Protein 2P5V (pdb70)

Solvent-accessible surface area: 53731 Å² total

Secondary structure (DSSP, 8-state):
-----HHHHHHHHHHHH-TT--HHHHHHHHTS-HHHHHHHHHHHHHTTSEEEEEEEE-TGGGT--EEEEEEEEEPSSTTHHHHHHHHHTT-TTEEEEEEESSS-SEEEEEEE---HHHHHIIIIITTSTTEEEEEEEEEEEEEEE--PPP-GGG-/-----HHHHHHHHHHHH-TT--HHHHHHHHT--HHHHHHHHHHHHHTTSEEEEEEEE-TGGGT--EEEEEEEEE-SSTTHHHHHHHHHHT-TTEEEEEEESSS-SEEEEEEE---HHHHHIIIIITTSTTEEEEEEEEEEEEEEE--PPP-GGG-/---HHHHHHHHHHHH-TT--HHHHHHHTT--HHHHHHHHHHHHHTTSEEEEEEEE-TGGGT--EEEEEEEEEPSSTTHHHHHHHHHTT-TTEEEEEEESSS-SEEEEEEE---HHHHHIIIIITTSTTEEEEEEEEEEEEEEE--PPP-GGG-/-----HHHHHHHHHHHH-TT--HHHHHHHHT--HHHHHHHHHHHHHTT-EEEEEEEE-TGGGT--EEEEEEEEEPSSTTHHHHHHHHHHT-TTEEEEEEESSS-SEEEEEEE---HHHHHIIIIITTSTTEEEEEEEEEEEEEEE--PPP-GGG-/--PPPHHHHHHHHHHHH-TT--HHHHHHHTT--HHHHHHHHHHHHHTTSEEEEEEEE-TGGGT--EEEEEEEEEPSSTTHHHHHHHHHTT-TTEEEEEEESSS-SEEEEEEE---HHHHHIIIIITTSTTEEEEEEEEEEEEEEE--PPP-GGG-/---HHHHHHHHHHHH-TT--HHHHHHHHT--HHHHHHHHHHHHHTTSEEEEEEEE-TGGGT--EEEEEEEEEPSSTTHHHHHHHHHHT-TTEEEEEEESSS-SEEEEEEE---HHHHHIIIIITTSTTEEEEEEEEEEEEEEE--PPP-GGG-/-TTT--HHHHHHHHHHHH-TT--HHHHHHHTT--HHHHHHHHHHHHHTTSEEEEEEEEPTGGGT--EEEEEEEEEPSSTTHHHHHHHHHHH-TTEEEEEEESSS-SEEEEEEE---HHHHIIIIIITTSTTEEEEEEEEEEEEEEE--PPP-GGG-/---HHHHHHHHHHHH-TT--HHHHHHHTT--HHHHHHHHHHHHHTTSEEEEEEEEPTGGGT--EEEEEEEEEPSSTTHHHHHHHHHTT-TTEEEEEEESSS-SEEEEEEE---HHHHHIIIIITTSTTEEEEEEEEEEEEEEE--PPP-GGG-

Foldseek 3Di:
DDQADPLNLVLLVVCLVPVPQDLCRSCVPRVHDSVVSVVVVVVCCVVCVCVDRDDDDDCVVVLFPWKKKKQFDWDPDPCLVVQLVVLLVVDPQWDDWDQDDDPRRIITIGTDNDVRVCCCVPVPVCPRPGTPDMDMDIDPDDPDDGPRDDDPVSD/DDQDDPLLVQLQQCCQVVVPDDLCRSCVRSVHDSVVSVVSVVVCVVVVVDVDRDDDDDCVVVLQPKKKKKQFDWDPDPCLVVLVVVVLVVDVQWPDWDQDDDPGRIITIGTHNPVRVCCCCPVPNCPRPTTPDMDMDIDPDDPDDGPDDDDPVSD/DQDPLLLQLQQVCQVPVPDDLVVSCVSSVHDSPVSVVSVVVCVVVCVPVDRDDDDDCVVVLQPKKKWKQFDWDPDPCLVVQLVVVLVVDPQWDDWDQDDDPRRIITIGTDNDVRVVCCVPVPVCPRPGTPDMDMDIDPDDPDDGPRDDDVVVD/DAADDPLLVQLLQVCQVPVDDDLCRSCVSSVHDSVVSVVSVVVCVVVCVDPDDDDDDDCVVVLQPKKKKKQFDWDPDPCLVVQVVVVLVVDPQWPDWDQDDDPRRIITIGTDNDVRVVCCCPVPNCPRPTTDDMDMDIDPDDPDDGPRDDDPVND/DDQDDPLLLQLQQVCLVVVPDDLPRSCVRSVHDSPVSVVSVVVCCVVCVCVDDDDDDDCVVVLQPKKKKKQFDWDPDPVLVVQVVVLLVVDVQWPDWDQDDDPRGIITIGTDNDVRVVCCCPVPNCPRPGTPDMDMDIDPDDPDDGPRDDDPVSD/DDDPLLLQLQVVCLVVVPDDLCRSCVRSVHDSVVSVVSVVVCVVVCVCVDDDDDDDCVVVLFPKKKKKQFDWDPDPCLVVQVVVVLVVDPQWPDWDQDDDPRRIITIGTHNDVRVCCCCVPPVVPRPGTPDMDMDIDPDDPDDGPRDDDPVVD/DLVLDDPLLLVLLQVCQVPVPADLCRSCVSSVHDSVVSVVSVVCCVVVCVCVDDDDDDDCVVVLFPWKKKKQFDWDPDPCLVVQLVVVLVVDPQWPDWDQDDDPRRIITIGTDNDVRVVCCVPVPVCPRPGTPDMDMDIDPDDPDDGPRDDDVVSD/DDDPLLLQLQQVCLVPVPDDLVRSCVSSVHDSPVSVVSVVVCVVVCVPVDDDDDDDCVVVLQPKKKKKQFDWAPDPCLVVQVVVLLVVDPQWDDWDQDDDPGRIITIGTDNDVRVVCCCPVPPVPRPTTPDMDMDIDPDDPDDGPDDDDPVVD

Structure (mmCIF, N/CA/C/O backbone):
data_2P5V
#
_entry.id   2P5V
#
_cell.length_a   65.070
_cell.length_b   148.480
_cell.length_c   77.720
_cell.angle_alpha   90.00
_cell.angle_beta   106.41
_cell.angle_gamma   90.00
#
_symmetry.space_group_name_H-M   'P 1 21 1'
#
loop_
_entity.id
_entity.type
_entity.pdbx_description
1 polymer 'Transcriptional regulator, LRP/AsnC family'
2 non-polymer 'CALCIUM ION'
3 non-polymer 'CHLORIDE ION'
4 non-polymer GLYCEROL
5 water water
#
loop_
_atom_site.group_PDB
_atom_site.id
_atom_site.type_symbol
_atom_site.label_atom_id
_atom_site.label_alt_id
_atom_site.label_comp_id
_atom_site.label_asym_id
_atom_site.label_entity_id
_atom_site.label_seq_id
_atom_site.pdbx_PDB_ins_code
_atom_site.Cartn_x
_atom_site.Cartn_y
_atom_site.Cartn_z
_atom_site.occupancy
_atom_site.B_iso_or_equiv
_atom_site.auth_seq_id
_atom_site.auth_comp_id
_atom_site.auth_asym_id
_atom_site.auth_atom_id
_atom_site.pdbx_PDB_model_num
ATOM 1 N N . GLN A 1 5 ? 7.998 34.457 81.037 1.00 79.10 3 GLN A N 1
ATOM 2 C CA . GLN A 1 5 ? 8.892 33.329 81.425 1.00 80.06 3 GLN A CA 1
ATOM 3 C C . GLN A 1 5 ? 8.822 33.099 82.939 1.00 76.51 3 GLN A C 1
ATOM 4 O O . GLN A 1 5 ? 8.850 34.054 83.720 1.00 75.91 3 GLN A O 1
ATOM 10 N N . LEU A 1 6 ? 8.723 31.832 83.344 1.00 68.66 4 LEU A N 1
ATOM 11 C CA . LEU A 1 6 ? 8.659 31.476 84.762 1.00 62.00 4 LEU A CA 1
ATOM 12 C C . LEU A 1 6 ? 10.044 31.531 85.409 1.00 58.02 4 LEU A C 1
ATOM 13 O O . LEU A 1 6 ? 11.061 31.334 84.743 1.00 58.70 4 LEU A O 1
ATOM 18 N N . THR A 1 7 ? 10.068 31.801 86.710 1.00 52.25 5 THR A N 1
ATOM 19 C CA . THR A 1 7 ? 11.275 31.682 87.502 1.00 51.38 5 THR A CA 1
ATOM 20 C C . THR A 1 7 ? 11.180 30.353 88.219 1.00 50.67 5 THR A C 1
ATOM 21 O O . THR A 1 7 ? 10.294 30.152 89.048 1.00 51.75 5 THR A O 1
ATOM 25 N N . LEU A 1 8 ? 12.080 29.439 87.870 1.00 50.77 6 LEU A N 1
ATOM 26 C CA . LEU A 1 8 ? 12.119 28.108 88.464 1.00 53.98 6 LEU A CA 1
ATOM 27 C C . LEU A 1 8 ? 13.022 28.095 89.693 1.00 53.35 6 LEU A C 1
ATOM 28 O O . LEU A 1 8 ? 14.154 28.565 89.617 1.00 48.79 6 LEU A O 1
ATOM 33 N N . ASP A 1 9 ? 12.529 27.554 90.810 1.00 49.41 7 ASP A N 1
ATOM 34 C CA . ASP A 1 9 ? 13.349 27.395 92.019 1.00 49.06 7 ASP A CA 1
ATOM 35 C C . ASP A 1 9 ? 13.670 25.920 92.306 1.00 48.78 7 ASP A C 1
ATOM 36 O O . ASP A 1 9 ? 13.255 25.026 91.570 1.00 43.35 7 ASP A O 1
ATOM 41 N N . LYS A 1 10 ? 14.439 25.695 93.369 1.00 44.97 8 LYS A N 1
ATOM 42 C CA . LYS A 1 10 ? 14.754 24.365 93.888 1.00 48.96 8 LYS A CA 1
ATOM 43 C C . LYS A 1 10 ? 13.569 23.394 93.748 1.00 44.11 8 LYS A C 1
ATOM 44 O O . LYS A 1 10 ? 13.708 22.315 93.170 1.00 44.25 8 LYS A O 1
ATOM 50 N N . THR A 1 11 ? 12.409 23.809 94.249 1.00 48.29 9 THR A N 1
ATOM 51 C CA . THR A 1 11 ? 11.189 22.988 94.263 1.00 47.48 9 THR A CA 1
ATOM 52 C C . THR A 1 11 ? 10.627 22.683 92.865 1.00 50.79 9 THR A C 1
ATOM 53 O O . THR A 1 11 ? 10.148 21.573 92.608 1.00 44.17 9 THR A O 1
ATOM 57 N N . ASP A 1 12 ? 10.685 23.664 91.971 1.00 50.29 10 ASP A N 1
ATOM 58 C CA . ASP A 1 12 ? 10.251 23.462 90.579 1.00 49.26 10 ASP A CA 1
ATOM 59 C C . ASP A 1 12 ? 11.143 22.459 89.860 1.00 45.37 10 ASP A C 1
ATOM 60 O O . ASP A 1 12 ? 10.660 21.609 89.123 1.00 43.82 10 ASP A O 1
ATOM 65 N N . ILE A 1 13 ? 12.446 22.564 90.093 1.00 44.13 11 ILE A N 1
ATOM 66 C CA . ILE A 1 13 ? 13.412 21.622 89.537 1.00 43.94 11 ILE A CA 1
ATOM 67 C C . ILE A 1 13 ? 13.143 20.202 90.044 1.00 46.06 11 ILE A C 1
ATOM 68 O O . ILE A 1 13 ? 13.113 19.251 89.265 1.00 46.47 11 ILE A O 1
ATOM 73 N N . LYS A 1 14 ? 12.910 20.074 91.348 1.00 49.13 12 LYS A N 1
ATOM 74 C CA . LYS A 1 14 ? 12.574 18.791 91.958 1.00 44.90 12 LYS A CA 1
ATOM 75 C C . LYS A 1 14 ? 11.312 18.201 91.323 1.00 44.59 12 LYS A C 1
ATOM 76 O O . LYS A 1 14 ? 11.263 17.013 91.033 1.00 45.51 12 LYS A O 1
ATOM 82 N N . ILE A 1 15 ? 10.304 19.036 91.086 1.00 48.63 13 ILE A N 1
ATOM 83 C CA . ILE A 1 15 ? 9.081 18.582 90.419 1.00 44.56 13 ILE A CA 1
ATOM 84 C C . ILE A 1 15 ? 9.393 17.989 89.049 1.00 46.85 13 ILE A C 1
ATOM 85 O O . ILE A 1 15 ? 8.919 16.914 88.709 1.00 42.63 13 ILE A O 1
ATOM 90 N N . LEU A 1 16 ? 10.197 18.711 88.275 1.00 50.24 14 LEU A N 1
ATOM 91 C CA . LEU A 1 16 ? 10.565 18.298 86.922 1.00 47.76 14 LEU A CA 1
ATOM 92 C C . LEU A 1 16 ? 11.397 17.028 86.942 1.00 45.52 14 LEU A C 1
ATOM 93 O O . LEU A 1 16 ? 11.223 16.167 86.081 1.00 46.58 14 LEU A O 1
ATOM 98 N N . GLN A 1 17 ? 12.311 16.925 87.908 1.00 42.04 15 GLN A N 1
ATOM 99 C CA . GLN A 1 17 ? 13.139 15.722 88.080 1.00 46.66 15 GLN A CA 1
ATOM 100 C C . GLN A 1 17 ? 12.282 14.510 88.414 1.00 47.57 15 GLN A C 1
ATOM 101 O O . GLN A 1 17 ? 12.445 13.434 87.827 1.00 53.07 15 GLN A O 1
ATOM 107 N N . VAL A 1 18 ? 11.359 14.699 89.353 1.00 45.49 16 VAL A N 1
ATOM 108 C CA . VAL A 1 18 ? 10.463 13.628 89.774 1.00 42.67 16 VAL A CA 1
ATOM 109 C C . VAL A 1 18 ? 9.595 13.143 88.599 1.00 42.36 16 VAL A C 1
ATOM 110 O O . VAL A 1 18 ? 9.555 11.946 88.330 1.00 45.55 16 VAL A O 1
ATOM 114 N N . LEU A 1 19 ? 8.983 14.067 87.855 1.00 46.00 17 LEU A N 1
ATOM 115 C CA . LEU A 1 19 ? 8.089 13.698 86.733 1.00 46.56 17 LEU A CA 1
ATOM 116 C C . LEU A 1 19 ? 8.800 13.181 85.482 1.00 44.40 17 LEU A C 1
ATOM 117 O O . LEU A 1 19 ? 8.255 12.348 84.762 1.00 49.91 17 LEU A O 1
ATOM 122 N N . GLN A 1 20 ? 9.986 13.702 85.187 1.00 44.53 18 GLN A N 1
ATOM 123 C CA . GLN A 1 20 ? 10.800 13.132 84.108 1.00 47.10 18 GLN A CA 1
ATOM 124 C C . GLN A 1 20 ? 11.056 11.635 84.305 1.00 50.29 18 GLN A C 1
ATOM 125 O O . GLN A 1 20 ? 11.183 10.892 83.339 1.00 50.53 18 GLN A O 1
ATOM 131 N N . GLU A 1 21 ? 11.161 11.208 85.558 1.00 46.06 19 GLU A N 1
ATOM 132 C CA . GLU A 1 21 ? 11.375 9.801 85.877 1.00 49.80 19 GLU A CA 1
ATOM 133 C C . GLU A 1 21 ? 10.066 9.047 86.070 1.00 50.10 19 GLU A C 1
ATOM 134 O O . GLU A 1 21 ? 9.989 7.866 85.772 1.00 56.85 19 GLU A O 1
ATOM 140 N N . ASN A 1 22 ? 9.053 9.733 86.593 1.00 49.84 20 ASN A N 1
ATOM 141 C CA . ASN A 1 22 ? 7.780 9.127 86.960 1.00 49.51 20 ASN A CA 1
ATOM 142 C C . ASN A 1 22 ? 6.644 10.009 86.456 1.00 42.92 20 ASN A C 1
ATOM 143 O O . ASN A 1 22 ? 6.070 10.792 87.205 1.00 50.48 20 ASN A O 1
ATOM 148 N N . GLY A 1 23 ? 6.335 9.882 85.177 1.00 46.49 21 GLY A N 1
ATOM 149 C CA . GLY A 1 23 ? 5.344 10.736 84.525 1.00 46.01 21 GLY A CA 1
ATOM 150 C C . GLY A 1 23 ? 3.896 10.559 84.928 1.00 41.05 21 GLY A C 1
ATOM 151 O O . GLY A 1 23 ? 3.066 11.412 84.618 1.00 50.81 21 GLY A O 1
ATOM 152 N N . ARG A 1 24 ? 3.578 9.479 85.626 1.00 47.17 22 ARG A N 1
ATOM 153 C CA . ARG A 1 24 ? 2.186 9.130 85.925 1.00 51.54 22 ARG A CA 1
ATOM 154 C C . ARG A 1 24 ? 1.858 9.230 87.427 1.00 52.73 22 ARG A C 1
ATOM 155 O O . ARG A 1 24 ? 0.853 8.691 87.895 1.00 59.69 22 ARG A O 1
ATOM 163 N N . LEU A 1 25 ? 2.689 9.945 88.180 1.00 55.41 23 LEU A N 1
ATOM 164 C CA . LEU A 1 25 ? 2.421 10.169 89.602 1.00 54.28 23 LEU A CA 1
ATOM 165 C C . LEU A 1 25 ? 1.135 10.958 89.741 1.00 49.77 23 LEU A C 1
ATOM 166 O O . LEU A 1 25 ? 0.927 11.894 89.001 1.00 54.94 23 LEU A O 1
ATOM 171 N N . THR A 1 26 ? 0.256 10.579 90.665 1.00 52.21 24 THR A N 1
ATOM 172 C CA . THR A 1 26 ? -0.936 11.401 90.922 1.00 50.47 24 THR A CA 1
ATOM 173 C C . THR A 1 26 ? -0.477 12.701 91.589 1.00 52.00 24 THR A C 1
ATOM 174 O O . THR A 1 26 ? 0.675 12.797 92.026 1.00 49.45 24 THR A O 1
ATOM 178 N N . ASN A 1 27 ? -1.347 13.706 91.648 1.00 52.04 25 ASN A N 1
ATOM 179 C CA . ASN A 1 27 ? -0.964 14.956 92.279 1.00 52.38 25 ASN A CA 1
ATOM 180 C C . ASN A 1 27 ? -0.598 14.712 93.734 1.00 49.65 25 ASN A C 1
ATOM 181 O O . ASN A 1 27 ? 0.362 15.282 94.236 1.00 53.80 25 ASN A O 1
ATOM 186 N N . VAL A 1 28 ? -1.359 13.851 94.398 1.00 53.62 26 VAL A N 1
ATOM 187 C CA . VAL A 1 28 ? -1.112 13.536 95.805 1.00 53.68 26 VAL A CA 1
ATOM 188 C C . VAL A 1 28 ? 0.277 12.925 95.977 1.00 53.29 26 VAL A C 1
ATOM 189 O O . VAL A 1 28 ? 1.037 13.357 96.839 1.00 54.34 26 VAL A O 1
ATOM 193 N N . GLU A 1 29 ? 0.609 11.951 95.132 1.00 53.57 27 GLU A N 1
ATOM 194 C CA . GLU A 1 29 ? 1.929 11.323 95.158 1.00 51.54 27 GLU A CA 1
ATOM 195 C C . GLU A 1 29 ? 3.035 12.325 94.839 1.00 52.31 27 GLU A C 1
ATOM 196 O O . GLU A 1 29 ? 4.106 12.291 95.449 1.00 51.38 27 GLU A O 1
ATOM 202 N N . LEU A 1 30 ? 2.771 13.210 93.880 1.00 45.08 28 LEU A N 1
ATOM 203 C CA . LEU A 1 30 ? 3.746 14.227 93.484 1.00 49.63 28 LEU A CA 1
ATOM 204 C C . LEU A 1 30 ? 3.981 15.203 94.620 1.00 47.82 28 LEU A C 1
ATOM 205 O O . LEU A 1 30 ? 5.122 15.503 94.984 1.00 46.53 28 LEU A O 1
ATOM 210 N N . SER A 1 31 ? 2.876 15.702 95.158 1.00 46.80 29 SER A N 1
ATOM 211 C CA . SER A 1 31 ? 2.889 16.689 96.232 1.00 50.38 29 SER A CA 1
ATOM 212 C C . SER A 1 31 ? 3.591 16.135 97.456 1.00 47.45 29 SER A C 1
ATOM 213 O O . SER A 1 31 ? 4.304 16.850 98.137 1.00 47.80 29 SER A O 1
ATOM 216 N N . GLU A 1 32 ? 3.383 14.850 97.718 1.00 52.35 30 GLU A N 1
ATOM 217 C CA . GLU A 1 32 ? 4.033 14.179 98.833 1.00 59.95 30 GLU A CA 1
ATOM 218 C C . GLU A 1 32 ? 5.564 14.273 98.794 1.00 58.50 30 GLU A C 1
ATOM 219 O O . GLU A 1 32 ? 6.179 14.444 99.845 1.00 58.54 30 GLU A O 1
ATOM 225 N N . ARG A 1 33 ? 6.182 14.210 97.609 1.00 57.87 31 ARG A N 1
ATOM 226 C CA . ARG A 1 33 ? 7.663 14.234 97.548 1.00 58.61 31 ARG A CA 1
ATOM 227 C C . ARG A 1 33 ? 8.349 15.572 97.214 1.00 53.30 31 ARG A C 1
ATOM 228 O O . ARG A 1 33 ? 9.575 15.644 97.273 1.00 47.36 31 ARG A O 1
ATOM 236 N N . VAL A 1 34 ? 7.599 16.638 96.935 1.00 55.33 32 VAL A N 1
ATOM 237 C CA . VAL A 1 34 ? 8.234 17.900 96.477 1.00 56.52 32 VAL A CA 1
ATOM 238 C C . VAL A 1 34 ? 8.231 19.072 97.463 1.00 58.54 32 VAL A C 1
ATOM 239 O O . VAL A 1 34 ? 8.831 20.107 97.180 1.00 65.82 32 VAL A O 1
ATOM 243 N N . ALA A 1 35 ? 7.588 18.924 98.613 1.00 57.07 33 ALA A N 1
ATOM 244 C CA . ALA A 1 35 ? 7.533 20.026 99.588 1.00 64.60 33 ALA A CA 1
ATOM 245 C C . ALA A 1 35 ? 6.608 21.169 99.130 1.00 64.58 33 ALA A C 1
ATOM 246 O O . ALA A 1 35 ? 6.917 22.347 99.308 1.00 60.57 33 ALA A O 1
ATOM 248 N N . LEU A 1 36 ? 5.492 20.795 98.512 1.00 62.35 34 LEU A N 1
ATOM 249 C CA . LEU A 1 36 ? 4.376 21.695 98.270 1.00 54.72 34 LEU A CA 1
ATOM 250 C C . LEU A 1 36 ? 3.122 20.960 98.699 1.00 50.70 34 LEU A C 1
ATOM 251 O O . LEU A 1 36 ? 2.989 19.765 98.434 1.00 52.61 34 LEU A O 1
ATOM 256 N N . SER A 1 37 ? 2.204 21.665 99.351 1.00 49.04 35 SER A N 1
ATOM 257 C CA . SER A 1 37 ? 0.881 21.120 99.618 1.00 50.14 35 SER A CA 1
ATOM 258 C C . SER A 1 37 ? 0.207 20.804 98.289 1.00 46.32 35 SER A C 1
ATOM 259 O O . SER A 1 37 ? 0.635 21.307 97.234 1.00 46.94 35 SER A O 1
ATOM 262 N N . PRO A 1 38 ? -0.828 19.943 98.316 1.00 49.26 36 PRO A N 1
ATOM 263 C CA . PRO A 1 38 ? -1.432 19.494 97.054 1.00 50.48 36 PRO A CA 1
ATOM 264 C C . PRO A 1 38 ? -2.001 20.599 96.150 1.00 43.93 36 PRO A C 1
ATOM 265 O O . PRO A 1 38 ? -1.868 20.514 94.928 1.00 45.88 36 PRO A O 1
ATOM 269 N N . SER A 1 39 ? -2.632 21.612 96.734 1.00 45.90 37 SER A N 1
ATOM 270 C CA . SER A 1 39 ? -3.203 22.712 95.942 1.00 44.77 37 SER A CA 1
ATOM 271 C C . SER A 1 39 ? -2.129 23.521 95.172 1.00 44.16 37 SER A C 1
ATOM 272 O O . SER A 1 39 ? -2.229 23.660 93.943 1.00 47.02 37 SER A O 1
ATOM 275 N N . PRO A 1 40 ? -1.114 24.061 95.882 1.00 42.25 38 PRO A N 1
ATOM 276 C CA . PRO A 1 40 ? -0.021 24.750 95.181 1.00 43.75 38 PRO A CA 1
ATOM 277 C C . PRO A 1 40 ? 0.776 23.874 94.205 1.00 44.75 38 PRO A C 1
ATOM 278 O O . PRO A 1 40 ? 1.320 24.382 93.219 1.00 46.19 38 PRO A O 1
ATOM 282 N N . CYS A 1 41 ? 0.859 22.581 94.491 1.00 45.39 39 CYS A N 1
ATOM 283 C CA . CYS A 1 41 ? 1.517 21.634 93.604 1.00 45.86 39 CYS A CA 1
ATOM 284 C C . CYS A 1 41 ? 0.754 21.503 92.290 1.00 45.34 39 CYS A C 1
ATOM 285 O O . CYS A 1 41 ? 1.336 21.560 91.202 1.00 44.69 39 CYS A O 1
ATOM 288 N N . LEU A 1 42 ? -0.557 21.314 92.399 1.00 41.65 40 LEU A N 1
ATOM 289 C CA . LEU A 1 42 ? -1.417 21.233 91.225 1.00 45.65 40 LEU A CA 1
ATOM 290 C C . LEU A 1 42 ? -1.262 22.485 90.352 1.00 50.77 40 LEU A C 1
ATOM 291 O O . LEU A 1 42 ? -1.098 22.394 89.132 1.00 51.91 40 LEU A O 1
ATOM 296 N N . ARG A 1 43 ? -1.321 23.651 90.992 1.00 51.26 41 ARG A N 1
ATOM 297 C CA . ARG A 1 43 ? -1.249 24.920 90.286 1.00 51.96 41 ARG A CA 1
ATOM 298 C C . ARG A 1 43 ? 0.106 25.074 89.584 1.00 46.55 41 ARG A C 1
ATOM 299 O O . ARG A 1 43 ? 0.170 25.475 88.423 1.00 45.39 41 ARG A O 1
ATOM 307 N N . ARG A 1 44 ? 1.180 24.753 90.295 1.00 43.36 42 ARG A N 1
ATOM 308 C CA . ARG A 1 44 ? 2.524 24.959 89.766 1.00 44.00 42 ARG A CA 1
ATOM 309 C C . ARG A 1 44 ? 2.803 24.060 88.564 1.00 44.87 42 ARG A C 1
ATOM 310 O O . ARG A 1 44 ? 3.441 24.483 87.612 1.00 48.13 42 ARG A O 1
ATOM 318 N N . LEU A 1 45 ? 2.323 22.819 88.617 1.00 48.28 43 LEU A N 1
ATOM 319 C CA . LEU A 1 45 ? 2.502 21.872 87.509 1.00 44.72 43 LEU A CA 1
ATOM 320 C C . LEU A 1 45 ? 1.790 22.369 86.243 1.00 48.14 43 LEU A C 1
ATOM 321 O O . LEU A 1 45 ? 2.307 22.218 85.136 1.00 45.19 43 LEU A O 1
ATOM 326 N N . LYS A 1 46 ? 0.594 22.935 86.401 1.00 44.50 44 LYS A N 1
ATOM 327 C CA . LYS A 1 46 ? -0.119 23.494 85.255 1.00 46.53 44 LYS A CA 1
ATOM 328 C C . LYS A 1 46 ? 0.624 24.714 84.692 1.00 42.82 44 LYS A C 1
ATOM 329 O O . LYS A 1 46 ? 0.674 24.898 83.484 1.00 45.56 44 LYS A O 1
ATOM 335 N N . GLN A 1 47 ? 1.212 25.531 85.560 1.00 44.55 45 GLN A N 1
ATOM 336 C CA . GLN A 1 47 ? 2.071 26.615 85.098 1.00 44.28 45 GLN A CA 1
ATOM 337 C C . GLN A 1 47 ? 3.253 26.079 84.278 1.00 41.50 45 GLN A C 1
ATOM 338 O O . GLN A 1 47 ? 3.596 26.635 83.236 1.00 44.15 45 GLN A O 1
ATOM 344 N N . LEU A 1 48 ? 3.854 24.991 84.745 1.00 48.11 46 LEU A N 1
ATOM 345 C CA . LEU A 1 48 ? 5.016 24.385 84.070 1.00 45.90 46 LEU A CA 1
ATOM 346 C C . LEU A 1 48 ? 4.635 23.836 82.702 1.00 47.35 46 LEU A C 1
ATOM 347 O O . LEU A 1 48 ? 5.393 23.949 81.726 1.00 43.37 46 LEU A O 1
ATOM 352 N N . GLU A 1 49 ? 3.447 23.249 82.637 1.00 43.94 47 GLU A N 1
ATOM 353 C CA . GLU A 1 49 ? 2.879 22.797 81.373 1.00 45.77 47 GLU A CA 1
ATOM 354 C C . GLU A 1 49 ? 2.548 23.971 80.475 1.00 45.70 47 GLU A C 1
ATOM 355 O O . GLU A 1 49 ? 2.966 24.013 79.319 1.00 53.05 47 GLU A O 1
ATOM 361 N N . ASP A 1 50 ? 1.805 24.937 81.012 1.00 46.73 48 ASP A N 1
ATOM 362 C CA . ASP A 1 50 ? 1.335 26.070 80.218 1.00 48.83 48 ASP A CA 1
ATOM 363 C C . ASP A 1 50 ? 2.482 26.923 79.664 1.00 51.90 48 ASP A C 1
ATOM 364 O O . ASP A 1 50 ? 2.337 27.563 78.620 1.00 50.77 48 ASP A O 1
ATOM 369 N N . ALA A 1 51 ? 3.611 26.923 80.369 1.00 48.24 49 ALA A N 1
ATOM 370 C CA . ALA A 1 51 ? 4.816 27.621 79.925 1.00 46.65 49 ALA A CA 1
ATOM 371 C C . ALA A 1 51 ? 5.574 26.858 78.832 1.00 46.62 49 ALA A C 1
ATOM 372 O O . ALA A 1 51 ? 6.564 27.359 78.318 1.00 49.53 49 ALA A O 1
ATOM 374 N N . GLY A 1 52 ? 5.139 25.639 78.516 1.00 45.49 50 GLY A N 1
ATOM 375 C CA . GLY A 1 52 ? 5.842 24.779 77.570 1.00 47.16 50 GLY A CA 1
ATOM 376 C C . GLY A 1 52 ? 7.103 24.109 78.110 1.00 46.89 50 GLY A C 1
ATOM 377 O O . GLY A 1 52 ? 7.896 23.587 77.331 1.00 45.71 50 GLY A O 1
ATOM 378 N N . ILE A 1 53 ? 7.299 24.117 79.429 1.00 41.57 51 ILE A N 1
ATOM 379 C CA . ILE A 1 53 ? 8.467 23.457 80.029 1.00 46.67 51 ILE A CA 1
ATOM 380 C C . ILE A 1 53 ? 8.247 21.949 80.012 1.00 45.61 51 ILE A C 1
ATOM 381 O O . ILE A 1 53 ? 9.103 21.197 79.537 1.00 46.75 51 ILE A O 1
ATOM 386 N N . VAL A 1 54 ? 7.106 21.517 80.549 1.00 46.71 52 VAL A N 1
ATOM 387 C CA . VAL A 1 54 ? 6.579 20.174 80.296 1.00 45.54 52 VAL A CA 1
ATOM 388 C C . VAL A 1 54 ? 5.826 20.215 78.955 1.00 47.59 52 VAL A C 1
ATOM 389 O O . VAL A 1 54 ? 4.780 20.848 78.840 1.00 51.25 52 VAL A O 1
ATOM 393 N N . ARG A 1 55 ? 6.372 19.574 77.935 1.00 43.66 53 ARG A N 1
ATOM 394 C CA . ARG A 1 55 ? 5.741 19.619 76.622 1.00 49.38 53 ARG A CA 1
ATOM 395 C C . ARG A 1 55 ? 4.840 18.411 76.389 1.00 51.62 53 ARG A C 1
ATOM 396 O O . ARG A 1 55 ? 3.975 18.462 75.525 1.00 50.35 53 ARG A O 1
ATOM 404 N N . GLN A 1 56 ? 5.052 17.331 77.150 1.00 50.37 54 GLN A N 1
ATOM 405 C CA . GLN A 1 56 ? 4.306 16.078 76.966 1.00 52.16 54 GLN A CA 1
ATOM 406 C C . GLN A 1 56 ? 4.542 15.063 78.086 1.00 46.71 54 GLN A C 1
ATOM 407 O O . GLN A 1 56 ? 5.607 15.017 78.674 1.00 47.75 54 GLN A O 1
ATOM 413 N N . TYR A 1 57 ? 3.523 14.258 78.373 1.00 46.66 55 TYR A N 1
ATOM 414 C CA . TYR A 1 57 ? 3.685 13.033 79.145 1.00 44.28 55 TYR A CA 1
ATOM 415 C C . TYR A 1 57 ? 3.549 11.852 78.187 1.00 46.20 55 TYR A C 1
ATOM 416 O O . TYR A 1 57 ? 2.623 11.800 77.362 1.00 42.69 55 TYR A O 1
ATOM 425 N N . ALA A 1 58 ? 4.479 10.913 78.298 1.00 44.36 56 ALA A N 1
ATOM 426 C CA . ALA A 1 58 ? 4.527 9.760 77.408 1.00 44.84 56 ALA A CA 1
ATOM 427 C C . ALA A 1 58 ? 4.748 8.456 78.165 1.00 43.32 56 ALA A C 1
ATOM 428 O O . ALA A 1 58 ? 5.640 8.363 79.018 1.00 44.67 56 ALA A O 1
ATOM 430 N N . ALA A 1 59 ? 3.954 7.451 77.814 1.00 44.79 57 ALA A N 1
ATOM 431 C CA . ALA A 1 59 ? 4.345 6.063 77.999 1.00 47.92 57 ALA A CA 1
ATOM 432 C C . ALA A 1 59 ? 5.482 5.749 77.023 1.00 44.54 57 ALA A C 1
ATOM 433 O O . ALA A 1 59 ? 5.391 6.022 75.822 1.00 44.94 57 ALA A O 1
ATOM 435 N N . LEU A 1 60 ? 6.562 5.202 77.559 1.00 41.21 58 LEU A N 1
ATOM 436 C CA . LEU A 1 60 ? 7.693 4.776 76.752 1.00 45.27 58 LEU A CA 1
ATOM 437 C C . LEU A 1 60 ? 7.660 3.261 76.638 1.00 46.40 58 LEU A C 1
ATOM 438 O O . LEU A 1 60 ? 7.505 2.556 77.638 1.00 44.83 58 LEU A O 1
ATOM 443 N N . LEU A 1 61 ? 7.795 2.759 75.415 1.00 44.97 59 LEU A N 1
ATOM 444 C CA . LEU A 1 61 ? 7.665 1.332 75.178 1.00 41.06 59 LEU A CA 1
ATOM 445 C C . LEU A 1 61 ? 8.998 0.684 74.897 1.00 38.58 59 LEU A C 1
ATOM 446 O O . LEU A 1 61 ? 9.952 1.341 74.478 1.00 44.69 59 LEU A O 1
ATOM 451 N N . SER A 1 62 ? 9.053 -0.619 75.138 1.00 37.25 60 SER A N 1
ATOM 452 C CA . SER A 1 62 ? 10.203 -1.429 74.746 1.00 46.53 60 SER A CA 1
ATOM 453 C C . SER A 1 62 ? 10.059 -1.801 73.259 1.00 46.41 60 SER A C 1
ATOM 454 O O . SER A 1 62 ? 9.057 -2.394 72.860 1.00 41.02 60 SER A O 1
ATOM 457 N N . PRO A 1 63 ? 11.046 -1.431 72.431 1.00 43.61 61 PRO A N 1
ATOM 458 C CA . PRO A 1 63 ? 10.953 -1.759 70.996 1.00 47.80 61 PRO A CA 1
ATOM 459 C C . PRO A 1 63 ? 10.868 -3.257 70.713 1.00 50.07 61 PRO A C 1
ATOM 460 O O . PRO A 1 63 ? 10.105 -3.697 69.842 1.00 52.25 61 PRO A O 1
ATOM 464 N N . GLU A 1 64 ? 11.652 -4.026 71.460 1.00 48.88 62 GLU A N 1
ATOM 465 C CA . GLU A 1 64 ? 11.741 -5.464 71.269 1.00 51.60 62 GLU A CA 1
ATOM 466 C C . GLU A 1 64 ? 10.430 -6.108 71.678 1.00 46.83 62 GLU A C 1
ATOM 467 O O . GLU A 1 64 ? 9.989 -7.063 71.045 1.00 50.73 62 GLU A O 1
ATOM 473 N N . SER A 1 65 ? 9.785 -5.568 72.711 1.00 44.60 63 SER A N 1
ATOM 474 C CA . SER A 1 65 ? 8.465 -6.075 73.132 1.00 43.69 63 SER A CA 1
ATOM 475 C C . SER A 1 65 ? 7.388 -5.971 72.033 1.00 41.56 63 SER A C 1
ATOM 476 O O . SER A 1 65 ? 6.401 -6.702 72.068 1.00 44.47 63 SER A O 1
ATOM 479 N N . VAL A 1 66 ? 7.566 -5.058 71.080 1.00 45.35 64 VAL A N 1
ATOM 480 C CA . VAL A 1 66 ? 6.591 -4.855 70.005 1.00 45.99 64 VAL A CA 1
ATOM 481 C C . VAL A 1 66 ? 7.212 -5.154 68.650 1.00 45.31 64 VAL A C 1
ATOM 482 O O . VAL A 1 66 ? 6.826 -4.569 67.640 1.00 47.09 64 VAL A O 1
ATOM 486 N N . ASN A 1 67 ? 8.167 -6.081 68.643 1.00 48.62 65 ASN A N 1
ATOM 487 C CA . ASN A 1 67 ? 8.767 -6.598 67.412 1.00 49.58 65 ASN A CA 1
ATOM 488 C C . ASN A 1 67 ? 9.433 -5.524 66.548 1.00 49.18 65 ASN A C 1
ATOM 489 O O . ASN A 1 67 ? 9.384 -5.587 65.313 1.00 48.44 65 ASN A O 1
ATOM 494 N N . LEU A 1 68 ? 10.052 -4.538 67.199 1.00 50.91 66 LEU A N 1
ATOM 495 C CA . LEU A 1 68 ? 10.887 -3.562 66.502 1.00 48.07 66 LEU A CA 1
ATOM 496 C C . LEU A 1 68 ? 12.329 -3.832 66.890 1.00 50.54 66 LEU A C 1
ATOM 497 O O . LEU A 1 68 ? 12.887 -3.182 67.770 1.00 54.35 66 LEU A O 1
ATOM 502 N N . GLY A 1 69 ? 12.910 -4.832 66.235 1.00 54.34 67 GLY A N 1
ATOM 503 C CA . GLY A 1 69 ? 14.280 -5.261 66.507 1.00 51.75 67 GLY A CA 1
ATOM 504 C C . GLY A 1 69 ? 15.355 -4.489 65.759 1.00 50.13 67 GLY A C 1
ATOM 505 O O . GLY A 1 69 ? 16.541 -4.645 66.035 1.00 55.97 67 GLY A O 1
ATOM 506 N N . LEU A 1 70 ? 14.958 -3.654 64.807 1.00 48.23 68 LEU A N 1
ATOM 507 C CA . LEU A 1 70 ? 15.926 -2.896 64.046 1.00 46.58 68 LEU A CA 1
ATOM 508 C C . LEU A 1 70 ? 15.768 -1.401 64.285 1.00 48.51 68 LEU A C 1
ATOM 509 O O . LEU A 1 70 ? 14.741 -0.809 63.940 1.00 44.76 68 LEU A O 1
ATOM 514 N N . GLN A 1 71 ? 16.812 -0.810 64.867 1.00 47.16 69 GLN A N 1
ATOM 515 C CA . GLN A 1 71 ? 16.906 0.629 65.035 1.00 48.73 69 GLN A CA 1
ATOM 516 C C . GLN A 1 71 ? 18.006 1.197 64.118 1.00 43.92 69 GLN A C 1
ATOM 517 O O . GLN A 1 71 ? 19.155 0.759 64.137 1.00 45.86 69 GLN A O 1
ATOM 523 N N . ALA A 1 72 ? 17.623 2.203 63.342 1.00 50.73 70 ALA A N 1
ATOM 524 C CA . ALA A 1 72 ? 18.453 2.762 62.296 1.00 46.95 70 ALA A CA 1
ATOM 525 C C . ALA A 1 72 ? 18.719 4.246 62.530 1.00 49.48 70 ALA A C 1
ATOM 526 O O . ALA A 1 72 ? 17.830 5.011 62.945 1.00 41.91 70 ALA A O 1
ATOM 528 N N . PHE A 1 73 ? 19.956 4.635 62.240 1.00 45.27 71 PHE A N 1
ATOM 529 C CA . PHE A 1 73 ? 20.326 6.027 62.119 1.00 47.38 71 PHE A CA 1
ATOM 530 C C . PHE A 1 73 ? 20.578 6.260 60.642 1.00 45.34 71 PHE A C 1
ATOM 531 O O . PHE A 1 73 ? 21.441 5.627 60.046 1.00 42.48 71 PHE A O 1
ATOM 539 N N . ILE A 1 74 ? 19.787 7.137 60.044 1.00 48.09 72 ILE A N 1
ATOM 540 C CA . ILE A 1 74 ? 19.826 7.332 58.609 1.00 49.89 72 ILE A CA 1
ATOM 541 C C . ILE A 1 74 ? 20.351 8.715 58.344 1.00 49.84 72 ILE A C 1
ATOM 542 O O . ILE A 1 74 ? 19.740 9.698 58.748 1.00 48.83 72 ILE A O 1
ATOM 547 N N . ARG A 1 75 ? 21.508 8.775 57.687 1.00 52.10 73 ARG A N 1
ATOM 548 C CA . ARG A 1 75 ? 22.111 10.033 57.268 1.00 49.99 73 ARG A CA 1
ATOM 549 C C . ARG A 1 75 ? 21.637 10.366 55.859 1.00 49.49 73 ARG A C 1
ATOM 550 O O . ARG A 1 75 ? 22.017 9.695 54.889 1.00 43.94 73 ARG A O 1
ATOM 558 N N . VAL A 1 76 ? 20.831 11.415 55.748 1.00 42.93 74 VAL A N 1
ATOM 559 C CA . VAL A 1 76 ? 20.221 11.803 54.469 1.00 48.53 74 VAL A CA 1
ATOM 560 C C . VAL A 1 76 ? 20.833 13.057 53.880 1.00 45.41 74 VAL A C 1
ATOM 561 O O . VAL A 1 76 ? 20.972 14.060 54.568 1.00 43.41 74 VAL A O 1
ATOM 565 N N . SER A 1 77 ? 21.164 12.991 52.590 1.00 42.52 75 SER A N 1
ATOM 566 C CA . SER A 1 77 ? 21.570 14.150 51.823 1.00 42.32 75 SER A CA 1
ATOM 567 C C . SER A 1 77 ? 20.391 14.651 50.996 1.00 47.08 75 SER A C 1
ATOM 568 O O . SER A 1 77 ? 19.795 13.912 50.218 1.00 38.65 75 SER A O 1
ATOM 571 N N . ILE A 1 78 ? 20.074 15.923 51.172 1.00 48.23 76 ILE A N 1
ATOM 572 C CA . ILE A 1 78 ? 18.941 16.553 50.510 1.00 43.97 76 ILE A CA 1
ATOM 573 C C . ILE A 1 78 ? 19.388 17.087 49.151 1.00 43.70 76 ILE A C 1
ATOM 574 O O . ILE A 1 78 ? 20.546 17.465 48.983 1.00 46.29 76 ILE A O 1
ATOM 579 N N . ARG A 1 79 ? 18.488 17.091 48.172 1.00 49.68 77 ARG A N 1
ATOM 580 C CA . ARG A 1 79 ? 18.776 17.720 46.884 1.00 48.36 77 ARG A CA 1
ATOM 581 C C . ARG A 1 79 ? 18.752 19.227 47.033 1.00 48.39 77 ARG A C 1
ATOM 582 O O . ARG A 1 79 ? 17.963 19.775 47.805 1.00 45.25 77 ARG A O 1
ATOM 590 N N . LYS A 1 80 ? 19.634 19.883 46.289 1.00 50.58 78 LYS A N 1
ATOM 591 C CA . LYS A 1 80 ? 19.658 21.333 46.196 1.00 57.43 78 LYS A CA 1
ATOM 592 C C . LYS A 1 80 ? 18.668 21.730 45.101 1.00 51.57 78 LYS A C 1
ATOM 593 O O . LYS A 1 80 ? 19.035 21.967 43.952 1.00 57.62 78 LYS A O 1
ATOM 599 N N . ALA A 1 81 ? 17.394 21.736 45.466 1.00 51.47 79 ALA A N 1
ATOM 600 C CA . ALA A 1 81 ? 16.325 22.194 44.590 1.00 51.10 79 ALA A CA 1
ATOM 601 C C . ALA A 1 81 ? 15.361 22.986 45.442 1.00 52.79 79 ALA A C 1
ATOM 602 O O . ALA A 1 81 ? 15.377 22.861 46.665 1.00 56.13 79 ALA A O 1
ATOM 604 N N . LYS A 1 82 ? 14.530 23.813 44.815 1.00 53.13 80 LYS A N 1
ATOM 605 C CA . LYS A 1 82 ? 13.556 24.579 45.580 1.00 58.82 80 LYS A CA 1
ATOM 606 C C . LYS A 1 82 ? 12.551 23.621 46.226 1.00 56.44 80 LYS A C 1
ATOM 607 O O . LYS A 1 82 ? 12.118 22.652 45.595 1.00 59.73 80 LYS A O 1
ATOM 613 N N . ASP A 1 83 ? 12.226 23.880 47.494 1.00 50.03 81 ASP A N 1
ATOM 614 C CA . ASP A 1 83 ? 11.221 23.116 48.253 1.00 52.94 81 ASP A CA 1
ATOM 615 C C . ASP A 1 83 ? 11.686 21.753 48.754 1.00 48.87 81 ASP A C 1
ATOM 616 O O . ASP A 1 83 ? 10.928 21.076 49.443 1.00 48.19 81 ASP A O 1
ATOM 621 N N . ALA A 1 84 ? 12.905 21.337 48.416 1.00 46.31 82 ALA A N 1
ATOM 622 C CA . ALA A 1 84 ? 13.384 20.007 48.780 1.00 44.95 82 ALA A CA 1
ATOM 623 C C . ALA A 1 84 ? 13.320 19.780 50.295 1.00 48.49 82 ALA A C 1
ATOM 624 O O . ALA A 1 84 ? 12.746 18.787 50.748 1.00 51.05 82 ALA A O 1
ATOM 626 N N . ARG A 1 85 ? 13.896 20.704 51.066 1.00 44.88 83 ARG A N 1
ATOM 627 C CA . ARG A 1 85 ? 13.915 20.605 52.534 1.00 39.84 83 ARG A CA 1
ATOM 628 C C . ARG A 1 85 ? 12.524 20.655 53.142 1.00 43.88 83 ARG A C 1
ATOM 629 O O . ARG A 1 85 ? 12.211 19.911 54.063 1.00 48.71 83 ARG A O 1
ATOM 637 N N . GLU A 1 86 ? 11.691 21.533 52.611 1.00 48.75 84 GLU A N 1
ATOM 638 C CA . GLU A 1 86 ? 10.343 21.722 53.140 1.00 56.33 84 GLU A CA 1
ATOM 639 C C . GLU A 1 86 ? 9.478 20.495 52.835 1.00 50.53 84 GLU A C 1
ATOM 640 O O . GLU A 1 86 ? 8.766 19.998 53.707 1.00 48.35 84 GLU A O 1
ATOM 646 N N . ASP A 1 87 ? 9.573 19.993 51.610 1.00 47.09 85 ASP A N 1
ATOM 647 C CA . ASP A 1 87 ? 8.832 18.793 51.213 1.00 49.55 85 ASP A CA 1
ATOM 648 C C . ASP A 1 87 ? 9.327 17.576 51.968 1.00 45.44 85 ASP A C 1
ATOM 649 O O . ASP A 1 87 ? 8.532 16.730 52.379 1.00 45.38 85 ASP A O 1
ATOM 654 N N . PHE A 1 88 ? 10.639 17.500 52.173 1.00 46.74 86 PHE A N 1
ATOM 655 C CA . PHE A 1 88 ? 11.212 16.410 52.951 1.00 44.93 86 PHE A CA 1
ATOM 656 C C . PHE A 1 88 ? 10.714 16.464 54.388 1.00 45.46 86 PHE A C 1
ATOM 657 O O . PHE A 1 88 ? 10.340 15.437 54.944 1.00 44.43 86 PHE A O 1
ATOM 665 N N . ALA A 1 89 ? 10.713 17.659 54.983 1.00 49.84 87 ALA A N 1
ATOM 666 C CA . ALA A 1 89 ? 10.287 17.825 56.381 1.00 48.30 87 ALA A CA 1
ATOM 667 C C . ALA A 1 89 ? 8.854 17.388 56.540 1.00 49.33 87 ALA A C 1
ATOM 668 O O . ALA A 1 89 ? 8.525 16.674 57.481 1.00 48.60 87 ALA A O 1
ATOM 670 N N . ALA A 1 90 ? 8.004 17.816 55.603 1.00 46.49 88 ALA A N 1
ATOM 671 C CA . ALA A 1 90 ? 6.594 17.473 55.625 1.00 42.97 88 ALA A CA 1
ATOM 672 C C . ALA A 1 90 ? 6.380 15.960 55.526 1.00 45.65 88 ALA A C 1
ATOM 673 O O . ALA A 1 90 ? 5.525 15.407 56.218 1.00 37.41 88 ALA A O 1
ATOM 675 N N . SER A 1 91 ? 7.185 15.294 54.697 1.00 46.95 89 SER A N 1
ATOM 676 C CA . SER A 1 91 ? 7.059 13.857 54.496 1.00 44.69 89 SER A CA 1
ATOM 677 C C . SER A 1 91 ? 7.542 13.090 55.723 1.00 39.32 89 SER A C 1
ATOM 678 O O . SER A 1 91 ? 6.821 12.245 56.230 1.00 41.96 89 SER A O 1
ATOM 681 N N . VAL A 1 92 ? 8.739 13.415 56.210 1.00 44.84 90 VAL A N 1
ATOM 682 C CA . VAL A 1 92 ? 9.287 12.817 57.429 1.00 39.12 90 VAL A CA 1
ATOM 683 C C . VAL A 1 92 ? 8.303 12.835 58.603 1.00 40.83 90 VAL A C 1
ATOM 684 O O . VAL A 1 92 ? 8.201 11.863 59.353 1.00 41.71 90 VAL A O 1
ATOM 688 N N . ARG A 1 93 ? 7.566 13.931 58.750 1.00 42.19 91 ARG A N 1
ATOM 689 C CA . ARG A 1 93 ? 6.624 14.077 59.849 1.00 45.51 91 ARG A CA 1
ATOM 690 C C . ARG A 1 93 ? 5.435 13.111 59.740 1.00 49.33 91 ARG A C 1
ATOM 691 O O . ARG A 1 93 ? 4.760 12.839 60.733 1.00 50.55 91 ARG A O 1
ATOM 699 N N . LYS A 1 94 ? 5.185 12.603 58.534 1.00 55.73 92 LYS A N 1
ATOM 700 C CA . LYS A 1 94 ? 4.107 11.642 58.289 1.00 49.70 92 LYS A CA 1
ATOM 701 C C . LYS A 1 94 ? 4.609 10.196 58.134 1.00 48.01 92 LYS A C 1
ATOM 702 O O . LYS A 1 94 ? 3.829 9.315 57.821 1.00 55.73 92 LYS A O 1
ATOM 708 N N . TRP A 1 95 ? 5.905 9.960 58.352 1.00 48.41 93 TRP A N 1
ATOM 709 C CA . TRP A 1 95 ? 6.471 8.608 58.351 1.00 41.59 93 TRP A CA 1
ATOM 710 C C . TRP A 1 95 ? 6.600 8.062 59.786 1.00 42.83 93 TRP A C 1
ATOM 711 O O . TRP A 1 95 ? 7.488 8.485 60.533 1.00 46.07 93 TRP A O 1
ATOM 722 N N . PRO A 1 96 ? 5.697 7.138 60.185 1.00 47.57 94 PRO A N 1
ATOM 723 C CA . PRO A 1 96 ? 5.642 6.650 61.567 1.00 46.77 94 PRO A CA 1
ATOM 724 C C . PRO A 1 96 ? 6.889 5.924 62.061 1.00 49.07 94 PRO A C 1
ATOM 725 O O . PRO A 1 96 ? 7.225 6.011 63.244 1.00 54.61 94 PRO A O 1
ATOM 729 N N . GLU A 1 97 ? 7.579 5.226 61.165 1.00 49.55 95 GLU A N 1
ATOM 730 C CA . GLU A 1 97 ? 8.830 4.552 61.526 1.00 50.26 95 GLU A CA 1
ATOM 731 C C . GLU A 1 97 ? 9.915 5.515 61.964 1.00 47.11 95 GLU A C 1
ATOM 732 O O . GLU A 1 97 ? 10.818 5.124 62.699 1.00 45.94 95 GLU A O 1
ATOM 738 N N . VAL A 1 98 ? 9.817 6.767 61.529 1.00 51.71 96 VAL A N 1
ATOM 739 C CA . VAL A 1 98 ? 10.812 7.780 61.843 1.00 43.88 96 VAL A CA 1
ATOM 740 C C . VAL A 1 98 ? 10.371 8.568 63.069 1.00 45.79 96 VAL A C 1
ATOM 741 O O . VAL A 1 98 ? 9.369 9.280 63.017 1.00 45.28 96 VAL A O 1
ATOM 745 N N . LEU A 1 99 ? 11.136 8.432 64.159 1.00 46.49 97 LEU A N 1
ATOM 746 C CA . LEU A 1 99 ? 10.835 9.074 65.436 1.00 48.00 97 LEU A CA 1
ATOM 747 C C . LEU A 1 99 ? 11.421 10.471 65.528 1.00 48.10 97 LEU A C 1
ATOM 748 O O . LEU A 1 99 ? 10.783 11.380 66.056 1.00 48.87 97 LEU A O 1
ATOM 753 N N . SER A 1 100 ? 12.646 10.628 65.040 1.00 42.65 98 SER A N 1
ATOM 754 C CA . SER A 1 100 ? 13.379 11.889 65.137 1.00 47.13 98 SER A CA 1
ATOM 755 C C . SER A 1 100 ? 13.985 12.238 63.795 1.00 48.09 98 SER A C 1
ATOM 756 O O . SER A 1 100 ? 14.399 11.351 63.042 1.00 47.79 98 SER A O 1
ATOM 759 N N . CYS A 1 101 ? 14.052 13.528 63.507 1.00 47.77 99 CYS A N 1
ATOM 760 C CA . CYS A 1 101 ? 14.773 14.016 62.342 1.00 47.94 99 CYS A CA 1
ATOM 761 C C . CYS A 1 101 ? 15.413 15.347 62.708 1.00 50.22 99 CYS A C 1
ATOM 762 O O . CYS A 1 101 ? 14.732 16.246 63.197 1.00 45.50 99 CYS A O 1
ATOM 765 N N . PHE A 1 102 ? 16.726 15.461 62.503 1.00 43.54 100 PHE A N 1
ATOM 766 C CA . PHE A 1 102 ? 17.431 16.694 62.816 1.00 44.12 100 PHE A CA 1
ATOM 767 C C . PHE A 1 102 ? 18.295 17.130 61.654 1.00 43.70 100 PHE A C 1
ATOM 768 O O . PHE A 1 102 ? 19.075 16.343 61.129 1.00 45.89 100 PHE A O 1
ATOM 776 N N . ALA A 1 103 ? 18.139 18.387 61.246 1.00 45.13 101 ALA A N 1
ATOM 777 C CA . ALA A 1 103 ? 19.112 19.027 60.390 1.00 44.98 101 ALA A CA 1
ATOM 778 C C . ALA A 1 103 ? 20.330 19.257 61.273 1.00 40.74 101 ALA A C 1
ATOM 779 O O . ALA A 1 103 ? 20.184 19.724 62.403 1.00 46.89 101 ALA A O 1
ATOM 781 N N . LEU A 1 104 ? 21.510 18.874 60.781 1.00 45.84 102 LEU A N 1
ATOM 782 C CA . LEU A 1 104 ? 22.763 18.909 61.562 1.00 44.45 102 LEU A CA 1
ATOM 783 C C . LEU A 1 104 ? 23.845 19.747 60.893 1.00 44.74 102 LEU A C 1
ATOM 784 O O . LEU A 1 104 ? 23.745 20.041 59.715 1.00 43.05 102 LEU A O 1
ATOM 789 N N . THR A 1 105 ? 24.891 20.080 61.654 1.00 43.49 103 THR A N 1
ATOM 790 C CA . THR A 1 105 ? 25.964 20.997 61.225 1.00 41.78 103 THR A CA 1
ATOM 791 C C . THR A 1 105 ? 27.117 20.421 60.397 1.00 39.30 103 THR A C 1
ATOM 792 O O . THR A 1 105 ? 27.904 21.181 59.825 1.00 38.49 103 THR A O 1
ATOM 796 N N . GLY A 1 106 ? 27.264 19.105 60.364 1.00 40.59 104 GLY A N 1
ATOM 797 C CA . GLY A 1 106 ? 28.374 18.501 59.643 1.00 41.03 104 GLY A CA 1
ATOM 798 C C . GLY A 1 106 ? 28.014 18.118 58.226 1.00 43.88 104 GLY A C 1
ATOM 799 O O . GLY A 1 106 ? 27.235 18.805 57.557 1.00 43.36 104 GLY A O 1
ATOM 800 N N . GLU A 1 107 ? 28.596 17.019 57.763 1.00 47.30 105 GLU A N 1
ATOM 801 C CA . GLU A 1 107 ? 28.428 16.586 56.373 1.00 48.61 105 GLU A CA 1
ATOM 802 C C . GLU A 1 107 ? 27.068 15.952 56.121 1.00 44.59 105 GLU A C 1
ATOM 803 O O . GLU A 1 107 ? 26.591 15.948 54.995 1.00 47.13 105 GLU A O 1
ATOM 809 N N . THR A 1 108 ? 26.459 15.400 57.162 1.00 47.30 106 THR A N 1
ATOM 810 C CA . THR A 1 108 ? 25.116 14.836 57.048 1.00 51.18 106 THR A CA 1
ATOM 811 C C . THR A 1 108 ? 24.105 15.958 57.192 1.00 47.95 106 THR A C 1
ATOM 812 O O . THR A 1 108 ? 24.085 16.645 58.219 1.00 44.89 106 THR A O 1
ATOM 816 N N . ASP A 1 109 ? 23.269 16.133 56.170 1.00 46.91 107 ASP A N 1
ATOM 817 C CA . ASP A 1 109 ? 22.247 17.177 56.163 1.00 41.13 107 ASP A CA 1
ATOM 818 C C . ASP A 1 109 ? 21.153 16.919 57.194 1.00 43.92 107 ASP A C 1
ATOM 819 O O . ASP A 1 109 ? 20.778 17.819 57.949 1.00 47.22 107 ASP A O 1
ATOM 824 N N . TYR A 1 110 ? 20.617 15.706 57.182 1.00 46.75 108 TYR A N 1
ATOM 825 C CA . TYR A 1 110 ? 19.604 15.289 58.141 1.00 46.45 108 TYR A CA 1
ATOM 826 C C . TYR A 1 110 ? 19.925 13.928 58.700 1.00 51.48 108 TYR A C 1
ATOM 827 O O . TYR A 1 110 ? 20.263 13.013 57.956 1.00 48.69 108 TYR A O 1
ATOM 836 N N . LEU A 1 111 ? 19.782 13.802 60.013 1.00 51.38 109 LEU A N 1
ATOM 837 C CA . LEU A 1 111 ? 19.911 12.539 60.691 1.00 48.74 109 LEU A CA 1
ATOM 838 C C . LEU A 1 111 ? 18.523 12.099 61.140 1.00 49.31 109 LEU A C 1
ATOM 839 O O . LEU A 1 111 ? 17.819 12.849 61.819 1.00 43.19 109 LEU A O 1
ATOM 844 N N . LEU A 1 112 ? 18.151 10.886 60.748 1.00 45.93 110 LEU A N 1
ATOM 845 C CA . LEU A 1 112 ? 16.864 10.282 61.103 1.00 47.40 110 LEU A CA 1
ATOM 846 C C . LEU A 1 112 ? 17.097 9.115 62.041 1.00 44.61 110 LEU A C 1
ATOM 847 O O . LEU A 1 112 ? 18.056 8.363 61.871 1.00 51.22 110 LEU A O 1
ATOM 852 N N . GLN A 1 113 ? 16.224 8.979 63.032 1.00 45.42 111 GLN A N 1
ATOM 853 C CA . GLN A 1 113 ? 16.226 7.840 63.927 1.00 49.17 111 GLN A CA 1
ATOM 854 C C . GLN A 1 113 ? 14.907 7.131 63.702 1.00 44.41 111 GLN A C 1
ATOM 855 O O . GLN A 1 113 ? 13.840 7.733 63.841 1.00 50.67 111 GLN A O 1
ATOM 861 N N . ALA A 1 114 ? 14.993 5.864 63.304 1.00 43.39 112 ALA A N 1
ATOM 862 C CA . ALA A 1 114 ? 13.837 5.099 62.857 1.00 49.03 112 ALA A CA 1
ATOM 863 C C . ALA A 1 114 ? 13.859 3.682 63.423 1.00 44.91 112 ALA A C 1
ATOM 864 O O . ALA A 1 114 ? 14.916 3.153 63.729 1.00 48.42 112 ALA A O 1
ATOM 866 N N . PHE A 1 115 ? 12.674 3.094 63.573 1.00 51.35 113 PHE A N 1
ATOM 867 C CA . PHE A 1 115 ? 12.524 1.713 64.029 1.00 49.12 113 PHE A CA 1
ATOM 868 C C . PHE A 1 115 ? 11.806 0.866 63.001 1.00 49.23 113 PHE A C 1
ATOM 869 O O . PHE A 1 115 ? 10.840 1.308 62.369 1.00 51.76 113 PHE A O 1
ATOM 877 N N . PHE A 1 116 ? 12.289 -0.364 62.856 1.00 47.61 114 PHE A N 1
ATOM 878 C CA . PHE A 1 116 ? 11.724 -1.337 61.938 1.00 40.49 114 PHE A CA 1
ATOM 879 C C . PHE A 1 116 ? 11.749 -2.696 62.614 1.00 45.91 114 PHE A C 1
ATOM 880 O O . PHE A 1 116 ? 12.462 -2.919 63.614 1.00 45.42 114 PHE A O 1
ATOM 888 N N . THR A 1 117 ? 10.969 -3.605 62.060 1.00 44.06 115 THR A N 1
ATOM 889 C CA . THR A 1 117 ? 10.924 -4.979 62.530 1.00 41.63 115 THR A CA 1
ATOM 890 C C . THR A 1 117 ? 12.187 -5.732 62.148 1.00 42.02 115 THR A C 1
ATOM 891 O O . THR A 1 117 ? 12.730 -6.474 62.955 1.00 45.99 115 THR A O 1
ATOM 895 N N . ASP A 1 118 ? 12.651 -5.522 60.919 1.00 40.21 116 ASP A N 1
ATOM 896 C CA . ASP A 1 118 ? 13.790 -6.234 60.372 1.00 39.41 116 ASP A CA 1
ATOM 897 C C . ASP A 1 118 ? 14.345 -5.529 59.131 1.00 44.10 116 ASP A C 1
ATOM 898 O O . ASP A 1 118 ? 13.784 -4.536 58.686 1.00 42.42 116 ASP A O 1
ATOM 911 N N . ASN A 1 120 ? 14.385 -6.391 56.042 1.00 43.22 118 ASN A N 1
ATOM 912 C CA . ASN A 1 120 ? 13.447 -6.418 54.937 1.00 47.96 118 ASN A CA 1
ATOM 913 C C . ASN A 1 120 ? 12.497 -5.221 54.994 1.00 45.68 118 ASN A C 1
ATOM 914 O O . ASN A 1 120 ? 12.247 -4.570 53.977 1.00 44.26 118 ASN A O 1
ATOM 919 N N . ALA A 1 121 ? 11.974 -4.933 56.181 1.00 44.38 119 ALA A N 1
ATOM 920 C CA . ALA A 1 121 ? 11.100 -3.772 56.361 1.00 46.51 119 ALA A CA 1
ATOM 921 C C . ALA A 1 121 ? 11.905 -2.498 56.101 1.00 46.19 119 ALA A C 1
ATOM 922 O O . ALA A 1 121 ? 11.461 -1.613 55.365 1.00 44.28 119 ALA A O 1
ATOM 924 N N . PHE A 1 122 ? 13.109 -2.428 56.671 1.00 48.28 120 PHE A N 1
ATOM 925 C CA . PHE A 1 122 ? 14.009 -1.305 56.413 1.00 39.39 120 PHE A CA 1
ATOM 926 C C . PHE A 1 122 ? 14.221 -1.062 54.932 1.00 42.08 120 PHE A C 1
ATOM 927 O O . PHE A 1 122 ? 14.215 0.087 54.485 1.00 44.21 120 PHE A O 1
ATOM 935 N N . SER A 1 123 ? 14.440 -2.148 54.193 1.00 43.01 121 SER A N 1
ATOM 936 C CA . SER A 1 123 ? 14.701 -2.084 52.769 1.00 45.78 121 SER A CA 1
ATOM 937 C C . SER A 1 123 ? 13.499 -1.548 51.999 1.00 49.48 121 SER A C 1
ATOM 938 O O . SER A 1 123 ? 13.663 -0.674 51.154 1.00 45.74 121 SER A O 1
ATOM 941 N N . HIS A 1 124 ? 12.298 -2.065 52.283 1.00 46.87 122 HIS A N 1
ATOM 942 C CA . HIS A 1 124 ? 11.088 -1.537 51.640 1.00 45.19 122 HIS A CA 1
ATOM 943 C C . HIS A 1 124 ? 10.955 -0.035 51.840 1.00 43.56 122 HIS A C 1
ATOM 944 O O . HIS A 1 124 ? 10.689 0.687 50.896 1.00 40.61 122 HIS A O 1
ATOM 951 N N . PHE A 1 125 ? 11.181 0.429 53.064 1.00 43.16 123 PHE A N 1
ATOM 952 C CA . PHE A 1 125 ? 11.106 1.855 53.371 1.00 47.72 123 PHE A CA 1
ATOM 953 C C . PHE A 1 125 ? 12.171 2.688 52.641 1.00 46.82 123 PHE A C 1
ATOM 954 O O . PHE A 1 125 ? 11.849 3.703 52.032 1.00 52.36 123 PHE A O 1
ATOM 962 N N . VAL A 1 126 ? 13.430 2.271 52.731 1.00 49.83 124 VAL A N 1
ATOM 963 C CA . VAL A 1 126 ? 14.532 2.983 52.079 1.00 45.18 124 VAL A CA 1
ATOM 964 C C . VAL A 1 126 ? 14.315 3.059 50.561 1.00 48.93 124 VAL A C 1
ATOM 965 O O . VAL A 1 126 ? 14.317 4.146 49.988 1.00 46.14 124 VAL A O 1
ATOM 969 N N . LEU A 1 127 ? 14.072 1.914 49.936 1.00 48.49 125 LEU A N 1
ATOM 970 C CA . LEU A 1 127 ? 13.949 1.831 48.488 1.00 47.73 125 LEU A CA 1
ATOM 971 C C . LEU A 1 127 ? 12.655 2.426 47.938 1.00 53.94 125 LEU A C 1
ATOM 972 O O . LEU A 1 127 ? 12.685 3.130 46.938 1.00 57.54 125 LEU A O 1
ATOM 977 N N . ASP A 1 128 ? 11.526 2.135 48.580 1.00 54.13 126 ASP A N 1
ATOM 978 C CA . ASP A 1 128 ? 10.221 2.534 48.050 1.00 51.84 126 ASP A CA 1
ATOM 979 C C . ASP A 1 128 ? 9.778 3.913 48.533 1.00 51.30 126 ASP A C 1
ATOM 980 O O . ASP A 1 128 ? 8.969 4.555 47.867 1.00 51.24 126 ASP A O 1
ATOM 985 N N . THR A 1 129 ? 10.260 4.357 49.695 1.00 45.77 127 THR A N 1
ATOM 986 C CA . THR A 1 129 ? 9.782 5.617 50.275 1.00 45.58 127 THR A CA 1
ATOM 987 C C . THR A 1 129 ? 10.842 6.718 50.406 1.00 44.29 127 THR A C 1
ATOM 988 O O . THR A 1 129 ? 10.633 7.841 49.946 1.00 52.53 127 THR A O 1
ATOM 992 N N . LEU A 1 130 ? 11.976 6.404 51.007 1.00 40.41 128 LEU A N 1
ATOM 993 C CA . LEU A 1 130 ? 12.972 7.433 51.312 1.00 47.29 128 LEU A CA 1
ATOM 994 C C . LEU A 1 130 ? 13.720 7.855 50.045 1.00 44.12 128 LEU A C 1
ATOM 995 O O . LEU A 1 130 ? 13.615 9.002 49.626 1.00 44.77 128 LEU A O 1
ATOM 1000 N N . LEU A 1 131 ? 14.443 6.919 49.431 1.00 41.77 129 LEU A N 1
ATOM 1001 C CA . LEU A 1 131 ? 15.259 7.223 48.254 1.00 44.26 129 LEU A CA 1
ATOM 1002 C C . LEU A 1 131 ? 14.442 7.660 47.033 1.00 45.42 129 LEU A C 1
ATOM 1003 O O . LEU A 1 131 ? 14.979 8.313 46.138 1.00 41.76 129 LEU A O 1
ATOM 1008 N N . SER A 1 132 ? 13.161 7.301 46.997 1.00 41.82 130 SER A N 1
ATOM 1009 C CA . SER A 1 132 ? 12.275 7.737 45.916 1.00 47.83 130 SER A CA 1
ATOM 1010 C C . SER A 1 132 ? 11.598 9.090 46.171 1.00 46.58 130 SER A C 1
ATOM 1011 O O . SER A 1 132 ? 10.903 9.601 45.299 1.00 51.06 130 SER A O 1
ATOM 1014 N N . HIS A 1 133 ? 11.787 9.666 47.356 1.00 46.42 131 HIS A N 1
ATOM 1015 C CA . HIS A 1 133 ? 11.325 11.025 47.626 1.00 44.30 131 HIS A CA 1
ATOM 1016 C C . HIS A 1 133 ? 12.132 12.006 46.757 1.00 47.18 131 HIS A C 1
ATOM 1017 O O . HIS A 1 133 ? 13.367 11.936 46.711 1.00 49.78 131 HIS A O 1
ATOM 1024 N N . HIS A 1 134 ? 11.434 12.915 46.075 1.00 44.37 132 HIS A N 1
ATOM 1025 C CA . HIS A 1 134 ? 12.066 13.831 45.122 1.00 48.72 132 HIS A CA 1
ATOM 1026 C C . HIS A 1 134 ? 13.103 14.768 45.769 1.00 50.22 132 HIS A C 1
ATOM 1027 O O . HIS A 1 134 ? 14.032 15.219 45.111 1.00 46.09 132 HIS A O 1
ATOM 1034 N N . GLY A 1 135 ? 12.943 15.061 47.051 1.00 46.50 133 GLY A N 1
ATOM 1035 C CA . GLY A 1 135 ? 13.893 15.915 47.759 1.00 48.19 133 GLY A CA 1
ATOM 1036 C C . GLY A 1 135 ? 15.165 15.222 48.222 1.00 45.00 133 GLY A C 1
ATOM 1037 O O . GLY A 1 135 ? 16.090 15.885 48.659 1.00 47.23 133 GLY A O 1
ATOM 1038 N N . VAL A 1 136 ? 15.214 13.896 48.119 1.00 49.63 134 VAL A N 1
ATOM 1039 C CA . VAL A 1 136 ? 16.300 13.108 48.695 1.00 49.32 134 VAL A CA 1
ATOM 1040 C C . VAL A 1 136 ? 17.329 12.784 47.620 1.00 50.96 134 VAL A C 1
ATOM 1041 O O . VAL A 1 136 ? 17.008 12.145 46.618 1.00 45.89 134 VAL A O 1
ATOM 1045 N N . GLN A 1 137 ? 18.552 13.268 47.829 1.00 45.76 135 GLN A N 1
ATOM 1046 C CA . GLN A 1 137 ? 19.676 13.009 46.938 1.00 47.99 135 GLN A CA 1
ATOM 1047 C C . GLN A 1 137 ? 20.276 11.642 47.267 1.00 44.52 135 GLN A C 1
ATOM 1048 O O . GLN A 1 137 ? 20.504 10.834 46.390 1.00 45.92 135 GLN A O 1
ATOM 1054 N N . ASP A 1 138 ? 20.538 11.380 48.537 1.00 45.98 136 ASP A N 1
ATOM 1055 C CA . ASP A 1 138 ? 21.039 10.071 48.936 1.00 47.69 136 ASP A CA 1
ATOM 1056 C C . ASP A 1 138 ? 20.822 9.808 50.411 1.00 51.09 136 ASP A C 1
ATOM 1057 O O . ASP A 1 138 ? 20.532 10.719 51.188 1.00 53.47 136 ASP A O 1
ATOM 1062 N N . ALA A 1 139 ? 20.956 8.541 50.783 1.00 51.53 137 ALA A N 1
ATOM 1063 C CA . ALA A 1 139 ? 20.898 8.130 52.168 1.00 46.16 137 ALA A CA 1
ATOM 1064 C C . ALA A 1 139 ? 21.943 7.056 52.429 1.00 47.85 137 ALA A C 1
ATOM 1065 O O . ALA A 1 139 ? 22.241 6.234 51.556 1.00 46.01 137 ALA A O 1
ATOM 1067 N N . GLN A 1 140 ? 22.505 7.077 53.630 1.00 43.93 138 GLN A N 1
ATOM 1068 C CA . GLN A 1 140 ? 23.301 5.967 54.134 1.00 45.00 138 GLN A CA 1
ATOM 1069 C C . GLN A 1 140 ? 22.971 5.759 55.592 1.00 48.90 138 GLN A C 1
ATOM 1070 O O . GLN A 1 140 ? 22.652 6.713 56.295 1.00 43.40 138 GLN A O 1
ATOM 1076 N N . SER A 1 141 ? 23.027 4.508 56.038 1.00 47.49 139 SER A N 1
ATOM 1077 C CA . SER A 1 141 ? 22.455 4.155 57.333 1.00 46.58 139 SER A CA 1
ATOM 1078 C C . SER A 1 141 ? 23.364 3.296 58.165 1.00 36.19 139 SER A C 1
ATOM 1079 O O . SER A 1 141 ? 24.214 2.552 57.664 1.00 44.48 139 SER A O 1
ATOM 1082 N N . SER A 1 142 ? 23.156 3.400 59.465 1.00 42.86 140 SER A N 1
ATOM 1083 C CA . SER A 1 142 ? 23.871 2.610 60.428 1.00 42.32 140 SER A CA 1
ATOM 1084 C C . SER A 1 142 ? 22.824 2.078 61.387 1.00 40.66 140 SER A C 1
ATOM 1085 O O . SER A 1 142 ? 21.706 2.610 61.460 1.00 39.96 140 SER A O 1
ATOM 1088 N N . PHE A 1 143 ? 23.165 1.013 62.103 1.00 45.32 141 PHE A N 1
ATOM 1089 C CA . PHE A 1 143 ? 22.189 0.319 62.935 1.00 45.71 141 PHE A CA 1
ATOM 1090 C C . PHE A 1 143 ? 22.756 0.075 64.321 1.00 36.99 141 PHE A C 1
ATOM 1091 O O . PHE A 1 143 ? 23.963 -0.051 64.497 1.00 43.35 141 PHE A O 1
ATOM 1099 N N . VAL A 1 144 ? 21.858 0.035 65.298 1.00 42.94 142 VAL A N 1
ATOM 1100 C CA . VAL A 1 144 ? 22.212 -0.217 66.690 1.00 47.35 142 VAL A CA 1
ATOM 1101 C C . VAL A 1 144 ? 22.609 -1.685 66.933 1.00 45.18 142 VAL A C 1
ATOM 1102 O O . VAL A 1 144 ? 21.816 -2.607 66.726 1.00 47.19 142 VAL A O 1
ATOM 1106 N N . LEU A 1 145 ? 23.850 -1.867 67.378 1.00 50.18 143 LEU A N 1
ATOM 1107 C CA . LEU A 1 145 ? 24.358 -3.149 67.846 1.00 47.15 143 LEU A CA 1
ATOM 1108 C C . LEU A 1 145 ? 24.062 -3.358 69.322 1.00 46.11 143 LEU A C 1
ATOM 1109 O O . LEU A 1 145 ? 23.853 -4.486 69.762 1.00 47.82 143 LEU A O 1
ATOM 1114 N N . LYS A 1 146 ? 24.074 -2.274 70.089 1.00 47.92 144 LYS A N 1
ATOM 1115 C CA . LYS A 1 146 ? 23.814 -2.338 71.523 1.00 47.19 144 LYS A CA 1
ATOM 1116 C C . LYS A 1 146 ? 23.439 -0.960 72.054 1.00 49.52 144 LYS A C 1
ATOM 1117 O O . LYS A 1 146 ? 24.077 0.030 71.709 1.00 46.73 144 LYS A O 1
ATOM 1123 N N . GLU A 1 147 ? 22.396 -0.910 72.881 1.00 47.59 145 GLU A N 1
ATOM 1124 C CA . GLU A 1 147 ? 21.998 0.311 73.564 1.00 44.46 145 GLU A CA 1
ATOM 1125 C C . GLU A 1 147 ? 22.713 0.360 74.891 1.00 45.22 145 GLU A C 1
ATOM 1126 O O . GLU A 1 147 ? 22.483 -0.479 75.748 1.00 47.08 145 GLU A O 1
ATOM 1132 N N . ILE A 1 148 ? 23.573 1.357 75.053 1.00 43.20 146 ILE A N 1
ATOM 1133 C CA . ILE A 1 148 ? 24.317 1.547 76.289 1.00 44.99 146 ILE A CA 1
ATOM 1134 C C . ILE A 1 148 ? 23.507 2.380 77.292 1.00 47.14 146 ILE A C 1
ATOM 1135 O O . ILE A 1 148 ? 23.482 2.077 78.488 1.00 47.05 146 ILE A O 1
ATOM 1140 N N . LYS A 1 149 ? 22.826 3.404 76.790 1.00 45.66 147 LYS A N 1
ATOM 1141 C CA . LYS A 1 149 ? 22.035 4.313 77.625 1.00 40.87 147 LYS A CA 1
ATOM 1142 C C . LYS A 1 149 ? 20.923 4.876 76.772 1.00 45.32 147 LYS A C 1
ATOM 1143 O O . LYS A 1 149 ? 21.131 5.116 75.599 1.00 44.43 147 LYS A O 1
ATOM 1149 N N . HIS A 1 150 ? 19.732 5.052 77.342 1.00 41.69 148 HIS A N 1
ATOM 1150 C CA . HIS A 1 150 ? 18.653 5.734 76.635 1.00 45.85 148 HIS A CA 1
ATOM 1151 C C . HIS A 1 150 ? 17.663 6.254 77.652 1.00 38.46 148 HIS A C 1
ATOM 1152 O O . HIS A 1 150 ? 16.887 5.491 78.214 1.00 42.21 148 HIS A O 1
ATOM 1159 N N . THR A 1 151 ? 17.727 7.548 77.928 1.00 41.31 149 THR A N 1
ATOM 1160 C CA . THR A 1 151 ? 16.747 8.195 78.812 1.00 45.48 149 THR A CA 1
ATOM 1161 C C . THR A 1 151 ? 16.217 9.425 78.125 1.00 44.47 149 THR A C 1
ATOM 1162 O O . THR A 1 151 ? 16.862 9.947 77.222 1.00 47.10 149 THR A O 1
ATOM 1166 N N . THR A 1 152 ? 15.019 9.852 78.515 1.00 46.95 150 THR A N 1
ATOM 1167 C CA . THR A 1 152 ? 14.410 11.062 77.966 1.00 47.21 150 THR A CA 1
ATOM 1168 C C . THR A 1 152 ? 14.644 12.245 78.916 1.00 49.15 150 THR A C 1
ATOM 1169 O O . THR A 1 152 ? 14.319 13.393 78.601 1.00 49.55 150 THR A O 1
ATOM 1173 N N . SER A 1 153 ? 15.240 11.958 80.068 1.00 46.95 151 SER A N 1
ATOM 1174 C CA . SER A 1 153 ? 15.378 12.939 81.109 1.00 41.10 151 SER A CA 1
ATOM 1175 C C . SER A 1 153 ? 16.513 13.872 80.759 1.00 45.80 151 SER A C 1
ATOM 1176 O O . SER A 1 153 ? 17.632 13.423 80.512 1.00 46.30 151 SER A O 1
ATOM 1179 N N . LEU A 1 154 ? 16.215 15.168 80.721 1.00 46.08 152 LEU A N 1
ATOM 1180 C CA . LEU A 1 154 ? 17.227 16.183 80.500 1.00 41.09 152 LEU A CA 1
ATOM 1181 C C . LEU A 1 154 ? 17.957 16.445 81.814 1.00 46.78 152 LEU A C 1
ATOM 1182 O O . LEU A 1 154 ? 17.382 16.293 82.902 1.00 45.92 152 LEU A O 1
ATOM 1187 N N . PRO A 1 155 ? 19.241 16.813 81.726 1.00 49.60 153 PRO A N 1
ATOM 1188 C CA . PRO A 1 155 ? 19.951 17.243 82.926 1.00 45.55 153 PRO A CA 1
ATOM 1189 C C . PRO A 1 155 ? 19.399 18.599 83.397 1.00 38.70 153 PRO A C 1
ATOM 1190 O O . PRO A 1 155 ? 19.137 19.462 82.574 1.00 50.93 153 PRO A O 1
ATOM 1194 N N . LEU A 1 156 ? 19.188 18.771 84.695 1.00 42.63 154 LEU A N 1
ATOM 1195 C CA . LEU A 1 156 ? 18.645 20.029 85.219 1.00 47.23 154 LEU A CA 1
ATOM 1196 C C . LEU A 1 156 ? 19.528 20.670 86.278 1.00 50.33 154 LEU A C 1
ATOM 1197 O O . LEU A 1 156 ? 19.183 21.711 86.822 1.00 45.56 154 LEU A O 1
ATOM 1202 N N . ASN A 1 157 ? 20.681 20.066 86.551 1.00 54.04 155 ASN A N 1
ATOM 1203 C CA . ASN A 1 157 ? 21.530 20.512 87.662 1.00 58.75 155 ASN A CA 1
ATOM 1204 C C . ASN A 1 157 ? 22.091 21.931 87.477 1.00 54.77 155 ASN A C 1
ATOM 1205 O O . ASN A 1 157 ? 22.295 22.671 88.453 1.00 49.61 155 ASN A O 1
ATOM 1210 N N . HIS A 1 158 ? 22.328 22.296 86.219 1.00 49.69 156 HIS A N 1
ATOM 1211 C CA . HIS A 1 158 ? 22.792 23.626 85.859 1.00 47.40 156 HIS A CA 1
ATOM 1212 C C . HIS A 1 158 ? 21.835 24.729 86.320 1.00 48.37 156 HIS A C 1
ATOM 1213 O O . HIS A 1 158 ? 22.271 25.858 86.535 1.00 49.86 156 HIS A O 1
ATOM 1220 N N . LEU A 1 159 ? 20.547 24.410 86.466 1.00 44.53 157 LEU A N 1
ATOM 1221 C CA . LEU A 1 159 ? 19.556 25.393 86.918 1.00 48.94 157 LEU A CA 1
ATOM 1222 C C . LEU A 1 159 ? 19.578 25.650 88.435 1.00 54.00 157 LEU A C 1
ATOM 1223 O O . LEU A 1 159 ? 18.986 26.624 88.902 1.00 57.15 157 LEU A O 1
ATOM 1228 N N . LEU A 1 160 ? 20.254 24.790 89.195 1.00 59.06 158 LEU A N 1
ATOM 1229 C CA . LEU A 1 160 ? 20.305 24.913 90.662 1.00 65.01 158 LEU A CA 1
ATOM 1230 C C . LEU A 1 160 ? 21.433 25.841 91.137 1.00 67.72 158 LEU A C 1
ATOM 1231 O O . LEU A 1 160 ? 22.352 26.171 90.381 1.00 71.14 158 LEU A O 1
ATOM 1236 N N . GLN B 1 5 ? 3.871 -14.837 75.964 1.00 80.85 3 GLN B N 1
ATOM 1237 C CA . GLN B 1 5 ? 3.639 -13.377 75.754 1.00 82.65 3 GLN B CA 1
ATOM 1238 C C . GLN B 1 5 ? 2.146 -13.052 75.598 1.00 79.77 3 GLN B C 1
ATOM 1239 O O . GLN B 1 5 ? 1.302 -13.958 75.579 1.00 77.69 3 GLN B O 1
ATOM 1245 N N . LEU B 1 6 ? 1.832 -11.756 75.500 1.00 72.33 4 LEU B N 1
ATOM 1246 C CA . LEU B 1 6 ? 0.456 -11.298 75.261 1.00 65.75 4 LEU B CA 1
ATOM 1247 C C . LEU B 1 6 ? 0.106 -11.331 73.777 1.00 62.67 4 LEU B C 1
ATOM 1248 O O . LEU B 1 6 ? 0.991 -11.232 72.914 1.00 59.55 4 LEU B O 1
ATOM 1253 N N . THR B 1 7 ? -1.188 -11.475 73.499 1.00 55.08 5 THR B N 1
ATOM 1254 C CA . THR B 1 7 ? -1.730 -11.320 72.152 1.00 61.14 5 THR B CA 1
ATOM 1255 C C . THR B 1 7 ? -2.430 -9.963 72.073 1.00 60.39 5 THR B C 1
ATOM 1256 O O . THR B 1 7 ? -3.437 -9.743 72.755 1.00 59.04 5 THR B O 1
ATOM 1260 N N . LEU B 1 8 ? -1.899 -9.058 71.251 1.00 55.39 6 LEU B N 1
ATOM 1261 C CA . LEU B 1 8 ? -2.418 -7.685 71.182 1.00 57.86 6 LEU B CA 1
ATOM 1262 C C . LEU B 1 8 ? -3.405 -7.473 70.016 1.00 57.01 6 LEU B C 1
ATOM 1263 O O . LEU B 1 8 ? -3.118 -7.847 68.878 1.00 64.82 6 LEU B O 1
ATOM 1268 N N . ASP B 1 9 ? -4.568 -6.885 70.318 1.00 55.43 7 ASP B N 1
ATOM 1269 C CA . ASP B 1 9 ? -5.580 -6.523 69.302 1.00 49.17 7 ASP B CA 1
ATOM 1270 C C . ASP B 1 9 ? -5.676 -4.997 69.108 1.00 46.61 7 ASP B C 1
ATOM 1271 O O . ASP B 1 9 ? -4.926 -4.244 69.717 1.00 42.79 7 ASP B O 1
ATOM 1276 N N . LYS B 1 10 ? -6.597 -4.554 68.255 1.00 43.54 8 LYS B N 1
ATOM 1277 C CA . LYS B 1 10 ? -6.825 -3.124 68.005 1.00 48.75 8 LYS B CA 1
ATOM 1278 C C . LYS B 1 10 ? -6.870 -2.319 69.292 1.00 44.34 8 LYS B C 1
ATOM 1279 O O . LYS B 1 10 ? -6.234 -1.279 69.398 1.00 44.69 8 LYS B O 1
ATOM 1285 N N . THR B 1 11 ? -7.639 -2.807 70.261 1.00 45.05 9 THR B N 1
ATOM 1286 C CA . THR B 1 11 ? -7.879 -2.078 71.514 1.00 46.93 9 THR B CA 1
ATOM 1287 C C . THR B 1 11 ? -6.602 -1.885 72.332 1.00 44.27 9 THR B C 1
ATOM 1288 O O . THR B 1 11 ? -6.355 -0.794 72.861 1.00 44.68 9 THR B O 1
ATOM 1292 N N . ASP B 1 12 ? -5.799 -2.945 72.423 1.00 47.89 10 ASP B N 1
ATOM 1293 C CA . ASP B 1 12 ? -4.508 -2.905 73.116 1.00 51.38 10 ASP B CA 1
ATOM 1294 C C . ASP B 1 12 ? -3.569 -1.932 72.449 1.00 45.16 10 ASP B C 1
ATOM 1295 O O . ASP B 1 12 ? -2.882 -1.178 73.121 1.00 47.43 10 ASP B O 1
ATOM 1300 N N . ILE B 1 13 ? -3.538 -1.977 71.121 1.00 43.39 11 ILE B N 1
ATOM 1301 C CA . ILE B 1 13 ? -2.715 -1.073 70.340 1.00 42.20 11 ILE B CA 1
ATOM 1302 C C . ILE B 1 13 ? -3.195 0.340 70.607 1.00 45.45 11 ILE B C 1
ATOM 1303 O O . ILE B 1 13 ? -2.391 1.216 70.912 1.00 45.86 11 ILE B O 1
ATOM 1308 N N . LYS B 1 14 ? -4.508 0.553 70.547 1.00 46.47 12 LYS B N 1
ATOM 1309 C CA . LYS B 1 14 ? -5.064 1.879 70.833 1.00 46.60 12 LYS B CA 1
ATOM 1310 C C . LYS B 1 14 ? -4.678 2.376 72.233 1.00 45.53 12 LYS B C 1
ATOM 1311 O O . LYS B 1 14 ? -4.291 3.536 72.385 1.00 48.66 12 LYS B O 1
ATOM 1317 N N . ILE B 1 15 ? -4.776 1.504 73.240 1.00 44.20 13 ILE B N 1
ATOM 1318 C CA . ILE B 1 15 ? -4.302 1.820 74.605 1.00 47.95 13 ILE B CA 1
ATOM 1319 C C . ILE B 1 15 ? -2.854 2.316 74.557 1.00 44.06 13 ILE B C 1
ATOM 1320 O O . ILE B 1 15 ? -2.505 3.327 75.155 1.00 43.04 13 ILE B O 1
ATOM 1325 N N . LEU B 1 16 ? -2.021 1.588 73.829 1.00 47.73 14 LEU B N 1
ATOM 1326 C CA . LEU B 1 16 ? -0.609 1.931 73.691 1.00 47.12 14 LEU B CA 1
ATOM 1327 C C . LEU B 1 16 ? -0.394 3.224 72.873 1.00 45.12 14 LEU B C 1
ATOM 1328 O O . LEU B 1 16 ? 0.408 4.060 73.262 1.00 45.98 14 LEU B O 1
ATOM 1333 N N . GLN B 1 17 ? -1.127 3.394 71.771 1.00 43.01 15 GLN B N 1
ATOM 1334 C CA . GLN B 1 17 ? -1.018 4.601 70.934 1.00 48.91 15 GLN B CA 1
ATOM 1335 C C . GLN B 1 17 ? -1.379 5.846 71.779 1.00 48.79 15 GLN B C 1
ATOM 1336 O O . GLN B 1 17 ? -0.668 6.847 71.785 1.00 43.28 15 GLN B O 1
ATOM 1342 N N . VAL B 1 18 ? -2.469 5.739 72.528 1.00 45.93 16 VAL B N 1
ATOM 1343 C CA . VAL B 1 18 ? -2.980 6.824 73.364 1.00 49.91 16 VAL B CA 1
ATOM 1344 C C . VAL B 1 18 ? -2.033 7.188 74.513 1.00 50.58 16 VAL B C 1
ATOM 1345 O O . VAL B 1 18 ? -1.758 8.361 74.749 1.00 51.14 16 VAL B O 1
ATOM 1349 N N . LEU B 1 19 ? -1.514 6.188 75.208 1.00 46.84 17 LEU B N 1
ATOM 1350 C CA . LEU B 1 19 ? -0.589 6.452 76.317 1.00 49.91 17 LEU B CA 1
ATOM 1351 C C . LEU B 1 19 ? 0.788 6.946 75.863 1.00 49.00 17 LEU B C 1
ATOM 1352 O O . LEU B 1 19 ? 1.443 7.701 76.582 1.00 48.14 17 LEU B O 1
ATOM 1357 N N . GLN B 1 20 ? 1.226 6.542 74.677 1.00 47.53 18 GLN B N 1
ATOM 1358 C CA . GLN B 1 20 ? 2.486 7.064 74.147 1.00 49.66 18 GLN B CA 1
ATOM 1359 C C . GLN B 1 20 ? 2.465 8.578 73.963 1.00 48.66 18 GLN B C 1
ATOM 1360 O O . GLN B 1 20 ? 3.481 9.246 74.176 1.00 49.15 18 GLN B O 1
ATOM 1366 N N . GLU B 1 21 ? 1.306 9.111 73.599 1.00 46.43 19 GLU B N 1
ATOM 1367 C CA . GLU B 1 21 ? 1.125 10.553 73.425 1.00 52.68 19 GLU B CA 1
ATOM 1368 C C . GLU B 1 21 ? 0.523 11.255 74.644 1.00 51.14 19 GLU B C 1
ATOM 1369 O O . GLU B 1 21 ? 0.732 12.450 74.827 1.00 56.52 19 GLU B O 1
ATOM 1375 N N . ASN B 1 22 ? -0.215 10.508 75.464 1.00 49.01 20 ASN B N 1
ATOM 1376 C CA . ASN B 1 22 ? -0.929 11.046 76.612 1.00 47.34 20 ASN B CA 1
ATOM 1377 C C . ASN B 1 22 ? -0.667 10.161 77.814 1.00 48.01 20 ASN B C 1
ATOM 1378 O O . ASN B 1 22 ? -1.541 9.429 78.301 1.00 46.95 20 ASN B O 1
ATOM 1383 N N . GLY B 1 23 ? 0.559 10.255 78.301 1.00 47.86 21 GLY B N 1
ATOM 1384 C CA . GLY B 1 23 ? 1.054 9.354 79.314 1.00 42.95 21 GLY B CA 1
ATOM 1385 C C . GLY B 1 23 ? 0.375 9.484 80.644 1.00 43.69 21 GLY B C 1
ATOM 1386 O O . GLY B 1 23 ? 0.475 8.583 81.474 1.00 48.04 21 GLY B O 1
ATOM 1387 N N . ARG B 1 24 ? -0.357 10.574 80.836 1.00 46.95 22 ARG B N 1
ATOM 1388 C CA . ARG B 1 24 ? -0.869 10.930 82.147 1.00 49.13 22 ARG B CA 1
ATOM 1389 C C . ARG B 1 24 ? -2.393 10.845 82.260 1.00 50.11 22 ARG B C 1
ATOM 1390 O O . ARG B 1 24 ? -2.964 11.250 83.267 1.00 53.09 22 ARG B O 1
ATOM 1398 N N . LEU B 1 25 ? -3.056 10.304 81.243 1.00 52.00 23 LEU B N 1
ATOM 1399 C CA . LEU B 1 25 ? -4.507 10.164 81.286 1.00 47.25 23 LEU B CA 1
ATOM 1400 C C . LEU B 1 25 ? -4.917 9.306 82.466 1.00 49.50 23 LEU B C 1
ATOM 1401 O O . LEU B 1 25 ? -4.290 8.298 82.744 1.00 52.77 23 LEU B O 1
ATOM 1406 N N . THR B 1 26 ? -5.984 9.694 83.151 1.00 53.74 24 THR B N 1
ATOM 1407 C CA . THR B 1 26 ? -6.560 8.829 84.180 1.00 53.08 24 THR B CA 1
ATOM 1408 C C . THR B 1 26 ? -7.126 7.560 83.527 1.00 52.01 24 THR B C 1
ATOM 1409 O O . THR B 1 26 ? -7.338 7.510 82.306 1.00 53.83 24 THR B O 1
ATOM 1413 N N . ASN B 1 27 ? -7.360 6.534 84.334 1.00 50.78 25 ASN B N 1
ATOM 1414 C CA . ASN B 1 27 ? -7.930 5.305 83.816 1.00 52.47 25 ASN B CA 1
ATOM 1415 C C . ASN B 1 27 ? -9.281 5.539 83.157 1.00 51.21 25 ASN B C 1
ATOM 1416 O O . ASN B 1 27 ? -9.574 4.930 82.124 1.00 46.95 25 ASN B O 1
ATOM 1421 N N . VAL B 1 28 ? -10.106 6.392 83.768 1.00 48.76 26 VAL B N 1
ATOM 1422 C CA . VAL B 1 28 ? -11.423 6.703 83.211 1.00 48.69 26 VAL B CA 1
ATOM 1423 C C . VAL B 1 28 ? -11.304 7.369 81.840 1.00 49.82 26 VAL B C 1
ATOM 1424 O O . VAL B 1 28 ? -12.061 7.044 80.919 1.00 46.29 26 VAL B O 1
ATOM 1428 N N . GLU B 1 29 ? -10.349 8.293 81.713 1.00 50.67 27 GLU B N 1
ATOM 1429 C CA . GLU B 1 29 ? -10.093 8.988 80.448 1.00 50.98 27 GLU B CA 1
ATOM 1430 C C . GLU B 1 29 ? -9.634 7.998 79.380 1.00 46.54 27 GLU B C 1
ATOM 1431 O O . GLU B 1 29 ? -10.198 7.928 78.283 1.00 55.68 27 GLU B O 1
ATOM 1437 N N . LEU B 1 30 ? -8.637 7.203 79.729 1.00 50.16 28 LEU B N 1
ATOM 1438 C CA . LEU B 1 30 ? -8.124 6.163 78.844 1.00 48.36 28 LEU B CA 1
ATOM 1439 C C . LEU B 1 30 ? -9.242 5.204 78.410 1.00 49.62 28 LEU B C 1
ATOM 1440 O O . LEU B 1 30 ? -9.317 4.822 77.240 1.00 44.97 28 LEU B O 1
ATOM 1445 N N . SER B 1 31 ? -10.105 4.817 79.347 1.00 43.06 29 SER B N 1
ATOM 1446 C CA . SER B 1 31 ? -11.150 3.843 79.046 1.00 47.06 29 SER B CA 1
ATOM 1447 C C . SER B 1 31 ? -12.150 4.428 78.044 1.00 48.52 29 SER B C 1
ATOM 1448 O O . SER B 1 31 ? -12.626 3.719 77.158 1.00 44.20 29 SER B O 1
ATOM 1451 N N . GLU B 1 32 ? -12.436 5.725 78.182 1.00 46.45 30 GLU B N 1
ATOM 1452 C CA . GLU B 1 32 ? -13.331 6.425 77.268 1.00 54.30 30 GLU B CA 1
ATOM 1453 C C . GLU B 1 32 ? -12.773 6.446 75.846 1.00 52.39 30 GLU B C 1
ATOM 1454 O O . GLU B 1 32 ? -13.515 6.246 74.887 1.00 54.32 30 GLU B O 1
ATOM 1460 N N . ARG B 1 33 ? -11.466 6.655 75.716 1.00 50.76 31 ARG B N 1
ATOM 1461 C CA . ARG B 1 33 ? -10.829 6.730 74.395 1.00 46.35 31 ARG B CA 1
ATOM 1462 C C . ARG B 1 33 ? -10.627 5.400 73.677 1.00 46.97 31 ARG B C 1
ATOM 1463 O O . ARG B 1 33 ? -10.533 5.373 72.451 1.00 49.25 31 ARG B O 1
ATOM 1471 N N . VAL B 1 34 ? -10.529 4.307 74.428 1.00 49.35 32 VAL B N 1
ATOM 1472 C CA . VAL B 1 34 ? -10.233 2.995 73.836 1.00 47.23 32 VAL B CA 1
ATOM 1473 C C . VAL B 1 34 ? -11.478 2.104 73.770 1.00 46.39 32 VAL B C 1
ATOM 1474 O O . VAL B 1 34 ? -11.428 0.993 73.247 1.00 49.35 32 VAL B O 1
ATOM 1478 N N . ALA B 1 35 ? -12.593 2.607 74.288 1.00 44.58 33 ALA B N 1
ATOM 1479 C CA . ALA B 1 35 ? -13.886 1.904 74.247 1.00 53.86 33 ALA B CA 1
ATOM 1480 C C . ALA B 1 35 ? -13.844 0.610 75.071 1.00 53.92 33 ALA B C 1
ATOM 1481 O O . ALA B 1 35 ? -14.312 -0.447 74.637 1.00 52.34 33 ALA B O 1
ATOM 1483 N N . LEU B 1 36 ? -13.255 0.718 76.259 1.00 54.95 34 LEU B N 1
ATOM 1484 C CA . LEU B 1 36 ? -13.273 -0.336 77.260 1.00 52.96 34 LEU B CA 1
ATOM 1485 C C . LEU B 1 36 ? -13.882 0.249 78.527 1.00 58.96 34 LEU B C 1
ATOM 1486 O O . LEU B 1 36 ? -13.718 1.440 78.809 1.00 57.65 34 LEU B O 1
ATOM 1491 N N . SER B 1 37 ? -14.590 -0.586 79.284 1.00 51.96 35 SER B N 1
ATOM 1492 C CA . SER B 1 37 ? -15.053 -0.208 80.616 1.00 50.60 35 SER B CA 1
ATOM 1493 C C . SER B 1 37 ? -13.833 0.003 81.538 1.00 43.71 35 SER B C 1
ATOM 1494 O O . SER B 1 37 ? -12.772 -0.598 81.327 1.00 41.84 35 SER B O 1
ATOM 1497 N N . PRO B 1 38 ? -13.955 0.894 82.533 1.00 43.93 36 PRO B N 1
ATOM 1498 C CA . PRO B 1 38 ? -12.796 1.145 83.398 1.00 51.57 36 PRO B CA 1
ATOM 1499 C C . PRO B 1 38 ? -12.108 -0.099 83.984 1.00 46.68 36 PRO B C 1
ATOM 1500 O O . PRO B 1 38 ? -10.894 -0.180 83.949 1.00 44.05 36 PRO B O 1
ATOM 1504 N N . SER B 1 39 ? -12.873 -1.066 84.487 1.00 50.23 37 SER B N 1
ATOM 1505 C CA . SER B 1 39 ? -12.274 -2.251 85.125 1.00 47.00 37 SER B CA 1
ATOM 1506 C C . SER B 1 39 ? -11.400 -3.081 84.163 1.00 43.72 37 SER B C 1
ATOM 1507 O O . SER B 1 39 ? -10.227 -3.316 84.459 1.00 41.39 37 SER B O 1
ATOM 1510 N N . PRO B 1 40 ? -11.958 -3.534 83.023 1.00 41.10 38 PRO B N 1
ATOM 1511 C CA . PRO B 1 40 ? -11.106 -4.231 82.043 1.00 48.80 38 PRO B CA 1
ATOM 1512 C C . PRO B 1 40 ? -9.914 -3.412 81.544 1.00 49.60 38 PRO B C 1
ATOM 1513 O O . PRO B 1 40 ? -8.835 -3.968 81.317 1.00 50.70 38 PRO B O 1
ATOM 1517 N N . CYS B 1 41 ? -10.128 -2.112 81.358 1.00 49.62 39 CYS B N 1
ATOM 1518 C CA . CYS B 1 41 ? -9.076 -1.206 80.930 1.00 47.93 39 CYS B CA 1
ATOM 1519 C C . CYS B 1 41 ? -7.925 -1.201 81.932 1.00 45.42 39 CYS B C 1
ATOM 1520 O O . CYS B 1 41 ? -6.779 -1.367 81.563 1.00 48.89 39 CYS B O 1
ATOM 1523 N N . LEU B 1 42 ? -8.256 -1.038 83.204 1.00 42.16 40 LEU B N 1
ATOM 1524 C CA . LEU B 1 42 ? -7.270 -1.087 84.272 1.00 45.57 40 LEU B CA 1
ATOM 1525 C C . LEU B 1 42 ? -6.508 -2.411 84.255 1.00 46.66 40 LEU B C 1
ATOM 1526 O O . LEU B 1 42 ? -5.269 -2.433 84.349 1.00 45.30 40 LEU B O 1
ATOM 1531 N N . ARG B 1 43 ? -7.236 -3.518 84.126 1.00 44.07 41 ARG B N 1
ATOM 1532 C CA . ARG B 1 43 ? -6.597 -4.827 84.127 1.00 47.37 41 ARG B CA 1
ATOM 1533 C C . ARG B 1 43 ? -5.613 -4.889 82.956 1.00 48.52 41 ARG B C 1
ATOM 1534 O O . ARG B 1 43 ? -4.440 -5.250 83.135 1.00 45.07 41 ARG B O 1
ATOM 1542 N N . ARG B 1 44 ? -6.079 -4.482 81.777 1.00 44.38 42 ARG B N 1
ATOM 1543 C CA . ARG B 1 44 ? -5.279 -4.611 80.560 1.00 41.34 42 ARG B CA 1
ATOM 1544 C C . ARG B 1 44 ? -3.976 -3.831 80.599 1.00 44.81 42 ARG B C 1
ATOM 1545 O O . ARG B 1 44 ? -2.961 -4.331 80.146 1.00 49.37 42 ARG B O 1
ATOM 1553 N N . LEU B 1 45 ? -4.010 -2.612 81.132 1.00 43.76 43 LEU B N 1
ATOM 1554 C CA . LEU B 1 45 ? -2.822 -1.772 81.201 1.00 45.66 43 LEU B CA 1
ATOM 1555 C C . LEU B 1 45 ? -1.782 -2.376 82.136 1.00 45.40 43 LEU B C 1
ATOM 1556 O O . LEU B 1 45 ? -0.591 -2.366 81.837 1.00 51.59 43 LEU B O 1
ATOM 1561 N N . LYS B 1 46 ? -2.241 -2.915 83.253 1.00 41.55 44 LYS B N 1
ATOM 1562 C CA . LYS B 1 46 ? -1.364 -3.595 84.183 1.00 49.51 44 LYS B CA 1
ATOM 1563 C C . LYS B 1 46 ? -0.641 -4.767 83.503 1.00 47.26 44 LYS B C 1
ATOM 1564 O O . LYS B 1 46 ? 0.562 -4.971 83.698 1.00 46.10 44 LYS B O 1
ATOM 1570 N N . GLN B 1 47 ? -1.379 -5.522 82.703 1.00 42.97 45 GLN B N 1
ATOM 1571 C CA . GLN B 1 47 ? -0.801 -6.617 81.915 1.00 49.14 45 GLN B CA 1
ATOM 1572 C C . GLN B 1 47 ? 0.247 -6.134 80.926 1.00 39.92 45 GLN B C 1
ATOM 1573 O O . GLN B 1 47 ? 1.286 -6.782 80.770 1.00 49.95 45 GLN B O 1
ATOM 1579 N N . LEU B 1 48 ? -0.025 -5.016 80.255 1.00 44.16 46 LEU B N 1
ATOM 1580 C CA . LEU B 1 48 ? 0.924 -4.468 79.273 1.00 48.83 46 LEU B CA 1
ATOM 1581 C C . LEU B 1 48 ? 2.176 -3.930 79.958 1.00 46.84 46 LEU B C 1
ATOM 1582 O O . LEU B 1 48 ? 3.284 -4.045 79.440 1.00 43.80 46 LEU B O 1
ATOM 1587 N N . GLU B 1 49 ? 1.985 -3.322 81.117 1.00 47.40 47 GLU B N 1
ATOM 1588 C CA . GLU B 1 49 ? 3.100 -2.931 81.968 1.00 45.74 47 GLU B CA 1
ATOM 1589 C C . GLU B 1 49 ? 3.868 -4.161 82.459 1.00 50.44 47 GLU B C 1
ATOM 1590 O O . GLU B 1 49 ? 5.096 -4.221 82.346 1.00 52.28 47 GLU B O 1
ATOM 1596 N N . ASP B 1 50 ? 3.138 -5.142 82.988 1.00 50.20 48 ASP B N 1
ATOM 1597 C CA . ASP B 1 50 ? 3.754 -6.357 83.528 1.00 54.25 48 ASP B CA 1
ATOM 1598 C C . ASP B 1 50 ? 4.525 -7.156 82.470 1.00 49.84 48 ASP B C 1
ATOM 1599 O O . ASP B 1 50 ? 5.585 -7.717 82.762 1.00 53.60 48 ASP B O 1
ATOM 1604 N N . ALA B 1 51 ? 3.991 -7.202 81.253 1.00 47.56 49 ALA B N 1
ATOM 1605 C CA . ALA B 1 51 ? 4.664 -7.844 80.116 1.00 41.56 49 ALA B CA 1
ATOM 1606 C C . ALA B 1 51 ? 5.944 -7.108 79.702 1.00 44.49 49 ALA B C 1
ATOM 1607 O O . ALA B 1 51 ? 6.749 -7.631 78.934 1.00 46.36 49 ALA B O 1
ATOM 1609 N N . GLY B 1 52 ? 6.121 -5.888 80.192 1.00 48.73 50 GLY B N 1
ATOM 1610 C CA . GLY B 1 52 ? 7.288 -5.090 79.867 1.00 46.99 50 GLY B CA 1
ATOM 1611 C C . GLY B 1 52 ? 7.137 -4.284 78.595 1.00 45.16 50 GLY B C 1
ATOM 1612 O O . GLY B 1 52 ? 8.107 -3.676 78.133 1.00 44.83 50 GLY B O 1
ATOM 1613 N N . ILE B 1 53 ? 5.924 -4.249 78.037 1.00 44.71 51 ILE B N 1
ATOM 1614 C CA . ILE B 1 53 ? 5.684 -3.475 76.825 1.00 45.45 51 ILE B CA 1
ATOM 1615 C C . ILE B 1 53 ? 5.849 -1.996 77.172 1.00 44.64 51 ILE B C 1
ATOM 1616 O O . ILE B 1 53 ? 6.620 -1.288 76.530 1.00 43.84 51 ILE B O 1
ATOM 1621 N N . VAL B 1 54 ? 5.106 -1.552 78.182 1.00 48.43 52 VAL B N 1
ATOM 1622 C CA . VAL B 1 54 ? 5.302 -0.244 78.798 1.00 48.40 52 VAL B CA 1
ATOM 1623 C C . VAL B 1 54 ? 6.421 -0.361 79.821 1.00 50.52 52 VAL B C 1
ATOM 1624 O O . VAL B 1 54 ? 6.274 -1.068 80.821 1.00 49.38 52 VAL B O 1
ATOM 1628 N N . ARG B 1 55 ? 7.533 0.326 79.574 1.00 48.40 53 ARG B N 1
ATOM 1629 C CA . ARG B 1 55 ? 8.675 0.260 80.499 1.00 49.44 53 ARG B CA 1
ATOM 1630 C C . ARG B 1 55 ? 8.785 1.457 81.435 1.00 42.94 53 ARG B C 1
ATOM 1631 O O . ARG B 1 55 ? 9.374 1.349 82.506 1.00 52.56 53 ARG B O 1
ATOM 1639 N N . GLN B 1 56 ? 8.201 2.585 81.044 1.00 54.54 54 GLN B N 1
ATOM 1640 C CA . GLN B 1 56 ? 8.222 3.780 81.869 1.00 52.87 54 GLN B CA 1
ATOM 1641 C C . GLN B 1 56 ? 7.180 4.800 81.430 1.00 46.85 54 GLN B C 1
ATOM 1642 O O . GLN B 1 56 ? 6.779 4.845 80.273 1.00 53.97 54 GLN B O 1
ATOM 1648 N N . TYR B 1 57 ? 6.759 5.621 82.380 1.00 51.71 55 TYR B N 1
ATOM 1649 C CA . TYR B 1 57 ? 6.064 6.871 82.098 1.00 49.63 55 TYR B CA 1
ATOM 1650 C C . TYR B 1 57 ? 6.999 8.028 82.437 1.00 49.18 55 TYR B C 1
ATOM 1651 O O . TYR B 1 57 ? 7.630 8.021 83.490 1.00 47.87 55 TYR B O 1
ATOM 1660 N N . ALA B 1 58 ? 7.073 9.011 81.540 1.00 52.36 56 ALA B N 1
ATOM 1661 C CA . ALA B 1 58 ? 7.982 10.158 81.680 1.00 47.49 56 ALA B CA 1
ATOM 1662 C C . ALA B 1 58 ? 7.332 11.470 81.216 1.00 47.78 56 ALA B C 1
ATOM 1663 O O . ALA B 1 58 ? 6.673 11.526 80.163 1.00 43.31 56 ALA B O 1
ATOM 1665 N N . ALA B 1 59 ? 7.525 12.515 82.019 1.00 46.07 57 ALA B N 1
ATOM 1666 C CA . ALA B 1 59 ? 7.335 13.892 81.572 1.00 49.55 57 ALA B CA 1
ATOM 1667 C C . ALA B 1 59 ? 8.484 14.244 80.613 1.00 45.88 57 ALA B C 1
ATOM 1668 O O . ALA B 1 59 ? 9.652 13.986 80.912 1.00 48.72 57 ALA B O 1
ATOM 1670 N N . LEU B 1 60 ? 8.148 14.785 79.447 1.00 46.46 58 LEU B N 1
ATOM 1671 C CA . LEU B 1 60 ? 9.156 15.204 78.466 1.00 42.46 58 LEU B CA 1
ATOM 1672 C C . LEU B 1 60 ? 9.233 16.719 78.502 1.00 41.48 58 LEU B C 1
ATOM 1673 O O . LEU B 1 60 ? 8.212 17.405 78.474 1.00 42.52 58 LEU B O 1
ATOM 1678 N N . LEU B 1 61 ? 10.444 17.244 78.611 1.00 41.22 59 LEU B N 1
ATOM 1679 C CA . LEU B 1 61 ? 10.635 18.671 78.726 1.00 35.94 59 LEU B CA 1
ATOM 1680 C C . LEU B 1 61 ? 11.158 19.299 77.457 1.00 37.60 59 LEU B C 1
ATOM 1681 O O . LEU B 1 61 ? 11.810 18.637 76.652 1.00 44.41 59 LEU B O 1
ATOM 1686 N N . SER B 1 62 ? 10.892 20.594 77.296 1.00 43.12 60 SER B N 1
ATOM 1687 C CA . SER B 1 62 ? 11.559 21.390 76.262 1.00 46.12 60 SER B CA 1
ATOM 1688 C C . SER B 1 62 ? 12.998 21.726 76.700 1.00 45.52 60 SER B C 1
ATOM 1689 O O . SER B 1 62 ? 13.205 22.354 77.741 1.00 40.20 60 SER B O 1
ATOM 1692 N N . PRO B 1 63 ? 14.000 21.277 75.922 1.00 47.37 61 PRO B N 1
ATOM 1693 C CA . PRO B 1 63 ? 15.389 21.638 76.197 1.00 50.01 61 PRO B CA 1
ATOM 1694 C C . PRO B 1 63 ? 15.631 23.140 76.244 1.00 47.09 61 PRO B C 1
ATOM 1695 O O . PRO B 1 63 ? 16.290 23.615 77.161 1.00 48.84 61 PRO B O 1
ATOM 1699 N N . GLU B 1 64 ? 15.078 23.882 75.286 1.00 48.26 62 GLU B N 1
ATOM 1700 C CA . GLU B 1 64 ? 15.198 25.337 75.307 1.00 52.46 62 GLU B CA 1
ATOM 1701 C C . GLU B 1 64 ? 14.687 25.933 76.619 1.00 50.12 62 GLU B C 1
ATOM 1702 O O . GLU B 1 64 ? 15.380 26.734 77.250 1.00 47.42 62 GLU B O 1
ATOM 1708 N N . SER B 1 65 ? 13.495 25.510 77.044 1.00 47.23 63 SER B N 1
ATOM 1709 C CA . SER B 1 65 ? 12.866 26.041 78.260 1.00 38.64 63 SER B CA 1
ATOM 1710 C C . SER B 1 65 ? 13.708 25.854 79.539 1.00 43.99 63 SER B C 1
ATOM 1711 O O . SER B 1 65 ? 13.493 26.544 80.532 1.00 47.42 63 SER B O 1
ATOM 1714 N N . VAL B 1 66 ? 14.651 24.921 79.514 1.00 45.20 64 VAL B N 1
ATOM 1715 C CA . VAL B 1 66 ? 15.523 24.672 80.654 1.00 48.76 64 VAL B CA 1
ATOM 1716 C C . VAL B 1 66 ? 16.973 25.032 80.319 1.00 48.76 64 VAL B C 1
ATOM 1717 O O . VAL B 1 66 ? 17.909 24.538 80.945 1.00 47.97 64 VAL B O 1
ATOM 1721 N N . ASN B 1 67 ? 17.135 25.925 79.347 1.00 51.29 65 ASN B N 1
ATOM 1722 C CA . ASN B 1 67 ? 18.438 26.475 78.987 1.00 55.62 65 ASN B CA 1
ATOM 1723 C C . ASN B 1 67 ? 19.418 25.421 78.468 1.00 50.24 65 ASN B C 1
ATOM 1724 O O . ASN B 1 67 ? 20.609 25.479 78.754 1.00 50.79 65 ASN B O 1
ATOM 1729 N N . LEU B 1 68 ? 18.906 24.454 77.712 1.00 45.45 66 LEU B N 1
ATOM 1730 C CA . LEU B 1 68 ? 19.753 23.447 77.086 1.00 46.72 66 LEU B CA 1
ATOM 1731 C C . LEU B 1 68 ? 19.648 23.650 75.588 1.00 47.33 66 LEU B C 1
ATOM 1732 O O . LEU B 1 68 ? 19.080 22.830 74.870 1.00 47.76 66 LEU B O 1
ATOM 1737 N N . GLY B 1 69 ? 20.210 24.766 75.140 1.00 47.06 67 GLY B N 1
ATOM 1738 C CA . GLY B 1 69 ? 20.090 25.208 73.762 1.00 50.88 67 GLY B CA 1
ATOM 1739 C C . GLY B 1 69 ? 21.040 24.552 72.779 1.00 50.63 67 GLY B C 1
ATOM 1740 O O . GLY B 1 69 ? 20.992 24.843 71.598 1.00 57.50 67 GLY B O 1
ATOM 1741 N N . LEU B 1 70 ? 21.924 23.682 73.258 1.00 47.76 68 LEU B N 1
ATOM 1742 C CA . LEU B 1 70 ? 22.831 22.985 72.367 1.00 44.72 68 LEU B CA 1
ATOM 1743 C C . LEU B 1 70 ? 22.588 21.491 72.471 1.00 42.81 68 LEU B C 1
ATOM 1744 O O . LEU B 1 70 ? 22.644 20.929 73.558 1.00 47.35 68 LEU B O 1
ATOM 1749 N N . GLN B 1 71 ? 22.275 20.868 71.333 1.00 46.77 69 GLN B N 1
ATOM 1750 C CA . GLN B 1 71 ? 22.091 19.425 71.245 1.00 47.07 69 GLN B CA 1
ATOM 1751 C C . GLN B 1 71 ? 23.177 18.866 70.338 1.00 44.19 69 GLN B C 1
ATOM 1752 O O . GLN B 1 71 ? 23.251 19.226 69.155 1.00 47.24 69 GLN B O 1
ATOM 1758 N N . ALA B 1 72 ? 24.011 17.997 70.916 1.00 47.21 70 ALA B N 1
ATOM 1759 C CA . ALA B 1 72 ? 25.173 17.416 70.256 1.00 46.12 70 ALA B CA 1
ATOM 1760 C C . ALA B 1 72 ? 24.932 15.944 69.905 1.00 46.06 70 ALA B C 1
ATOM 1761 O O . ALA B 1 72 ? 24.324 15.203 70.679 1.00 43.40 70 ALA B O 1
ATOM 1763 N N . PHE B 1 73 ? 25.402 15.549 68.725 1.00 45.85 71 PHE B N 1
ATOM 1764 C CA . PHE B 1 73 ? 25.563 14.157 68.352 1.00 42.20 71 PHE B CA 1
ATOM 1765 C C . PHE B 1 73 ? 27.061 13.905 68.321 1.00 43.39 71 PHE B C 1
ATOM 1766 O O . PHE B 1 73 ? 27.765 14.478 67.508 1.00 45.66 71 PHE B O 1
ATOM 1774 N N . ILE B 1 74 ? 27.534 13.058 69.222 1.00 42.69 72 ILE B N 1
ATOM 1775 C CA . ILE B 1 74 ? 28.948 12.815 69.391 1.00 48.43 72 ILE B CA 1
ATOM 1776 C C . ILE B 1 74 ? 29.291 11.412 68.924 1.00 45.66 72 ILE B C 1
ATOM 1777 O O . ILE B 1 74 ? 28.797 10.422 69.468 1.00 44.98 72 ILE B O 1
ATOM 1782 N N . ARG B 1 75 ? 30.179 11.359 67.940 1.00 47.26 73 ARG B N 1
ATOM 1783 C CA . ARG B 1 75 ? 30.678 10.116 67.392 1.00 47.26 73 ARG B CA 1
ATOM 1784 C C . ARG B 1 75 ? 31.985 9.785 68.072 1.00 45.80 73 ARG B C 1
ATOM 1785 O O . ARG B 1 75 ? 32.986 10.466 67.876 1.00 41.38 73 ARG B O 1
ATOM 1793 N N . VAL B 1 76 ? 31.964 8.733 68.871 1.00 45.34 74 VAL B N 1
ATOM 1794 C CA . VAL B 1 76 ? 33.097 8.383 69.707 1.00 48.69 74 VAL B CA 1
ATOM 1795 C C . VAL B 1 76 ? 33.798 7.156 69.150 1.00 43.25 74 VAL B C 1
ATOM 1796 O O . VAL B 1 76 ? 33.159 6.161 68.813 1.00 45.35 74 VAL B O 1
ATOM 1800 N N . SER B 1 77 ? 35.122 7.244 69.061 1.00 43.05 75 SER B N 1
ATOM 1801 C CA . SER B 1 77 ? 35.947 6.140 68.628 1.00 42.87 75 SER B CA 1
ATOM 1802 C C . SER B 1 77 ? 36.619 5.566 69.885 1.00 45.02 75 SER B C 1
ATOM 1803 O O . SER B 1 77 ? 37.311 6.284 70.618 1.00 45.08 75 SER B O 1
ATOM 1806 N N . ILE B 1 78 ? 36.387 4.278 70.146 1.00 47.44 76 ILE B N 1
ATOM 1807 C CA . ILE B 1 78 ? 36.858 3.638 71.374 1.00 42.88 76 ILE B CA 1
ATOM 1808 C C . ILE B 1 78 ? 38.272 3.083 71.181 1.00 46.31 76 ILE B C 1
ATOM 1809 O O . ILE B 1 78 ? 38.629 2.654 70.083 1.00 45.34 76 ILE B O 1
ATOM 1814 N N . ARG B 1 79 ? 39.075 3.118 72.248 1.00 42.44 77 ARG B N 1
ATOM 1815 C CA . ARG B 1 79 ? 40.403 2.504 72.233 1.00 52.06 77 ARG B CA 1
ATOM 1816 C C . ARG B 1 79 ? 40.281 0.987 72.175 1.00 49.85 77 ARG B C 1
ATOM 1817 O O . ARG B 1 79 ? 39.448 0.405 72.868 1.00 53.52 77 ARG B O 1
ATOM 1825 N N . LYS B 1 80 ? 41.102 0.359 71.334 1.00 52.93 78 LYS B N 1
ATOM 1826 C CA . LYS B 1 80 ? 41.158 -1.101 71.244 1.00 57.05 78 LYS B CA 1
ATOM 1827 C C . LYS B 1 80 ? 42.026 -1.603 72.387 1.00 57.57 78 LYS B C 1
ATOM 1828 O O . LYS B 1 80 ? 43.223 -1.856 72.225 1.00 61.28 78 LYS B O 1
ATOM 1834 N N . ALA B 1 81 ? 41.410 -1.703 73.557 1.00 55.68 79 ALA B N 1
ATOM 1835 C CA . ALA B 1 81 ? 42.068 -2.215 74.747 1.00 57.12 79 ALA B CA 1
ATOM 1836 C C . ALA B 1 81 ? 41.036 -3.002 75.530 1.00 59.54 79 ALA B C 1
ATOM 1837 O O . ALA B 1 81 ? 39.828 -2.813 75.338 1.00 54.03 79 ALA B O 1
ATOM 1839 N N . LYS B 1 82 ? 41.516 -3.892 76.394 1.00 58.40 80 LYS B N 1
ATOM 1840 C CA . LYS B 1 82 ? 40.653 -4.677 77.271 1.00 63.81 80 LYS B CA 1
ATOM 1841 C C . LYS B 1 82 ? 39.876 -3.751 78.207 1.00 63.16 80 LYS B C 1
ATOM 1842 O O . LYS B 1 82 ? 40.441 -2.812 78.772 1.00 67.77 80 LYS B O 1
ATOM 1848 N N . ASP B 1 83 ? 38.579 -4.019 78.341 1.00 57.59 81 ASP B N 1
ATOM 1849 C CA . ASP B 1 83 ? 37.684 -3.283 79.244 1.00 58.25 81 ASP B CA 1
ATOM 1850 C C . ASP B 1 83 ? 37.392 -1.830 78.855 1.00 54.45 81 ASP B C 1
ATOM 1851 O O . ASP B 1 83 ? 36.657 -1.156 79.571 1.00 53.16 81 ASP B O 1
ATOM 1856 N N . ALA B 1 84 ? 37.930 -1.352 77.730 1.00 51.01 82 ALA B N 1
ATOM 1857 C CA . ALA B 1 84 ? 37.681 0.024 77.291 1.00 52.14 82 ALA B CA 1
ATOM 1858 C C . ALA B 1 84 ? 36.189 0.258 77.038 1.00 47.37 82 ALA B C 1
ATOM 1859 O O . ALA B 1 84 ? 35.637 1.276 77.466 1.00 55.02 82 ALA B O 1
ATOM 1861 N N . ARG B 1 85 ? 35.538 -0.684 76.357 1.00 45.03 83 ARG B N 1
ATOM 1862 C CA . ARG B 1 85 ? 34.121 -0.532 76.016 1.00 45.66 83 ARG B CA 1
ATOM 1863 C C . ARG B 1 85 ? 33.250 -0.514 77.267 1.00 49.51 83 ARG B C 1
ATOM 1864 O O . ARG B 1 85 ? 32.313 0.287 77.374 1.00 49.95 83 ARG B O 1
ATOM 1872 N N . GLU B 1 86 ? 33.560 -1.402 78.208 1.00 46.38 84 GLU B N 1
ATOM 1873 C CA . GLU B 1 86 ? 32.754 -1.538 79.412 1.00 48.35 84 GLU B CA 1
ATOM 1874 C C . GLU B 1 86 ? 32.983 -0.387 80.378 1.00 43.23 84 GLU B C 1
ATOM 1875 O O . GLU B 1 86 ? 32.037 0.102 80.981 1.00 48.59 84 GLU B O 1
ATOM 1881 N N . ASP B 1 87 ? 34.227 0.056 80.494 1.00 40.85 85 ASP B N 1
ATOM 1882 C CA . ASP B 1 87 ? 34.556 1.222 81.293 1.00 41.97 85 ASP B CA 1
ATOM 1883 C C . ASP B 1 87 ? 33.897 2.468 80.733 1.00 40.10 85 ASP B C 1
ATOM 1884 O O . ASP B 1 87 ? 33.430 3.299 81.491 1.00 46.18 85 ASP B O 1
ATOM 1889 N N . PHE B 1 88 ? 33.869 2.590 79.407 1.00 36.39 86 PHE B N 1
ATOM 1890 C CA . PHE B 1 88 ? 33.183 3.708 78.746 1.00 44.99 86 PHE B CA 1
ATOM 1891 C C . PHE B 1 88 ? 31.676 3.683 78.973 1.00 44.69 86 PHE B C 1
ATOM 1892 O O . PHE B 1 88 ? 31.069 4.714 79.279 1.00 50.06 86 PHE B O 1
ATOM 1900 N N . ALA B 1 89 ? 31.078 2.506 78.806 1.00 50.27 87 ALA B N 1
ATOM 1901 C CA . ALA B 1 89 ? 29.650 2.312 79.063 1.00 46.83 87 ALA B CA 1
ATOM 1902 C C . ALA B 1 89 ? 29.285 2.660 80.515 1.00 45.60 87 ALA B C 1
ATOM 1903 O O . ALA B 1 89 ? 28.281 3.324 80.757 1.00 47.71 87 ALA B O 1
ATOM 1905 N N . ALA B 1 90 ? 30.101 2.223 81.472 1.00 45.66 88 ALA B N 1
ATOM 1906 C CA . ALA B 1 90 ? 29.851 2.524 82.893 1.00 48.26 88 ALA B CA 1
ATOM 1907 C C . ALA B 1 90 ? 29.850 4.035 83.160 1.00 48.05 88 ALA B C 1
ATOM 1908 O O . ALA B 1 90 ? 28.961 4.559 83.836 1.00 44.14 88 ALA B O 1
ATOM 1910 N N . SER B 1 91 ? 30.846 4.721 82.608 1.00 47.41 89 SER B N 1
ATOM 1911 C CA . SER B 1 91 ? 30.990 6.164 82.762 1.00 43.84 89 SER B CA 1
ATOM 1912 C C . SER B 1 91 ? 29.861 6.942 82.094 1.00 43.11 89 SER B C 1
ATOM 1913 O O . SER B 1 91 ? 29.314 7.851 82.690 1.00 43.46 89 SER B O 1
ATOM 1916 N N . VAL B 1 92 ? 29.539 6.601 80.849 1.00 44.73 90 VAL B N 1
ATOM 1917 C CA . VAL B 1 92 ? 28.443 7.243 80.104 1.00 43.61 90 VAL B CA 1
ATOM 1918 C C . VAL B 1 92 ? 27.136 7.239 80.879 1.00 46.34 90 VAL B C 1
ATOM 1919 O O . VAL B 1 92 ? 26.396 8.225 80.857 1.00 46.29 90 VAL B O 1
ATOM 1923 N N . ARG B 1 93 ? 26.863 6.128 81.559 1.00 48.96 91 ARG B N 1
ATOM 1924 C CA . ARG B 1 93 ? 25.645 5.968 82.357 1.00 51.95 91 ARG B CA 1
ATOM 1925 C C . ARG B 1 93 ? 25.620 6.902 83.570 1.00 55.14 91 ARG B C 1
ATOM 1926 O O . ARG B 1 93 ? 24.551 7.208 84.091 1.00 49.79 91 ARG B O 1
ATOM 1934 N N . LYS B 1 94 ? 26.798 7.345 84.015 1.00 50.52 92 LYS B N 1
ATOM 1935 C CA . LYS B 1 94 ? 26.911 8.338 85.081 1.00 50.53 92 LYS B CA 1
ATOM 1936 C C . LYS B 1 94 ? 27.020 9.798 84.588 1.00 47.92 92 LYS B C 1
ATOM 1937 O O . LYS B 1 94 ? 27.112 10.687 85.415 1.00 55.68 92 LYS B O 1
ATOM 1943 N N . TRP B 1 95 ? 27.017 10.049 83.270 1.00 49.43 93 TRP B N 1
ATOM 1944 C CA . TRP B 1 95 ? 27.025 11.429 82.738 1.00 44.53 93 TRP B CA 1
ATOM 1945 C C . TRP B 1 95 ? 25.592 11.893 82.374 1.00 48.20 93 TRP B C 1
ATOM 1946 O O . TRP B 1 95 ? 25.060 11.495 81.335 1.00 51.09 93 TRP B O 1
ATOM 1957 N N . PRO B 1 96 ? 24.964 12.742 83.223 1.00 49.09 94 PRO B N 1
ATOM 1958 C CA . PRO B 1 96 ? 23.552 13.143 82.999 1.00 43.91 94 PRO B CA 1
ATOM 1959 C C . PRO B 1 96 ? 23.283 13.952 81.732 1.00 44.01 94 PRO B C 1
ATOM 1960 O O . PRO B 1 96 ? 22.145 13.967 81.259 1.00 48.85 94 PRO B O 1
ATOM 1964 N N . GLU B 1 97 ? 24.303 14.608 81.186 1.00 41.04 95 GLU B N 1
ATOM 1965 C CA . GLU B 1 97 ? 24.130 15.381 79.942 1.00 45.67 95 GLU B CA 1
ATOM 1966 C C . GLU B 1 97 ? 23.997 14.488 78.716 1.00 43.54 95 GLU B C 1
ATOM 1967 O O . GLU B 1 97 ? 23.479 14.920 77.685 1.00 45.45 95 GLU B O 1
ATOM 1973 N N . VAL B 1 98 ? 24.477 13.257 78.828 1.00 47.97 96 VAL B N 1
ATOM 1974 C CA . VAL B 1 98 ? 24.314 12.248 77.786 1.00 44.06 96 VAL B CA 1
ATOM 1975 C C . VAL B 1 98 ? 23.003 11.478 78.050 1.00 43.35 96 VAL B C 1
ATOM 1976 O O . VAL B 1 98 ? 22.874 10.785 79.059 1.00 48.07 96 VAL B O 1
ATOM 1980 N N . LEU B 1 99 ? 22.015 11.662 77.177 1.00 44.20 97 LEU B N 1
ATOM 1981 C CA . LEU B 1 99 ? 20.723 10.976 77.301 1.00 44.99 97 LEU B CA 1
ATOM 1982 C C . LEU B 1 99 ? 20.742 9.606 76.643 1.00 49.19 97 LEU B C 1
ATOM 1983 O O . LEU B 1 99 ? 20.076 8.672 77.112 1.00 43.62 97 LEU B O 1
ATOM 1988 N N . SER B 1 100 ? 21.471 9.470 75.541 1.00 48.69 98 SER B N 1
ATOM 1989 C CA . SER B 1 100 ? 21.578 8.155 74.921 1.00 52.00 98 SER B CA 1
ATOM 1990 C C . SER B 1 100 ? 22.941 7.881 74.310 1.00 48.61 98 SER B C 1
ATOM 1991 O O . SER B 1 100 ? 23.721 8.795 74.035 1.00 46.93 98 SER B O 1
ATOM 1994 N N . CYS B 1 101 ? 23.221 6.593 74.160 1.00 47.50 99 CYS B N 1
ATOM 1995 C CA . CYS B 1 101 ? 24.506 6.100 73.688 1.00 48.01 99 CYS B CA 1
ATOM 1996 C C . CYS B 1 101 ? 24.255 4.747 73.050 1.00 47.47 99 CYS B C 1
ATOM 1997 O O . CYS B 1 101 ? 23.666 3.868 73.684 1.00 51.15 99 CYS B O 1
ATOM 2000 N N . PHE B 1 102 ? 24.667 4.599 71.796 1.00 46.66 100 PHE B N 1
ATOM 2001 C CA . PHE B 1 102 ? 24.464 3.379 71.041 1.00 48.46 100 PHE B CA 1
ATOM 2002 C C . PHE B 1 102 ? 25.754 2.989 70.344 1.00 47.37 100 PHE B C 1
ATOM 2003 O O . PHE B 1 102 ? 26.378 3.810 69.692 1.00 46.57 100 PHE B O 1
ATOM 2011 N N . ALA B 1 103 ? 26.149 1.733 70.510 1.00 46.69 101 ALA B N 1
ATOM 2012 C CA . ALA B 1 103 ? 27.180 1.135 69.691 1.00 43.41 101 ALA B CA 1
ATOM 2013 C C . ALA B 1 103 ? 26.532 0.886 68.342 1.00 44.70 101 ALA B C 1
ATOM 2014 O O . ALA B 1 103 ? 25.426 0.346 68.295 1.00 46.44 101 ALA B O 1
ATOM 2016 N N . LEU B 1 104 ? 27.179 1.349 67.270 1.00 46.12 102 LEU B N 1
ATOM 2017 C CA . LEU B 1 104 ? 26.623 1.283 65.900 1.00 46.06 102 LEU B CA 1
ATOM 2018 C C . LEU B 1 104 ? 27.474 0.416 64.978 1.00 44.91 102 LEU B C 1
ATOM 2019 O O . LEU B 1 104 ? 28.637 0.130 65.278 1.00 43.48 102 LEU B O 1
ATOM 2024 N N . THR B 1 105 ? 26.879 0.047 63.841 1.00 42.37 103 THR B N 1
ATOM 2025 C CA . THR B 1 105 ? 27.457 -0.885 62.874 1.00 41.39 103 THR B CA 1
ATOM 2026 C C . THR B 1 105 ? 28.464 -0.300 61.885 1.00 46.12 103 THR B C 1
ATOM 2027 O O . THR B 1 105 ? 29.174 -1.060 61.226 1.00 50.97 103 THR B O 1
ATOM 2031 N N . GLY B 1 106 ? 28.493 1.025 61.736 1.00 46.00 104 GLY B N 1
ATOM 2032 C CA . GLY B 1 106 ? 29.350 1.674 60.736 1.00 50.06 104 GLY B CA 1
ATOM 2033 C C . GLY B 1 106 ? 30.717 2.072 61.267 1.00 49.78 104 GLY B C 1
ATOM 2034 O O . GLY B 1 106 ? 31.278 1.390 62.127 1.00 49.37 104 GLY B O 1
ATOM 2035 N N . GLU B 1 107 ? 31.250 3.187 60.760 1.00 48.44 105 GLU B N 1
ATOM 2036 C CA . GLU B 1 107 ? 32.578 3.660 61.164 1.00 51.37 105 GLU B CA 1
ATOM 2037 C C . GLU B 1 107 ? 32.590 4.220 62.590 1.00 49.40 105 GLU B C 1
ATOM 2038 O O . GLU B 1 107 ? 33.612 4.178 63.264 1.00 41.28 105 GLU B O 1
ATOM 2044 N N . THR B 1 108 ? 31.458 4.737 63.052 1.00 48.28 106 THR B N 1
ATOM 2045 C CA . THR B 1 108 ? 31.363 5.239 64.415 1.00 50.59 106 THR B CA 1
ATOM 2046 C C . THR B 1 108 ? 31.113 4.098 65.395 1.00 49.21 106 THR B C 1
ATOM 2047 O O . THR B 1 108 ? 30.124 3.384 65.265 1.00 53.40 106 THR B O 1
ATOM 2051 N N . ASP B 1 109 ? 31.991 3.954 66.389 1.00 49.35 107 ASP B N 1
ATOM 2052 C CA . ASP B 1 109 ? 31.825 2.919 67.414 1.00 47.34 107 ASP B CA 1
ATOM 2053 C C . ASP B 1 109 ? 30.631 3.213 68.330 1.00 46.43 107 ASP B C 1
ATOM 2054 O O . ASP B 1 109 ? 29.820 2.329 68.591 1.00 45.44 107 ASP B O 1
ATOM 2059 N N . TYR B 1 110 ? 30.536 4.447 68.819 1.00 45.70 108 TYR B N 1
ATOM 2060 C CA . TYR B 1 110 ? 29.392 4.873 69.633 1.00 41.69 108 TYR B CA 1
ATOM 2061 C C . TYR B 1 110 ? 28.861 6.219 69.216 1.00 45.28 108 TYR B C 1
ATOM 2062 O O . TYR B 1 110 ? 29.632 7.158 69.023 1.00 49.36 108 TYR B O 1
ATOM 2071 N N . LEU B 1 111 ? 27.535 6.314 69.115 1.00 47.94 109 LEU B N 1
ATOM 2072 C CA . LEU B 1 111 ? 26.859 7.583 68.907 1.00 44.76 109 LEU B CA 1
ATOM 2073 C C . LEU B 1 111 ? 26.229 8.040 70.216 1.00 48.20 109 LEU B C 1
ATOM 2074 O O . LEU B 1 111 ? 25.423 7.314 70.817 1.00 46.16 109 LEU B O 1
ATOM 2079 N N . LEU B 1 112 ? 26.620 9.235 70.667 1.00 43.28 110 LEU B N 1
ATOM 2080 C CA . LEU B 1 112 ? 26.043 9.839 71.870 1.00 46.89 110 LEU B CA 1
ATOM 2081 C C . LEU B 1 112 ? 25.159 11.024 71.490 1.00 44.50 110 LEU B C 1
ATOM 2082 O O . LEU B 1 112 ? 25.460 11.784 70.560 1.00 46.84 110 LEU B O 1
ATOM 2087 N N . GLN B 1 113 ? 24.063 11.163 72.220 1.00 43.90 111 GLN B N 1
ATOM 2088 C CA . GLN B 1 113 ? 23.179 12.304 72.099 1.00 50.12 111 GLN B CA 1
ATOM 2089 C C . GLN B 1 113 ? 23.169 12.991 73.439 1.00 48.25 111 GLN B C 1
ATOM 2090 O O . GLN B 1 113 ? 22.803 12.360 74.433 1.00 45.91 111 GLN B O 1
ATOM 2096 N N . ALA B 1 114 ? 23.591 14.264 73.451 1.00 48.05 112 ALA B N 1
ATOM 2097 C CA . ALA B 1 114 ? 23.774 15.037 74.685 1.00 47.34 112 ALA B CA 1
ATOM 2098 C C . ALA B 1 114 ? 23.289 16.491 74.567 1.00 42.97 112 ALA B C 1
ATOM 2099 O O . ALA B 1 114 ? 23.277 17.093 73.479 1.00 46.31 112 ALA B O 1
ATOM 2101 N N . PHE B 1 115 ? 22.897 17.051 75.700 1.00 48.21 113 PHE B N 1
ATOM 2102 C CA . PHE B 1 115 ? 22.394 18.419 75.769 1.00 50.10 113 PHE B CA 1
ATOM 2103 C C . PHE B 1 115 ? 23.266 19.288 76.663 1.00 46.68 113 PHE B C 1
ATOM 2104 O O . PHE B 1 115 ? 23.699 18.827 77.714 1.00 41.49 113 PHE B O 1
ATOM 2112 N N . PHE B 1 116 ? 23.497 20.533 76.224 1.00 46.26 114 PHE B N 1
ATOM 2113 C CA . PHE B 1 116 ? 24.347 21.527 76.915 1.00 44.76 114 PHE B CA 1
ATOM 2114 C C . PHE B 1 116 ? 23.731 22.910 76.825 1.00 38.23 114 PHE B C 1
ATOM 2115 O O . PHE B 1 116 ? 22.908 23.175 75.951 1.00 44.76 114 PHE B O 1
ATOM 2123 N N . THR B 1 117 ? 24.121 23.788 77.735 1.00 43.76 115 THR B N 1
ATOM 2124 C CA . THR B 1 117 ? 23.632 25.170 77.700 1.00 46.91 115 THR B CA 1
ATOM 2125 C C . THR B 1 117 ? 24.189 25.886 76.486 1.00 45.21 115 THR B C 1
ATOM 2126 O O . THR B 1 117 ? 23.475 26.650 75.839 1.00 47.49 115 THR B O 1
ATOM 2130 N N . ASP B 1 118 ? 25.459 25.617 76.180 1.00 44.70 116 ASP B N 1
ATOM 2131 C CA . ASP B 1 118 ? 26.163 26.275 75.084 1.00 41.98 116 ASP B CA 1
ATOM 2132 C C . ASP B 1 118 ? 27.484 25.573 74.728 1.00 44.70 116 ASP B C 1
ATOM 2133 O O . ASP B 1 118 ? 27.828 24.551 75.319 1.00 44.92 116 ASP B O 1
ATOM 2146 N N . ASN B 1 120 ? 30.585 26.471 75.226 1.00 42.36 118 ASN B N 1
ATOM 2147 C CA . ASN B 1 120 ? 31.440 26.521 76.406 1.00 50.16 118 ASN B CA 1
ATOM 2148 C C . ASN B 1 120 ? 31.306 25.301 77.271 1.00 45.18 118 ASN B C 1
ATOM 2149 O O . ASN B 1 120 ? 32.304 24.764 77.742 1.00 42.39 118 ASN B O 1
ATOM 2154 N N . ALA B 1 121 ? 30.056 24.922 77.530 1.00 42.20 119 ALA B N 1
ATOM 2155 C CA . ALA B 1 121 ? 29.744 23.817 78.424 1.00 42.12 119 ALA B CA 1
ATOM 2156 C C . ALA B 1 121 ? 30.098 22.534 77.702 1.00 44.34 119 ALA B C 1
ATOM 2157 O O . ALA B 1 121 ? 30.650 21.603 78.296 1.00 50.00 119 ALA B O 1
ATOM 2159 N N . PHE B 1 122 ? 29.799 22.505 76.405 1.00 43.64 120 PHE B N 1
ATOM 2160 C CA . PHE B 1 122 ? 30.146 21.371 75.568 1.00 43.22 120 PHE B CA 1
ATOM 2161 C C . PHE B 1 122 ? 31.631 21.113 75.609 1.00 40.47 120 PHE B C 1
ATOM 2162 O O . PHE B 1 122 ? 32.069 19.974 75.772 1.00 44.28 120 PHE B O 1
ATOM 2170 N N . SER B 1 123 ? 32.387 22.190 75.433 1.00 40.70 121 SER B N 1
ATOM 2171 C CA . SER B 1 123 ? 33.825 22.132 75.343 1.00 43.82 121 SER B CA 1
ATOM 2172 C C . SER B 1 123 ? 34.442 21.639 76.655 1.00 46.89 121 SER B C 1
ATOM 2173 O O . SER B 1 123 ? 35.432 20.898 76.643 1.00 43.21 121 SER B O 1
ATOM 2176 N N . HIS B 1 124 ? 33.863 22.052 77.781 1.00 44.37 122 HIS B N 1
ATOM 2177 C CA . HIS B 1 124 ? 34.330 21.593 79.079 1.00 49.91 122 HIS B CA 1
ATOM 2178 C C . HIS B 1 124 ? 34.124 20.094 79.188 1.00 47.24 122 HIS B C 1
ATOM 2179 O O . HIS B 1 124 ? 35.025 19.370 79.621 1.00 46.01 122 HIS B O 1
ATOM 2186 N N . PHE B 1 125 ? 32.953 19.634 78.758 1.00 45.31 123 PHE B N 1
ATOM 2187 C CA . PHE B 1 125 ? 32.608 18.223 78.817 1.00 46.99 123 PHE B CA 1
ATOM 2188 C C . PHE B 1 125 ? 33.553 17.397 77.953 1.00 46.86 123 PHE B C 1
ATOM 2189 O O . PHE B 1 125 ? 34.164 16.434 78.428 1.00 43.28 123 PHE B O 1
ATOM 2197 N N . VAL B 1 126 ? 33.678 17.799 76.695 1.00 46.87 124 VAL B N 1
ATOM 2198 C CA . VAL B 1 126 ? 34.533 17.114 75.740 1.00 42.16 124 VAL B CA 1
ATOM 2199 C C . VAL B 1 126 ? 35.993 17.084 76.189 1.00 41.94 124 VAL B C 1
ATOM 2200 O O . VAL B 1 126 ? 36.613 16.029 76.248 1.00 45.00 124 VAL B O 1
ATOM 2204 N N . LEU B 1 127 ? 36.542 18.239 76.519 1.00 42.11 125 LEU B N 1
ATOM 2205 C CA . LEU B 1 127 ? 37.963 18.320 76.818 1.00 47.71 125 LEU B CA 1
ATOM 2206 C C . LEU B 1 127 ? 38.311 17.729 78.184 1.00 48.64 125 LEU B C 1
ATOM 2207 O O . LEU B 1 127 ? 39.311 17.034 78.312 1.00 49.54 125 LEU B O 1
ATOM 2212 N N . ASP B 1 128 ? 37.475 17.972 79.187 1.00 48.57 126 ASP B N 1
ATOM 2213 C CA . ASP B 1 128 ? 37.806 17.586 80.562 1.00 52.47 126 ASP B CA 1
ATOM 2214 C C . ASP B 1 128 ? 37.205 16.250 81.019 1.00 50.91 126 ASP B C 1
ATOM 2215 O O . ASP B 1 128 ? 37.693 15.668 81.993 1.00 47.01 126 ASP B O 1
ATOM 2220 N N . THR B 1 129 ? 36.167 15.757 80.337 1.00 37.49 127 THR B N 1
ATOM 2221 C CA . THR B 1 129 ? 35.531 14.496 80.747 1.00 43.37 127 THR B CA 1
ATOM 2222 C C . THR B 1 129 ? 35.617 13.414 79.667 1.00 48.84 127 THR B C 1
ATOM 2223 O O . THR B 1 129 ? 36.099 12.311 79.934 1.00 53.59 127 THR B O 1
ATOM 2227 N N . LEU B 1 130 ? 35.152 13.733 78.459 1.00 44.20 128 LEU B N 1
ATOM 2228 C CA . LEU B 1 130 ? 35.027 12.748 77.389 1.00 45.16 128 LEU B CA 1
ATOM 2229 C C . LEU B 1 130 ? 36.376 12.304 76.824 1.00 44.29 128 LEU B C 1
ATOM 2230 O O . LEU B 1 130 ? 36.694 11.115 76.830 1.00 43.77 128 LEU B O 1
ATOM 2235 N N . LEU B 1 131 ? 37.148 13.252 76.305 1.00 45.23 129 LEU B N 1
ATOM 2236 C CA . LEU B 1 131 ? 38.401 12.920 75.630 1.00 43.29 129 LEU B CA 1
ATOM 2237 C C . LEU B 1 131 ? 39.467 12.445 76.616 1.00 49.92 129 LEU B C 1
ATOM 2238 O O . LEU B 1 131 ? 40.392 11.724 76.230 1.00 45.44 129 LEU B O 1
ATOM 2243 N N . SER B 1 132 ? 39.336 12.845 77.879 1.00 45.84 130 SER B N 1
ATOM 2244 C CA . SER B 1 132 ? 40.238 12.380 78.935 1.00 47.56 130 SER B CA 1
ATOM 2245 C C . SER B 1 132 ? 39.857 10.996 79.484 1.00 46.27 130 SER B C 1
ATOM 2246 O O . SER B 1 132 ? 40.592 10.435 80.301 1.00 48.80 130 SER B O 1
ATOM 2249 N N . HIS B 1 133 ? 38.735 10.433 79.035 1.00 44.79 131 HIS B N 1
ATOM 2250 C CA . HIS B 1 133 ? 38.379 9.068 79.429 1.00 49.10 131 HIS B CA 1
ATOM 2251 C C . HIS B 1 133 ? 39.420 8.104 78.870 1.00 49.35 131 HIS B C 1
ATOM 2252 O O . HIS B 1 133 ? 39.707 8.133 77.674 1.00 50.70 131 HIS B O 1
ATOM 2259 N N . HIS B 1 134 ? 39.992 7.260 79.728 1.00 46.17 132 HIS B N 1
ATOM 2260 C CA . HIS B 1 134 ? 41.053 6.347 79.291 1.00 48.48 132 HIS B CA 1
ATOM 2261 C C . HIS B 1 134 ? 40.610 5.421 78.148 1.00 49.78 132 HIS B C 1
ATOM 2262 O O . HIS B 1 134 ? 41.442 4.960 77.378 1.00 54.90 132 HIS B O 1
ATOM 2269 N N . GLY B 1 135 ? 39.311 5.146 78.045 1.00 50.08 133 GLY B N 1
ATOM 2270 C CA . GLY B 1 135 ? 38.779 4.265 77.003 1.00 46.75 133 GLY B CA 1
ATOM 2271 C C . GLY B 1 135 ? 38.478 4.924 75.669 1.00 45.95 133 GLY B C 1
ATOM 2272 O O . GLY B 1 135 ? 38.214 4.233 74.681 1.00 51.01 133 GLY B O 1
ATOM 2273 N N . VAL B 1 136 ? 38.511 6.253 75.630 1.00 47.57 134 VAL B N 1
ATOM 2274 C CA . VAL B 1 136 ? 38.120 7.007 74.437 1.00 49.98 134 VAL B CA 1
ATOM 2275 C C . VAL B 1 136 ? 39.355 7.332 73.601 1.00 47.19 134 VAL B C 1
ATOM 2276 O O . VAL B 1 136 ? 40.313 7.927 74.099 1.00 45.26 134 VAL B O 1
ATOM 2280 N N . GLN B 1 137 ? 39.320 6.918 72.335 1.00 45.03 135 GLN B N 1
ATOM 2281 C CA . GLN B 1 137 ? 40.395 7.195 71.380 1.00 46.62 135 GLN B CA 1
ATOM 2282 C C . GLN B 1 137 ? 40.251 8.614 70.804 1.00 47.07 135 GLN B C 1
ATOM 2283 O O . GLN B 1 137 ? 41.192 9.418 70.823 1.00 46.04 135 GLN B O 1
ATOM 2289 N N . ASP B 1 138 ? 39.062 8.910 70.304 1.00 43.07 136 ASP B N 1
ATOM 2290 C CA . ASP B 1 138 ? 38.761 10.208 69.731 1.00 49.20 136 ASP B CA 1
ATOM 2291 C C . ASP B 1 138 ? 37.257 10.430 69.719 1.00 43.06 136 ASP B C 1
ATOM 2292 O O . ASP B 1 138 ? 36.474 9.496 69.898 1.00 47.19 136 ASP B O 1
ATOM 2297 N N . ALA B 1 139 ? 36.865 11.680 69.527 1.00 42.99 137 ALA B N 1
ATOM 2298 C CA . ALA B 1 139 ? 35.468 12.028 69.378 1.00 45.71 137 ALA B CA 1
ATOM 2299 C C . ALA B 1 139 ? 35.368 13.131 68.342 1.00 46.03 137 ALA B C 1
ATOM 2300 O O . ALA B 1 139 ? 36.286 13.928 68.191 1.00 46.80 137 ALA B O 1
ATOM 2302 N N . GLN B 1 140 ? 34.279 13.140 67.588 1.00 44.44 138 GLN B N 1
ATOM 2303 C CA . GLN B 1 140 ? 33.941 14.283 66.749 1.00 45.12 138 GLN B CA 1
ATOM 2304 C C . GLN B 1 140 ? 32.457 14.473 66.839 1.00 46.65 138 GLN B C 1
ATOM 2305 O O . GLN B 1 140 ? 31.712 13.501 66.965 1.00 49.20 138 GLN B O 1
ATOM 2311 N N . SER B 1 141 ? 32.015 15.721 66.761 1.00 48.38 139 SER B N 1
ATOM 2312 C CA . SER B 1 141 ? 30.599 16.008 66.980 1.00 46.49 139 SER B CA 1
ATOM 2313 C C . SER B 1 141 ? 29.942 16.878 65.913 1.00 44.24 139 SER B C 1
ATOM 2314 O O . SER B 1 141 ? 30.596 17.613 65.176 1.00 41.62 139 SER B O 1
ATOM 2317 N N . SER B 1 142 ? 28.624 16.732 65.855 1.00 41.62 140 SER B N 1
ATOM 2318 C CA . SER B 1 142 ? 27.722 17.536 65.057 1.00 45.88 140 SER B CA 1
ATOM 2319 C C . SER B 1 142 ? 26.680 18.093 66.012 1.00 43.32 140 SER B C 1
ATOM 2320 O O . SER B 1 142 ? 26.405 17.502 67.052 1.00 48.00 140 SER B O 1
ATOM 2323 N N . PHE B 1 143 ? 26.075 19.221 65.654 1.00 42.58 141 PHE B N 1
ATOM 2324 C CA . PHE B 1 143 ? 25.097 19.837 66.526 1.00 41.85 141 PHE B CA 1
ATOM 2325 C C . PHE B 1 143 ? 23.816 20.106 65.732 1.00 33.68 141 PHE B C 1
ATOM 2326 O O . PHE B 1 143 ? 23.853 20.196 64.497 1.00 37.51 141 PHE B O 1
ATOM 2334 N N . VAL B 1 144 ? 22.691 20.187 66.441 1.00 43.77 142 VAL B N 1
ATOM 2335 C CA . VAL B 1 144 ? 21.384 20.348 65.812 1.00 40.76 142 VAL B CA 1
ATOM 2336 C C . VAL B 1 144 ? 21.148 21.785 65.345 1.00 46.06 142 VAL B C 1
ATOM 2337 O O . VAL B 1 144 ? 21.148 22.717 66.136 1.00 49.90 142 VAL B O 1
ATOM 2341 N N . LEU B 1 145 ? 20.951 21.945 64.043 1.00 45.34 143 LEU B N 1
ATOM 2342 C CA . LEU B 1 145 ? 20.572 23.229 63.467 1.00 41.04 143 LEU B CA 1
ATOM 2343 C C . LEU B 1 145 ? 19.064 23.440 63.570 1.00 45.01 143 LEU B C 1
ATOM 2344 O O . LEU B 1 145 ? 18.603 24.567 63.767 1.00 49.86 143 LEU B O 1
ATOM 2349 N N . LYS B 1 146 ? 18.307 22.355 63.443 1.00 43.18 144 LYS B N 1
ATOM 2350 C CA . LYS B 1 146 ? 16.853 22.405 63.440 1.00 47.55 144 LYS B CA 1
ATOM 2351 C C . LYS B 1 146 ? 16.293 21.019 63.722 1.00 50.26 144 LYS B C 1
ATOM 2352 O O . LYS B 1 146 ? 16.766 20.017 63.182 1.00 52.84 144 LYS B O 1
ATOM 2358 N N . GLU B 1 147 ? 15.286 20.975 64.585 1.00 51.48 145 GLU B N 1
ATOM 2359 C CA . GLU B 1 147 ? 14.537 19.761 64.857 1.00 50.39 145 GLU B CA 1
ATOM 2360 C C . GLU B 1 147 ? 13.318 19.695 63.923 1.00 42.60 145 GLU B C 1
ATOM 2361 O O . GLU B 1 147 ? 12.439 20.540 63.994 1.00 43.92 145 GLU B O 1
ATOM 2367 N N . ILE B 1 148 ? 13.280 18.694 63.047 1.00 46.70 146 ILE B N 1
ATOM 2368 C CA . ILE B 1 148 ? 12.181 18.522 62.086 1.00 45.93 146 ILE B CA 1
ATOM 2369 C C . ILE B 1 148 ? 11.056 17.711 62.731 1.00 45.71 146 ILE B C 1
ATOM 2370 O O . ILE B 1 148 ? 9.884 17.955 62.494 1.00 50.93 146 ILE B O 1
ATOM 2375 N N . LYS B 1 149 ? 11.457 16.742 63.541 1.00 48.20 147 LYS B N 1
ATOM 2376 C CA . LYS B 1 149 ? 10.560 15.804 64.187 1.00 41.90 147 LYS B CA 1
ATOM 2377 C C . LYS B 1 149 ? 11.299 15.266 65.395 1.00 48.36 147 LYS B C 1
ATOM 2378 O O . LYS B 1 149 ? 12.494 14.972 65.330 1.00 44.18 147 LYS B O 1
ATOM 2384 N N . HIS B 1 150 ? 10.592 15.137 66.500 1.00 46.34 148 HIS B N 1
ATOM 2385 C CA . HIS B 1 150 ? 11.128 14.408 67.617 1.00 48.65 148 HIS B CA 1
ATOM 2386 C C . HIS B 1 150 ? 10.014 13.868 68.478 1.00 47.34 148 HIS B C 1
ATOM 2387 O O . HIS B 1 150 ? 9.375 14.614 69.225 1.00 49.51 148 HIS B O 1
ATOM 2394 N N . THR B 1 151 ? 9.805 12.561 68.377 1.00 47.78 149 THR B N 1
ATOM 2395 C CA . THR B 1 151 ? 8.798 11.878 69.166 1.00 53.38 149 THR B CA 1
ATOM 2396 C C . THR B 1 151 ? 9.427 10.643 69.805 1.00 48.63 149 THR B C 1
ATOM 2397 O O . THR B 1 151 ? 10.483 10.168 69.365 1.00 45.63 149 THR B O 1
ATOM 2401 N N . THR B 1 152 ? 8.788 10.170 70.870 1.00 49.47 150 THR B N 1
ATOM 2402 C CA . THR B 1 152 ? 9.160 8.927 71.540 1.00 47.28 150 THR B CA 1
ATOM 2403 C C . THR B 1 152 ? 8.190 7.773 71.181 1.00 47.83 150 THR B C 1
ATOM 2404 O O . THR B 1 152 ? 8.442 6.618 71.514 1.00 47.41 150 THR B O 1
ATOM 2408 N N . SER B 1 153 ? 7.108 8.092 70.475 1.00 46.71 151 SER B N 1
ATOM 2409 C CA . SER B 1 153 ? 6.127 7.095 70.052 1.00 42.76 151 SER B CA 1
ATOM 2410 C C . SER B 1 153 ? 6.699 6.129 69.034 1.00 45.52 151 SER B C 1
ATOM 2411 O O . SER B 1 153 ? 7.155 6.546 67.970 1.00 45.59 151 SER B O 1
ATOM 2414 N N . LEU B 1 154 ? 6.665 4.841 69.363 1.00 44.66 152 LEU B N 1
ATOM 2415 C CA . LEU B 1 154 ? 7.042 3.797 68.424 1.00 44.65 152 LEU B CA 1
ATOM 2416 C C . LEU B 1 154 ? 5.865 3.512 67.494 1.00 47.22 152 LEU B C 1
ATOM 2417 O O . LEU B 1 154 ? 4.708 3.590 67.921 1.00 43.95 152 LEU B O 1
ATOM 2422 N N . PRO B 1 155 ? 6.144 3.189 66.218 1.00 45.32 153 PRO B N 1
ATOM 2423 C CA . PRO B 1 155 ? 5.057 2.753 65.339 1.00 47.49 153 PRO B CA 1
ATOM 2424 C C . PRO B 1 155 ? 4.531 1.383 65.781 1.00 42.69 153 PRO B C 1
ATOM 2425 O O . PRO B 1 155 ? 5.335 0.519 66.111 1.00 53.29 153 PRO B O 1
ATOM 2429 N N . LEU B 1 156 ? 3.212 1.192 65.806 1.00 42.88 154 LEU B N 1
ATOM 2430 C CA . LEU B 1 156 ? 2.626 -0.048 66.341 1.00 45.10 154 LEU B CA 1
ATOM 2431 C C . LEU B 1 156 ? 1.747 -0.825 65.364 1.00 43.04 154 LEU B C 1
ATOM 2432 O O . LEU B 1 156 ? 1.474 -2.005 65.591 1.00 46.37 154 LEU B O 1
ATOM 2437 N N . ASN B 1 157 ? 1.300 -0.188 64.286 1.00 52.97 155 ASN B N 1
ATOM 2438 C CA . ASN B 1 157 ? 0.276 -0.790 63.410 1.00 47.80 155 ASN B CA 1
ATOM 2439 C C . ASN B 1 157 ? 0.724 -2.040 62.654 1.00 44.05 155 ASN B C 1
ATOM 2440 O O . ASN B 1 157 ? -0.117 -2.790 62.151 1.00 47.30 155 ASN B O 1
ATOM 2445 N N . HIS B 1 158 ? 2.033 -2.264 62.579 1.00 45.90 156 HIS B N 1
ATOM 2446 C CA . HIS B 1 158 ? 2.571 -3.525 62.061 1.00 46.01 156 HIS B CA 1
ATOM 2447 C C . HIS B 1 158 ? 2.049 -4.717 62.876 1.00 44.52 156 HIS B C 1
ATOM 2448 O O . HIS B 1 158 ? 1.956 -5.821 62.372 1.00 44.01 156 HIS B O 1
ATOM 2455 N N . LEU B 1 159 ? 1.669 -4.484 64.131 1.00 46.91 157 LEU B N 1
ATOM 2456 C CA . LEU B 1 159 ? 1.088 -5.543 64.956 1.00 46.58 157 LEU B CA 1
ATOM 2457 C C . LEU B 1 159 ? -0.367 -5.901 64.606 1.00 48.29 157 LEU B C 1
ATOM 2458 O O . LEU B 1 159 ? -0.904 -6.854 65.168 1.00 49.61 157 LEU B O 1
ATOM 2463 N N . LEU B 1 160 ? -0.990 -5.161 63.681 1.00 51.55 158 LEU B N 1
ATOM 2464 C CA . LEU B 1 160 ? -2.407 -5.369 63.306 1.00 53.44 158 LEU B CA 1
ATOM 2465 C C . LEU B 1 160 ? -2.578 -5.998 61.924 1.00 49.12 158 LEU B C 1
ATOM 2466 O O . LEU B 1 160 ? -1.677 -5.938 61.091 1.00 52.46 158 LEU B O 1
ATOM 2471 N N . THR C 1 7 ? 9.064 -26.981 57.817 1.00 73.82 5 THR C N 1
ATOM 2472 C CA . THR C 1 7 ? 9.382 -27.700 59.086 1.00 74.50 5 THR C CA 1
ATOM 2473 C C . THR C 1 7 ? 10.695 -28.471 58.953 1.00 69.60 5 THR C C 1
ATOM 2474 O O . THR C 1 7 ? 10.693 -29.680 58.704 1.00 71.32 5 THR C O 1
ATOM 2478 N N . LEU C 1 8 ? 11.813 -27.764 59.125 1.00 65.60 6 LEU C N 1
ATOM 2479 C CA . LEU C 1 8 ? 13.142 -28.357 58.952 1.00 60.49 6 LEU C CA 1
ATOM 2480 C C . LEU C 1 8 ? 13.690 -28.893 60.273 1.00 57.67 6 LEU C C 1
ATOM 2481 O O . LEU C 1 8 ? 13.973 -28.126 61.203 1.00 55.59 6 LEU C O 1
ATOM 2486 N N . ASP C 1 9 ? 13.838 -30.213 60.342 1.00 52.50 7 ASP C N 1
ATOM 2487 C CA . ASP C 1 9 ? 14.357 -30.875 61.532 1.00 50.45 7 ASP C CA 1
ATOM 2488 C C . ASP C 1 9 ? 15.836 -31.213 61.351 1.00 46.41 7 ASP C C 1
ATOM 2489 O O . ASP C 1 9 ? 16.408 -30.969 60.293 1.00 48.60 7 ASP C O 1
ATOM 2494 N N . LYS C 1 10 ? 16.440 -31.784 62.388 1.00 48.13 8 LYS C N 1
ATOM 2495 C CA . LYS C 1 10 ? 17.858 -32.170 62.383 1.00 53.11 8 LYS C CA 1
ATOM 2496 C C . LYS C 1 10 ? 18.301 -32.868 61.084 1.00 49.30 8 LYS C C 1
ATOM 2497 O O . LYS C 1 10 ? 19.403 -32.631 60.593 1.00 48.82 8 LYS C O 1
ATOM 2503 N N . THR C 1 11 ? 17.438 -33.725 60.545 1.00 48.80 9 THR C N 1
ATOM 2504 C CA . THR C 1 11 ? 17.748 -34.514 59.348 1.00 48.99 9 THR C CA 1
ATOM 2505 C C . THR C 1 11 ? 17.721 -33.662 58.087 1.00 48.07 9 THR C C 1
ATOM 2506 O O . THR C 1 11 ? 18.617 -33.769 57.255 1.00 43.75 9 THR C O 1
ATOM 2510 N N . ASP C 1 12 ? 16.692 -32.825 57.953 1.00 48.48 10 ASP C N 1
ATOM 2511 C CA . ASP C 1 12 ? 16.588 -31.892 56.826 1.00 46.31 10 ASP C CA 1
ATOM 2512 C C . ASP C 1 12 ? 17.806 -30.973 56.772 1.00 41.48 10 ASP C C 1
ATOM 2513 O O . ASP C 1 12 ? 18.326 -30.703 55.692 1.00 43.32 10 ASP C O 1
ATOM 2518 N N . ILE C 1 13 ? 18.256 -30.514 57.943 1.00 40.40 11 ILE C N 1
ATOM 2519 C CA . ILE C 1 13 ? 19.437 -29.646 58.070 1.00 41.07 11 ILE C CA 1
ATOM 2520 C C . ILE C 1 13 ? 20.712 -30.360 57.603 1.00 43.82 11 ILE C C 1
ATOM 2521 O O . ILE C 1 13 ? 21.478 -29.809 56.813 1.00 39.22 11 ILE C O 1
ATOM 2526 N N . LYS C 1 14 ? 20.921 -31.590 58.074 1.00 44.17 12 LYS C N 1
ATOM 2527 C CA . LYS C 1 14 ? 22.057 -32.407 57.640 1.00 42.45 12 LYS C CA 1
ATOM 2528 C C . LYS C 1 14 ? 22.075 -32.609 56.126 1.00 39.25 12 LYS C C 1
ATOM 2529 O O . LYS C 1 14 ? 23.116 -32.451 55.497 1.00 43.40 12 LYS C O 1
ATOM 2535 N N . ILE C 1 15 ? 20.929 -32.962 55.546 1.00 42.56 13 ILE C N 1
ATOM 2536 C CA . ILE C 1 15 ? 20.800 -33.078 54.080 1.00 46.10 13 ILE C CA 1
ATOM 2537 C C . ILE C 1 15 ? 21.313 -31.820 53.378 1.00 46.63 13 ILE C C 1
ATOM 2538 O O . ILE C 1 15 ? 22.131 -31.891 52.451 1.00 44.58 13 ILE C O 1
ATOM 2543 N N . LEU C 1 16 ? 20.819 -30.674 53.833 1.00 44.03 14 LEU C N 1
ATOM 2544 C CA . LEU C 1 16 ? 21.231 -29.382 53.296 1.00 42.12 14 LEU C CA 1
ATOM 2545 C C . LEU C 1 16 ? 22.736 -29.158 53.468 1.00 41.20 14 LEU C C 1
ATOM 2546 O O . LEU C 1 16 ? 23.397 -28.750 52.519 1.00 41.92 14 LEU C O 1
ATOM 2551 N N . GLN C 1 17 ? 23.269 -29.434 54.665 1.00 43.05 15 GLN C N 1
ATOM 2552 C CA . GLN C 1 17 ? 24.708 -29.282 54.938 1.00 44.11 15 GLN C CA 1
ATOM 2553 C C . GLN C 1 17 ? 25.585 -30.164 54.038 1.00 45.91 15 GLN C C 1
ATOM 2554 O O . GLN C 1 17 ? 26.662 -29.743 53.584 1.00 41.79 15 GLN C O 1
ATOM 2560 N N . VAL C 1 18 ? 25.122 -31.385 53.784 1.00 44.34 16 VAL C N 1
ATOM 2561 C CA . VAL C 1 18 ? 25.870 -32.310 52.941 1.00 48.48 16 VAL C CA 1
ATOM 2562 C C . VAL C 1 18 ? 25.851 -31.854 51.485 1.00 48.11 16 VAL C C 1
ATOM 2563 O O . VAL C 1 18 ? 26.900 -31.805 50.832 1.00 47.46 16 VAL C O 1
ATOM 2567 N N . LEU C 1 19 ? 24.668 -31.493 50.994 1.00 44.92 17 LEU C N 1
ATOM 2568 C CA . LEU C 1 19 ? 24.507 -31.090 49.593 1.00 51.32 17 LEU C CA 1
ATOM 2569 C C . LEU C 1 19 ? 25.198 -29.759 49.230 1.00 52.24 17 LEU C C 1
ATOM 2570 O O . LEU C 1 19 ? 25.634 -29.574 48.087 1.00 47.71 17 LEU C O 1
ATOM 2575 N N . GLN C 1 20 ? 25.304 -28.849 50.198 1.00 47.54 18 GLN C N 1
ATOM 2576 C CA . GLN C 1 20 ? 26.048 -27.598 50.002 1.00 47.36 18 GLN C CA 1
ATOM 2577 C C . GLN C 1 20 ? 27.533 -27.849 49.711 1.00 49.75 18 GLN C C 1
ATOM 2578 O O . GLN C 1 20 ? 28.140 -27.143 48.891 1.00 41.88 18 GLN C O 1
ATOM 2584 N N . GLU C 1 21 ? 28.097 -28.861 50.370 1.00 50.70 19 GLU C N 1
ATOM 2585 C CA . GLU C 1 21 ? 29.496 -29.243 50.179 1.00 52.89 19 GLU C CA 1
ATOM 2586 C C . GLU C 1 21 ? 29.721 -30.154 48.976 1.00 55.30 19 GLU C C 1
ATOM 2587 O O . GLU C 1 21 ? 30.783 -30.118 48.353 1.00 63.52 19 GLU C O 1
ATOM 2593 N N . ASN C 1 22 ? 28.734 -30.992 48.683 1.00 57.42 20 ASN C N 1
ATOM 2594 C CA . ASN C 1 22 ? 28.858 -32.046 47.678 1.00 56.42 20 ASN C CA 1
ATOM 2595 C C . ASN C 1 22 ? 27.590 -32.073 46.855 1.00 58.20 20 ASN C C 1
ATOM 2596 O O . ASN C 1 22 ? 26.711 -32.922 47.067 1.00 58.20 20 ASN C O 1
ATOM 2601 N N . GLY C 1 23 ? 27.488 -31.139 45.919 1.00 49.91 21 GLY C N 1
ATOM 2602 C CA . GLY C 1 23 ? 26.276 -30.992 45.126 1.00 56.75 21 GLY C CA 1
ATOM 2603 C C . GLY C 1 23 ? 25.946 -32.178 44.234 1.00 59.53 21 GLY C C 1
ATOM 2604 O O . GLY C 1 23 ? 24.830 -32.278 43.737 1.00 63.08 21 GLY C O 1
ATOM 2605 N N . ARG C 1 24 ? 26.912 -33.074 44.030 1.00 63.57 22 ARG C N 1
ATOM 2606 C CA . ARG C 1 24 ? 26.764 -34.194 43.097 1.00 61.83 22 ARG C CA 1
ATOM 2607 C C . ARG C 1 24 ? 26.748 -35.565 43.800 1.00 57.77 22 ARG C C 1
ATOM 2608 O O . ARG C 1 24 ? 27.162 -36.570 43.223 1.00 61.99 22 ARG C O 1
ATOM 2616 N N . LEU C 1 25 ? 26.256 -35.612 45.037 1.00 55.87 23 LEU C N 1
ATOM 2617 C CA . LEU C 1 25 ? 26.170 -36.877 45.774 1.00 55.86 23 LEU C CA 1
ATOM 2618 C C . LEU C 1 25 ? 25.016 -37.732 45.275 1.00 52.53 23 LEU C C 1
ATOM 2619 O O . LEU C 1 25 ? 23.923 -37.233 45.056 1.00 57.39 23 LEU C O 1
ATOM 2624 N N . THR C 1 26 ? 25.270 -39.024 45.107 1.00 52.39 24 THR C N 1
ATOM 2625 C CA . THR C 1 26 ? 24.205 -39.975 44.849 1.00 52.85 24 THR C CA 1
ATOM 2626 C C . THR C 1 26 ? 23.285 -40.034 46.070 1.00 51.75 24 THR C C 1
ATOM 2627 O O . THR C 1 26 ? 23.717 -39.792 47.204 1.00 49.09 24 THR C O 1
ATOM 2631 N N . ASN C 1 27 ? 22.019 -40.349 45.838 1.00 52.67 25 ASN C N 1
ATOM 2632 C CA . ASN C 1 27 ? 21.079 -40.536 46.938 1.00 52.41 25 ASN C CA 1
ATOM 2633 C C . ASN C 1 27 ? 21.562 -41.635 47.878 1.00 53.70 25 ASN C C 1
ATOM 2634 O O . ASN C 1 27 ? 21.293 -41.587 49.076 1.00 58.03 25 ASN C O 1
ATOM 2639 N N . VAL C 1 28 ? 22.260 -42.625 47.319 1.00 47.17 26 VAL C N 1
ATOM 2640 C CA . VAL C 1 28 ? 22.892 -43.684 48.107 1.00 49.22 26 VAL C CA 1
ATOM 2641 C C . VAL C 1 28 ? 23.836 -43.097 49.168 1.00 47.55 26 VAL C C 1
ATOM 2642 O O . VAL C 1 28 ? 23.702 -43.382 50.364 1.00 42.75 26 VAL C O 1
ATOM 2646 N N . GLU C 1 29 ? 24.776 -42.269 48.720 1.00 47.99 27 GLU C N 1
ATOM 2647 C CA . GLU C 1 29 ? 25.717 -41.601 49.622 1.00 48.83 27 GLU C CA 1
ATOM 2648 C C . GLU C 1 29 ? 25.049 -40.547 50.489 1.00 45.17 27 GLU C C 1
ATOM 2649 O O . GLU C 1 29 ? 25.409 -40.386 51.661 1.00 45.18 27 GLU C O 1
ATOM 2655 N N . LEU C 1 30 ? 24.095 -39.818 49.915 1.00 40.33 28 LEU C N 1
ATOM 2656 C CA . LEU C 1 30 ? 23.359 -38.826 50.678 1.00 41.79 28 LEU C CA 1
ATOM 2657 C C . LEU C 1 30 ? 22.662 -39.487 51.848 1.00 44.58 28 LEU C C 1
ATOM 2658 O O . LEU C 1 30 ? 22.862 -39.098 53.001 1.00 48.56 28 LEU C O 1
ATOM 2663 N N . SER C 1 31 ? 21.850 -40.493 51.542 1.00 41.32 29 SER C N 1
ATOM 2664 C CA . SER C 1 31 ? 21.046 -41.157 52.556 1.00 41.02 29 SER C CA 1
ATOM 2665 C C . SER C 1 31 ? 21.941 -41.771 53.629 1.00 40.78 29 SER C C 1
ATOM 2666 O O . SER C 1 31 ? 21.609 -41.783 54.814 1.00 43.85 29 SER C O 1
ATOM 2669 N N . GLU C 1 32 ? 23.099 -42.257 53.214 1.00 47.38 30 GLU C N 1
ATOM 2670 C CA . GLU C 1 32 ? 24.068 -42.773 54.160 1.00 45.71 30 GLU C CA 1
ATOM 2671 C C . GLU C 1 32 ? 24.578 -41.693 55.096 1.00 41.90 30 GLU C C 1
ATOM 2672 O O . GLU C 1 32 ? 24.637 -41.886 56.308 1.00 43.80 30 GLU C O 1
ATOM 2678 N N . ARG C 1 33 ? 24.962 -40.560 54.534 1.00 44.99 31 ARG C N 1
ATOM 2679 C CA . ARG C 1 33 ? 25.567 -39.490 55.338 1.00 49.40 31 ARG C CA 1
ATOM 2680 C C . ARG C 1 33 ? 24.570 -38.818 56.282 1.00 48.74 31 ARG C C 1
ATOM 2681 O O . ARG C 1 33 ? 24.953 -38.343 57.359 1.00 45.05 31 ARG C O 1
ATOM 2689 N N . VAL C 1 34 ? 23.294 -38.823 55.897 1.00 42.53 32 VAL C N 1
ATOM 2690 C CA . VAL C 1 34 ? 22.232 -38.277 56.746 1.00 43.14 32 VAL C CA 1
ATOM 2691 C C . VAL C 1 34 ? 21.478 -39.362 57.536 1.00 45.13 32 VAL C C 1
ATOM 2692 O O . VAL C 1 34 ? 20.440 -39.083 58.115 1.00 49.98 32 VAL C O 1
ATOM 2696 N N . ALA C 1 35 ? 22.018 -40.584 57.557 1.00 45.43 33 ALA C N 1
ATOM 2697 C CA . ALA C 1 35 ? 21.439 -41.725 58.284 1.00 44.53 33 ALA C CA 1
ATOM 2698 C C . ALA C 1 35 ? 19.947 -41.961 58.016 1.00 43.25 33 ALA C C 1
ATOM 2699 O O . ALA C 1 35 ? 19.160 -42.108 58.948 1.00 44.63 33 ALA C O 1
ATOM 2701 N N . LEU C 1 36 ? 19.573 -42.002 56.738 1.00 45.38 34 LEU C N 1
ATOM 2702 C CA . LEU C 1 36 ? 18.213 -42.349 56.316 1.00 42.92 34 LEU C CA 1
ATOM 2703 C C . LEU C 1 36 ? 18.238 -43.463 55.268 1.00 44.92 34 LEU C C 1
ATOM 2704 O O . LEU C 1 36 ? 19.196 -43.584 54.523 1.00 40.97 34 LEU C O 1
ATOM 2709 N N . SER C 1 37 ? 17.174 -44.261 55.196 1.00 45.44 35 SER C N 1
ATOM 2710 C CA . SER C 1 37 ? 17.005 -45.189 54.075 1.00 43.21 35 SER C CA 1
ATOM 2711 C C . SER C 1 37 ? 16.835 -44.396 52.773 1.00 40.23 35 SER C C 1
ATOM 2712 O O . SER C 1 37 ? 16.419 -43.241 52.797 1.00 39.40 35 SER C O 1
ATOM 2715 N N . PRO C 1 38 ? 17.196 -44.995 51.627 1.00 43.50 36 PRO C N 1
ATOM 2716 C CA . PRO C 1 38 ? 17.195 -44.218 50.389 1.00 40.30 36 PRO C CA 1
ATOM 2717 C C . PRO C 1 38 ? 15.868 -43.527 50.052 1.00 42.17 36 PRO C C 1
ATOM 2718 O O . PRO C 1 38 ? 15.872 -42.352 49.692 1.00 42.77 36 PRO C O 1
ATOM 2722 N N . SER C 1 39 ? 14.749 -44.232 50.192 1.00 41.45 37 SER C N 1
ATOM 2723 C CA . SER C 1 39 ? 13.462 -43.671 49.789 1.00 43.34 37 SER C CA 1
ATOM 2724 C C . SER C 1 39 ? 12.973 -42.504 50.671 1.00 39.91 37 SER C C 1
ATOM 2725 O O . SER C 1 39 ? 12.578 -41.480 50.145 1.00 41.19 37 SER C O 1
ATOM 2728 N N . PRO C 1 40 ? 12.983 -42.653 52.007 1.00 47.54 38 PRO C N 1
ATOM 2729 C CA . PRO C 1 40 ? 12.723 -41.480 52.857 1.00 48.16 38 PRO C CA 1
ATOM 2730 C C . PRO C 1 40 ? 13.628 -40.283 52.546 1.00 47.88 38 PRO C C 1
ATOM 2731 O O . PRO C 1 40 ? 13.167 -39.141 52.547 1.00 40.39 38 PRO C O 1
ATOM 2735 N N . CYS C 1 41 ? 14.907 -40.550 52.294 1.00 47.33 39 CYS C N 1
ATOM 2736 C CA . CYS C 1 41 ? 15.866 -39.491 51.974 1.00 48.54 39 CYS C CA 1
ATOM 2737 C C . CYS C 1 41 ? 15.505 -38.758 50.675 1.00 48.53 39 CYS C C 1
ATOM 2738 O O . CYS C 1 41 ? 15.560 -37.531 50.607 1.00 48.33 39 CYS C O 1
ATOM 2741 N N . LEU C 1 42 ? 15.123 -39.519 49.657 1.00 47.48 40 LEU C N 1
ATOM 2742 C CA . LEU C 1 42 ? 14.768 -38.956 48.353 1.00 49.19 40 LEU C CA 1
ATOM 2743 C C . LEU C 1 42 ? 13.485 -38.134 48.445 1.00 49.88 40 LEU C C 1
ATOM 2744 O O . LEU C 1 42 ? 13.331 -37.132 47.745 1.00 51.85 40 LEU C O 1
ATOM 2749 N N . ARG C 1 43 ? 12.568 -38.565 49.309 1.00 47.74 41 ARG C N 1
ATOM 2750 C CA . ARG C 1 43 ? 11.353 -37.803 49.581 1.00 53.53 41 ARG C CA 1
ATOM 2751 C C . ARG C 1 43 ? 11.702 -36.443 50.182 1.00 49.15 41 ARG C C 1
ATOM 2752 O O . ARG C 1 43 ? 11.264 -35.409 49.683 1.00 47.93 41 ARG C O 1
ATOM 2760 N N . ARG C 1 44 ? 12.492 -36.461 51.253 1.00 50.26 42 ARG C N 1
ATOM 2761 C CA . ARG C 1 44 ? 12.929 -35.229 51.926 1.00 48.18 42 ARG C CA 1
ATOM 2762 C C . ARG C 1 44 ? 13.635 -34.245 50.992 1.00 44.37 42 ARG C C 1
ATOM 2763 O O . ARG C 1 44 ? 13.321 -33.057 50.992 1.00 43.90 42 ARG C O 1
ATOM 2771 N N . LEU C 1 45 ? 14.600 -34.731 50.221 1.00 42.67 43 LEU C N 1
ATOM 2772 C CA . LEU C 1 45 ? 15.345 -33.868 49.301 1.00 45.27 43 LEU C CA 1
ATOM 2773 C C . LEU C 1 45 ? 14.387 -33.239 48.312 1.00 46.03 43 LEU C C 1
ATOM 2774 O O . LEU C 1 45 ? 14.401 -32.030 48.120 1.00 50.13 43 LEU C O 1
ATOM 2779 N N . LYS C 1 46 ? 13.538 -34.060 47.699 1.00 53.58 44 LYS C N 1
ATOM 2780 C CA . LYS C 1 46 ? 12.573 -33.563 46.724 1.00 51.96 44 LYS C CA 1
ATOM 2781 C C . LYS C 1 46 ? 11.698 -32.453 47.310 1.00 50.87 44 LYS C C 1
ATOM 2782 O O . LYS C 1 46 ? 11.462 -31.438 46.650 1.00 48.03 44 LYS C O 1
ATOM 2788 N N . GLN C 1 47 ? 11.216 -32.635 48.539 1.00 44.79 45 GLN C N 1
ATOM 2789 C CA . GLN C 1 47 ? 10.418 -31.591 49.187 1.00 47.00 45 GLN C CA 1
ATOM 2790 C C . GLN C 1 47 ? 11.231 -30.315 49.401 1.00 48.18 45 GLN C C 1
ATOM 2791 O O . GLN C 1 47 ? 10.734 -29.218 49.158 1.00 49.54 45 GLN C O 1
ATOM 2797 N N . LEU C 1 48 ? 12.479 -30.471 49.848 1.00 47.93 46 LEU C N 1
ATOM 2798 C CA . LEU C 1 48 ? 13.395 -29.350 50.024 1.00 45.47 46 LEU C CA 1
ATOM 2799 C C . LEU C 1 48 ? 13.633 -28.611 48.702 1.00 48.23 46 LEU C C 1
ATOM 2800 O O . LEU C 1 48 ? 13.747 -27.382 48.668 1.00 43.70 46 LEU C O 1
ATOM 2805 N N . GLU C 1 49 ? 13.708 -29.368 47.614 1.00 51.39 47 GLU C N 1
ATOM 2806 C CA . GLU C 1 49 ? 13.835 -28.783 46.281 1.00 50.38 47 GLU C CA 1
ATOM 2807 C C . GLU C 1 49 ? 12.544 -28.098 45.844 1.00 51.28 47 GLU C C 1
ATOM 2808 O O . GLU C 1 49 ? 12.574 -26.988 45.323 1.00 52.37 47 GLU C O 1
ATOM 2814 N N . ASP C 1 50 ? 11.413 -28.751 46.070 1.00 45.89 48 ASP C N 1
ATOM 2815 C CA . ASP C 1 50 ? 10.131 -28.189 45.664 1.00 51.24 48 ASP C CA 1
ATOM 2816 C C . ASP C 1 50 ? 9.787 -26.898 46.424 1.00 51.79 48 ASP C C 1
ATOM 2817 O O . ASP C 1 50 ? 9.151 -26.002 45.865 1.00 52.50 48 ASP C O 1
ATOM 2822 N N . ALA C 1 51 ? 10.214 -26.800 47.684 1.00 49.79 49 ALA C N 1
ATOM 2823 C CA . ALA C 1 51 ? 9.952 -25.612 48.502 1.00 42.42 49 ALA C CA 1
ATOM 2824 C C . ALA C 1 51 ? 10.864 -24.447 48.129 1.00 40.52 49 ALA C C 1
ATOM 2825 O O . ALA C 1 51 ? 10.612 -23.311 48.516 1.00 41.41 49 ALA C O 1
ATOM 2827 N N . GLY C 1 52 ? 11.928 -24.730 47.384 1.00 48.37 50 GLY C N 1
ATOM 2828 C CA . GLY C 1 52 ? 12.860 -23.701 46.943 1.00 44.21 50 GLY C CA 1
ATOM 2829 C C . GLY C 1 52 ? 13.999 -23.481 47.921 1.00 45.35 50 GLY C C 1
ATOM 2830 O O . GLY C 1 52 ? 14.748 -22.523 47.786 1.00 45.16 50 GLY C O 1
ATOM 2831 N N . ILE C 1 53 ? 14.137 -24.359 48.910 1.00 45.89 51 ILE C N 1
ATOM 2832 C CA . ILE C 1 53 ? 15.219 -24.221 49.872 1.00 43.23 51 ILE C CA 1
ATOM 2833 C C . ILE C 1 53 ? 16.524 -24.495 49.130 1.00 47.01 51 ILE C C 1
ATOM 2834 O O . ILE C 1 53 ? 17.465 -23.721 49.233 1.00 45.84 51 ILE C O 1
ATOM 2839 N N . VAL C 1 54 ? 16.559 -25.579 48.361 1.00 51.64 52 VAL C N 1
ATOM 2840 C CA . VAL C 1 54 ? 17.624 -25.786 47.377 1.00 53.79 52 VAL C CA 1
ATOM 2841 C C . VAL C 1 54 ? 17.218 -25.064 46.102 1.00 52.89 52 VAL C C 1
ATOM 2842 O O . VAL C 1 54 ? 16.292 -25.507 45.415 1.00 53.34 52 VAL C O 1
ATOM 2846 N N . ARG C 1 55 ? 17.888 -23.949 45.795 1.00 45.19 53 ARG C N 1
ATOM 2847 C CA . ARG C 1 55 ? 17.503 -23.147 44.621 1.00 52.47 53 ARG C CA 1
ATOM 2848 C C . ARG C 1 55 ? 18.218 -23.546 43.317 1.00 48.90 53 ARG C C 1
ATOM 2849 O O . ARG C 1 55 ? 17.685 -23.319 42.220 1.00 48.24 53 ARG C O 1
ATOM 2857 N N . GLN C 1 56 ? 19.396 -24.155 43.435 1.00 43.86 54 GLN C N 1
ATOM 2858 C CA . GLN C 1 56 ? 20.205 -24.508 42.268 1.00 41.68 54 GLN C CA 1
ATOM 2859 C C . GLN C 1 56 ? 21.338 -25.452 42.652 1.00 42.36 54 GLN C C 1
ATOM 2860 O O . GLN C 1 56 ? 21.859 -25.390 43.763 1.00 44.86 54 GLN C O 1
ATOM 2866 N N . TYR C 1 57 ? 21.711 -26.330 41.725 1.00 46.07 55 TYR C N 1
ATOM 2867 C CA . TYR C 1 57 ? 22.980 -27.056 41.801 1.00 43.79 55 TYR C CA 1
ATOM 2868 C C . TYR C 1 57 ? 23.933 -26.456 40.765 1.00 41.46 55 TYR C C 1
ATOM 2869 O O . TYR C 1 57 ? 23.524 -26.091 39.661 1.00 44.55 55 TYR C O 1
ATOM 2878 N N . ALA C 1 58 ? 25.202 -26.344 41.121 1.00 45.01 56 ALA C N 1
ATOM 2879 C CA . ALA C 1 58 ? 26.147 -25.571 40.321 1.00 47.39 56 ALA C CA 1
ATOM 2880 C C . ALA C 1 58 ? 27.529 -26.200 40.319 1.00 45.68 56 ALA C C 1
ATOM 2881 O O . ALA C 1 58 ? 28.013 -26.638 41.362 1.00 43.71 56 ALA C O 1
ATOM 2883 N N . ALA C 1 59 ? 28.152 -26.241 39.144 1.00 42.09 57 ALA C N 1
ATOM 2884 C CA . ALA C 1 59 ? 29.580 -26.501 39.042 1.00 47.10 57 ALA C CA 1
ATOM 2885 C C . ALA C 1 59 ? 30.307 -25.196 39.366 1.00 42.79 57 ALA C C 1
ATOM 2886 O O . ALA C 1 59 ? 30.022 -24.162 38.765 1.00 45.24 57 ALA C O 1
ATOM 2888 N N . LEU C 1 60 ? 31.211 -25.235 40.344 1.00 43.75 58 LEU C N 1
ATOM 2889 C CA . LEU C 1 60 ? 31.998 -24.053 40.728 1.00 41.01 58 LEU C CA 1
ATOM 2890 C C . LEU C 1 60 ? 33.402 -24.175 40.140 1.00 41.36 58 LEU C C 1
ATOM 2891 O O . LEU C 1 60 ? 34.159 -25.069 40.512 1.00 45.75 58 LEU C O 1
ATOM 2896 N N . LEU C 1 61 ? 33.742 -23.275 39.222 1.00 43.84 59 LEU C N 1
ATOM 2897 C CA . LEU C 1 61 ? 35.015 -23.351 38.508 1.00 41.54 59 LEU C CA 1
ATOM 2898 C C . LEU C 1 61 ? 36.114 -22.569 39.204 1.00 41.42 59 LEU C C 1
ATOM 2899 O O . LEU C 1 61 ? 35.836 -21.696 40.022 1.00 42.54 59 LEU C O 1
ATOM 2904 N N . SER C 1 62 ? 37.361 -22.890 38.860 1.00 37.27 60 SER C N 1
ATOM 2905 C CA . SER C 1 62 ? 38.530 -22.163 39.356 1.00 38.52 60 SER C CA 1
ATOM 2906 C C . SER C 1 62 ? 38.865 -20.999 38.411 1.00 38.12 60 SER C C 1
ATOM 2907 O O . SER C 1 62 ? 39.202 -21.230 37.250 1.00 40.43 60 SER C O 1
ATOM 2910 N N . PRO C 1 63 ? 38.757 -19.742 38.895 1.00 47.40 61 PRO C N 1
ATOM 2911 C CA . PRO C 1 63 ? 39.065 -18.571 38.056 1.00 48.08 61 PRO C CA 1
ATOM 2912 C C . PRO C 1 63 ? 40.443 -18.629 37.405 1.00 46.48 61 PRO C C 1
ATOM 2913 O O . PRO C 1 63 ? 40.562 -18.382 36.212 1.00 46.80 61 PRO C O 1
ATOM 2917 N N . GLU C 1 64 ? 41.457 -18.983 38.194 1.00 48.98 62 GLU C N 1
ATOM 2918 C CA . GLU C 1 64 ? 42.832 -19.124 37.714 1.00 53.78 62 GLU C CA 1
ATOM 2919 C C . GLU C 1 64 ? 42.902 -20.088 36.530 1.00 55.00 62 GLU C C 1
ATOM 2920 O O . GLU C 1 64 ? 43.589 -19.826 35.547 1.00 54.76 62 GLU C O 1
ATOM 2926 N N . SER C 1 65 ? 42.182 -21.204 36.634 1.00 54.99 63 SER C N 1
ATOM 2927 C CA . SER C 1 65 ? 42.217 -22.237 35.608 1.00 49.42 63 SER C CA 1
ATOM 2928 C C . SER C 1 65 ? 41.687 -21.718 34.287 1.00 48.31 63 SER C C 1
ATOM 2929 O O . SER C 1 65 ? 42.109 -22.185 33.239 1.00 44.40 63 SER C O 1
ATOM 2932 N N . VAL C 1 66 ? 40.761 -20.757 34.343 1.00 52.36 64 VAL C N 1
ATOM 2933 C CA . VAL C 1 66 ? 40.177 -20.163 33.127 1.00 48.00 64 VAL C CA 1
ATOM 2934 C C . VAL C 1 66 ? 40.724 -18.762 32.815 1.00 49.70 64 VAL C C 1
ATOM 2935 O O . VAL C 1 66 ? 40.088 -17.978 32.111 1.00 55.06 64 VAL C O 1
ATOM 2939 N N . ASN C 1 67 ? 41.913 -18.465 33.337 1.00 49.64 65 ASN C N 1
ATOM 2940 C CA . ASN C 1 67 ? 42.606 -17.195 33.106 1.00 53.48 65 ASN C CA 1
ATOM 2941 C C . ASN C 1 67 ? 41.898 -15.920 33.581 1.00 48.72 65 ASN C C 1
ATOM 2942 O O . ASN C 1 67 ? 42.157 -14.830 33.057 1.00 49.32 65 ASN C O 1
ATOM 2947 N N . LEU C 1 68 ? 41.042 -16.049 34.591 1.00 42.75 66 LEU C N 1
ATOM 2948 C CA . LEU C 1 68 ? 40.429 -14.885 35.213 1.00 41.76 66 LEU C CA 1
ATOM 2949 C C . LEU C 1 68 ? 41.217 -14.533 36.486 1.00 48.51 66 LEU C C 1
ATOM 2950 O O . LEU C 1 68 ? 40.763 -14.776 37.613 1.00 53.06 66 LEU C O 1
ATOM 2955 N N . GLY C 1 69 ? 42.394 -13.944 36.282 1.00 48.16 67 GLY C N 1
ATOM 2956 C CA . GLY C 1 69 ? 43.311 -13.605 37.370 1.00 47.65 67 GLY C CA 1
ATOM 2957 C C . GLY C 1 69 ? 42.997 -12.323 38.129 1.00 46.38 67 GLY C C 1
ATOM 2958 O O . GLY C 1 69 ? 43.574 -12.085 39.177 1.00 50.67 67 GLY C O 1
ATOM 2959 N N . LEU C 1 70 ? 42.076 -11.512 37.608 1.00 44.00 68 LEU C N 1
ATOM 2960 C CA . LEU C 1 70 ? 41.705 -10.243 38.211 1.00 42.59 68 LEU C CA 1
ATOM 2961 C C . LEU C 1 70 ? 40.278 -10.289 38.719 1.00 47.43 68 LEU C C 1
ATOM 2962 O O . LEU C 1 70 ? 39.330 -10.398 37.931 1.00 44.87 68 LEU C O 1
ATOM 2967 N N . GLN C 1 71 ? 40.127 -10.186 40.037 1.00 46.32 69 GLN C N 1
ATOM 2968 C CA . GLN C 1 71 ? 38.806 -10.166 40.660 1.00 51.89 69 GLN C CA 1
ATOM 2969 C C . GLN C 1 71 ? 38.544 -8.783 41.282 1.00 51.98 69 GLN C C 1
ATOM 2970 O O . GLN C 1 71 ? 39.310 -8.329 42.129 1.00 46.92 69 GLN C O 1
ATOM 2976 N N . ALA C 1 72 ? 37.453 -8.141 40.861 1.00 50.08 70 ALA C N 1
ATOM 2977 C CA . ALA C 1 72 ? 37.160 -6.765 41.226 1.00 52.21 70 ALA C CA 1
ATOM 2978 C C . ALA C 1 72 ? 35.921 -6.670 42.109 1.00 48.78 70 ALA C C 1
ATOM 2979 O O . ALA C 1 72 ? 34.953 -7.388 41.911 1.00 49.36 70 ALA C O 1
ATOM 2981 N N . PHE C 1 73 ? 35.997 -5.790 43.102 1.00 51.44 71 PHE C N 1
ATOM 2982 C CA . PHE C 1 73 ? 34.838 -5.302 43.833 1.00 51.82 71 PHE C CA 1
ATOM 2983 C C . PHE C 1 73 ? 34.618 -3.867 43.381 1.00 49.50 71 PHE C C 1
ATOM 2984 O O . PHE C 1 73 ? 35.430 -2.993 43.679 1.00 45.35 71 PHE C O 1
ATOM 2992 N N . ILE C 1 74 ? 33.531 -3.639 42.646 1.00 45.13 72 ILE C N 1
ATOM 2993 C CA . ILE C 1 74 ? 33.236 -2.337 42.091 1.00 41.26 72 ILE C CA 1
ATOM 2994 C C . ILE C 1 74 ? 32.121 -1.676 42.880 1.00 45.66 72 ILE C C 1
ATOM 2995 O O . ILE C 1 74 ? 31.012 -2.214 42.988 1.00 45.82 72 ILE C O 1
ATOM 3000 N N . ARG C 1 75 ? 32.413 -0.497 43.417 1.00 47.20 73 ARG C N 1
ATOM 3001 C CA . ARG C 1 75 ? 31.427 0.267 44.155 1.00 50.92 73 ARG C CA 1
ATOM 3002 C C . ARG C 1 75 ? 30.808 1.297 43.233 1.00 46.75 73 ARG C C 1
ATOM 3003 O O . ARG C 1 75 ? 31.474 2.242 42.828 1.00 46.53 73 ARG C O 1
ATOM 3011 N N . VAL C 1 76 ? 29.532 1.107 42.916 1.00 47.79 74 VAL C N 1
ATOM 3012 C CA . VAL C 1 76 ? 28.846 1.936 41.938 1.00 46.10 74 VAL C CA 1
ATOM 3013 C C . VAL C 1 76 ? 27.920 2.953 42.594 1.00 46.68 74 VAL C C 1
ATOM 3014 O O . VAL C 1 76 ? 27.121 2.622 43.473 1.00 47.82 74 VAL C O 1
ATOM 3018 N N . SER C 1 77 ? 28.077 4.202 42.163 1.00 47.85 75 SER C N 1
ATOM 3019 C CA . SER C 1 77 ? 27.194 5.284 42.522 1.00 48.46 75 SER C CA 1
ATOM 3020 C C . SER C 1 77 ? 26.203 5.432 41.369 1.00 48.85 75 SER C C 1
ATOM 3021 O O . SER C 1 77 ? 26.595 5.548 40.201 1.00 40.19 75 SER C O 1
ATOM 3024 N N . ILE C 1 78 ? 24.920 5.386 41.697 1.00 48.38 76 ILE C N 1
ATOM 3025 C CA . ILE C 1 78 ? 23.884 5.455 40.701 1.00 46.28 76 ILE C CA 1
ATOM 3026 C C . ILE C 1 78 ? 23.477 6.922 40.499 1.00 49.13 76 ILE C C 1
ATOM 3027 O O . ILE C 1 78 ? 23.563 7.736 41.420 1.00 44.05 76 ILE C O 1
ATOM 3032 N N . ARG C 1 79 ? 23.055 7.267 39.284 1.00 51.62 77 ARG C N 1
ATOM 3033 C CA . ARG C 1 79 ? 22.440 8.565 39.059 1.00 50.53 77 ARG C CA 1
ATOM 3034 C C . ARG C 1 79 ? 21.117 8.672 39.812 1.00 52.95 77 ARG C C 1
ATOM 3035 O O . ARG C 1 79 ? 20.362 7.697 39.928 1.00 49.84 77 ARG C O 1
ATOM 3043 N N . LYS C 1 80 ? 20.849 9.874 40.309 1.00 54.11 78 LYS C N 1
ATOM 3044 C CA . LYS C 1 80 ? 19.616 10.180 41.020 1.00 54.42 78 LYS C CA 1
ATOM 3045 C C . LYS C 1 80 ? 18.581 10.665 40.022 1.00 52.66 78 LYS C C 1
ATOM 3046 O O . LYS C 1 80 ? 18.217 11.838 40.000 1.00 54.83 78 LYS C O 1
ATOM 3052 N N . ALA C 1 81 ? 18.131 9.745 39.177 1.00 53.98 79 ALA C N 1
ATOM 3053 C CA . ALA C 1 81 ? 17.134 10.042 38.156 1.00 50.08 79 ALA C CA 1
ATOM 3054 C C . ALA C 1 81 ? 16.198 8.860 38.072 1.00 54.04 79 ALA C C 1
ATOM 3055 O O . ALA C 1 81 ? 16.576 7.739 38.435 1.00 52.15 79 ALA C O 1
ATOM 3057 N N . LYS C 1 82 ? 14.980 9.120 37.603 1.00 56.12 80 LYS C N 1
ATOM 3058 C CA . LYS C 1 82 ? 13.957 8.091 37.472 1.00 61.36 80 LYS C CA 1
ATOM 3059 C C . LYS C 1 82 ? 14.403 7.057 36.445 1.00 60.13 80 LYS C C 1
ATOM 3060 O O . LYS C 1 82 ? 14.925 7.412 35.390 1.00 60.46 80 LYS C O 1
ATOM 3066 N N . ASP C 1 83 ? 14.207 5.785 36.785 1.00 59.12 81 ASP C N 1
ATOM 3067 C CA . ASP C 1 83 ? 14.571 4.632 35.944 1.00 57.98 81 ASP C CA 1
ATOM 3068 C C . ASP C 1 83 ? 16.042 4.215 36.012 1.00 51.27 81 ASP C C 1
ATOM 3069 O O . ASP C 1 83 ? 16.369 3.118 35.581 1.00 51.75 81 ASP C O 1
ATOM 3074 N N . ALA C 1 84 ? 16.923 5.056 36.553 1.00 53.03 82 ALA C N 1
ATOM 3075 C CA . ALA C 1 84 ? 18.359 4.742 36.573 1.00 48.79 82 ALA C CA 1
ATOM 3076 C C . ALA C 1 84 ? 18.643 3.405 37.241 1.00 49.73 82 ALA C C 1
ATOM 3077 O O . ALA C 1 84 ? 19.425 2.605 36.721 1.00 50.33 82 ALA C O 1
ATOM 3079 N N . ARG C 1 85 ? 18.013 3.181 38.396 1.00 48.76 83 ARG C N 1
ATOM 3080 C CA . ARG C 1 85 ? 18.252 1.980 39.210 1.00 52.19 83 ARG C CA 1
ATOM 3081 C C . ARG C 1 85 ? 17.808 0.705 38.514 1.00 50.27 83 ARG C C 1
ATOM 3082 O O . ARG C 1 85 ? 18.490 -0.321 38.581 1.00 47.55 83 ARG C O 1
ATOM 3090 N N . GLU C 1 86 ? 16.647 0.789 37.877 1.00 46.85 84 GLU C N 1
ATOM 3091 C CA . GLU C 1 86 ? 16.076 -0.306 37.110 1.00 52.58 84 GLU C CA 1
ATOM 3092 C C . GLU C 1 86 ? 16.896 -0.572 35.853 1.00 50.59 84 GLU C C 1
ATOM 3093 O O . GLU C 1 86 ? 17.280 -1.710 35.579 1.00 48.74 84 GLU C O 1
ATOM 3099 N N . ASP C 1 87 ? 17.157 0.485 35.087 1.00 54.17 85 ASP C N 1
ATOM 3100 C CA . ASP C 1 87 ? 17.944 0.370 33.853 1.00 47.98 85 ASP C CA 1
ATOM 3101 C C . ASP C 1 87 ? 19.282 -0.260 34.141 1.00 49.08 85 ASP C C 1
ATOM 3102 O O . ASP C 1 87 ? 19.738 -1.132 33.395 1.00 48.14 85 ASP C O 1
ATOM 3107 N N . PHE C 1 88 ? 19.906 0.194 35.228 1.00 44.71 86 PHE C N 1
ATOM 3108 C CA . PHE C 1 88 ? 21.197 -0.320 35.635 1.00 41.12 86 PHE C CA 1
ATOM 3109 C C . PHE C 1 88 ? 21.125 -1.790 36.004 1.00 45.77 86 PHE C C 1
ATOM 3110 O O . PHE C 1 88 ? 21.935 -2.589 35.525 1.00 50.28 86 PHE C O 1
ATOM 3118 N N . ALA C 1 89 ? 20.159 -2.132 36.857 1.00 47.26 87 ALA C N 1
ATOM 3119 C CA . ALA C 1 89 ? 19.919 -3.514 37.271 1.00 42.84 87 ALA C CA 1
ATOM 3120 C C . ALA C 1 89 ? 19.698 -4.414 36.036 1.00 47.63 87 ALA C C 1
ATOM 3121 O O . ALA C 1 89 ? 20.350 -5.450 35.873 1.00 44.60 87 ALA C O 1
ATOM 3123 N N . ALA C 1 90 ? 18.796 -3.986 35.159 1.00 41.95 88 ALA C N 1
ATOM 3124 C CA . ALA C 1 90 ? 18.530 -4.684 33.914 1.00 43.50 88 ALA C CA 1
ATOM 3125 C C . ALA C 1 90 ? 19.782 -4.960 33.081 1.00 41.36 88 ALA C C 1
ATOM 3126 O O . ALA C 1 90 ? 19.933 -6.053 32.555 1.00 50.99 88 ALA C O 1
ATOM 3128 N N . SER C 1 91 ? 20.669 -3.974 32.963 1.00 47.22 89 SER C N 1
ATOM 3129 C CA . SER C 1 91 ? 21.926 -4.128 32.219 1.00 48.62 89 SER C CA 1
ATOM 3130 C C . SER C 1 91 ? 22.948 -5.033 32.930 1.00 48.17 89 SER C C 1
ATOM 3131 O O . SER C 1 91 ? 23.574 -5.883 32.292 1.00 43.03 89 SER C O 1
ATOM 3134 N N . VAL C 1 92 ? 23.112 -4.848 34.242 1.00 43.31 90 VAL C N 1
ATOM 3135 C CA . VAL C 1 92 ? 24.050 -5.652 35.034 1.00 46.48 90 VAL C CA 1
ATOM 3136 C C . VAL C 1 92 ? 23.740 -7.145 34.905 1.00 45.93 90 VAL C C 1
ATOM 3137 O O . VAL C 1 92 ? 24.652 -7.985 34.869 1.00 43.37 90 VAL C O 1
ATOM 3141 N N . ARG C 1 93 ? 22.454 -7.469 34.814 1.00 50.53 91 ARG C N 1
ATOM 3142 C CA . ARG C 1 93 ? 22.032 -8.849 34.642 1.00 50.99 91 ARG C CA 1
ATOM 3143 C C . ARG C 1 93 ? 22.533 -9.443 33.331 1.00 49.00 91 ARG C C 1
ATOM 3144 O O . ARG C 1 93 ? 22.678 -10.662 33.233 1.00 51.37 91 ARG C O 1
ATOM 3152 N N . LYS C 1 94 ? 22.851 -8.585 32.361 1.00 50.48 92 LYS C N 1
ATOM 3153 C CA . LYS C 1 94 ? 23.349 -9.019 31.042 1.00 51.63 92 LYS C CA 1
ATOM 3154 C C . LYS C 1 94 ? 24.868 -8.955 30.889 1.00 51.44 92 LYS C C 1
ATOM 3155 O O . LYS C 1 94 ? 25.383 -9.305 29.831 1.00 56.47 92 LYS C O 1
ATOM 3161 N N . TRP C 1 95 ? 25.580 -8.511 31.926 1.00 47.96 93 TRP C N 1
ATOM 3162 C CA . TRP C 1 95 ? 27.040 -8.482 31.897 1.00 50.15 93 TRP C CA 1
ATOM 3163 C C . TRP C 1 95 ? 27.594 -9.723 32.595 1.00 51.57 93 TRP C C 1
ATOM 3164 O O . TRP C 1 95 ? 27.636 -9.765 33.830 1.00 53.94 93 TRP C O 1
ATOM 3175 N N . PRO C 1 96 ? 28.043 -10.730 31.811 1.00 49.56 94 PRO C N 1
ATOM 3176 C CA . PRO C 1 96 ? 28.484 -12.010 32.389 1.00 48.86 94 PRO C CA 1
ATOM 3177 C C . PRO C 1 96 ? 29.763 -11.932 33.231 1.00 48.51 94 PRO C C 1
ATOM 3178 O O . PRO C 1 96 ? 30.033 -12.839 34.017 1.00 49.45 94 PRO C O 1
ATOM 3182 N N . GLU C 1 97 ? 30.532 -10.858 33.072 1.00 47.41 95 GLU C N 1
ATOM 3183 C CA . GLU C 1 97 ? 31.710 -10.629 33.925 1.00 48.66 95 GLU C CA 1
ATOM 3184 C C . GLU C 1 97 ? 31.326 -10.195 35.324 1.00 44.52 95 GLU C C 1
ATOM 3185 O O . GLU C 1 97 ? 32.140 -10.272 36.238 1.00 47.53 95 GLU C O 1
ATOM 3191 N N . VAL C 1 98 ? 30.080 -9.756 35.493 1.00 47.12 96 VAL C N 1
ATOM 3192 C CA . VAL C 1 98 ? 29.567 -9.371 36.791 1.00 47.17 96 VAL C CA 1
ATOM 3193 C C . VAL C 1 98 ? 28.769 -10.512 37.389 1.00 48.57 96 VAL C C 1
ATOM 3194 O O . VAL C 1 98 ? 27.692 -10.864 36.893 1.00 41.83 96 VAL C O 1
ATOM 3198 N N . LEU C 1 99 ? 29.295 -11.091 38.463 1.00 46.35 97 LEU C N 1
ATOM 3199 C CA . LEU C 1 99 ? 28.656 -12.257 39.069 1.00 46.24 97 LEU C CA 1
ATOM 3200 C C . LEU C 1 99 ? 27.565 -11.849 40.047 1.00 47.31 97 LEU C C 1
ATOM 3201 O O . LEU C 1 99 ? 26.540 -12.513 40.160 1.00 48.74 97 LEU C O 1
ATOM 3206 N N . SER C 1 100 ? 27.793 -10.775 40.785 1.00 51.14 98 SER C N 1
ATOM 3207 C CA . SER C 1 100 ? 26.803 -10.338 41.764 1.00 42.27 98 SER C CA 1
ATOM 3208 C C . SER C 1 100 ? 26.753 -8.842 41.854 1.00 41.34 98 SER C C 1
ATOM 3209 O O . SER C 1 100 ? 27.722 -8.138 41.543 1.00 44.38 98 SER C O 1
ATOM 3212 N N . CYS C 1 101 ? 25.585 -8.362 42.249 1.00 44.05 99 CYS C N 1
ATOM 3213 C CA . CYS C 1 101 ? 25.327 -6.947 42.383 1.00 47.77 99 CYS C CA 1
ATOM 3214 C C . CYS C 1 101 ? 24.308 -6.761 43.492 1.00 46.15 99 CYS C C 1
ATOM 3215 O O . CYS C 1 101 ? 23.224 -7.323 43.435 1.00 44.71 99 CYS C O 1
ATOM 3218 N N . PHE C 1 102 ? 24.682 -6.006 44.515 1.00 47.89 100 PHE C N 1
ATOM 3219 C CA . PHE C 1 102 ? 23.817 -5.792 45.678 1.00 47.08 100 PHE C CA 1
ATOM 3220 C C . PHE C 1 102 ? 23.645 -4.322 45.958 1.00 40.94 100 PHE C C 1
ATOM 3221 O O . PHE C 1 102 ? 24.613 -3.589 46.007 1.00 42.23 100 PHE C O 1
ATOM 3229 N N . ALA C 1 103 ? 22.405 -3.899 46.137 1.00 44.60 101 ALA C N 1
ATOM 3230 C CA . ALA C 1 103 ? 22.131 -2.592 46.682 1.00 45.33 101 ALA C CA 1
ATOM 3231 C C . ALA C 1 103 ? 22.442 -2.676 48.177 1.00 43.08 101 ALA C C 1
ATOM 3232 O O . ALA C 1 103 ? 21.957 -3.582 48.871 1.00 46.87 101 ALA C O 1
ATOM 3234 N N . LEU C 1 104 ? 23.270 -1.765 48.670 1.00 46.32 102 LEU C N 1
ATOM 3235 C CA . LEU C 1 104 ? 23.686 -1.798 50.078 1.00 49.33 102 LEU C CA 1
ATOM 3236 C C . LEU C 1 104 ? 23.150 -0.604 50.862 1.00 49.47 102 LEU C C 1
ATOM 3237 O O . LEU C 1 104 ? 22.608 0.340 50.270 1.00 48.89 102 LEU C O 1
ATOM 3242 N N . THR C 1 105 ? 23.318 -0.666 52.191 1.00 45.50 103 THR C N 1
ATOM 3243 C CA . THR C 1 105 ? 22.782 0.328 53.144 1.00 48.26 103 THR C CA 1
ATOM 3244 C C . THR C 1 105 ? 23.702 1.519 53.421 1.00 43.90 103 THR C C 1
ATOM 3245 O O . THR C 1 105 ? 23.268 2.510 54.012 1.00 45.69 103 THR C O 1
ATOM 3249 N N . GLY C 1 106 ? 24.970 1.419 53.027 1.00 45.86 104 GLY C N 1
ATOM 3250 C CA . GLY C 1 106 ? 25.939 2.478 53.288 1.00 45.67 104 GLY C CA 1
ATOM 3251 C C . GLY C 1 106 ? 26.068 3.494 52.159 1.00 46.55 104 GLY C C 1
ATOM 3252 O O . GLY C 1 106 ? 25.127 3.740 51.383 1.00 44.27 104 GLY C O 1
ATOM 3253 N N . GLU C 1 107 ? 27.249 4.088 52.060 1.00 48.26 105 GLU C N 1
ATOM 3254 C CA . GLU C 1 107 ? 27.493 5.117 51.051 1.00 46.99 105 GLU C CA 1
ATOM 3255 C C . GLU C 1 107 ? 27.598 4.517 49.656 1.00 41.21 105 GLU C C 1
ATOM 3256 O O . GLU C 1 107 ? 27.367 5.204 48.669 1.00 50.34 105 GLU C O 1
ATOM 3262 N N . THR C 1 108 ? 27.966 3.244 49.570 1.00 40.85 106 THR C N 1
ATOM 3263 C CA . THR C 1 108 ? 28.038 2.565 48.290 1.00 44.10 106 THR C CA 1
ATOM 3264 C C . THR C 1 108 ? 26.635 2.073 47.893 1.00 45.29 106 THR C C 1
ATOM 3265 O O . THR C 1 108 ? 26.044 1.242 48.584 1.00 46.23 106 THR C O 1
ATOM 3269 N N . ASP C 1 109 ? 26.123 2.588 46.775 1.00 46.73 107 ASP C N 1
ATOM 3270 C CA . ASP C 1 109 ? 24.775 2.268 46.309 1.00 47.49 107 ASP C CA 1
ATOM 3271 C C . ASP C 1 109 ? 24.671 0.815 45.887 1.00 46.39 107 ASP C C 1
ATOM 3272 O O . ASP C 1 109 ? 23.734 0.123 46.262 1.00 49.27 107 ASP C O 1
ATOM 3277 N N . TYR C 1 110 ? 25.621 0.386 45.065 1.00 43.60 108 TYR C N 1
ATOM 3278 C CA . TYR C 1 110 ? 25.699 -0.987 44.590 1.00 45.90 108 TYR C CA 1
ATOM 3279 C C . TYR C 1 110 ? 27.122 -1.485 44.694 1.00 43.43 108 TYR C C 1
ATOM 3280 O O . TYR C 1 110 ? 28.073 -0.797 44.288 1.00 43.65 108 TYR C O 1
ATOM 3289 N N . LEU C 1 111 ? 27.256 -2.695 45.209 1.00 48.18 109 LEU C N 1
ATOM 3290 C CA . LEU C 1 111 ? 28.513 -3.400 45.169 1.00 47.99 109 LEU C CA 1
ATOM 3291 C C . LEU C 1 111 ? 28.413 -4.495 44.115 1.00 47.96 109 LEU C C 1
ATOM 3292 O O . LEU C 1 111 ? 27.505 -5.342 44.139 1.00 48.18 109 LEU C O 1
ATOM 3297 N N . LEU C 1 112 ? 29.346 -4.440 43.177 1.00 46.42 110 LEU C N 1
ATOM 3298 C CA . LEU C 1 112 ? 29.479 -5.440 42.149 1.00 48.55 110 LEU C CA 1
ATOM 3299 C C . LEU C 1 112 ? 30.721 -6.262 42.404 1.00 47.39 110 LEU C C 1
ATOM 3300 O O . LEU C 1 112 ? 31.754 -5.735 42.826 1.00 50.20 110 LEU C O 1
ATOM 3305 N N . GLN C 1 113 ? 30.602 -7.559 42.160 1.00 47.87 111 GLN C N 1
ATOM 3306 C CA . GLN C 1 113 ? 31.739 -8.440 42.148 1.00 45.45 111 GLN C CA 1
ATOM 3307 C C . GLN C 1 113 ? 31.900 -9.023 40.738 1.00 43.06 111 GLN C C 1
ATOM 3308 O O . GLN C 1 113 ? 30.978 -9.605 40.198 1.00 48.09 111 GLN C O 1
ATOM 3314 N N . ALA C 1 114 ? 33.078 -8.861 40.148 1.00 49.57 112 ALA C N 1
ATOM 3315 C CA . ALA C 1 114 ? 33.278 -9.194 38.736 1.00 48.03 112 ALA C CA 1
ATOM 3316 C C . ALA C 1 114 ? 34.645 -9.823 38.502 1.00 48.14 112 ALA C C 1
ATOM 3317 O O . ALA C 1 114 ? 35.552 -9.659 39.321 1.00 45.12 112 ALA C O 1
ATOM 3319 N N . PHE C 1 115 ? 34.780 -10.555 37.391 1.00 46.38 113 PHE C N 1
ATOM 3320 C CA . PHE C 1 115 ? 36.033 -11.247 37.053 1.00 45.42 113 PHE C CA 1
ATOM 3321 C C . PHE C 1 115 ? 36.520 -10.875 35.657 1.00 42.86 113 PHE C C 1
ATOM 3322 O O . PHE C 1 115 ? 35.720 -10.750 34.725 1.00 45.15 113 PHE C O 1
ATOM 3330 N N . PHE C 1 116 ? 37.841 -10.761 35.525 1.00 39.85 114 PHE C N 1
ATOM 3331 C CA . PHE C 1 116 ? 38.507 -10.338 34.282 1.00 44.64 114 PHE C CA 1
ATOM 3332 C C . PHE C 1 116 ? 39.831 -11.049 34.155 1.00 40.30 114 PHE C C 1
ATOM 3333 O O . PHE C 1 116 ? 40.359 -11.550 35.150 1.00 47.23 114 PHE C O 1
ATOM 3341 N N . THR C 1 117 ? 40.382 -11.070 32.948 1.00 43.93 115 THR C N 1
ATOM 3342 C CA . THR C 1 117 ? 41.697 -11.673 32.719 1.00 46.38 115 THR C CA 1
ATOM 3343 C C . THR C 1 117 ? 42.813 -10.811 33.328 1.00 45.05 115 THR C C 1
ATOM 3344 O O . THR C 1 117 ? 43.699 -11.312 34.017 1.00 45.10 115 THR C O 1
ATOM 3348 N N . ASP C 1 118 ? 42.735 -9.508 33.096 1.00 49.12 116 ASP C N 1
ATOM 3349 C CA . ASP C 1 118 ? 43.749 -8.575 33.565 1.00 43.06 116 ASP C CA 1
ATOM 3350 C C . ASP C 1 118 ? 43.209 -7.135 33.570 1.00 45.76 116 ASP C C 1
ATOM 3351 O O . ASP C 1 118 ? 42.062 -6.881 33.184 1.00 45.68 116 ASP C O 1
ATOM 3364 N N . ASN C 1 120 ? 43.762 -4.645 31.718 1.00 44.22 118 ASN C N 1
ATOM 3365 C CA . ASN C 1 120 ? 43.362 -4.190 30.393 1.00 49.65 118 ASN C CA 1
ATOM 3366 C C . ASN C 1 120 ? 41.894 -4.483 30.099 1.00 46.49 118 ASN C C 1
ATOM 3367 O O . ASN C 1 120 ? 41.169 -3.607 29.632 1.00 52.20 118 ASN C O 1
ATOM 3372 N N . ALA C 1 121 ? 41.475 -5.717 30.378 1.00 44.42 119 ALA C N 1
ATOM 3373 C CA . ALA C 1 121 ? 40.079 -6.158 30.188 1.00 40.82 119 ALA C CA 1
ATOM 3374 C C . ALA C 1 121 ? 39.126 -5.436 31.132 1.00 42.81 119 ALA C C 1
ATOM 3375 O O . ALA C 1 121 ? 38.037 -5.017 30.734 1.00 45.65 119 ALA C O 1
ATOM 3377 N N . PHE C 1 122 ? 39.540 -5.302 32.388 1.00 47.19 120 PHE C N 1
ATOM 3378 C CA . PHE C 1 122 ? 38.783 -4.542 33.369 1.00 45.88 120 PHE C CA 1
ATOM 3379 C C . PHE C 1 122 ? 38.572 -3.109 32.879 1.00 48.02 120 PHE C C 1
ATOM 3380 O O . PHE C 1 122 ? 37.459 -2.589 32.900 1.00 45.46 120 PHE C O 1
ATOM 3388 N N . SER C 1 123 ? 39.657 -2.482 32.437 1.00 42.52 121 SER C N 1
ATOM 3389 C CA . SER C 1 123 ? 39.608 -1.110 31.954 1.00 48.42 121 SER C CA 1
ATOM 3390 C C . SER C 1 123 ? 38.626 -0.944 30.778 1.00 46.94 121 SER C C 1
ATOM 3391 O O . SER C 1 123 ? 37.845 0.003 30.754 1.00 50.67 121 SER C O 1
ATOM 3394 N N . HIS C 1 124 ? 38.652 -1.868 29.827 1.00 41.79 122 HIS C N 1
ATOM 3395 C CA . HIS C 1 124 ? 37.719 -1.823 28.698 1.00 48.20 122 HIS C CA 1
ATOM 3396 C C . HIS C 1 124 ? 36.265 -1.917 29.181 1.00 44.10 122 HIS C C 1
ATOM 3397 O O . HIS C 1 124 ? 35.415 -1.185 28.716 1.00 43.41 122 HIS C O 1
ATOM 3404 N N . PHE C 1 125 ? 36.012 -2.797 30.146 1.00 45.72 123 PHE C N 1
ATOM 3405 C CA . PHE C 1 125 ? 34.699 -2.925 30.773 1.00 45.35 123 PHE C CA 1
ATOM 3406 C C . PHE C 1 125 ? 34.221 -1.644 31.453 1.00 43.33 123 PHE C C 1
ATOM 3407 O O . PHE C 1 125 ? 33.110 -1.172 31.201 1.00 42.77 123 PHE C O 1
ATOM 3415 N N . VAL C 1 126 ? 35.065 -1.099 32.323 1.00 48.61 124 VAL C N 1
ATOM 3416 C CA . VAL C 1 126 ? 34.750 0.104 33.089 1.00 43.32 124 VAL C CA 1
ATOM 3417 C C . VAL C 1 126 ? 34.520 1.342 32.225 1.00 45.34 124 VAL C C 1
ATOM 3418 O O . VAL C 1 126 ? 33.488 2.011 32.332 1.00 45.29 124 VAL C O 1
ATOM 3422 N N . LEU C 1 127 ? 35.488 1.643 31.374 1.00 43.53 125 LEU C N 1
ATOM 3423 C CA . LEU C 1 127 ? 35.424 2.828 30.546 1.00 43.25 125 LEU C CA 1
ATOM 3424 C C . LEU C 1 127 ? 34.333 2.720 29.478 1.00 48.36 125 LEU C C 1
ATOM 3425 O O . LEU C 1 127 ? 33.561 3.657 29.274 1.00 50.77 125 LEU C O 1
ATOM 3430 N N . ASP C 1 128 ? 34.235 1.573 28.820 1.00 47.78 126 ASP C N 1
ATOM 3431 C CA . ASP C 1 128 ? 33.383 1.480 27.637 1.00 46.74 126 ASP C CA 1
ATOM 3432 C C . ASP C 1 128 ? 32.020 0.862 27.870 1.00 47.81 126 ASP C C 1
ATOM 3433 O O . ASP C 1 128 ? 31.186 0.927 26.985 1.00 44.22 126 ASP C O 1
ATOM 3438 N N . THR C 1 129 ? 31.788 0.280 29.046 1.00 49.61 127 THR C N 1
ATOM 3439 C CA . THR C 1 129 ? 30.490 -0.317 29.366 1.00 45.60 127 THR C CA 1
ATOM 3440 C C . THR C 1 129 ? 29.880 0.228 30.664 1.00 44.96 127 THR C C 1
ATOM 3441 O O . THR C 1 129 ? 28.773 0.757 30.640 1.00 46.46 127 THR C O 1
ATOM 3445 N N . LEU C 1 130 ? 30.589 0.105 31.783 1.00 45.52 128 LEU C N 1
ATOM 3446 C CA . LEU C 1 130 ? 30.051 0.535 33.085 1.00 43.52 128 LEU C CA 1
ATOM 3447 C C . LEU C 1 130 ? 29.836 2.053 33.167 1.00 46.70 128 LEU C C 1
ATOM 3448 O O . LEU C 1 130 ? 28.704 2.532 33.277 1.00 46.93 128 LEU C O 1
ATOM 3453 N N . LEU C 1 131 ? 30.929 2.809 33.116 1.00 52.31 129 LEU C N 1
ATOM 3454 C CA . LEU C 1 131 ? 30.852 4.250 33.274 1.00 49.40 129 LEU C CA 1
ATOM 3455 C C . LEU C 1 131 ? 30.045 4.898 32.137 1.00 47.30 129 LEU C C 1
ATOM 3456 O O . LEU C 1 131 ? 29.468 5.968 32.329 1.00 50.53 129 LEU C O 1
ATOM 3461 N N . SER C 1 132 ? 29.983 4.243 30.978 1.00 45.37 130 SER C N 1
ATOM 3462 C CA . SER C 1 132 ? 29.184 4.745 29.854 1.00 53.34 130 SER C CA 1
ATOM 3463 C C . SER C 1 132 ? 27.674 4.460 29.976 1.00 47.79 130 SER C C 1
ATOM 3464 O O . SER C 1 132 ? 26.890 5.012 29.211 1.00 53.80 130 SER C O 1
ATOM 3467 N N . HIS C 1 133 ? 27.270 3.611 30.926 1.00 45.94 131 HIS C N 1
ATOM 3468 C CA . HIS C 1 133 ? 25.849 3.363 31.181 1.00 46.38 131 HIS C CA 1
ATOM 3469 C C . HIS C 1 133 ? 25.186 4.637 31.707 1.00 47.95 131 HIS C C 1
ATOM 3470 O O . HIS C 1 133 ? 25.680 5.261 32.657 1.00 40.63 131 HIS C O 1
ATOM 3477 N N . HIS C 1 134 ? 24.074 5.017 31.078 1.00 41.21 132 HIS C N 1
ATOM 3478 C CA . HIS C 1 134 ? 23.360 6.243 31.428 1.00 45.04 132 HIS C CA 1
ATOM 3479 C C . HIS C 1 134 ? 22.909 6.326 32.902 1.00 45.17 132 HIS C C 1
ATOM 3480 O O . HIS C 1 134 ? 22.634 7.405 33.403 1.00 43.64 132 HIS C O 1
ATOM 3487 N N . GLY C 1 135 ? 22.794 5.189 33.576 1.00 40.54 133 GLY C N 1
ATOM 3488 C CA . GLY C 1 135 ? 22.350 5.161 34.966 1.00 44.94 133 GLY C CA 1
ATOM 3489 C C . GLY C 1 135 ? 23.474 5.302 35.979 1.00 39.30 133 GLY C C 1
ATOM 3490 O O . GLY C 1 135 ? 23.211 5.488 37.162 1.00 45.05 133 GLY C O 1
ATOM 3491 N N . VAL C 1 136 ? 24.724 5.213 35.522 1.00 41.80 134 VAL C N 1
ATOM 3492 C CA . VAL C 1 136 ? 25.884 5.184 36.414 1.00 42.39 134 VAL C CA 1
ATOM 3493 C C . VAL C 1 136 ? 26.481 6.584 36.543 1.00 47.10 134 VAL C C 1
ATOM 3494 O O . VAL C 1 136 ? 26.859 7.201 35.549 1.00 44.18 134 VAL C O 1
ATOM 3498 N N . GLN C 1 137 ? 26.553 7.077 37.780 1.00 44.12 135 GLN C N 1
ATOM 3499 C CA . GLN C 1 137 ? 27.151 8.375 38.060 1.00 45.22 135 GLN C CA 1
ATOM 3500 C C . GLN C 1 137 ? 28.648 8.226 38.205 1.00 44.65 135 GLN C C 1
ATOM 3501 O O . GLN C 1 137 ? 29.417 8.990 37.636 1.00 50.20 135 GLN C O 1
ATOM 3507 N N . ASP C 1 138 ? 29.071 7.257 38.998 1.00 43.28 136 ASP C N 1
ATOM 3508 C CA . ASP C 1 138 ? 30.499 7.045 39.205 1.00 44.42 136 ASP C CA 1
ATOM 3509 C C . ASP C 1 138 ? 30.739 5.643 39.685 1.00 44.08 136 ASP C C 1
ATOM 3510 O O . ASP C 1 138 ? 29.804 4.940 40.089 1.00 42.35 136 ASP C O 1
ATOM 3515 N N . ALA C 1 139 ? 31.996 5.233 39.631 1.00 45.94 137 ALA C N 1
ATOM 3516 C CA . ALA C 1 139 ? 32.400 3.963 40.199 1.00 44.62 137 ALA C CA 1
ATOM 3517 C C . ALA C 1 139 ? 33.852 4.015 40.630 1.00 44.14 137 ALA C C 1
ATOM 3518 O O . ALA C 1 139 ? 34.672 4.721 40.030 1.00 45.06 137 ALA C O 1
ATOM 3520 N N . GLN C 1 140 ? 34.145 3.280 41.697 1.00 48.14 138 GLN C N 1
ATOM 3521 C CA . GLN C 1 140 ? 35.506 3.040 42.148 1.00 49.10 138 GLN C CA 1
ATOM 3522 C C . GLN C 1 140 ? 35.630 1.576 42.545 1.00 48.11 138 GLN C C 1
ATOM 3523 O O . GLN C 1 140 ? 34.656 0.957 43.008 1.00 46.03 138 GLN C O 1
ATOM 3529 N N . SER C 1 141 ? 36.828 1.029 42.360 1.00 46.25 139 SER C N 1
ATOM 3530 C CA . SER C 1 141 ? 37.048 -0.398 42.529 1.00 48.11 139 SER C CA 1
ATOM 3531 C C . SER C 1 141 ? 38.255 -0.751 43.392 1.00 46.84 139 SER C C 1
ATOM 3532 O O . SER C 1 141 ? 39.217 -0.001 43.507 1.00 40.84 139 SER C O 1
ATOM 3535 N N . SER C 1 142 ? 38.162 -1.935 43.982 1.00 45.88 140 SER C N 1
ATOM 3536 C CA . SER C 1 142 ? 39.239 -2.582 44.691 1.00 45.38 140 SER C CA 1
ATOM 3537 C C . SER C 1 142 ? 39.357 -3.955 44.062 1.00 42.36 140 SER C C 1
ATOM 3538 O O . SER C 1 142 ? 38.411 -4.427 43.431 1.00 46.67 140 SER C O 1
ATOM 3541 N N . PHE C 1 143 ? 40.509 -4.588 44.251 1.00 46.89 141 PHE C N 1
ATOM 3542 C CA . PHE C 1 143 ? 40.820 -5.868 43.621 1.00 46.91 141 PHE C CA 1
ATOM 3543 C C . PHE C 1 143 ? 41.411 -6.826 44.661 1.00 47.23 141 PHE C C 1
ATOM 3544 O O . PHE C 1 143 ? 42.014 -6.393 45.664 1.00 44.44 141 PHE C O 1
ATOM 3552 N N . VAL C 1 144 ? 41.253 -8.123 44.405 1.00 50.68 142 VAL C N 1
ATOM 3553 C CA . VAL C 1 144 ? 41.701 -9.160 45.334 1.00 47.24 142 VAL C CA 1
ATOM 3554 C C . VAL C 1 144 ? 43.217 -9.383 45.304 1.00 47.01 142 VAL C C 1
ATOM 3555 O O . VAL C 1 144 ? 43.808 -9.707 44.282 1.00 45.55 142 VAL C O 1
ATOM 3559 N N . LEU C 1 145 ? 43.824 -9.193 46.465 1.00 39.64 143 LEU C N 1
ATOM 3560 C CA . LEU C 1 145 ? 45.211 -9.507 46.690 1.00 42.24 143 LEU C CA 1
ATOM 3561 C C . LEU C 1 145 ? 45.340 -10.957 47.128 1.00 46.69 143 LEU C C 1
ATOM 3562 O O . LEU C 1 145 ? 46.310 -11.633 46.784 1.00 42.03 143 LEU C O 1
ATOM 3567 N N . LYS C 1 146 ? 44.369 -11.433 47.904 1.00 44.90 144 LYS C N 1
ATOM 3568 C CA . LYS C 1 146 ? 44.416 -12.790 48.421 1.00 40.89 144 LYS C CA 1
ATOM 3569 C C . LYS C 1 146 ? 43.040 -13.246 48.867 1.00 42.68 144 LYS C C 1
ATOM 3570 O O . LYS C 1 146 ? 42.326 -12.519 49.560 1.00 42.20 144 LYS C O 1
ATOM 3576 N N . GLU C 1 147 ? 42.649 -14.442 48.436 1.00 47.70 145 GLU C N 1
ATOM 3577 C CA . GLU C 1 147 ? 41.447 -15.068 48.949 1.00 48.45 145 GLU C CA 1
ATOM 3578 C C . GLU C 1 147 ? 41.809 -15.800 50.233 1.00 44.50 145 GLU C C 1
ATOM 3579 O O . GLU C 1 147 ? 42.655 -16.685 50.239 1.00 40.52 145 GLU C O 1
ATOM 3585 N N . ILE C 1 148 ? 41.165 -15.403 51.322 1.00 43.36 146 ILE C N 1
ATOM 3586 C CA . ILE C 1 148 ? 41.337 -16.082 52.604 1.00 48.04 146 ILE C CA 1
ATOM 3587 C C . ILE C 1 148 ? 40.270 -17.165 52.730 1.00 46.66 146 ILE C C 1
ATOM 3588 O O . ILE C 1 148 ? 40.510 -18.223 53.294 1.00 43.59 146 ILE C O 1
ATOM 3593 N N . LYS C 1 149 ? 39.088 -16.887 52.195 1.00 42.11 147 LYS C N 1
ATOM 3594 C CA . LYS C 1 149 ? 37.993 -17.809 52.281 1.00 44.30 147 LYS C CA 1
ATOM 3595 C C . LYS C 1 149 ? 36.960 -17.503 51.193 1.00 46.35 147 LYS C C 1
ATOM 3596 O O . LYS C 1 149 ? 36.682 -16.340 50.845 1.00 41.34 147 LYS C O 1
ATOM 3602 N N . HIS C 1 150 ? 36.410 -18.567 50.641 1.00 44.16 148 HIS C N 1
ATOM 3603 C CA . HIS C 1 150 ? 35.294 -18.437 49.739 1.00 50.78 148 HIS C CA 1
ATOM 3604 C C . HIS C 1 150 ? 34.535 -19.746 49.636 1.00 53.41 148 HIS C C 1
ATOM 3605 O O . HIS C 1 150 ? 35.014 -20.719 49.048 1.00 55.60 148 HIS C O 1
ATOM 3612 N N . THR C 1 151 ? 33.353 -19.772 50.231 1.00 50.96 149 THR C N 1
ATOM 3613 C CA . THR C 1 151 ? 32.440 -20.872 50.024 1.00 47.94 149 THR C CA 1
ATOM 3614 C C . THR C 1 151 ? 31.056 -20.349 49.683 1.00 46.75 149 THR C C 1
ATOM 3615 O O . THR C 1 151 ? 30.722 -19.197 49.972 1.00 45.17 149 THR C O 1
ATOM 3619 N N . THR C 1 152 ? 30.253 -21.213 49.070 1.00 47.73 150 THR C N 1
ATOM 3620 C CA . THR C 1 152 ? 28.862 -20.883 48.782 1.00 47.22 150 THR C CA 1
ATOM 3621 C C . THR C 1 152 ? 27.930 -21.375 49.890 1.00 45.72 150 THR C C 1
ATOM 3622 O O . THR C 1 152 ? 26.724 -21.171 49.813 1.00 44.36 150 THR C O 1
ATOM 3626 N N . SER C 1 153 ? 28.499 -21.993 50.925 1.00 48.96 151 SER C N 1
ATOM 3627 C CA . SER C 1 153 ? 27.715 -22.684 51.948 1.00 51.46 151 SER C CA 1
ATOM 3628 C C . SER C 1 153 ? 27.241 -21.736 53.028 1.00 46.93 151 SER C C 1
ATOM 3629 O O . SER C 1 153 ? 28.050 -21.136 53.724 1.00 43.99 151 SER C O 1
ATOM 3632 N N . LEU C 1 154 ? 25.922 -21.652 53.178 1.00 46.27 152 LEU C N 1
ATOM 3633 C CA . LEU C 1 154 ? 25.284 -20.848 54.206 1.00 42.42 152 LEU C CA 1
ATOM 3634 C C . LEU C 1 154 ? 25.420 -21.517 55.559 1.00 39.54 152 LEU C C 1
ATOM 3635 O O . LEU C 1 154 ? 25.432 -22.748 55.642 1.00 49.12 152 LEU C O 1
ATOM 3640 N N . PRO C 1 155 ? 25.504 -20.719 56.632 1.00 41.40 153 PRO C N 1
ATOM 3641 C CA . PRO C 1 155 ? 25.463 -21.338 57.959 1.00 45.67 153 PRO C CA 1
ATOM 3642 C C . PRO C 1 155 ? 24.051 -21.859 58.240 1.00 47.72 153 PRO C C 1
ATOM 3643 O O . PRO C 1 155 ? 23.065 -21.232 57.822 1.00 52.73 153 PRO C O 1
ATOM 3647 N N . LEU C 1 156 ? 23.944 -23.005 58.901 1.00 44.31 154 LEU C N 1
ATOM 3648 C CA . LEU C 1 156 ? 22.631 -23.565 59.218 1.00 45.54 154 LEU C CA 1
ATOM 3649 C C . LEU C 1 156 ? 22.378 -23.858 60.702 1.00 40.71 154 LEU C C 1
ATOM 3650 O O . LEU C 1 156 ? 21.255 -24.179 61.074 1.00 44.33 154 LEU C O 1
ATOM 3655 N N . ASN C 1 157 ? 23.400 -23.710 61.541 1.00 50.31 155 ASN C N 1
ATOM 3656 C CA . ASN C 1 157 ? 23.313 -24.086 62.956 1.00 51.34 155 ASN C CA 1
ATOM 3657 C C . ASN C 1 157 ? 22.192 -23.414 63.745 1.00 49.02 155 ASN C C 1
ATOM 3658 O O . ASN C 1 157 ? 21.634 -24.013 64.656 1.00 55.52 155 ASN C O 1
ATOM 3663 N N . HIS C 1 158 ? 21.884 -22.167 63.411 1.00 50.19 156 HIS C N 1
ATOM 3664 C CA . HIS C 1 158 ? 20.779 -21.428 64.042 1.00 50.78 156 HIS C CA 1
ATOM 3665 C C . HIS C 1 158 ? 19.413 -22.138 63.956 1.00 51.58 156 HIS C C 1
ATOM 3666 O O . HIS C 1 158 ? 18.538 -21.904 64.785 1.00 53.28 156 HIS C O 1
ATOM 3673 N N . LEU C 1 159 ? 19.229 -22.981 62.942 1.00 53.66 157 LEU C N 1
ATOM 3674 C CA . LEU C 1 159 ? 17.991 -23.746 62.785 1.00 54.56 157 LEU C CA 1
ATOM 3675 C C . LEU C 1 159 ? 17.884 -24.893 63.793 1.00 55.36 157 LEU C C 1
ATOM 3676 O O . LEU C 1 159 ? 16.786 -25.385 64.053 1.00 61.38 157 LEU C O 1
ATOM 3681 N N . LEU C 1 160 ? 19.018 -25.303 64.361 1.00 57.87 158 LEU C N 1
ATOM 3682 C CA . LEU C 1 160 ? 19.085 -26.477 65.236 1.00 64.10 158 LEU C CA 1
ATOM 3683 C C . LEU C 1 160 ? 18.818 -26.141 66.708 1.00 65.68 158 LEU C C 1
ATOM 3684 O O . LEU C 1 160 ? 18.389 -25.038 67.045 1.00 67.57 158 LEU C O 1
ATOM 3689 N N . GLN D 1 5 ? 48.514 -19.847 28.864 1.00 62.27 3 GLN D N 1
ATOM 3690 C CA . GLN D 1 5 ? 47.159 -19.288 29.131 1.00 64.87 3 GLN D CA 1
ATOM 3691 C C . GLN D 1 5 ? 46.084 -20.109 28.417 1.00 62.06 3 GLN D C 1
ATOM 3692 O O . GLN D 1 5 ? 46.107 -20.256 27.194 1.00 58.02 3 GLN D O 1
ATOM 3698 N N . LEU D 1 6 ? 45.141 -20.632 29.202 1.00 63.13 4 LEU D N 1
ATOM 3699 C CA . LEU D 1 6 ? 44.166 -21.618 28.725 1.00 60.43 4 LEU D CA 1
ATOM 3700 C C . LEU D 1 6 ? 43.388 -21.170 27.492 1.00 60.72 4 LEU D C 1
ATOM 3701 O O . LEU D 1 6 ? 43.034 -19.995 27.345 1.00 62.16 4 LEU D O 1
ATOM 3706 N N . THR D 1 7 ? 43.137 -22.129 26.608 1.00 58.21 5 THR D N 1
ATOM 3707 C CA . THR D 1 7 ? 42.293 -21.904 25.453 1.00 55.46 5 THR D CA 1
ATOM 3708 C C . THR D 1 7 ? 41.420 -23.143 25.227 1.00 56.83 5 THR D C 1
ATOM 3709 O O . THR D 1 7 ? 41.893 -24.283 25.246 1.00 60.61 5 THR D O 1
ATOM 3713 N N . LEU D 1 8 ? 40.129 -22.893 25.058 1.00 56.56 6 LEU D N 1
ATOM 3714 C CA . LEU D 1 8 ? 39.125 -23.937 24.891 1.00 54.81 6 LEU D CA 1
ATOM 3715 C C . LEU D 1 8 ? 38.418 -23.714 23.572 1.00 53.60 6 LEU D C 1
ATOM 3716 O O . LEU D 1 8 ? 38.437 -22.602 23.035 1.00 55.42 6 LEU D O 1
ATOM 3721 N N . ASP D 1 9 ? 37.793 -24.766 23.050 1.00 50.93 7 ASP D N 1
ATOM 3722 C CA . ASP D 1 9 ? 36.972 -24.624 21.851 1.00 48.34 7 ASP D CA 1
ATOM 3723 C C . ASP D 1 9 ? 35.518 -24.271 22.200 1.00 46.74 7 ASP D C 1
ATOM 3724 O O . ASP D 1 9 ? 35.078 -24.399 23.351 1.00 34.64 7 ASP D O 1
ATOM 3729 N N . LYS D 1 10 ? 34.807 -23.818 21.172 1.00 46.45 8 LYS D N 1
ATOM 3730 C CA . LYS D 1 10 ? 33.396 -23.436 21.222 1.00 49.37 8 LYS D CA 1
ATOM 3731 C C . LYS D 1 10 ? 32.511 -24.376 22.058 1.00 46.90 8 LYS D C 1
ATOM 3732 O O . LYS D 1 10 ? 31.696 -23.907 22.856 1.00 43.99 8 LYS D O 1
ATOM 3738 N N . THR D 1 11 ? 32.670 -25.689 21.888 1.00 44.54 9 THR D N 1
ATOM 3739 C CA . THR D 1 11 ? 31.818 -26.648 22.612 1.00 45.91 9 THR D CA 1
ATOM 3740 C C . THR D 1 11 ? 32.255 -26.933 24.057 1.00 38.84 9 THR D C 1
ATOM 3741 O O . THR D 1 11 ? 31.399 -27.207 24.893 1.00 32.22 9 THR D O 1
ATOM 3745 N N . ASP D 1 12 ? 33.558 -26.866 24.349 1.00 39.31 10 ASP D N 1
ATOM 3746 C CA . ASP D 1 12 ? 34.065 -27.037 25.730 1.00 41.56 10 ASP D CA 1
ATOM 3747 C C . ASP D 1 12 ? 33.622 -25.894 26.641 1.00 39.55 10 ASP D C 1
ATOM 3748 O O . ASP D 1 12 ? 33.324 -26.094 27.821 1.00 36.50 10 ASP D O 1
ATOM 3753 N N . ILE D 1 13 ? 33.605 -24.688 26.091 1.00 42.04 11 ILE D N 1
ATOM 3754 C CA . ILE D 1 13 ? 33.028 -23.543 26.781 1.00 42.97 11 ILE D CA 1
ATOM 3755 C C . ILE D 1 13 ? 31.531 -23.783 27.023 1.00 44.27 11 ILE D C 1
ATOM 3756 O O . ILE D 1 13 ? 31.031 -23.538 28.117 1.00 36.41 11 ILE D O 1
ATOM 3761 N N . LYS D 1 14 ? 30.835 -24.280 26.001 1.00 45.21 12 LYS D N 1
ATOM 3762 C CA . LYS D 1 14 ? 29.414 -24.620 26.114 1.00 46.44 12 LYS D CA 1
ATOM 3763 C C . LYS D 1 14 ? 29.182 -25.587 27.280 1.00 41.37 12 LYS D C 1
ATOM 3764 O O . LYS D 1 14 ? 28.292 -25.369 28.100 1.00 35.96 12 LYS D O 1
ATOM 3770 N N . ILE D 1 15 ? 29.996 -26.641 27.347 1.00 41.57 13 ILE D N 1
ATOM 3771 C CA . ILE D 1 15 ? 29.924 -27.621 28.435 1.00 42.02 13 ILE D CA 1
ATOM 3772 C C . ILE D 1 15 ? 30.058 -26.934 29.786 1.00 41.75 13 ILE D C 1
ATOM 3773 O O . ILE D 1 15 ? 29.250 -27.147 30.687 1.00 41.43 13 ILE D O 1
ATOM 3778 N N . LEU D 1 16 ? 31.095 -26.120 29.921 1.00 43.04 14 LEU D N 1
ATOM 3779 C CA . LEU D 1 16 ? 31.332 -25.405 31.159 1.00 41.93 14 LEU D CA 1
ATOM 3780 C C . LEU D 1 16 ? 30.182 -24.448 31.480 1.00 42.15 14 LEU D C 1
ATOM 3781 O O . LEU D 1 16 ? 29.824 -24.297 32.636 1.00 40.95 14 LEU D O 1
ATOM 3786 N N . GLN D 1 17 ? 29.589 -23.841 30.454 1.00 37.66 15 GLN D N 1
ATOM 3787 C CA . GLN D 1 17 ? 28.455 -22.920 30.636 1.00 44.87 15 GLN D CA 1
ATOM 3788 C C . GLN D 1 17 ? 27.192 -23.638 31.113 1.00 44.62 15 GLN D C 1
ATOM 3789 O O . GLN D 1 17 ? 26.420 -23.084 31.900 1.00 45.08 15 GLN D O 1
ATOM 3795 N N . VAL D 1 18 ? 26.989 -24.868 30.649 1.00 45.82 16 VAL D N 1
ATOM 3796 C CA . VAL D 1 18 ? 25.852 -25.681 31.089 1.00 43.85 16 VAL D CA 1
ATOM 3797 C C . VAL D 1 18 ? 26.061 -26.164 32.534 1.00 46.06 16 VAL D C 1
ATOM 3798 O O . VAL D 1 18 ? 25.158 -26.065 33.366 1.00 43.30 16 VAL D O 1
ATOM 3802 N N . LEU D 1 19 ? 27.257 -26.676 32.821 1.00 42.16 17 LEU D N 1
ATOM 3803 C CA . LEU D 1 19 ? 27.603 -27.201 34.155 1.00 45.22 17 LEU D CA 1
ATOM 3804 C C . LEU D 1 19 ? 27.482 -26.139 35.260 1.00 42.49 17 LEU D C 1
ATOM 3805 O O . LEU D 1 19 ? 27.035 -26.429 36.368 1.00 42.23 17 LEU D O 1
ATOM 3810 N N . GLN D 1 20 ? 27.897 -24.917 34.957 1.00 46.78 18 GLN D N 1
ATOM 3811 C CA . GLN D 1 20 ? 27.801 -23.827 35.924 1.00 46.81 18 GLN D CA 1
ATOM 3812 C C . GLN D 1 20 ? 26.362 -23.520 36.304 1.00 47.98 18 GLN D C 1
ATOM 3813 O O . GLN D 1 20 ? 26.080 -23.220 37.458 1.00 52.79 18 GLN D O 1
ATOM 3819 N N . GLU D 1 21 ? 25.468 -23.616 35.322 1.00 45.27 19 GLU D N 1
ATOM 3820 C CA . GLU D 1 21 ? 24.049 -23.330 35.498 1.00 48.26 19 GLU D CA 1
ATOM 3821 C C . GLU D 1 21 ? 23.286 -24.504 36.099 1.00 45.46 19 GLU D C 1
ATOM 3822 O O . GLU D 1 21 ? 22.356 -24.292 36.882 1.00 42.75 19 GLU D O 1
ATOM 3828 N N . ASN D 1 22 ? 23.689 -25.723 35.714 1.00 42.32 20 ASN D N 1
ATOM 3829 C CA . ASN D 1 22 ? 23.060 -26.970 36.137 1.00 44.90 20 ASN D CA 1
ATOM 3830 C C . ASN D 1 22 ? 24.107 -28.011 36.549 1.00 48.66 20 ASN D C 1
ATOM 3831 O O . ASN D 1 22 ? 24.446 -28.917 35.774 1.00 55.11 20 ASN D O 1
ATOM 3836 N N . GLY D 1 23 ? 24.599 -27.906 37.774 1.00 42.80 21 GLY D N 1
ATOM 3837 C CA . GLY D 1 23 ? 25.645 -28.810 38.268 1.00 42.38 21 GLY D CA 1
ATOM 3838 C C . GLY D 1 23 ? 25.255 -30.272 38.450 1.00 48.67 21 GLY D C 1
ATOM 3839 O O . GLY D 1 23 ? 26.119 -31.116 38.655 1.00 43.32 21 GLY D O 1
ATOM 3840 N N . ARG D 1 24 ? 23.961 -30.587 38.375 1.00 57.03 22 ARG D N 1
ATOM 3841 C CA . ARG D 1 24 ? 23.478 -31.948 38.645 1.00 56.66 22 ARG D CA 1
ATOM 3842 C C . ARG D 1 24 ? 22.861 -32.631 37.407 1.00 56.42 22 ARG D C 1
ATOM 3843 O O . ARG D 1 24 ? 21.816 -33.278 37.503 1.00 61.52 22 ARG D O 1
ATOM 3851 N N . LEU D 1 25 ? 23.516 -32.502 36.253 1.00 54.25 23 LEU D N 1
ATOM 3852 C CA . LEU D 1 25 ? 23.004 -33.073 34.995 1.00 54.24 23 LEU D CA 1
ATOM 3853 C C . LEU D 1 25 ? 23.596 -34.445 34.688 1.00 51.52 23 LEU D C 1
ATOM 3854 O O . LEU D 1 25 ? 24.795 -34.650 34.837 1.00 51.87 23 LEU D O 1
ATOM 3859 N N . THR D 1 26 ? 22.762 -35.371 34.220 1.00 47.72 24 TH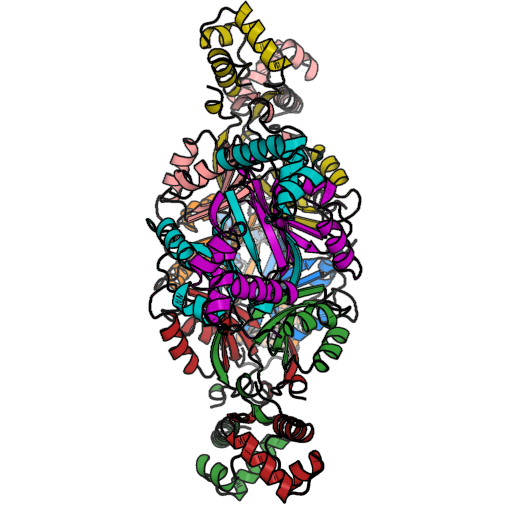R D N 1
ATOM 3860 C CA . THR D 1 26 ? 23.264 -36.652 33.714 1.00 47.06 24 THR D CA 1
ATOM 3861 C C . THR D 1 26 ? 24.042 -36.392 32.423 1.00 47.60 24 THR D C 1
ATOM 3862 O O . THR D 1 26 ? 23.952 -35.304 31.837 1.00 45.34 24 THR D O 1
ATOM 3866 N N . ASN D 1 27 ? 24.805 -37.377 31.969 1.00 43.58 25 ASN D N 1
ATOM 3867 C CA . ASN D 1 27 ? 25.608 -37.156 30.780 1.00 47.59 25 ASN D CA 1
ATOM 3868 C C . ASN D 1 27 ? 24.738 -36.956 29.549 1.00 45.46 25 ASN D C 1
ATOM 3869 O O . ASN D 1 27 ? 25.061 -36.136 28.696 1.00 43.32 25 ASN D O 1
ATOM 3874 N N . VAL D 1 28 ? 23.636 -37.700 29.463 1.00 46.43 26 VAL D N 1
ATOM 3875 C CA . VAL D 1 28 ? 22.689 -37.527 28.362 1.00 44.44 26 VAL D CA 1
ATOM 3876 C C . VAL D 1 28 ? 22.121 -36.108 28.357 1.00 40.47 26 VAL D C 1
ATOM 3877 O O . VAL D 1 28 ? 21.993 -35.504 27.300 1.00 37.34 26 VAL D O 1
ATOM 3881 N N . GLU D 1 29 ? 21.806 -35.577 29.538 1.00 41.11 27 GLU D N 1
ATOM 3882 C CA . GLU D 1 29 ? 21.259 -34.226 29.663 1.00 43.65 27 GLU D CA 1
ATOM 3883 C C . GLU D 1 29 ? 22.263 -33.167 29.206 1.00 43.46 27 GLU D C 1
ATOM 3884 O O . GLU D 1 29 ? 21.896 -32.199 28.549 1.00 42.42 27 GLU D O 1
ATOM 3890 N N . LEU D 1 30 ? 23.529 -33.362 29.552 1.00 43.28 28 LEU D N 1
ATOM 3891 C CA . LEU D 1 30 ? 24.592 -32.452 29.136 1.00 44.61 28 LEU D CA 1
ATOM 3892 C C . LEU D 1 30 ? 24.798 -32.559 27.624 1.00 43.33 28 LEU D C 1
ATOM 3893 O O . LEU D 1 30 ? 24.830 -31.550 26.916 1.00 40.21 28 LEU D O 1
ATOM 3898 N N . SER D 1 31 ? 24.918 -33.795 27.149 1.00 41.39 29 SER D N 1
ATOM 3899 C CA . SER D 1 31 ? 25.049 -34.108 25.724 1.00 46.13 29 SER D CA 1
ATOM 3900 C C . SER D 1 31 ? 24.024 -33.366 24.867 1.00 48.25 29 SER D C 1
ATOM 3901 O O . SER D 1 31 ? 24.362 -32.809 23.817 1.00 45.56 29 SER D O 1
ATOM 3904 N N . GLU D 1 32 ? 22.777 -33.372 25.331 1.00 50.15 30 GLU D N 1
ATOM 3905 C CA . GLU D 1 32 ? 21.677 -32.675 24.663 1.00 52.87 30 GLU D CA 1
ATOM 3906 C C . GLU D 1 32 ? 21.884 -31.162 24.663 1.00 50.82 30 GLU D C 1
ATOM 3907 O O . GLU D 1 32 ? 21.752 -30.501 23.632 1.00 48.71 30 GLU D O 1
ATOM 3913 N N . ARG D 1 33 ? 22.223 -30.626 25.827 1.00 53.11 31 ARG D N 1
ATOM 3914 C CA . ARG D 1 33 ? 22.473 -29.192 25.978 1.00 55.31 31 ARG D CA 1
ATOM 3915 C C . ARG D 1 33 ? 23.585 -28.648 25.066 1.00 53.25 31 ARG D C 1
ATOM 3916 O O . ARG D 1 33 ? 23.463 -27.533 24.560 1.00 55.03 31 ARG D O 1
ATOM 3924 N N . VAL D 1 34 ? 24.656 -29.420 24.867 1.00 52.59 32 VAL D N 1
ATOM 3925 C CA . VAL D 1 34 ? 25.837 -28.934 24.133 1.00 52.64 32 VAL D CA 1
ATOM 3926 C C . VAL D 1 34 ? 25.868 -29.357 22.666 1.00 53.91 32 VAL D C 1
ATOM 3927 O O . VAL D 1 34 ? 26.739 -28.914 21.920 1.00 54.72 32 VAL D O 1
ATOM 3931 N N . ALA D 1 35 ? 24.927 -30.213 22.267 1.00 55.14 33 ALA D N 1
ATOM 3932 C CA . ALA D 1 35 ? 24.831 -30.709 20.893 1.00 53.98 33 ALA D CA 1
ATOM 3933 C C . ALA D 1 35 ? 25.962 -31.683 20.552 1.00 52.41 33 ALA D C 1
ATOM 3934 O O . ALA D 1 35 ? 26.606 -31.563 19.511 1.00 52.20 33 ALA D O 1
ATOM 3936 N N . LEU D 1 36 ? 26.194 -32.640 21.447 1.00 51.68 34 LEU D N 1
ATOM 3937 C CA . LEU D 1 36 ? 27.144 -33.725 21.218 1.00 52.30 34 LEU D CA 1
ATOM 3938 C C . LEU D 1 36 ? 26.463 -35.054 21.507 1.00 54.11 34 LEU D C 1
ATOM 3939 O O . LEU D 1 36 ? 25.372 -35.083 22.084 1.00 54.78 34 LEU D O 1
ATOM 3944 N N . SER D 1 37 ? 27.101 -36.148 21.094 1.00 52.87 35 SER D N 1
ATOM 3945 C CA . SER D 1 37 ? 26.660 -37.483 21.486 1.00 52.46 35 SER D CA 1
ATOM 3946 C C . SER D 1 37 ? 27.238 -37.754 22.873 1.00 53.14 35 SER D C 1
ATOM 3947 O O . SER D 1 37 ? 28.236 -37.135 23.252 1.00 51.93 35 SER D O 1
ATOM 3950 N N . PRO D 1 38 ? 26.604 -38.652 23.649 1.00 55.44 36 PRO D N 1
ATOM 3951 C CA . PRO D 1 38 ? 27.053 -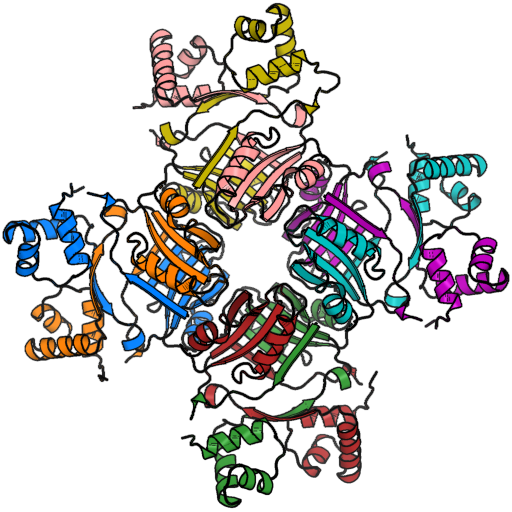38.896 25.029 1.00 56.61 36 PRO D CA 1
ATOM 3952 C C . PRO D 1 38 ? 28.524 -39.314 25.172 1.00 55.70 36 PRO D C 1
ATOM 3953 O O . PRO D 1 38 ? 29.183 -38.900 26.125 1.00 54.67 36 PRO D O 1
ATOM 3957 N N . SER D 1 39 ? 29.027 -40.114 24.235 1.00 53.71 37 SER D N 1
ATOM 3958 C CA . SER D 1 39 ? 30.407 -40.608 24.295 1.00 55.36 37 SER D CA 1
ATOM 3959 C C . SER D 1 39 ? 31.451 -39.487 24.127 1.00 54.24 37 SER D C 1
ATOM 3960 O O . SER D 1 39 ? 32.301 -39.309 25.008 1.00 57.47 37 SER D O 1
ATOM 3963 N N . PRO D 1 40 ? 31.399 -38.732 23.006 1.00 52.23 38 PRO D N 1
ATOM 3964 C CA . PRO D 1 40 ? 32.293 -37.573 22.868 1.00 52.43 38 PRO D CA 1
ATOM 3965 C C . PRO D 1 40 ? 32.109 -36.536 23.975 1.00 49.67 38 PRO D C 1
ATOM 3966 O O . PRO D 1 40 ? 33.078 -35.919 24.409 1.00 49.66 38 PRO D O 1
ATOM 3970 N N . CYS D 1 41 ? 30.867 -36.360 24.417 1.00 48.71 39 CYS D N 1
ATOM 3971 C CA . CYS D 1 41 ? 30.523 -35.397 25.457 1.00 44.91 39 CYS D CA 1
ATOM 3972 C C . CYS D 1 41 ? 31.155 -35.772 26.801 1.00 46.57 39 CYS D C 1
ATOM 3973 O O . CYS D 1 41 ? 31.699 -34.915 27.501 1.00 48.67 39 CYS D O 1
ATOM 3976 N N . LEU D 1 42 ? 31.081 -37.053 27.149 1.00 48.24 40 LEU D N 1
ATOM 3977 C CA . LEU D 1 42 ? 31.673 -37.578 28.384 1.00 51.89 40 LEU D CA 1
ATOM 3978 C C . LEU D 1 42 ? 33.199 -37.435 28.368 1.00 52.97 40 LEU D C 1
ATOM 3979 O O . LEU D 1 42 ? 33.817 -37.050 29.368 1.00 54.06 40 LEU D O 1
ATOM 3984 N N . ARG D 1 43 ? 33.788 -37.759 27.219 1.00 51.08 41 ARG D N 1
ATOM 3985 C CA . ARG D 1 43 ? 35.224 -37.624 26.990 1.00 51.12 41 ARG D CA 1
ATOM 3986 C C . ARG D 1 43 ? 35.707 -36.181 27.195 1.00 48.89 41 ARG D C 1
ATOM 3987 O O . ARG D 1 43 ? 36.740 -35.949 27.824 1.00 49.84 41 ARG D O 1
ATOM 3995 N N . ARG D 1 44 ? 34.951 -35.222 26.666 1.00 47.69 42 ARG D N 1
ATOM 3996 C CA . ARG D 1 44 ? 35.235 -33.799 26.859 1.00 45.13 42 ARG D CA 1
ATOM 3997 C C . ARG D 1 44 ? 35.167 -33.422 28.344 1.00 44.74 42 ARG D C 1
ATOM 3998 O O . ARG D 1 44 ? 36.043 -32.733 28.862 1.00 40.37 42 ARG D O 1
ATOM 4006 N N . LEU D 1 45 ? 34.121 -33.884 29.023 1.00 46.05 43 LEU D N 1
ATOM 4007 C CA . LEU D 1 45 ? 33.919 -33.575 30.438 1.00 50.02 43 LEU D CA 1
ATOM 4008 C C . LEU D 1 45 ? 35.078 -34.068 31.314 1.00 52.66 43 LEU D C 1
ATOM 4009 O O . LEU D 1 45 ? 35.507 -33.369 32.230 1.00 58.61 43 LEU D O 1
ATOM 4014 N N . LYS D 1 46 ? 35.572 -35.269 31.029 1.00 57.37 44 LYS D N 1
ATOM 4015 C CA . LYS D 1 46 ? 36.706 -35.837 31.752 1.00 60.56 44 LYS D CA 1
ATOM 4016 C C . LYS D 1 46 ? 37.848 -34.829 31.800 1.00 59.49 44 LYS D C 1
ATOM 4017 O O . LYS D 1 46 ? 38.194 -34.330 32.871 1.00 59.84 44 LYS D O 1
ATOM 4023 N N . GLN D 1 47 ? 38.394 -34.517 30.625 1.00 59.63 45 GLN D N 1
ATOM 4024 C CA . GLN D 1 47 ? 39.569 -33.637 30.486 1.00 60.41 45 GLN D CA 1
ATOM 4025 C C . GLN D 1 47 ? 39.419 -32.264 31.157 1.00 57.34 45 GLN D C 1
ATOM 4026 O O . GLN D 1 47 ? 40.387 -31.738 31.713 1.00 56.21 45 GLN D O 1
ATOM 4032 N N . LEU D 1 48 ? 38.213 -31.699 31.114 1.00 55.24 46 LEU D N 1
ATOM 4033 C CA . LEU D 1 48 ? 37.930 -30.434 31.791 1.00 53.34 46 LEU D CA 1
ATOM 4034 C C . LEU D 1 48 ? 38.014 -30.625 33.300 1.00 56.58 46 LEU D C 1
ATOM 4035 O O . LEU D 1 48 ? 38.585 -29.799 34.014 1.00 57.40 46 LEU D O 1
ATOM 4040 N N . GLU D 1 49 ? 37.438 -31.727 33.771 1.00 59.86 47 GLU D N 1
ATOM 4041 C CA . GLU D 1 49 ? 37.413 -32.058 35.195 1.00 59.73 47 GLU D CA 1
ATOM 4042 C C . GLU D 1 49 ? 38.824 -32.411 35.664 1.00 60.41 47 GLU D C 1
ATOM 4043 O O . GLU D 1 49 ? 39.224 -32.077 36.783 1.00 61.37 47 GLU D O 1
ATOM 4049 N N . ASP D 1 50 ? 39.577 -33.060 34.778 1.00 59.07 48 ASP D N 1
ATOM 4050 C CA . ASP D 1 50 ? 40.949 -33.470 35.054 1.00 60.18 48 ASP D CA 1
ATOM 4051 C C . ASP D 1 50 ? 41.964 -32.330 34.915 1.00 58.13 48 ASP D C 1
ATOM 4052 O O . ASP D 1 50 ? 43.124 -32.482 35.302 1.00 60.88 48 ASP D O 1
ATOM 4057 N N . ALA D 1 51 ? 41.532 -31.196 34.366 1.00 55.74 49 ALA D N 1
ATOM 4058 C CA . ALA D 1 51 ? 42.386 -30.017 34.241 1.00 52.77 49 ALA D CA 1
ATOM 4059 C C . ALA D 1 51 ? 42.306 -29.097 35.469 1.00 51.07 49 ALA D C 1
ATOM 4060 O O . ALA D 1 51 ? 43.065 -28.138 35.571 1.00 48.79 49 ALA D O 1
ATOM 4062 N N . GLY D 1 52 ? 41.394 -29.388 36.394 1.00 49.91 50 GLY D N 1
ATOM 4063 C CA . GLY D 1 52 ? 41.218 -28.569 37.595 1.00 50.24 50 GLY D CA 1
ATOM 4064 C C . GLY D 1 52 ? 40.292 -27.386 37.380 1.00 48.18 50 GLY D C 1
ATOM 4065 O O . GLY D 1 52 ? 40.152 -26.535 38.261 1.00 48.30 50 GLY D O 1
ATOM 4066 N N . ILE D 1 53 ? 39.648 -27.354 36.213 1.00 44.52 51 ILE D N 1
ATOM 4067 C CA . ILE D 1 53 ? 38.763 -26.265 35.826 1.00 43.44 51 ILE D CA 1
ATOM 4068 C C . ILE D 1 53 ? 37.563 -26.244 36.762 1.00 44.69 51 ILE D C 1
ATOM 4069 O O . ILE D 1 53 ? 37.236 -25.198 37.320 1.00 50.96 51 ILE D O 1
ATOM 4074 N N . VAL D 1 54 ? 36.944 -27.409 36.956 1.00 43.26 52 VAL D N 1
ATOM 4075 C CA . VAL D 1 54 ? 35.884 -27.585 37.953 1.00 42.81 52 VAL D CA 1
ATOM 4076 C C . VAL D 1 54 ? 36.489 -27.918 39.316 1.00 44.18 52 VAL D C 1
ATOM 4077 O O . VAL D 1 54 ? 37.150 -28.943 39.471 1.00 45.90 52 VAL D O 1
ATOM 4081 N N . ARG D 1 55 ? 36.264 -27.060 40.308 1.00 44.58 53 ARG D N 1
ATOM 4082 C CA . ARG D 1 55 ? 36.830 -27.299 41.639 1.00 48.87 53 ARG D CA 1
ATOM 4083 C C . ARG D 1 55 ? 35.835 -27.929 42.622 1.00 46.72 53 ARG D C 1
ATOM 4084 O O . ARG D 1 55 ? 36.246 -28.588 43.574 1.00 51.31 53 ARG D O 1
ATOM 4092 N N . GLN D 1 56 ? 34.539 -27.738 42.397 1.00 49.65 54 GLN D N 1
ATOM 4093 C CA . GLN D 1 56 ? 33.523 -28.278 43.301 1.00 48.34 54 GLN D CA 1
ATOM 4094 C C . GLN D 1 56 ? 32.144 -28.177 42.668 1.00 44.91 54 GLN D C 1
ATOM 4095 O O . GLN D 1 56 ? 31.891 -27.286 41.873 1.00 47.58 54 GLN D O 1
ATOM 4101 N N . TYR D 1 57 ? 31.273 -29.116 43.030 1.00 43.13 55 TYR D N 1
ATOM 4102 C CA . TYR D 1 57 ? 29.846 -29.025 42.766 1.00 46.04 55 TYR D CA 1
ATOM 4103 C C . TYR D 1 57 ? 29.171 -28.662 44.086 1.00 48.19 55 TYR D C 1
ATOM 4104 O O . TYR D 1 57 ? 29.575 -29.143 45.145 1.00 50.79 55 TYR D O 1
ATOM 4113 N N . ALA D 1 58 ? 28.167 -27.796 44.028 1.00 51.13 56 ALA D N 1
ATOM 4114 C CA . ALA D 1 58 ? 27.498 -27.334 45.238 1.00 45.46 56 ALA D CA 1
ATOM 4115 C C . ALA D 1 58 ? 26.025 -27.156 44.985 1.00 47.25 56 ALA D C 1
ATOM 4116 O O . ALA D 1 58 ? 25.627 -26.771 43.891 1.00 46.30 56 ALA D O 1
ATOM 4118 N N . ALA D 1 59 ? 25.224 -27.491 45.997 1.00 48.63 57 ALA D N 1
ATOM 4119 C CA . ALA D 1 59 ? 23.833 -27.067 46.084 1.00 46.36 57 ALA D CA 1
ATOM 4120 C C . ALA D 1 59 ? 23.852 -25.637 46.625 1.00 46.08 57 ALA D C 1
ATOM 4121 O O . ALA D 1 59 ? 24.540 -25.339 47.607 1.00 40.31 57 ALA D O 1
ATOM 4123 N N . LEU D 1 60 ? 23.128 -24.748 45.967 1.00 47.75 58 LEU D N 1
ATOM 4124 C CA . LEU D 1 60 ? 23.029 -23.371 46.428 1.00 46.66 58 LEU D CA 1
ATOM 4125 C C . LEU D 1 60 ? 21.639 -23.216 46.997 1.00 48.58 58 LEU D C 1
ATOM 4126 O O . LEU D 1 60 ? 20.656 -23.694 46.411 1.00 45.42 58 LEU D O 1
ATOM 4131 N N . LEU D 1 61 ? 21.567 -22.573 48.151 1.00 44.32 59 LEU D N 1
ATOM 4132 C CA . LEU D 1 61 ? 20.317 -22.441 48.873 1.00 48.58 59 LEU D CA 1
ATOM 4133 C C . LEU D 1 61 ? 19.801 -21.014 48.825 1.00 45.05 59 LEU D C 1
ATOM 4134 O O . LEU D 1 61 ? 20.548 -20.065 48.582 1.00 42.62 59 LEU D O 1
ATOM 4139 N N . SER D 1 62 ? 18.510 -20.880 49.076 1.00 43.56 60 SER D N 1
ATOM 4140 C CA . SER D 1 62 ? 17.882 -19.583 49.293 1.00 45.58 60 SER D CA 1
ATOM 4141 C C . SER D 1 62 ? 18.114 -19.135 50.737 1.00 37.44 60 SER D C 1
ATOM 4142 O O . SER D 1 62 ? 17.672 -19.812 51.669 1.00 44.22 60 SER D O 1
ATOM 4145 N N . PRO D 1 63 ? 18.819 -18.015 50.942 1.00 45.26 61 PRO D N 1
ATOM 4146 C CA . PRO D 1 63 ? 19.006 -17.542 52.317 1.00 48.82 61 PRO D CA 1
ATOM 4147 C C . PRO D 1 63 ? 17.711 -17.267 53.102 1.00 50.63 61 PRO D C 1
ATOM 4148 O O . PRO D 1 63 ? 17.641 -17.583 54.297 1.00 44.49 61 PRO D O 1
ATOM 4152 N N . GLU D 1 64 ? 16.698 -16.714 52.436 1.00 48.71 62 GLU D N 1
ATOM 4153 C CA . GLU D 1 64 ? 15.418 -16.418 53.095 1.00 48.76 62 GLU D CA 1
ATOM 4154 C C . GLU D 1 64 ? 14.728 -17.695 53.572 1.00 47.41 62 GLU D C 1
ATOM 4155 O O . GLU D 1 64 ? 14.123 -17.708 54.640 1.00 44.55 62 GLU D O 1
ATOM 4161 N N . SER D 1 65 ? 14.838 -18.769 52.783 1.00 42.46 63 SER D N 1
ATOM 4162 C CA . SER D 1 65 ? 14.220 -20.057 53.118 1.00 45.42 63 SER D CA 1
ATOM 4163 C C . SER D 1 65 ? 14.766 -20.664 54.409 1.00 44.95 63 SER D C 1
ATOM 4164 O O . SER D 1 65 ? 14.078 -21.444 55.061 1.00 44.03 63 SER D O 1
ATOM 4167 N N . VAL D 1 66 ? 15.997 -20.315 54.777 1.00 47.04 64 VAL D N 1
ATOM 4168 C CA . VAL D 1 66 ? 16.594 -20.830 56.018 1.00 46.19 64 VAL D CA 1
ATOM 4169 C C . VAL D 1 66 ? 16.744 -19.736 57.080 1.00 46.95 64 VAL D C 1
ATOM 4170 O O . VAL D 1 66 ? 17.633 -19.794 57.933 1.00 49.11 64 VAL D O 1
ATOM 4174 N N . ASN D 1 67 ? 15.854 -18.747 57.009 1.00 47.11 65 ASN D N 1
ATOM 4175 C CA . ASN D 1 67 ? 15.762 -17.651 57.978 1.00 56.13 65 ASN D CA 1
ATOM 4176 C C . ASN D 1 67 ? 16.995 -16.740 58.094 1.00 55.08 65 ASN D C 1
ATOM 4177 O O . ASN D 1 67 ? 17.169 -16.074 59.110 1.00 58.00 65 ASN D O 1
ATOM 4182 N N . LEU D 1 68 ? 17.835 -16.706 57.063 1.00 52.87 66 LEU D N 1
ATOM 4183 C CA . LEU D 1 68 ? 19.003 -15.831 57.053 1.00 49.29 66 LEU D CA 1
ATOM 4184 C C . LEU D 1 68 ? 18.649 -14.537 56.329 1.00 51.72 66 LEU D C 1
ATOM 4185 O O . LEU D 1 68 ? 19.035 -14.320 55.184 1.00 53.61 66 LEU D O 1
ATOM 4190 N N . GLY D 1 69 ? 17.902 -13.681 57.021 1.00 53.02 67 GLY D N 1
ATOM 4191 C CA . GLY D 1 69 ? 17.375 -12.452 56.433 1.00 49.06 67 GLY D CA 1
ATOM 4192 C C . GLY D 1 69 ? 18.425 -11.381 56.202 1.00 54.09 67 GLY D C 1
ATOM 4193 O O . GLY D 1 69 ? 18.231 -10.488 55.372 1.00 58.01 67 GLY D O 1
ATOM 4194 N N . LEU D 1 70 ? 19.542 -11.485 56.922 1.00 49.71 68 LEU D N 1
ATOM 4195 C CA . LEU D 1 70 ? 20.528 -10.413 56.999 1.00 46.69 68 LEU D CA 1
ATOM 4196 C C . LEU D 1 70 ? 21.837 -10.839 56.351 1.00 47.48 68 LEU D C 1
ATOM 4197 O O . LEU D 1 70 ? 22.487 -11.781 56.799 1.00 49.55 68 LEU D O 1
ATOM 4202 N N . GLN D 1 71 ? 22.208 -10.118 55.298 1.00 48.52 69 GLN D N 1
ATOM 4203 C CA . GLN D 1 71 ? 23.446 -10.331 54.576 1.00 48.75 69 GLN D CA 1
ATOM 4204 C C . GLN D 1 71 ? 24.364 -9.118 54.759 1.00 45.53 69 GLN D C 1
ATOM 4205 O O . GLN D 1 71 ? 24.034 -8.002 54.355 1.00 47.98 69 GLN D O 1
ATOM 4211 N N . ALA D 1 72 ? 25.514 -9.353 55.373 1.00 46.25 70 ALA D N 1
ATOM 4212 C CA . ALA D 1 72 ? 26.449 -8.292 55.720 1.00 44.06 70 ALA D CA 1
ATOM 4213 C C . ALA D 1 72 ? 27.716 -8.338 54.875 1.00 43.86 70 ALA D C 1
ATOM 4214 O O . ALA D 1 72 ? 28.227 -9.403 54.568 1.00 47.87 70 ALA D O 1
ATOM 4216 N N . PHE D 1 73 ? 28.197 -7.165 54.488 1.00 45.09 71 PHE D N 1
ATOM 4217 C CA . PHE D 1 73 ? 29.540 -7.000 53.958 1.00 46.47 71 PHE D CA 1
ATOM 4218 C C . PHE D 1 73 ? 30.335 -6.243 55.006 1.00 42.09 71 PHE D C 1
ATOM 4219 O O . PHE D 1 73 ? 30.017 -5.104 55.317 1.00 44.57 71 PHE D O 1
ATOM 4227 N N . ILE D 1 74 ? 31.336 -6.895 55.576 1.00 44.95 72 ILE D N 1
ATOM 4228 C CA . ILE D 1 74 ? 32.079 -6.326 56.695 1.00 43.01 72 ILE D CA 1
ATOM 4229 C C . ILE D 1 74 ? 33.474 -5.939 56.246 1.00 42.48 72 ILE D C 1
ATOM 4230 O O . ILE D 1 74 ? 34.243 -6.784 55.781 1.00 42.45 72 ILE D O 1
ATOM 4235 N N . ARG D 1 75 ? 33.805 -4.662 56.420 1.00 48.30 73 ARG D N 1
ATOM 4236 C CA . ARG D 1 75 ? 35.137 -4.144 56.139 1.00 48.65 73 ARG D CA 1
ATOM 4237 C C . ARG D 1 75 ? 35.982 -4.164 57.416 1.00 46.42 73 ARG D C 1
ATOM 4238 O O . ARG D 1 75 ? 35.759 -3.386 58.346 1.00 43.13 73 ARG D O 1
ATOM 4246 N N . VAL D 1 76 ? 36.983 -5.034 57.420 1.00 48.22 74 VAL D N 1
ATOM 4247 C CA . VAL D 1 76 ? 37.825 -5.272 58.584 1.00 48.24 74 VAL D CA 1
ATOM 4248 C C . VAL D 1 76 ? 39.201 -4.646 58.399 1.00 49.32 74 VAL D C 1
ATOM 4249 O O . VAL D 1 76 ? 39.868 -4.872 57.384 1.00 44.86 74 VAL D O 1
ATOM 4253 N N . SER D 1 77 ? 39.604 -3.848 59.385 1.00 42.24 75 SER D N 1
ATOM 4254 C CA . SER D 1 77 ? 40.953 -3.305 59.450 1.00 49.47 75 SER D CA 1
ATOM 4255 C C . SER D 1 77 ? 41.747 -4.159 60.403 1.00 46.89 75 SER D C 1
ATOM 4256 O O . SER D 1 77 ? 41.363 -4.338 61.562 1.00 41.30 75 SER D O 1
ATOM 4259 N N . ILE D 1 78 ? 42.854 -4.684 59.897 1.00 50.84 76 ILE D N 1
ATOM 4260 C CA . ILE D 1 78 ? 43.683 -5.611 60.640 1.00 50.21 76 ILE D CA 1
ATOM 4261 C C . ILE D 1 78 ? 44.660 -4.844 61.510 1.00 45.03 76 ILE D C 1
ATOM 4262 O O . ILE D 1 78 ? 45.159 -3.792 61.110 1.00 49.39 76 ILE D O 1
ATOM 4267 N N . ARG D 1 79 ? 44.914 -5.362 62.711 1.00 43.97 77 ARG D N 1
ATOM 4268 C CA . ARG D 1 79 ? 45.994 -4.850 63.561 1.00 44.69 77 ARG D CA 1
ATOM 4269 C C . ARG D 1 79 ? 47.361 -4.939 62.884 1.00 45.64 77 ARG D C 1
ATOM 4270 O O . ARG D 1 79 ? 47.690 -5.944 62.256 1.00 45.15 77 ARG D O 1
ATOM 4278 N N . LYS D 1 80 ? 48.152 -3.880 63.032 1.00 50.92 78 LYS D N 1
ATOM 4279 C CA . LYS D 1 80 ? 49.500 -3.824 62.478 1.00 53.83 78 LYS D CA 1
ATOM 4280 C C . LYS D 1 80 ? 50.485 -4.428 63.492 1.00 56.50 78 LYS D C 1
ATOM 4281 O O . LYS D 1 80 ? 51.339 -3.730 64.044 1.00 55.00 78 LYS D O 1
ATOM 4287 N N . ALA D 1 81 ? 50.344 -5.731 63.737 1.00 56.21 79 ALA D N 1
ATOM 4288 C CA . ALA D 1 81 ? 51.309 -6.503 64.528 1.00 58.99 79 ALA D CA 1
ATOM 4289 C C . ALA D 1 81 ? 51.612 -7.817 63.811 1.00 59.59 79 ALA D C 1
ATOM 4290 O O . ALA D 1 81 ? 50.938 -8.171 62.843 1.00 49.93 79 ALA D O 1
ATOM 4292 N N . LYS D 1 82 ? 52.622 -8.538 64.292 1.00 62.17 80 LYS D N 1
ATOM 4293 C CA . LYS D 1 82 ? 53.057 -9.773 63.633 1.00 65.74 80 LYS D CA 1
ATOM 4294 C C . LYS D 1 82 ? 52.069 -10.915 63.848 1.00 61.62 80 LYS D C 1
ATOM 4295 O O . LYS D 1 82 ? 51.516 -11.080 64.938 1.00 58.39 80 LYS D O 1
ATOM 4301 N N . ASP D 1 83 ? 51.848 -11.678 62.778 1.00 60.68 81 ASP D N 1
ATOM 4302 C CA . ASP D 1 83 ? 50.938 -12.822 62.761 1.00 58.46 81 ASP D CA 1
ATOM 4303 C C . ASP D 1 83 ? 49.452 -12.439 62.824 1.00 51.31 81 ASP D C 1
ATOM 4304 O O . ASP D 1 83 ? 48.593 -13.317 62.864 1.00 53.29 81 ASP D O 1
ATOM 4309 N N . ALA D 1 84 ? 49.142 -11.144 62.809 1.00 43.64 82 ALA D N 1
ATOM 4310 C CA . ALA D 1 84 ? 47.752 -10.704 62.942 1.00 44.87 82 ALA D CA 1
ATOM 4311 C C . ALA D 1 84 ? 46.942 -11.110 61.717 1.00 44.52 82 ALA D C 1
ATOM 4312 O O . ALA D 1 84 ? 45.822 -11.601 61.847 1.00 42.28 82 ALA D O 1
ATOM 4314 N N . ARG D 1 85 ? 47.521 -10.926 60.530 1.00 45.84 83 ARG D N 1
ATOM 4315 C CA . ARG D 1 85 ? 46.878 -11.339 59.278 1.00 48.74 83 ARG D CA 1
ATOM 4316 C C . ARG D 1 85 ? 46.661 -12.848 59.231 1.00 44.39 83 ARG D C 1
ATOM 4317 O O . ARG D 1 85 ? 45.569 -13.301 58.915 1.00 47.57 83 ARG D O 1
ATOM 4325 N N . GLU D 1 86 ? 47.710 -13.606 59.548 1.00 44.36 84 GLU D N 1
ATOM 4326 C CA . GLU D 1 86 ? 47.643 -15.077 59.628 1.00 50.27 84 GLU D CA 1
ATOM 4327 C C . GLU D 1 86 ? 46.628 -15.566 60.652 1.00 48.83 84 GLU D C 1
ATOM 4328 O O . GLU D 1 86 ? 45.754 -16.371 60.326 1.00 45.79 84 GLU D O 1
ATOM 4334 N N . ASP D 1 87 ? 46.754 -15.084 61.886 1.00 40.85 85 ASP D N 1
ATOM 4335 C CA . ASP D 1 87 ? 45.817 -15.445 62.957 1.00 45.78 85 ASP D CA 1
ATOM 4336 C C . ASP D 1 87 ? 44.373 -15.165 62.593 1.00 41.19 85 ASP D C 1
ATOM 4337 O O . ASP D 1 87 ? 43.479 -15.940 62.915 1.00 50.30 85 ASP D O 1
ATOM 4342 N N . PHE D 1 88 ? 44.150 -14.027 61.960 1.00 45.60 86 PHE D N 1
ATOM 4343 C CA . PHE D 1 88 ? 42.815 -13.628 61.570 1.00 45.86 86 PHE D CA 1
ATOM 4344 C C . PHE D 1 88 ? 42.294 -14.509 60.424 1.00 43.11 86 PHE D C 1
ATOM 4345 O O . PHE D 1 88 ? 41.137 -14.936 60.430 1.00 42.88 86 PHE D O 1
ATOM 4353 N N . ALA D 1 89 ? 43.158 -14.772 59.451 1.00 47.98 87 ALA D N 1
ATOM 4354 C CA . ALA D 1 89 ? 42.863 -15.705 58.365 1.00 49.15 87 ALA D CA 1
ATOM 4355 C C . ALA D 1 89 ? 42.371 -17.036 58.927 1.00 51.73 87 ALA D C 1
ATOM 4356 O O . ALA D 1 89 ? 41.317 -17.535 58.519 1.00 49.26 87 ALA D O 1
ATOM 4358 N N . ALA D 1 90 ? 43.135 -17.585 59.875 1.00 48.76 88 ALA D N 1
ATOM 4359 C CA . ALA D 1 90 ? 42.818 -18.867 60.506 1.00 50.69 88 ALA D CA 1
ATOM 4360 C C . ALA D 1 90 ? 41.461 -18.863 61.204 1.00 49.93 88 ALA D C 1
ATOM 4361 O O . ALA D 1 90 ? 40.703 -19.820 61.068 1.00 53.50 88 ALA D O 1
ATOM 4363 N N . SER D 1 91 ? 41.141 -17.783 61.913 1.00 49.41 89 SER D N 1
ATOM 4364 C CA . SER D 1 91 ? 39.854 -17.692 62.622 1.00 47.20 89 SER D CA 1
ATOM 4365 C C . SER D 1 91 ? 38.672 -17.587 61.664 1.00 47.61 89 SER D C 1
ATOM 4366 O O . SER D 1 91 ? 37.668 -18.276 61.830 1.00 49.30 89 SER D O 1
ATOM 4369 N N . VAL D 1 92 ? 38.794 -16.722 60.667 1.00 47.10 90 VAL D N 1
ATOM 4370 C CA . VAL D 1 92 ? 37.736 -16.526 59.676 1.00 53.89 90 VAL D CA 1
ATOM 4371 C C . VAL D 1 92 ? 37.332 -17.817 58.961 1.00 50.46 90 VAL D C 1
ATOM 4372 O O . VAL D 1 92 ? 36.152 -18.027 58.647 1.00 51.79 90 VAL D O 1
ATOM 4376 N N . ARG D 1 93 ? 38.312 -18.671 58.696 1.00 49.07 91 ARG D N 1
ATOM 4377 C CA . ARG D 1 93 ? 38.047 -19.963 58.076 1.00 49.16 91 ARG D CA 1
ATOM 4378 C C . ARG D 1 93 ? 37.161 -20.860 58.957 1.00 51.64 91 ARG D C 1
ATOM 4379 O O . ARG D 1 93 ? 36.438 -21.710 58.440 1.00 52.00 91 ARG D O 1
ATOM 4387 N N . LYS D 1 94 ? 37.198 -20.635 60.271 1.00 51.34 92 LYS D N 1
ATOM 4388 C CA . LYS D 1 94 ? 36.375 -21.372 61.244 1.00 53.08 92 LYS D CA 1
ATOM 4389 C C . LYS D 1 94 ? 35.056 -20.699 61.662 1.00 48.27 92 LYS D C 1
ATOM 4390 O O . LYS D 1 94 ? 34.404 -21.170 62.598 1.00 58.08 92 LYS D O 1
ATOM 4396 N N . TRP D 1 95 ? 34.677 -19.599 61.020 1.00 47.79 93 TRP D N 1
ATOM 4397 C CA . TRP D 1 95 ? 33.390 -18.943 61.301 1.00 47.35 93 TRP D CA 1
ATOM 4398 C C . TRP D 1 95 ? 32.413 -19.217 60.175 1.00 46.38 93 TRP D C 1
ATOM 4399 O O . TRP D 1 95 ? 32.528 -18.611 59.118 1.00 42.47 93 TRP D O 1
ATOM 4410 N N . PRO D 1 96 ? 31.434 -20.112 60.405 1.00 49.51 94 PRO D N 1
ATOM 4411 C CA . PRO D 1 96 ? 30.527 -20.538 59.335 1.00 48.28 94 PRO D CA 1
ATOM 4412 C C . PRO D 1 96 ? 29.655 -19.427 58.755 1.00 47.47 94 PRO D C 1
ATOM 4413 O O . PRO D 1 96 ? 29.219 -19.530 57.614 1.00 49.08 94 PRO D O 1
ATOM 4417 N N . GLU D 1 97 ? 29.367 -18.408 59.557 1.00 47.66 95 GLU D N 1
ATOM 4418 C CA . GLU D 1 97 ? 28.549 -17.275 59.112 1.00 48.73 95 GLU D CA 1
ATOM 4419 C C . GLU D 1 97 ? 29.286 -16.426 58.072 1.00 48.44 95 GLU D C 1
ATOM 4420 O O . GLU D 1 97 ? 28.646 -15.732 57.279 1.00 46.27 95 GLU D O 1
ATOM 4426 N N . VAL D 1 98 ? 30.616 -16.500 58.052 1.00 49.61 96 VAL D N 1
ATOM 4427 C CA . VAL D 1 98 ? 31.411 -15.792 57.027 1.00 51.49 96 VAL D CA 1
ATOM 4428 C C . VAL D 1 98 ? 31.639 -16.716 55.827 1.00 49.13 96 VAL D C 1
ATOM 4429 O O . VAL D 1 98 ? 32.331 -17.722 55.938 1.00 50.18 96 VAL D O 1
ATOM 4433 N N . LEU D 1 99 ? 31.047 -16.369 54.688 1.00 49.79 97 LEU D N 1
ATOM 4434 C CA . LEU D 1 99 ? 31.112 -17.222 53.490 1.00 48.39 97 LEU D CA 1
ATOM 4435 C C . LEU D 1 99 ? 32.370 -16.932 52.679 1.00 49.37 97 LEU D C 1
ATOM 4436 O O . LEU D 1 99 ? 32.957 -17.842 52.085 1.00 47.75 97 LEU D O 1
ATOM 4441 N N . SER D 1 100 ? 32.764 -15.665 52.651 1.00 49.11 98 SER D N 1
ATOM 4442 C CA . SER D 1 100 ? 33.940 -15.257 51.901 1.00 51.47 98 SER D CA 1
ATOM 4443 C C . SER D 1 100 ? 34.722 -14.168 52.613 1.00 45.06 98 SER D C 1
ATOM 4444 O O . SER D 1 100 ? 34.172 -13.395 53.388 1.00 45.89 98 SER D O 1
ATOM 4447 N N . CYS D 1 101 ? 36.022 -14.131 52.349 1.00 47.37 99 CYS D N 1
ATOM 4448 C CA . CYS D 1 101 ? 36.935 -13.158 52.967 1.00 47.35 99 CYS D CA 1
ATOM 4449 C C . CYS D 1 101 ? 38.068 -12.909 52.005 1.00 47.35 99 CYS D C 1
ATOM 4450 O O . CYS D 1 101 ? 38.780 -13.842 51.640 1.00 50.81 99 CYS D O 1
ATOM 4453 N N . PHE D 1 102 ? 38.234 -11.657 51.602 1.00 48.15 100 PHE D N 1
ATOM 4454 C CA . PHE D 1 102 ? 39.307 -11.287 50.695 1.00 47.39 100 PHE D CA 1
ATOM 4455 C C . PHE D 1 102 ? 40.153 -10.163 51.263 1.00 49.95 100 PHE D C 1
ATOM 4456 O O . PHE D 1 102 ? 39.621 -9.177 51.754 1.00 46.01 100 PHE D O 1
ATOM 4464 N N . ALA D 1 103 ? 41.471 -10.322 51.188 1.00 47.11 101 ALA D N 1
ATOM 4465 C CA . ALA D 1 103 ? 42.388 -9.188 51.275 1.00 46.37 101 ALA D CA 1
ATOM 4466 C C . ALA D 1 103 ? 42.295 -8.364 49.984 1.00 44.98 101 ALA D C 1
ATOM 4467 O O . ALA D 1 103 ? 42.463 -8.900 48.888 1.00 41.49 101 ALA D O 1
ATOM 4469 N N . LEU D 1 104 ? 42.050 -7.063 50.129 1.00 48.26 102 LEU D N 1
ATOM 4470 C CA . LEU D 1 104 ? 41.814 -6.173 49.002 1.00 52.54 102 LEU D CA 1
ATOM 4471 C C . LEU D 1 104 ? 42.901 -5.112 48.865 1.00 42.92 102 LEU D C 1
ATOM 4472 O O . LEU D 1 104 ? 43.695 -4.898 49.775 1.00 47.31 102 LEU D O 1
ATOM 4477 N N . THR D 1 105 ? 42.891 -4.426 47.720 1.00 42.35 103 THR D N 1
ATOM 4478 C CA . THR D 1 105 ? 43.921 -3.453 47.370 1.00 41.94 103 THR D CA 1
ATOM 4479 C C . THR D 1 105 ? 43.678 -2.035 47.894 1.00 43.92 103 THR D C 1
ATOM 4480 O O . THR D 1 105 ? 44.597 -1.216 47.894 1.00 43.46 103 THR D O 1
ATOM 4484 N N . GLY D 1 106 ? 42.454 -1.736 48.321 1.00 44.39 104 GLY D N 1
ATOM 4485 C CA . GLY D 1 106 ? 42.110 -0.381 48.726 1.00 43.09 104 GLY D CA 1
ATOM 4486 C C . GLY D 1 106 ? 42.307 -0.126 50.217 1.00 47.07 104 GLY D C 1
ATOM 4487 O O . GLY D 1 106 ? 43.163 -0.728 50.851 1.00 42.85 104 GLY D O 1
ATOM 4488 N N . GLU D 1 107 ? 41.481 0.773 50.754 1.00 49.00 105 GLU D N 1
ATOM 4489 C CA . GLU D 1 107 ? 41.489 1.157 52.158 1.00 48.81 105 GLU D CA 1
ATOM 4490 C C . GLU D 1 107 ? 41.062 0.028 53.096 1.00 44.19 105 GLU D C 1
ATOM 4491 O O . GLU D 1 107 ? 41.532 -0.065 54.223 1.00 44.63 105 GLU D O 1
ATOM 4497 N N . THR D 1 108 ? 40.149 -0.814 52.636 1.00 48.09 106 THR D N 1
ATOM 4498 C CA . THR D 1 108 ? 39.683 -1.952 53.429 1.00 53.06 106 THR D CA 1
ATOM 4499 C C . THR D 1 108 ? 40.696 -3.089 53.320 1.00 54.01 106 THR D C 1
ATOM 4500 O O . THR D 1 108 ? 40.963 -3.588 52.219 1.00 47.33 106 THR D O 1
ATOM 4504 N N . ASP D 1 109 ? 41.254 -3.488 54.458 1.00 43.95 107 ASP D N 1
ATOM 4505 C CA . ASP D 1 109 ? 42.212 -4.581 54.502 1.00 48.70 107 ASP D CA 1
ATOM 4506 C C . ASP D 1 109 ? 41.555 -5.901 54.102 1.00 47.79 107 ASP D C 1
ATOM 4507 O O . ASP D 1 109 ? 42.092 -6.646 53.289 1.00 42.06 107 ASP D O 1
ATOM 4512 N N . TYR D 1 110 ? 40.403 -6.192 54.703 1.00 48.24 108 TYR D N 1
ATOM 4513 C CA . TYR D 1 110 ? 39.645 -7.398 54.401 1.00 43.52 108 TYR D CA 1
ATOM 4514 C C . TYR D 1 110 ? 38.159 -7.109 54.253 1.00 45.79 108 TYR D C 1
ATOM 4515 O O . TYR D 1 110 ? 37.554 -6.445 55.110 1.00 44.16 108 TYR D O 1
ATOM 4524 N N . LEU D 1 111 ? 37.576 -7.619 53.174 1.00 45.95 109 LEU D N 1
ATOM 4525 C CA . LEU D 1 111 ? 36.123 -7.617 52.986 1.00 48.61 109 LEU D CA 1
ATOM 4526 C C . LEU D 1 111 ? 35.601 -9.030 53.258 1.00 53.66 109 LEU D C 1
ATOM 4527 O O . LEU D 1 111 ? 36.082 -10.003 52.673 1.00 49.20 109 LEU D O 1
ATOM 4532 N N . LEU D 1 112 ? 34.640 -9.130 54.175 1.00 49.35 110 LEU D N 1
ATOM 4533 C CA . LEU D 1 112 ? 33.980 -10.379 54.507 1.00 47.59 110 LEU D CA 1
ATOM 4534 C C . LEU D 1 112 ? 32.523 -10.314 54.050 1.00 42.24 110 LEU D C 1
ATOM 4535 O O . LEU D 1 112 ? 31.889 -9.274 54.096 1.00 46.76 110 LEU D O 1
ATOM 4540 N N . GLN D 1 113 ? 32.005 -11.438 53.606 1.00 47.64 111 GLN D N 1
ATOM 4541 C CA . GLN D 1 113 ? 30.590 -11.547 53.291 1.00 51.70 111 GLN D CA 1
ATOM 4542 C C . GLN D 1 113 ? 30.036 -12.604 54.239 1.00 50.89 111 GLN D C 1
ATOM 4543 O O . GLN D 1 113 ? 30.617 -13.684 54.369 1.00 49.44 111 GLN D O 1
ATOM 4549 N N . ALA D 1 114 ? 28.935 -12.267 54.919 1.00 48.28 112 ALA D N 1
ATOM 4550 C CA . ALA D 1 114 ? 28.406 -13.069 56.025 1.00 44.77 112 ALA D CA 1
ATOM 4551 C C . ALA D 1 114 ? 26.886 -13.039 56.071 1.00 47.07 112 ALA D C 1
ATOM 4552 O O . ALA D 1 114 ? 26.270 -12.090 55.596 1.00 46.24 112 ALA D O 1
ATOM 4554 N N . PHE D 1 115 ? 26.288 -14.102 56.609 1.00 46.65 113 PHE D N 1
ATOM 4555 C CA . PHE D 1 115 ? 24.841 -14.204 56.728 1.00 43.02 113 PHE D CA 1
ATOM 4556 C C . PHE D 1 115 ? 24.419 -14.423 58.170 1.00 46.85 113 PHE D C 1
ATOM 4557 O O . PHE D 1 115 ? 25.103 -15.106 58.939 1.00 43.05 113 PHE D O 1
ATOM 4565 N N . PHE D 1 116 ? 23.272 -13.846 58.508 1.00 41.70 114 PHE D N 1
ATOM 4566 C CA . PHE D 1 116 ? 22.733 -13.848 59.865 1.00 44.21 114 PHE D CA 1
ATOM 4567 C C . PHE D 1 116 ? 21.219 -13.832 59.776 1.00 41.99 114 PHE D C 1
ATOM 4568 O O . PHE D 1 116 ? 20.663 -13.403 58.759 1.00 49.53 114 PHE D O 1
ATOM 4576 N N . THR D 1 117 ? 20.552 -14.320 60.817 1.00 45.94 115 THR D N 1
ATOM 4577 C CA . THR D 1 117 ? 19.093 -14.284 60.875 1.00 46.77 115 THR D CA 1
ATOM 4578 C C . THR D 1 117 ? 18.602 -12.836 60.946 1.00 42.90 115 THR D C 1
ATOM 4579 O O . THR D 1 117 ? 17.702 -12.436 60.211 1.00 46.58 115 THR D O 1
ATOM 4583 N N . ASP D 1 118 ? 19.220 -12.062 61.833 1.00 43.83 116 ASP D N 1
ATOM 4584 C CA . ASP D 1 118 ? 18.812 -10.685 62.103 1.00 43.93 116 ASP D CA 1
ATOM 4585 C C . ASP D 1 118 ? 19.946 -9.895 62.751 1.00 48.87 116 ASP D C 1
ATOM 4586 O O . ASP D 1 118 ? 21.026 -10.434 62.971 1.00 44.30 116 ASP D O 1
ATOM 4599 N N . ASN D 1 120 ? 20.315 -8.737 65.800 1.00 43.48 118 ASN D N 1
ATOM 4600 C CA . ASN D 1 120 ? 20.728 -9.254 67.116 1.00 42.26 118 ASN D CA 1
ATOM 4601 C C . ASN D 1 120 ? 21.792 -10.325 67.012 1.00 43.99 118 ASN D C 1
ATOM 4602 O O . ASN D 1 120 ? 22.726 -10.355 67.808 1.00 44.02 118 ASN D O 1
ATOM 4607 N N . ALA D 1 121 ? 21.617 -11.219 66.045 1.00 41.32 119 ALA D N 1
ATOM 4608 C CA . ALA D 1 121 ? 22.600 -12.246 65.722 1.00 42.28 119 ALA D CA 1
ATOM 4609 C C . ALA D 1 121 ? 23.874 -11.606 65.170 1.00 46.65 119 ALA D C 1
ATOM 4610 O O . ALA D 1 121 ? 24.994 -11.982 65.552 1.00 47.64 119 ALA D O 1
ATOM 4612 N N . PHE D 1 122 ? 23.708 -10.632 64.279 1.00 46.40 120 PHE D N 1
ATOM 4613 C CA . PHE D 1 122 ? 24.855 -9.919 63.747 1.00 45.73 120 PHE D CA 1
ATOM 4614 C C . PHE D 1 122 ? 25.645 -9.215 64.852 1.00 39.65 120 PHE D C 1
ATOM 4615 O O . PHE D 1 122 ? 26.870 -9.213 64.844 1.00 45.39 120 PHE D O 1
ATOM 4623 N N . SER D 1 123 ? 24.923 -8.607 65.782 1.00 41.79 121 SER D N 1
ATOM 4624 C CA . SER D 1 123 ? 25.516 -7.900 66.912 1.00 44.26 121 SER D CA 1
ATOM 4625 C C . SER D 1 123 ? 26.344 -8.795 67.824 1.00 42.92 121 SER D C 1
ATOM 4626 O O . SER D 1 123 ? 27.425 -8.403 68.261 1.00 43.01 121 SER D O 1
ATOM 4629 N N . HIS D 1 124 ? 25.822 -9.979 68.133 1.00 45.58 122 HIS D N 1
ATOM 4630 C CA . HIS D 1 124 ? 26.558 -10.933 68.946 1.00 45.76 122 HIS D CA 1
ATOM 4631 C C . HIS D 1 124 ? 27.861 -11.341 68.271 1.00 43.73 122 HIS D C 1
ATOM 4632 O O . HIS D 1 124 ? 28.881 -11.449 68.937 1.00 42.78 122 HIS D O 1
ATOM 4639 N N . PHE D 1 125 ? 27.827 -11.548 66.956 1.00 45.26 123 PHE D N 1
ATOM 4640 C CA . PHE D 1 125 ? 29.015 -11.958 66.208 1.00 45.69 123 PHE D CA 1
ATOM 4641 C C . PHE D 1 125 ? 30.095 -10.878 66.222 1.00 47.37 123 PHE D C 1
ATOM 4642 O O . PHE D 1 125 ? 31.252 -11.141 66.540 1.00 47.83 123 PHE D O 1
ATOM 4650 N N . VAL D 1 126 ? 29.693 -9.662 65.879 1.00 53.09 124 VAL D N 1
ATOM 4651 C CA . VAL D 1 126 ? 30.598 -8.521 65.807 1.00 45.85 124 VAL D CA 1
ATOM 4652 C C . VAL D 1 126 ? 31.237 -8.212 67.148 1.00 50.12 124 VAL D C 1
ATOM 4653 O O . VAL D 1 126 ? 32.467 -8.102 67.250 1.00 50.43 124 VAL D O 1
ATOM 4657 N N . LEU D 1 127 ? 30.397 -8.081 68.171 1.00 43.80 125 LEU D N 1
ATOM 4658 C CA . LEU D 1 127 ? 30.852 -7.650 69.482 1.00 48.43 125 LEU D CA 1
ATOM 4659 C C . LEU D 1 127 ? 31.627 -8.735 70.206 1.00 50.41 125 LEU D C 1
ATOM 4660 O O . LEU D 1 127 ? 32.684 -8.462 70.761 1.00 54.00 125 LEU D O 1
ATOM 4665 N N . ASP D 1 128 ? 31.116 -9.964 70.164 1.00 53.63 126 ASP D N 1
ATOM 4666 C CA . ASP D 1 128 ? 31.667 -11.077 70.941 1.00 54.31 126 ASP D CA 1
ATOM 4667 C C . ASP D 1 128 ? 32.721 -11.913 70.194 1.00 52.54 126 ASP D C 1
ATOM 4668 O O . ASP D 1 128 ? 33.507 -12.608 70.832 1.00 49.62 126 ASP D O 1
ATOM 4673 N N . THR D 1 129 ? 32.753 -11.858 68.864 1.00 48.20 127 THR D N 1
ATOM 4674 C CA . THR D 1 129 ? 33.727 -12.652 68.102 1.00 48.42 127 THR D CA 1
ATOM 4675 C C . THR D 1 129 ? 34.684 -11.760 67.306 1.00 50.30 127 THR D C 1
ATOM 4676 O O . THR D 1 129 ? 35.900 -11.802 67.523 1.00 48.07 127 THR D O 1
ATOM 4680 N N . LEU D 1 130 ? 34.134 -10.937 66.412 1.00 50.11 128 LEU D N 1
ATOM 4681 C CA . LEU D 1 130 ? 34.953 -10.192 65.444 1.00 47.27 128 LEU D CA 1
ATOM 4682 C C . LEU D 1 130 ? 35.889 -9.170 66.096 1.00 48.63 128 LEU D C 1
ATOM 4683 O O . LEU D 1 130 ? 37.115 -9.274 65.975 1.00 42.45 128 LEU D O 1
ATOM 4688 N N . LEU D 1 131 ? 35.302 -8.198 66.795 1.00 47.31 129 LEU D N 1
ATOM 4689 C CA . LEU D 1 131 ? 36.051 -7.094 67.382 1.00 47.02 129 LEU D CA 1
ATOM 4690 C C . LEU D 1 131 ? 36.929 -7.536 68.546 1.00 49.85 129 LEU D C 1
ATOM 4691 O O . LEU D 1 131 ? 37.911 -6.876 68.874 1.00 51.73 129 LEU D O 1
ATOM 4696 N N . SER D 1 132 ? 36.562 -8.649 69.168 1.00 47.19 130 SER D N 1
ATOM 4697 C CA . SER D 1 132 ? 37.314 -9.195 70.292 1.00 47.32 130 SER D CA 1
ATOM 4698 C C . SER D 1 132 ? 38.553 -9.989 69.844 1.00 41.81 130 SER D C 1
ATOM 4699 O O . SER D 1 132 ? 39.411 -10.315 70.661 1.00 51.64 130 SER D O 1
ATOM 4702 N N . HIS D 1 133 ? 38.644 -10.286 68.553 1.00 43.53 131 HIS D N 1
ATOM 4703 C CA . HIS D 1 133 ? 39.781 -11.013 67.997 1.00 43.85 131 HIS D CA 1
ATOM 4704 C C . HIS D 1 133 ? 41.025 -10.142 68.063 1.00 44.09 131 HIS D C 1
ATOM 4705 O O . HIS D 1 133 ? 41.020 -8.994 67.603 1.00 49.19 131 HIS D O 1
ATOM 4712 N N . HIS D 1 134 ? 42.091 -10.700 68.622 1.00 43.17 132 HIS D N 1
ATOM 4713 C CA . HIS D 1 134 ? 43.304 -9.938 68.917 1.00 50.03 132 HIS D CA 1
ATOM 4714 C C . HIS D 1 134 ? 43.933 -9.301 67.679 1.00 47.08 132 HIS D C 1
ATOM 4715 O O . HIS D 1 134 ? 44.638 -8.312 67.797 1.00 45.08 132 HIS D O 1
ATOM 4722 N N . GLY D 1 135 ? 43.676 -9.866 66.502 1.00 49.37 133 GLY D N 1
ATOM 4723 C CA . GLY D 1 135 ? 44.216 -9.336 65.254 1.00 47.84 133 GLY D CA 1
ATOM 4724 C C . GLY D 1 135 ? 43.367 -8.284 64.564 1.00 49.49 133 GLY D C 1
ATOM 4725 O O . GLY D 1 135 ? 43.758 -7.762 63.522 1.00 48.57 133 GLY D O 1
ATOM 4726 N N . VAL D 1 136 ? 42.207 -7.970 65.131 1.00 45.14 134 VAL D N 1
ATOM 4727 C CA . VAL D 1 136 ? 41.253 -7.069 64.474 1.00 43.51 134 VAL D CA 1
ATOM 4728 C C . VAL D 1 136 ? 41.318 -5.702 65.099 1.00 45.78 134 VAL D C 1
ATOM 4729 O O . VAL D 1 136 ? 41.085 -5.566 66.295 1.00 35.63 134 VAL D O 1
ATOM 4733 N N . GLN D 1 137 ? 41.649 -4.693 64.294 1.00 46.18 135 GLN D N 1
ATOM 4734 C CA . GLN D 1 137 ? 41.716 -3.325 64.793 1.00 47.46 135 GLN D CA 1
ATOM 4735 C C . GLN D 1 137 ? 40.335 -2.680 64.754 1.00 46.26 135 GLN D C 1
ATOM 4736 O O . GLN D 1 137 ? 39.960 -1.963 65.672 1.00 45.47 135 GLN D O 1
ATOM 4742 N N . ASP D 1 138 ? 39.585 -2.911 63.681 1.00 44.16 136 ASP D N 1
ATOM 4743 C CA . ASP D 1 138 ? 38.278 -2.280 63.557 1.00 45.20 136 ASP D CA 1
ATOM 4744 C C . ASP D 1 138 ? 37.463 -2.932 62.477 1.00 44.89 136 ASP D C 1
ATOM 4745 O O . ASP D 1 138 ? 38.015 -3.557 61.577 1.00 44.36 136 ASP D O 1
ATOM 4750 N N . ALA D 1 139 ? 36.146 -2.778 62.559 1.00 39.49 137 ALA D N 1
ATOM 4751 C CA . ALA D 1 139 ? 35.266 -3.279 61.508 1.00 44.16 137 ALA D CA 1
ATOM 4752 C C . ALA D 1 139 ? 34.112 -2.324 61.288 1.00 41.78 137 ALA D C 1
ATOM 4753 O O . ALA D 1 139 ? 33.684 -1.639 62.199 1.00 45.35 137 ALA D O 1
ATOM 4755 N N . GLN D 1 140 ? 33.642 -2.252 60.052 1.00 45.08 138 GLN D N 1
ATOM 4756 C CA . GLN D 1 140 ? 32.462 -1.472 59.743 1.00 42.63 138 GLN D CA 1
ATOM 4757 C C . GLN D 1 140 ? 31.681 -2.203 58.670 1.00 42.38 138 GLN D C 1
ATOM 4758 O O . GLN D 1 140 ? 32.268 -2.837 57.796 1.00 45.36 138 GLN D O 1
ATOM 4764 N N . SER D 1 141 ? 30.357 -2.144 58.760 1.00 49.64 139 SER D N 1
ATOM 4765 C CA . SER D 1 141 ? 29.510 -3.029 57.975 1.00 50.65 139 SER D CA 1
ATOM 4766 C C . SER D 1 141 ? 28.386 -2.315 57.242 1.00 48.84 139 SER D C 1
ATOM 4767 O O . SER D 1 141 ? 27.866 -1.288 57.686 1.00 45.71 139 SER D O 1
ATOM 4770 N N . SER D 1 142 ? 28.045 -2.868 56.082 1.00 45.53 140 SER D N 1
ATOM 4771 C CA . SER D 1 142 ? 26.854 -2.474 55.356 1.00 48.09 140 SER D CA 1
ATOM 4772 C C . SER D 1 142 ? 26.080 -3.760 55.071 1.00 47.52 140 SER D C 1
ATOM 4773 O O . SER D 1 142 ? 26.616 -4.860 55.221 1.00 40.92 140 SER D O 1
ATOM 4776 N N . PHE D 1 143 ? 24.810 -3.621 54.704 1.00 40.80 141 PHE D N 1
ATOM 4777 C CA . PHE D 1 143 ? 23.923 -4.763 54.581 1.00 41.54 141 PHE D CA 1
ATOM 4778 C C . PHE D 1 143 ? 23.156 -4.697 53.265 1.00 42.73 141 PHE D C 1
ATOM 4779 O O . PHE D 1 143 ? 23.041 -3.637 52.653 1.00 39.01 141 PHE D O 1
ATOM 4787 N N . VAL D 1 144 ? 22.662 -5.849 52.825 1.00 45.45 142 VAL D N 1
ATOM 4788 C CA . VAL D 1 144 ? 21.985 -5.948 51.543 1.00 43.88 142 VAL D CA 1
ATOM 4789 C C . VAL D 1 144 ? 20.542 -5.447 51.646 1.00 45.06 142 VAL D C 1
ATOM 4790 O O . VAL D 1 144 ? 19.762 -5.899 52.474 1.00 48.55 142 VAL D O 1
ATOM 4794 N N . LEU D 1 145 ? 20.233 -4.473 50.804 1.00 43.47 143 LEU D N 1
ATOM 4795 C CA . LEU D 1 145 ? 18.904 -3.935 50.664 1.00 46.16 143 LEU D CA 1
ATOM 4796 C C . LEU D 1 145 ? 18.171 -4.716 49.594 1.00 47.20 143 LEU D C 1
ATOM 4797 O O . LEU D 1 145 ? 16.968 -4.957 49.692 1.00 45.97 143 LEU D O 1
ATOM 4802 N N . LYS D 1 146 ? 18.905 -5.104 48.560 1.00 46.26 144 LYS D N 1
ATOM 4803 C CA . LYS D 1 146 ? 18.318 -5.839 47.462 1.00 42.95 144 LYS D CA 1
ATOM 4804 C C . LYS D 1 146 ? 19.406 -6.582 46.716 1.00 42.03 144 LYS D C 1
ATOM 4805 O O . LYS D 1 146 ? 20.421 -6.003 46.391 1.00 44.25 144 LYS D O 1
ATOM 4811 N N . GLU D 1 147 ? 19.184 -7.867 46.463 1.00 47.20 145 GLU D N 1
ATOM 4812 C CA . GLU D 1 147 ? 19.999 -8.631 45.533 1.00 49.99 145 GLU D CA 1
ATOM 4813 C C . GLU D 1 147 ? 19.562 -8.303 44.106 1.00 45.41 145 GLU D C 1
ATOM 4814 O O . GLU D 1 147 ? 18.443 -8.568 43.725 1.00 48.41 145 GLU D O 1
ATOM 4820 N N . ILE D 1 148 ? 20.454 -7.710 43.324 1.00 46.94 146 ILE D N 1
ATOM 4821 C CA . ILE D 1 148 ? 20.163 -7.401 41.922 1.00 48.05 146 ILE D CA 1
ATOM 4822 C C . ILE D 1 148 ? 20.527 -8.585 41.032 1.00 43.92 146 ILE D C 1
ATOM 4823 O O . ILE D 1 148 ? 19.795 -8.960 40.129 1.00 46.76 146 ILE D O 1
ATOM 4828 N N . LYS D 1 149 ? 21.691 -9.152 41.294 1.00 47.58 147 LYS D N 1
ATOM 4829 C CA . LYS D 1 149 ? 22.185 -10.283 40.554 1.00 40.07 147 LYS D CA 1
ATOM 4830 C C . LYS D 1 149 ? 23.057 -11.057 41.507 1.00 45.20 147 LYS D C 1
ATOM 4831 O O . LYS D 1 149 ? 23.763 -10.478 42.362 1.00 42.01 147 LYS D O 1
ATOM 4837 N N . HIS D 1 150 ? 22.991 -12.368 41.385 1.00 43.12 148 HIS D N 1
ATOM 4838 C CA . HIS D 1 150 ? 23.891 -13.225 42.121 1.00 48.54 148 HIS D CA 1
ATOM 4839 C C . HIS D 1 150 ? 23.968 -14.572 41.448 1.00 42.84 148 HIS D C 1
ATOM 4840 O O . HIS D 1 150 ? 23.098 -15.404 41.632 1.00 43.79 148 HIS D O 1
ATOM 4847 N N . THR D 1 151 ? 25.016 -14.768 40.663 1.00 45.82 149 THR D N 1
ATOM 4848 C CA . THR D 1 151 ? 25.323 -16.066 40.085 1.00 45.98 149 THR D CA 1
ATOM 4849 C C . THR D 1 151 ? 26.746 -16.454 40.458 1.00 45.17 149 THR D C 1
ATOM 4850 O O . THR D 1 151 ? 27.570 -15.613 40.787 1.00 46.98 149 THR D O 1
ATOM 4854 N N . THR D 1 152 ? 27.020 -17.746 40.394 1.00 48.62 150 THR D N 1
ATOM 4855 C CA . THR D 1 152 ? 28.352 -18.270 40.653 1.00 48.15 150 THR D CA 1
ATOM 4856 C C . THR D 1 152 ? 29.079 -18.571 39.336 1.00 49.16 150 THR D C 1
ATOM 4857 O O . THR D 1 152 ? 30.247 -18.959 39.342 1.00 45.84 150 THR D O 1
ATOM 4861 N N . SER D 1 153 ? 28.377 -18.378 38.216 1.00 44.08 151 SER D N 1
ATOM 4862 C CA . SER D 1 153 ? 28.921 -18.627 36.888 1.00 47.72 151 SER D CA 1
ATOM 4863 C C . SER D 1 153 ? 29.965 -17.578 36.507 1.00 43.45 151 SER D C 1
ATOM 4864 O O . SER D 1 153 ? 29.671 -16.390 36.486 1.00 44.64 151 SER D O 1
ATOM 4867 N N . LEU D 1 154 ? 31.176 -18.038 36.191 1.00 43.86 152 LEU D N 1
ATOM 4868 C CA . LEU D 1 154 ? 32.243 -17.185 35.710 1.00 40.41 152 LEU D CA 1
ATOM 4869 C C . LEU D 1 154 ? 32.015 -16.886 34.237 1.00 41.11 152 LEU D C 1
ATOM 4870 O O . LEU D 1 154 ? 31.384 -17.685 33.535 1.00 45.21 152 LEU D O 1
ATOM 4875 N N . PRO D 1 155 ? 32.532 -15.733 33.757 1.00 40.48 153 PRO D N 1
ATOM 4876 C CA . PRO D 1 155 ? 32.503 -15.438 32.316 1.00 45.39 153 PRO D CA 1
ATOM 4877 C C . PRO D 1 155 ? 33.529 -16.316 31.594 1.00 47.94 153 PRO D C 1
ATOM 4878 O O . PRO D 1 155 ? 34.599 -16.556 32.144 1.00 51.73 153 PRO D O 1
ATOM 4882 N N . LEU D 1 156 ? 33.198 -16.816 30.404 1.00 49.13 154 LEU D N 1
ATOM 4883 C CA . LEU D 1 156 ? 34.098 -17.725 29.680 1.00 53.08 154 LEU D CA 1
ATOM 4884 C C . LEU D 1 156 ? 34.342 -17.345 28.220 1.00 51.21 154 LEU D C 1
ATOM 4885 O O . LEU D 1 156 ? 35.122 -18.007 27.530 1.00 47.97 154 LEU D O 1
ATOM 4890 N N . ASN D 1 157 ? 33.685 -16.291 27.745 1.00 54.12 155 ASN D N 1
ATOM 4891 C CA . ASN D 1 157 ? 33.750 -15.938 26.332 1.00 58.71 155 ASN D CA 1
ATOM 4892 C C . ASN D 1 157 ? 35.125 -15.436 25.902 1.00 56.28 155 ASN D C 1
ATOM 4893 O O . ASN D 1 157 ? 35.442 -15.431 24.715 1.00 59.31 155 ASN D O 1
ATOM 4898 N N . HIS D 1 158 ? 35.944 -15.029 26.864 1.00 48.83 156 HIS D N 1
ATOM 4899 C CA . HIS D 1 158 ? 37.344 -14.702 26.588 1.00 50.66 156 HIS D CA 1
ATOM 4900 C C . HIS D 1 158 ? 38.178 -15.921 26.143 1.00 50.87 156 HIS D C 1
ATOM 4901 O O . HIS D 1 158 ? 39.218 -15.761 25.485 1.00 50.26 156 HIS D O 1
ATOM 4908 N N . LEU D 1 159 ? 37.738 -17.128 26.498 1.00 49.97 157 LEU D N 1
ATOM 4909 C CA . LEU D 1 159 ? 38.458 -18.347 26.105 1.00 49.69 157 LEU D CA 1
ATOM 4910 C C . LEU D 1 159 ? 38.297 -18.732 24.624 1.00 53.77 157 LEU D C 1
ATOM 4911 O O . LEU D 1 159 ? 39.094 -19.530 24.113 1.00 50.42 157 LEU D O 1
ATOM 4916 N N . LEU D 1 160 ? 37.285 -18.188 23.940 1.00 56.81 158 LEU D N 1
ATOM 4917 C CA . LEU D 1 160 ? 37.054 -18.518 22.515 1.00 61.37 158 LEU D CA 1
ATOM 4918 C C . LEU D 1 160 ? 37.749 -17.545 21.568 1.00 56.26 158 LEU D C 1
ATOM 4919 O O . LEU D 1 160 ? 38.862 -17.093 21.840 1.00 56.68 158 LEU D O 1
ATOM 4924 N N . GLN E 1 5 ? 55.631 -9.793 17.529 1.00 99.06 3 GLN E N 1
ATOM 4925 C CA . GLN E 1 5 ? 56.368 -9.355 18.749 1.00 98.11 3 GLN E CA 1
ATOM 4926 C C . GLN E 1 5 ? 57.849 -9.716 18.639 1.00 98.21 3 GLN E C 1
ATOM 4927 O O . GLN E 1 5 ? 58.223 -10.615 17.881 1.00 97.50 3 GLN E O 1
ATOM 4933 N N . LEU E 1 6 ? 58.682 -9.000 19.392 1.00 96.84 4 LEU E N 1
ATOM 4934 C CA . LEU E 1 6 ? 60.119 -9.266 19.450 1.00 94.74 4 LEU E CA 1
ATOM 4935 C C . LEU E 1 6 ? 60.443 -9.959 20.778 1.00 92.91 4 LEU E C 1
ATOM 4936 O O . LEU E 1 6 ? 60.190 -9.398 21.850 1.00 95.04 4 LEU E O 1
ATOM 4941 N N . THR E 1 7 ? 60.984 -11.178 20.705 1.00 85.54 5 THR E N 1
ATOM 4942 C CA . THR E 1 7 ? 61.323 -11.952 21.903 1.00 78.85 5 THR E CA 1
ATOM 4943 C C . THR E 1 7 ? 62.746 -11.600 22.367 1.00 74.14 5 THR E C 1
ATOM 4944 O O . THR E 1 7 ? 63.709 -11.730 21.608 1.00 73.15 5 THR E O 1
ATOM 4948 N N . LEU E 1 8 ? 62.863 -11.137 23.611 1.00 68.78 6 LEU E N 1
ATOM 4949 C CA . LEU E 1 8 ? 64.122 -10.589 24.123 1.00 63.47 6 LEU E CA 1
ATOM 4950 C C . LEU E 1 8 ? 64.979 -11.647 24.813 1.00 59.00 6 LEU E C 1
ATOM 4951 O O . LEU E 1 8 ? 64.523 -12.321 25.737 1.00 61.44 6 LEU E O 1
ATOM 4956 N N . ASP E 1 9 ? 66.219 -11.782 24.353 1.00 50.38 7 ASP E N 1
ATOM 4957 C CA . ASP E 1 9 ? 67.229 -12.555 25.064 1.00 46.90 7 ASP E CA 1
ATOM 4958 C C . ASP E 1 9 ? 67.954 -11.653 26.051 1.00 48.35 7 ASP E C 1
ATOM 4959 O O . ASP E 1 9 ? 67.763 -10.431 26.039 1.00 44.77 7 ASP E O 1
ATOM 4964 N N . LYS E 1 10 ? 68.801 -12.266 26.877 1.00 48.65 8 LYS E N 1
ATOM 4965 C CA . LYS E 1 10 ? 69.557 -11.570 27.924 1.00 52.96 8 LYS E CA 1
ATOM 4966 C C . LYS E 1 10 ? 70.321 -10.341 27.420 1.00 51.55 8 LYS E C 1
ATOM 4967 O O . LYS E 1 10 ? 70.432 -9.346 28.133 1.00 52.00 8 LYS E O 1
ATOM 4973 N N . THR E 1 11 ? 70.853 -10.415 26.202 1.00 51.46 9 THR E N 1
ATOM 4974 C CA . THR E 1 11 ? 71.631 -9.307 25.644 1.00 52.06 9 THR E CA 1
ATOM 4975 C C . THR E 1 11 ? 70.740 -8.126 25.230 1.00 48.71 9 THR E C 1
ATOM 4976 O O . THR E 1 11 ? 71.157 -6.987 25.344 1.00 48.76 9 THR E O 1
ATOM 4980 N N . ASP E 1 12 ? 69.522 -8.392 24.766 1.00 48.81 10 ASP E N 1
ATOM 4981 C CA . ASP E 1 12 ? 68.541 -7.322 24.542 1.00 45.40 10 ASP E CA 1
ATOM 4982 C C . ASP E 1 12 ? 68.182 -6.643 25.863 1.00 44.59 10 ASP E C 1
ATOM 4983 O O . ASP E 1 12 ? 68.093 -5.427 25.932 1.00 40.00 10 ASP E O 1
ATOM 4988 N N . ILE E 1 13 ? 67.968 -7.438 26.904 1.00 43.80 11 ILE E N 1
ATOM 4989 C CA . ILE E 1 13 ? 67.674 -6.905 28.235 1.00 48.98 11 ILE E CA 1
ATOM 4990 C C . ILE E 1 13 ? 68.805 -5.997 28.726 1.00 48.98 11 ILE E C 1
ATOM 4991 O O . ILE E 1 13 ? 68.557 -4.934 29.303 1.00 47.26 11 ILE E O 1
ATOM 4996 N N . LYS E 1 14 ? 70.044 -6.430 28.516 1.00 47.69 12 LYS E N 1
ATOM 4997 C CA . LYS E 1 14 ? 71.208 -5.677 28.983 1.00 46.77 12 LYS E CA 1
ATOM 4998 C C . LYS E 1 14 ? 71.301 -4.335 28.250 1.00 46.10 12 LYS E C 1
ATOM 4999 O O . LYS E 1 14 ? 71.626 -3.318 28.854 1.00 49.25 12 LYS E O 1
ATOM 5005 N N . ILE E 1 15 ? 70.997 -4.342 26.953 1.00 39.30 13 ILE E N 1
ATOM 5006 C CA . ILE E 1 15 ? 70.961 -3.115 26.147 1.00 47.23 13 ILE E CA 1
ATOM 5007 C C . ILE E 1 15 ? 69.948 -2.126 26.715 1.00 41.90 13 ILE E C 1
ATOM 5008 O O . ILE E 1 15 ? 70.229 -0.934 26.819 1.00 44.12 13 ILE E O 1
ATOM 5013 N N . LEU E 1 16 ? 68.770 -2.634 27.076 1.00 46.09 14 LEU E N 1
ATOM 5014 C CA . LEU E 1 16 ? 67.691 -1.794 27.596 1.00 41.39 14 LEU E CA 1
ATOM 5015 C C . LEU E 1 16 ? 68.037 -1.260 28.972 1.00 43.25 14 LEU E C 1
ATOM 5016 O O . LEU E 1 16 ? 67.797 -0.092 29.265 1.00 50.59 14 LEU E O 1
ATOM 5021 N N . GLN E 1 17 ? 68.618 -2.109 29.809 1.00 44.34 15 GLN E N 1
ATOM 5022 C CA . GLN E 1 17 ? 69.032 -1.692 31.145 1.00 42.91 15 GLN E CA 1
ATOM 5023 C C . GLN E 1 17 ? 70.079 -0.573 31.061 1.00 45.74 15 GLN E C 1
ATOM 5024 O O . GLN E 1 17 ? 70.020 0.397 31.806 1.00 40.74 15 GLN E O 1
ATOM 5030 N N . VAL E 1 18 ? 71.005 -0.689 30.115 1.00 45.59 16 VAL E N 1
ATOM 5031 C CA . VAL E 1 18 ? 72.096 0.267 29.990 1.00 46.03 16 VAL E CA 1
ATOM 5032 C C . VAL E 1 18 ? 71.593 1.601 29.435 1.00 42.57 16 VAL E C 1
ATOM 5033 O O . VAL E 1 18 ? 71.864 2.655 30.005 1.00 47.67 16 VAL E O 1
ATOM 5037 N N . LEU E 1 19 ? 70.847 1.541 28.338 1.00 42.86 17 LEU E N 1
ATOM 5038 C CA . LEU E 1 19 ? 70.284 2.733 27.716 1.00 43.44 17 LEU E CA 1
ATOM 5039 C C . LEU E 1 19 ? 69.213 3.448 28.560 1.00 39.23 17 LEU E C 1
ATOM 5040 O O . LEU E 1 19 ? 69.045 4.655 28.444 1.00 43.73 17 LEU E O 1
ATOM 5045 N N . GLN E 1 20 ? 68.471 2.710 29.377 1.00 43.31 18 GLN E N 1
ATOM 5046 C CA . GLN E 1 20 ? 67.545 3.351 30.312 1.00 48.89 18 GLN E CA 1
ATOM 5047 C C . GLN E 1 20 ? 68.249 4.301 31.279 1.00 45.76 18 GLN E C 1
ATOM 5048 O O . GLN E 1 20 ? 67.657 5.299 31.720 1.00 44.92 18 GLN E O 1
ATOM 5054 N N . GLU E 1 21 ? 69.497 3.984 31.610 1.00 47.29 19 GLU E N 1
ATOM 5055 C CA . GLU E 1 21 ? 70.284 4.788 32.545 1.00 48.36 19 GLU E CA 1
ATOM 5056 C C . GLU E 1 21 ? 71.181 5.805 31.841 1.00 49.46 19 GLU E C 1
ATOM 5057 O O . GLU E 1 21 ? 71.447 6.874 32.394 1.00 48.42 19 GLU E O 1
ATOM 5063 N N . ASN E 1 22 ? 71.646 5.462 30.636 1.00 44.57 20 ASN E N 1
ATOM 5064 C CA . ASN E 1 22 ? 72.548 6.310 29.850 1.00 47.66 20 ASN E CA 1
ATOM 5065 C C . ASN E 1 22 ? 72.100 6.286 28.393 1.00 45.46 20 ASN E C 1
ATOM 5066 O O . ASN E 1 22 ? 72.697 5.594 27.565 1.00 46.30 20 ASN E O 1
ATOM 5071 N N . GLY E 1 23 ? 71.054 7.044 28.083 1.00 45.13 21 GLY E N 1
ATOM 5072 C CA . GLY E 1 23 ? 70.450 7.036 26.750 1.00 47.08 21 GLY E CA 1
ATOM 5073 C C . GLY E 1 23 ? 71.277 7.671 25.652 1.00 44.14 21 GLY E C 1
ATOM 5074 O O . GLY E 1 23 ? 70.862 7.689 24.496 1.00 47.61 21 GLY E O 1
ATOM 5075 N N . ARG E 1 24 ? 72.452 8.197 26.001 1.00 50.62 22 ARG E N 1
ATOM 5076 C CA . ARG E 1 24 ? 73.292 8.915 25.055 1.00 51.69 22 ARG E CA 1
ATOM 5077 C C . ARG E 1 24 ? 74.635 8.216 24.797 1.00 55.35 22 ARG E C 1
ATOM 5078 O O . ARG E 1 24 ? 75.491 8.768 24.112 1.00 54.75 22 ARG E O 1
ATOM 5086 N N . LEU E 1 25 ? 74.818 7.007 25.333 1.00 55.60 23 LEU E N 1
ATOM 5087 C CA . LEU E 1 25 ? 76.014 6.214 25.047 1.00 54.34 23 LEU E CA 1
ATOM 5088 C C . LEU E 1 25 ? 76.134 5.959 23.544 1.00 54.94 23 LEU E C 1
ATOM 5089 O O . LEU E 1 25 ? 75.149 5.643 22.883 1.00 50.00 23 LEU E O 1
ATOM 5094 N N . THR E 1 26 ? 77.349 6.087 23.018 1.00 50.70 24 THR E N 1
ATOM 5095 C CA . THR E 1 26 ? 77.615 5.756 21.629 1.00 52.45 24 THR E CA 1
ATOM 5096 C C . THR E 1 26 ? 77.496 4.247 21.425 1.00 55.14 24 THR E C 1
ATOM 5097 O O . THR E 1 26 ? 77.458 3.474 22.388 1.00 51.93 24 THR E O 1
ATOM 5101 N N . ASN E 1 27 ? 77.428 3.840 20.163 1.00 54.61 25 ASN E N 1
ATOM 5102 C CA . ASN E 1 27 ? 77.325 2.433 19.820 1.00 52.56 25 ASN E CA 1
ATOM 5103 C C . ASN E 1 27 ? 78.577 1.663 20.226 1.00 49.26 25 ASN E C 1
ATOM 5104 O O . ASN E 1 27 ? 78.495 0.504 20.621 1.00 44.56 25 ASN E O 1
ATOM 5109 N N . VAL E 1 28 ? 79.735 2.311 20.117 1.00 46.78 26 VAL E N 1
ATOM 5110 C CA . VAL E 1 28 ? 80.989 1.734 20.589 1.00 42.70 26 VAL E CA 1
ATOM 5111 C C . VAL E 1 28 ? 80.871 1.462 22.086 1.00 41.62 26 VAL E C 1
ATOM 5112 O O . VAL E 1 28 ? 81.015 0.324 22.517 1.00 40.13 26 VAL E O 1
ATOM 5116 N N . GLU E 1 29 ? 80.555 2.499 22.859 1.00 46.06 27 GLU E N 1
ATOM 5117 C CA . GLU E 1 29 ? 80.374 2.380 24.311 1.00 51.04 27 GLU E CA 1
ATOM 5118 C C . GLU E 1 29 ? 79.281 1.380 24.704 1.00 48.21 27 GLU E C 1
ATOM 5119 O O . GLU E 1 29 ? 79.469 0.596 25.625 1.00 54.00 27 GLU E O 1
ATOM 5125 N N . LEU E 1 30 ? 78.143 1.416 24.014 1.00 48.78 28 LEU E N 1
ATOM 5126 C CA . LEU E 1 30 ? 77.044 0.485 24.287 1.00 46.10 28 LEU E CA 1
ATOM 5127 C C . LEU E 1 30 ? 77.453 -0.967 24.031 1.00 49.25 28 LEU E C 1
ATOM 5128 O O . LEU E 1 30 ? 77.172 -1.858 24.846 1.00 46.29 28 LEU E O 1
ATOM 5133 N N . SER E 1 31 ? 78.121 -1.200 22.901 1.00 47.50 29 SER E N 1
ATOM 5134 C CA . SER E 1 31 ? 78.508 -2.550 22.503 1.00 45.24 29 SER E CA 1
ATOM 5135 C C . SER E 1 31 ? 79.574 -3.112 23.443 1.00 49.76 29 SER E C 1
ATOM 5136 O O . SER E 1 31 ? 79.594 -4.309 23.733 1.00 46.70 29 SER E O 1
ATOM 5139 N N . GLU E 1 32 ? 80.447 -2.230 23.920 1.00 52.91 30 GLU E N 1
ATOM 5140 C CA . GLU E 1 32 ? 81.445 -2.577 24.920 1.00 58.97 30 GLU E CA 1
ATOM 5141 C C . GLU E 1 32 ? 80.764 -3.024 26.220 1.00 58.44 30 GLU E C 1
ATOM 5142 O O . GLU E 1 32 ? 81.104 -4.067 26.780 1.00 57.93 30 GLU E O 1
ATOM 5148 N N . ARG E 1 33 ? 79.797 -2.229 26.676 1.00 59.62 31 ARG E N 1
ATOM 5149 C CA . ARG E 1 33 ? 79.021 -2.534 27.882 1.00 62.10 31 ARG E CA 1
ATOM 5150 C C . ARG E 1 33 ? 78.359 -3.917 27.825 1.00 61.80 31 ARG E C 1
ATOM 5151 O O . ARG E 1 33 ? 78.471 -4.706 28.766 1.00 66.44 31 ARG E O 1
ATOM 5159 N N . VAL E 1 34 ? 77.685 -4.198 26.710 1.00 59.34 32 VAL E N 1
ATOM 5160 C CA . VAL E 1 34 ? 76.827 -5.380 26.577 1.00 54.41 32 VAL E CA 1
ATOM 5161 C C . VAL E 1 34 ? 77.533 -6.598 25.946 1.00 55.98 32 VAL E C 1
ATOM 5162 O O . VAL E 1 34 ? 76.893 -7.619 25.665 1.00 54.45 32 VAL E O 1
ATOM 5166 N N . ALA E 1 35 ? 78.846 -6.486 25.735 1.00 56.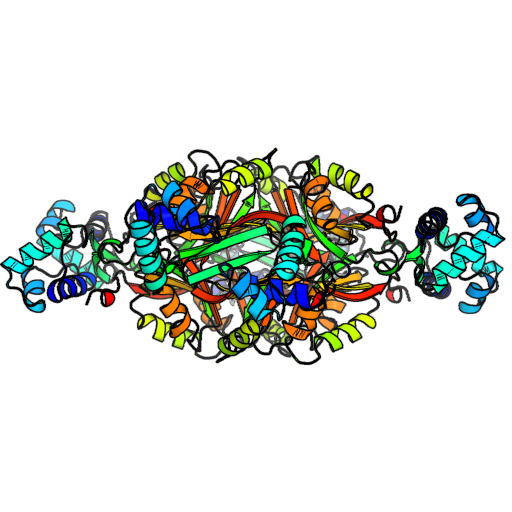93 33 ALA E N 1
ATOM 5167 C CA . ALA E 1 35 ? 79.671 -7.570 25.183 1.00 55.42 33 ALA E CA 1
ATOM 5168 C C . ALA E 1 35 ? 79.288 -7.959 23.745 1.00 56.14 33 ALA E C 1
ATOM 5169 O O . ALA E 1 35 ? 79.211 -9.146 23.402 1.00 56.43 33 ALA E O 1
ATOM 5171 N N . LEU E 1 36 ? 79.068 -6.952 22.908 1.00 46.55 34 LEU E N 1
ATOM 5172 C CA . LEU E 1 36 ? 78.812 -7.169 21.492 1.00 47.84 34 LEU E CA 1
ATOM 5173 C C . LEU E 1 36 ? 79.847 -6.429 20.647 1.00 48.65 34 LEU E C 1
ATOM 5174 O O . LEU E 1 36 ? 80.490 -5.481 21.111 1.00 52.44 34 LEU E O 1
ATOM 5179 N N . SER E 1 37 ? 80.026 -6.876 19.410 1.00 48.24 35 SER E N 1
ATOM 5180 C CA . SER E 1 37 ? 80.720 -6.057 18.425 1.00 47.29 35 SER E CA 1
ATOM 5181 C C . SER E 1 37 ? 79.778 -4.919 18.016 1.00 48.45 35 SER E C 1
ATOM 5182 O O . SER E 1 37 ? 78.557 -5.034 18.176 1.00 48.26 35 SER E O 1
ATOM 5185 N N . PRO E 1 38 ? 80.335 -3.799 17.524 1.00 49.75 36 PRO E N 1
ATOM 5186 C CA . PRO E 1 38 ? 79.510 -2.648 17.135 1.00 46.65 36 PRO E CA 1
ATOM 5187 C C . PRO E 1 38 ? 78.351 -2.951 16.170 1.00 44.39 36 PRO E C 1
ATOM 5188 O O . PRO E 1 38 ? 77.240 -2.460 16.375 1.00 42.39 36 PRO E O 1
ATOM 5192 N N . SER E 1 39 ? 78.599 -3.751 15.141 1.00 42.82 37 SER E N 1
ATOM 5193 C CA . SER E 1 39 ? 77.585 -3.979 14.113 1.00 43.32 37 SER E CA 1
ATOM 5194 C C . SER E 1 39 ? 76.323 -4.716 14.620 1.00 44.89 37 SER E C 1
ATOM 5195 O O . SER E 1 39 ? 75.208 -4.258 14.363 1.00 42.52 37 SER E O 1
ATOM 5198 N N . PRO E 1 40 ? 76.488 -5.854 15.327 1.00 46.12 38 PRO E N 1
ATOM 5199 C CA . PRO E 1 40 ? 75.332 -6.550 15.927 1.00 46.97 38 PRO E CA 1
ATOM 5200 C C . PRO E 1 40 ? 74.553 -5.689 16.915 1.00 44.89 38 PRO E C 1
ATOM 5201 O O . PRO E 1 40 ? 73.312 -5.710 16.952 1.00 45.27 38 PRO E O 1
ATOM 5205 N N . CYS E 1 41 ? 75.290 -4.944 17.721 1.00 45.49 39 CYS E N 1
ATOM 5206 C CA . CYS E 1 41 ? 74.685 -4.020 18.657 1.00 45.26 39 CYS E CA 1
ATOM 5207 C C . CYS E 1 41 ? 73.826 -2.974 17.944 1.00 41.27 39 CYS E C 1
ATOM 5208 O O . CYS E 1 41 ? 72.707 -2.679 18.368 1.00 43.81 39 CYS E O 1
ATOM 5211 N N . LEU E 1 42 ? 74.349 -2.418 16.862 1.00 42.65 40 LEU E N 1
ATOM 5212 C CA . LEU E 1 42 ? 73.595 -1.465 16.051 1.00 45.57 40 LEU E CA 1
ATOM 5213 C C . LEU E 1 42 ? 72.279 -2.074 15.531 1.00 44.05 40 LEU E C 1
ATOM 5214 O O . LEU E 1 42 ? 71.224 -1.451 15.602 1.00 41.80 40 LEU E O 1
ATOM 5219 N N . ARG E 1 43 ? 72.351 -3.292 15.012 1.00 42.72 41 ARG E N 1
ATOM 5220 C CA . ARG E 1 43 ? 71.170 -3.955 14.493 1.00 47.94 41 ARG E CA 1
ATOM 5221 C C . ARG E 1 43 ? 70.167 -4.227 15.623 1.00 46.04 41 ARG E C 1
ATOM 5222 O O . ARG E 1 43 ? 68.974 -3.988 15.453 1.00 47.68 41 ARG E O 1
ATOM 5230 N N . ARG E 1 44 ? 70.645 -4.733 16.758 1.00 41.06 42 ARG E N 1
ATOM 5231 C CA . ARG E 1 44 ? 69.744 -5.055 17.876 1.00 44.88 42 ARG E CA 1
ATOM 5232 C C . ARG E 1 44 ? 68.981 -3.835 18.349 1.00 46.04 42 ARG E C 1
ATOM 5233 O O . ARG E 1 44 ? 67.770 -3.901 18.560 1.00 48.46 42 ARG E O 1
ATOM 5241 N N . LEU E 1 45 ? 69.697 -2.723 18.517 1.00 45.26 43 LEU E N 1
ATOM 5242 C CA . LEU E 1 45 ? 69.083 -1.488 18.991 1.00 46.67 43 LEU E CA 1
ATOM 5243 C C . LEU E 1 45 ? 68.018 -0.989 18.019 1.00 40.48 43 LEU E C 1
ATOM 5244 O O . LEU E 1 45 ? 66.937 -0.585 18.446 1.00 41.17 43 LEU E O 1
ATOM 5249 N N . LYS E 1 46 ? 68.322 -1.049 16.726 1.00 40.23 44 LYS E N 1
ATOM 5250 C CA . LYS E 1 46 ? 67.377 -0.652 15.687 1.00 47.49 44 LYS E CA 1
ATOM 5251 C C . LYS E 1 46 ? 66.079 -1.449 15.787 1.00 42.56 44 LYS E C 1
ATOM 5252 O O . LYS E 1 46 ? 64.992 -0.881 15.764 1.00 43.25 44 LYS E O 1
ATOM 5258 N N . GLN E 1 47 ? 66.207 -2.763 15.924 1.00 41.87 45 GLN E N 1
ATOM 5259 C CA . GLN E 1 47 ? 65.051 -3.642 16.091 1.00 41.55 45 GLN E CA 1
ATOM 5260 C C . GLN E 1 47 ? 64.226 -3.344 17.345 1.00 39.51 45 GLN E C 1
ATOM 5261 O O . GLN E 1 47 ? 63.002 -3.421 17.305 1.00 42.74 45 GLN E O 1
ATOM 5267 N N . LEU E 1 48 ? 64.894 -3.032 18.453 1.00 44.80 46 LEU E N 1
ATOM 5268 C CA . LEU E 1 48 ? 64.206 -2.651 19.691 1.00 45.49 46 LEU E CA 1
ATOM 5269 C C . LEU E 1 48 ? 63.473 -1.328 19.525 1.00 46.28 46 LEU E C 1
ATOM 5270 O O . LEU E 1 48 ? 62.380 -1.137 20.062 1.00 44.22 46 LEU E O 1
ATOM 5275 N N . GLU E 1 49 ? 64.098 -0.400 18.808 1.00 47.19 47 GLU E N 1
ATOM 5276 C CA . GLU E 1 49 ? 63.440 0.847 18.451 1.00 46.99 47 GLU E CA 1
ATOM 5277 C C . GLU E 1 49 ? 62.249 0.593 17.528 1.00 48.77 47 GLU E C 1
ATOM 5278 O O . GLU E 1 49 ? 61.148 1.042 17.811 1.00 51.40 47 GLU E O 1
ATOM 5284 N N . ASP E 1 50 ? 62.468 -0.147 16.446 1.00 46.51 48 ASP E N 1
ATOM 5285 C CA . ASP E 1 50 ? 61.402 -0.413 15.467 1.00 50.28 48 ASP E CA 1
ATOM 5286 C C . ASP E 1 50 ? 60.203 -1.154 16.060 1.00 51.03 48 ASP E C 1
ATOM 5287 O O . ASP E 1 50 ? 59.086 -1.026 15.552 1.00 52.41 48 ASP E O 1
ATOM 5292 N N . ALA E 1 51 ? 60.438 -1.949 17.102 1.00 48.77 49 ALA E N 1
ATOM 5293 C CA . ALA E 1 51 ? 59.371 -2.732 17.727 1.00 46.51 49 ALA E CA 1
ATOM 5294 C C . ALA E 1 51 ? 58.561 -1.881 18.693 1.00 47.85 49 ALA E C 1
ATOM 5295 O O . ALA E 1 51 ? 57.542 -2.328 19.205 1.00 52.23 49 ALA E O 1
ATOM 5297 N N . GLY E 1 52 ? 59.016 -0.659 18.945 1.00 39.97 50 GLY E N 1
ATOM 5298 C CA . GLY E 1 52 ? 58.346 0.230 19.878 1.00 46.16 50 GLY E CA 1
ATOM 5299 C C . GLY E 1 52 ? 58.722 -0.017 21.330 1.00 46.97 50 GLY E C 1
ATOM 5300 O O . GLY E 1 52 ? 58.103 0.545 22.228 1.00 42.47 50 GLY E O 1
ATOM 5301 N N . ILE E 1 53 ? 59.741 -0.846 21.563 1.00 45.95 51 ILE E N 1
ATOM 5302 C CA . ILE E 1 53 ? 60.187 -1.136 22.924 1.00 48.96 51 ILE E CA 1
ATOM 5303 C C . ILE E 1 53 ? 60.838 0.114 23.486 1.00 46.07 51 ILE E C 1
ATOM 5304 O O . ILE E 1 53 ? 60.410 0.612 24.521 1.00 43.97 51 ILE E O 1
ATOM 5309 N N . VAL E 1 54 ? 61.831 0.646 22.772 1.00 39.69 52 VAL E N 1
ATOM 5310 C CA . VAL E 1 54 ? 62.318 1.985 23.045 1.00 45.17 52 VAL E CA 1
ATOM 5311 C C . VAL E 1 54 ? 61.386 2.925 22.315 1.00 46.68 52 VAL E C 1
ATOM 5312 O O . VAL E 1 54 ? 61.339 2.920 21.082 1.00 47.97 52 VAL E O 1
ATOM 5316 N N . ARG E 1 55 ? 60.626 3.715 23.065 1.00 46.23 53 ARG E N 1
ATOM 5317 C CA . ARG E 1 55 ? 59.675 4.645 22.448 1.00 50.05 53 ARG E CA 1
ATOM 5318 C C . ARG E 1 55 ? 60.237 6.042 22.248 1.00 48.26 53 ARG E C 1
ATOM 5319 O O . ARG E 1 55 ? 59.761 6.788 21.393 1.00 50.89 53 ARG E O 1
ATOM 5327 N N . GLN E 1 56 ? 61.238 6.395 23.044 1.00 49.49 54 GLN E N 1
ATOM 5328 C CA . GLN E 1 56 ? 61.793 7.732 23.033 1.00 51.85 54 GLN E CA 1
ATOM 5329 C C . GLN E 1 56 ? 63.130 7.750 23.756 1.00 43.63 54 GLN E C 1
ATOM 5330 O O . GLN E 1 56 ? 63.357 6.946 24.649 1.00 52.71 54 GLN E O 1
ATOM 5336 N N . TYR E 1 57 ? 64.011 8.655 23.330 1.00 48.44 55 TYR E N 1
ATOM 5337 C CA . TYR E 1 57 ? 65.175 9.071 24.113 1.00 48.60 55 TYR E CA 1
ATOM 5338 C C . TYR E 1 57 ? 64.927 10.488 24.617 1.00 50.36 55 TYR E C 1
ATOM 5339 O O . TYR E 1 57 ? 64.394 11.333 23.886 1.00 53.51 55 TYR E O 1
ATOM 5348 N N . ALA E 1 58 ? 65.325 10.752 25.855 1.00 48.24 56 ALA E N 1
ATOM 5349 C CA . ALA E 1 58 ? 65.010 12.017 26.492 1.00 46.08 56 ALA E CA 1
ATOM 5350 C C . ALA E 1 58 ? 66.146 12.521 27.359 1.00 46.92 56 ALA E C 1
ATOM 5351 O O . ALA E 1 58 ? 66.755 11.761 28.111 1.00 40.86 56 ALA E O 1
ATOM 5353 N N . ALA E 1 59 ? 66.413 13.816 27.231 1.00 47.92 57 ALA E N 1
ATOM 5354 C CA . ALA E 1 59 ? 67.151 14.572 28.215 1.00 48.04 57 ALA E CA 1
ATOM 5355 C C . ALA E 1 59 ? 66.215 14.831 29.407 1.00 47.68 57 ALA E C 1
ATOM 5356 O O . ALA E 1 59 ? 65.155 15.430 29.244 1.00 45.36 57 ALA E O 1
ATOM 5358 N N . LEU E 1 60 ? 66.596 14.368 30.593 1.00 53.61 58 LEU E N 1
ATOM 5359 C CA . LEU E 1 60 ? 65.821 14.629 31.814 1.00 50.30 58 LEU E CA 1
ATOM 5360 C C . LEU E 1 60 ? 66.425 15.826 32.541 1.00 45.85 58 LEU E C 1
ATOM 5361 O O . LEU E 1 60 ? 67.634 15.886 32.725 1.00 44.24 58 LEU E O 1
ATOM 5366 N N . LEU E 1 61 ? 65.589 16.779 32.949 1.00 45.59 59 LEU E N 1
ATOM 5367 C CA . LEU E 1 61 ? 66.088 18.001 33.592 1.00 42.17 59 LEU E CA 1
ATOM 5368 C C . LEU E 1 61 ? 65.804 18.041 35.083 1.00 40.49 59 LEU E C 1
ATOM 5369 O O . LEU E 1 61 ? 64.872 17.395 35.566 1.00 42.29 59 LEU E O 1
ATOM 5374 N N . SER E 1 62 ? 66.608 18.815 35.806 1.00 36.72 60 SER E N 1
ATOM 5375 C CA . SER E 1 62 ? 66.325 19.110 37.200 1.00 42.29 60 SER E CA 1
ATOM 5376 C C . SER E 1 62 ? 65.246 20.201 37.266 1.00 41.39 60 SER E C 1
ATOM 5377 O O . SER E 1 62 ? 65.449 21.291 36.736 1.00 36.78 60 SER E O 1
ATOM 5380 N N . PRO E 1 63 ? 64.088 19.904 37.881 1.00 45.23 61 PRO E N 1
ATOM 5381 C CA . PRO E 1 63 ? 63.057 20.941 38.004 1.00 49.60 61 PRO E CA 1
ATOM 5382 C C . PRO E 1 63 ? 63.515 22.218 38.720 1.00 50.64 61 PRO E C 1
ATOM 5383 O O . PRO E 1 63 ? 63.179 23.316 38.280 1.00 49.21 61 PRO E O 1
ATOM 5387 N N . GLU E 1 64 ? 64.263 22.069 39.812 1.00 50.17 62 GLU E N 1
ATOM 5388 C CA . GLU E 1 64 ? 64.771 23.226 40.555 1.00 57.15 62 GLU E CA 1
ATOM 5389 C C . GLU E 1 64 ? 65.735 24.072 39.722 1.00 50.57 62 GLU E C 1
ATOM 5390 O O . GLU E 1 64 ? 65.712 25.302 39.813 1.00 51.23 62 GLU E O 1
ATOM 5396 N N . SER E 1 65 ? 66.551 23.430 38.882 1.00 45.58 63 SER E N 1
ATOM 5397 C CA . SER E 1 65 ? 67.505 24.174 38.038 1.00 44.55 63 SER E CA 1
ATOM 5398 C C . SER E 1 65 ? 66.813 25.131 37.074 1.00 37.35 63 SER E C 1
ATOM 5399 O O . SER E 1 65 ? 67.429 26.084 36.603 1.00 41.81 63 SER E O 1
ATOM 5402 N N . VAL E 1 66 ? 65.545 24.866 36.762 1.00 46.15 64 VAL E N 1
ATOM 5403 C CA . VAL E 1 66 ? 64.787 25.689 35.818 1.00 42.42 64 VAL E CA 1
ATOM 5404 C C . VAL E 1 66 ? 63.626 26.416 36.529 1.00 48.15 64 VAL E C 1
ATOM 5405 O O . VAL E 1 66 ? 62.648 26.840 35.902 1.00 44.77 64 VAL E O 1
ATOM 5409 N N . ASN E 1 67 ? 63.765 26.561 37.846 1.00 46.49 65 ASN E N 1
ATOM 5410 C CA . ASN E 1 67 ? 62.844 27.330 38.670 1.00 50.01 65 ASN E CA 1
ATOM 5411 C C . ASN E 1 67 ? 61.452 26.719 38.830 1.00 51.00 65 ASN E C 1
ATOM 5412 O O . ASN E 1 67 ? 60.490 27.432 39.109 1.00 54.24 65 ASN E O 1
ATOM 5417 N N . LEU E 1 68 ? 61.353 25.403 38.686 1.00 52.05 66 LEU E N 1
ATOM 5418 C CA . LEU E 1 68 ? 60.084 24.714 38.854 1.00 53.00 66 LEU E CA 1
ATOM 5419 C C . LEU E 1 68 ? 60.062 24.055 40.216 1.00 50.36 66 LEU E C 1
ATOM 5420 O O . LEU E 1 68 ? 60.100 22.830 40.334 1.00 61.88 66 LEU E O 1
ATOM 5425 N N . GLY E 1 69 ? 59.978 24.893 41.241 1.00 51.31 67 GLY E N 1
ATOM 5426 C CA . GLY E 1 69 ? 60.134 24.453 42.615 1.00 49.03 67 GLY E CA 1
ATOM 5427 C C . GLY E 1 69 ? 58.905 23.845 43.254 1.00 51.15 67 GLY E C 1
ATOM 5428 O O . GLY E 1 69 ? 58.977 23.419 44.410 1.00 50.50 67 GLY E O 1
ATOM 5429 N N . LEU E 1 70 ? 57.789 23.800 42.521 1.00 47.76 68 LEU E N 1
ATOM 5430 C CA . LEU E 1 70 ? 56.544 23.246 43.041 1.00 45.61 68 LEU E CA 1
ATOM 5431 C C . LEU E 1 70 ? 56.049 22.116 42.152 1.00 47.26 68 LEU E C 1
ATOM 5432 O O . LEU E 1 70 ? 55.746 22.319 40.965 1.00 42.94 68 LEU E O 1
ATOM 5437 N N . GLN E 1 71 ? 55.971 20.922 42.733 1.00 42.97 69 GLN E N 1
ATOM 5438 C CA . GLN E 1 71 ? 55.450 19.754 42.031 1.00 48.54 69 GLN E CA 1
ATOM 5439 C C . GLN E 1 71 ? 54.122 19.366 42.668 1.00 45.51 69 GLN E C 1
ATOM 5440 O O . GLN E 1 71 ? 54.033 19.183 43.889 1.00 41.16 69 GLN E O 1
ATOM 5446 N N . ALA E 1 72 ? 53.085 19.262 41.841 1.00 49.13 70 ALA E N 1
ATOM 5447 C CA . ALA E 1 72 ? 51.740 18.990 42.338 1.00 45.45 70 ALA E CA 1
ATOM 5448 C C . ALA E 1 72 ? 51.202 17.668 41.813 1.00 45.98 70 ALA E C 1
ATOM 5449 O O . ALA E 1 72 ? 51.542 17.231 40.714 1.00 52.16 70 ALA E O 1
ATOM 5451 N N . PHE E 1 73 ? 50.382 17.028 42.637 1.00 44.38 71 PHE E N 1
ATOM 5452 C CA . PHE E 1 73 ? 49.607 15.869 42.245 1.00 46.06 71 PHE E CA 1
ATOM 5453 C C . PHE E 1 73 ? 48.159 16.281 42.356 1.00 43.59 71 PHE E C 1
ATOM 5454 O O . PHE E 1 73 ? 47.687 16.598 43.442 1.00 41.95 71 PHE E O 1
ATOM 5462 N N . ILE E 1 74 ? 47.463 16.307 41.226 1.00 51.11 72 ILE E N 1
ATOM 5463 C CA . ILE E 1 74 ? 46.124 16.886 41.168 1.00 48.83 72 ILE E CA 1
ATOM 5464 C C . ILE E 1 74 ? 45.079 15.807 40.897 1.00 46.54 72 ILE E C 1
ATOM 5465 O O . ILE E 1 74 ? 45.089 15.146 39.857 1.00 46.84 72 ILE E O 1
ATOM 5470 N N . ARG E 1 75 ? 44.187 15.633 41.860 1.00 43.49 73 ARG E N 1
ATOM 5471 C CA . ARG E 1 75 ? 43.117 14.664 41.763 1.00 46.87 73 ARG E CA 1
ATOM 5472 C C . ARG E 1 75 ? 41.901 15.390 41.206 1.00 43.49 73 ARG E C 1
ATOM 5473 O O . ARG E 1 75 ? 41.316 16.252 41.872 1.00 46.19 73 ARG E O 1
ATOM 5481 N N . VAL E 1 76 ? 41.562 15.070 39.964 1.00 44.91 74 VAL E N 1
ATOM 5482 C CA . VAL E 1 76 ? 40.520 15.776 39.218 1.00 46.31 74 VAL E CA 1
ATOM 5483 C C . VAL E 1 76 ? 39.268 14.919 39.135 1.00 48.04 74 VAL E C 1
ATOM 5484 O O . VAL E 1 76 ? 39.334 13.731 38.803 1.00 40.36 74 VAL E O 1
ATOM 5488 N N . SER E 1 77 ? 38.130 15.539 39.437 1.00 49.43 75 SER E N 1
ATOM 5489 C CA . SER E 1 77 ? 36.832 14.913 39.267 1.00 47.31 75 SER E CA 1
ATOM 5490 C C . SER E 1 77 ? 36.199 15.386 37.963 1.00 52.57 75 SER E C 1
ATOM 5491 O O . SER E 1 77 ? 35.937 16.579 37.782 1.00 51.97 75 SER E O 1
ATOM 5494 N N . ILE E 1 78 ? 35.942 14.441 37.066 1.00 50.23 76 ILE E N 1
ATOM 5495 C CA . ILE E 1 78 ? 35.401 14.755 35.759 1.00 47.39 76 ILE E CA 1
ATOM 5496 C C . ILE E 1 78 ? 33.891 14.867 35.843 1.00 47.53 76 ILE E C 1
ATOM 5497 O O . ILE E 1 78 ? 33.237 14.113 36.562 1.00 41.20 76 ILE E O 1
ATOM 5502 N N . ARG E 1 79 ? 33.350 15.834 35.113 1.00 43.16 77 ARG E N 1
ATOM 5503 C CA . ARG E 1 79 ? 31.916 16.001 34.991 1.00 51.23 77 ARG E CA 1
ATOM 5504 C C . ARG E 1 79 ? 31.344 14.764 34.305 1.00 46.57 77 ARG E C 1
ATOM 5505 O O . ARG E 1 79 ? 31.894 14.274 33.324 1.00 45.90 77 ARG E O 1
ATOM 5513 N N . LYS E 1 80 ? 30.237 14.264 34.834 1.00 46.76 78 LYS E N 1
ATOM 5514 C CA . LYS E 1 80 ? 29.669 12.999 34.387 1.00 49.27 78 LYS E CA 1
ATOM 5515 C C . LYS E 1 80 ? 28.752 13.177 33.178 1.00 42.55 78 LYS E C 1
ATOM 5516 O O . LYS E 1 80 ? 27.566 12.928 33.256 1.00 44.41 78 LYS E O 1
ATOM 5522 N N . ALA E 1 81 ? 29.334 13.631 32.071 1.00 44.90 79 ALA E N 1
ATOM 5523 C CA . ALA E 1 81 ? 28.647 13.751 30.789 1.00 49.02 79 ALA E CA 1
ATOM 5524 C C . ALA E 1 81 ? 29.556 13.159 29.728 1.00 51.67 79 ALA E C 1
ATOM 5525 O O . ALA E 1 81 ? 30.773 13.066 29.925 1.00 49.63 79 ALA E O 1
ATOM 5527 N N . LYS E 1 82 ? 28.970 12.778 28.597 1.00 53.49 80 LYS E N 1
ATOM 5528 C CA . LYS E 1 82 ? 29.684 11.959 27.614 1.00 57.87 80 LYS E CA 1
ATOM 5529 C C . LYS E 1 82 ? 30.871 12.710 26.999 1.00 52.68 80 LYS E C 1
ATOM 5530 O O . LYS E 1 82 ? 31.860 12.105 26.605 1.00 49.45 80 LYS E O 1
ATOM 5536 N N . ASP E 1 83 ? 30.762 14.031 26.932 1.00 53.82 81 ASP E N 1
ATOM 5537 C CA . ASP E 1 83 ? 31.768 14.877 26.290 1.00 57.08 81 ASP E CA 1
ATOM 5538 C C . ASP E 1 83 ? 32.941 15.234 27.187 1.00 51.95 81 ASP E C 1
ATOM 5539 O O . ASP E 1 83 ? 34.022 15.546 26.693 1.00 55.61 81 ASP E O 1
ATOM 5544 N N . ALA E 1 84 ? 32.730 15.207 28.498 1.00 53.95 82 ALA E N 1
ATOM 5545 C CA . ALA E 1 84 ? 33.718 15.737 29.449 1.00 47.41 82 ALA E CA 1
ATOM 5546 C C . ALA E 1 84 ? 35.066 15.029 29.380 1.00 47.11 82 ALA E C 1
ATOM 5547 O O . ALA E 1 84 ? 36.108 15.690 29.339 1.00 52.30 82 ALA E O 1
ATOM 5549 N N . ARG E 1 85 ? 35.047 13.698 29.350 1.00 45.04 83 ARG E N 1
ATOM 5550 C CA . ARG E 1 85 ? 36.280 12.895 29.365 1.00 45.39 83 ARG E CA 1
ATOM 5551 C C . ARG E 1 85 ? 37.200 13.162 28.175 1.00 46.41 83 ARG E C 1
ATOM 5552 O O . ARG E 1 85 ? 38.400 13.339 28.350 1.00 45.13 83 ARG E O 1
ATOM 5560 N N . GLU E 1 86 ? 36.633 13.189 26.970 1.00 49.66 84 GLU E N 1
ATOM 5561 C CA . GLU E 1 86 ? 37.432 13.392 25.753 1.00 52.46 84 GLU E CA 1
ATOM 5562 C C . GLU E 1 86 ? 37.924 14.832 25.610 1.00 46.12 84 GLU E C 1
ATOM 5563 O O . GLU E 1 86 ? 39.046 15.063 25.170 1.00 56.24 84 GLU E O 1
ATOM 5569 N N . ASP E 1 87 ? 37.084 15.793 25.982 1.00 48.36 85 ASP E N 1
ATOM 5570 C CA . ASP E 1 87 ? 37.467 17.200 25.962 1.00 48.93 85 ASP E CA 1
ATOM 5571 C C . ASP E 1 87 ? 38.566 17.532 26.975 1.00 43.51 85 ASP E C 1
ATOM 5572 O O . ASP E 1 87 ? 39.472 18.304 26.684 1.00 46.97 85 ASP E O 1
ATOM 5577 N N . PHE E 1 88 ? 38.478 16.951 28.162 1.00 44.52 86 PHE E N 1
ATOM 5578 C CA . PHE E 1 88 ? 39.498 17.142 29.173 1.00 46.31 86 PHE E CA 1
ATOM 5579 C C . PHE E 1 88 ? 40.824 16.518 28.736 1.00 45.58 86 PHE E C 1
ATOM 5580 O O . PHE E 1 88 ? 41.874 17.144 28.846 1.00 44.82 86 PHE E O 1
ATOM 5588 N N . ALA E 1 89 ? 40.772 15.286 28.239 1.00 48.45 87 ALA E N 1
ATOM 5589 C CA . ALA E 1 89 ? 41.973 14.615 27.732 1.00 49.07 87 ALA E CA 1
ATOM 5590 C C . ALA E 1 89 ? 42.651 15.453 26.648 1.00 52.66 87 ALA E C 1
ATOM 5591 O O . ALA E 1 89 ? 43.875 15.635 26.675 1.00 50.52 87 ALA E O 1
ATOM 5593 N N . ALA E 1 90 ? 41.849 15.971 25.712 1.00 47.07 88 ALA E N 1
ATOM 5594 C CA . ALA E 1 90 ? 42.356 16.831 24.645 1.00 49.97 88 ALA E CA 1
ATOM 5595 C C . ALA E 1 90 ? 43.008 18.118 25.176 1.00 50.43 88 ALA E C 1
ATOM 5596 O O . ALA E 1 90 ? 44.058 18.534 24.675 1.00 49.67 88 ALA E O 1
ATOM 5598 N N . SER E 1 91 ? 42.385 18.749 26.174 1.00 45.03 89 SER E N 1
ATOM 5599 C CA . SER E 1 91 ? 42.937 19.973 26.766 1.00 45.97 89 SER E CA 1
ATOM 5600 C C . SER E 1 91 ? 44.218 19.690 27.571 1.00 44.62 89 SER E C 1
ATOM 5601 O O . SER E 1 91 ? 45.205 20.409 27.442 1.00 44.11 89 SER E O 1
ATOM 5604 N N . VAL E 1 92 ? 44.196 18.641 28.383 1.00 44.00 90 VAL E N 1
ATOM 5605 C CA . VAL E 1 92 ? 45.370 18.245 29.192 1.00 56.49 90 VAL E CA 1
ATOM 5606 C C . VAL E 1 92 ? 46.613 17.986 28.344 1.00 49.91 90 VAL E C 1
ATOM 5607 O O . VAL E 1 92 ? 47.724 18.359 28.728 1.00 45.05 90 VAL E O 1
ATOM 5611 N N . ARG E 1 93 ? 46.414 17.348 27.193 1.00 54.73 91 ARG E N 1
ATOM 5612 C CA . ARG E 1 93 ? 47.511 17.070 26.266 1.00 55.77 91 ARG E CA 1
ATOM 5613 C C . ARG E 1 93 ? 48.188 18.335 25.748 1.00 49.83 91 ARG E C 1
ATOM 5614 O O . ARG E 1 93 ? 49.335 18.279 25.322 1.00 44.78 91 ARG E O 1
ATOM 5622 N N . LYS E 1 94 ? 47.485 19.464 25.815 1.00 49.85 92 LYS E N 1
ATOM 5623 C CA . LYS E 1 94 ? 48.005 20.749 25.357 1.00 53.17 92 LYS E CA 1
ATOM 5624 C C . LYS E 1 94 ? 48.498 21.664 26.479 1.00 48.04 92 LYS E C 1
ATOM 5625 O O . LYS E 1 94 ? 48.920 22.778 26.211 1.00 54.63 92 LYS E O 1
ATOM 5631 N N . TRP E 1 95 ? 48.433 21.209 27.723 1.00 47.61 93 TRP E N 1
ATOM 5632 C CA . TRP E 1 95 ? 48.919 21.992 28.865 1.00 43.96 93 TRP E CA 1
ATOM 5633 C C . TRP E 1 95 ? 50.326 21.512 29.231 1.00 42.17 93 TRP E C 1
ATOM 5634 O O . TRP E 1 95 ? 50.476 20.430 29.771 1.00 44.43 93 TRP E O 1
ATOM 5645 N N . PRO E 1 96 ? 51.367 22.291 28.883 1.00 44.32 94 PRO E N 1
ATOM 5646 C CA . PRO E 1 96 ? 52.740 21.832 29.116 1.00 43.03 94 PRO E CA 1
ATOM 5647 C C . PRO E 1 96 ? 53.147 21.647 30.577 1.00 45.29 94 PRO E C 1
ATOM 5648 O O . PRO E 1 96 ? 54.117 20.943 30.843 1.00 43.52 94 PRO E O 1
ATOM 5652 N N . GLU E 1 97 ? 52.449 22.303 31.499 1.00 46.28 95 GLU E N 1
ATOM 5653 C CA . GLU E 1 97 ? 52.756 22.175 32.923 1.00 51.14 95 GLU E CA 1
ATOM 5654 C C . GLU E 1 97 ? 52.300 20.835 33.473 1.00 46.82 95 GLU E C 1
ATOM 5655 O O . GLU E 1 97 ? 52.820 20.388 34.484 1.00 49.00 95 GLU E O 1
ATOM 5661 N N . VAL E 1 98 ? 51.358 20.184 32.795 1.00 49.68 96 VAL E N 1
ATOM 5662 C CA . VAL E 1 98 ? 50.962 18.818 33.143 1.00 46.80 96 VAL E CA 1
ATOM 5663 C C . VAL E 1 98 ? 51.810 17.795 32.379 1.00 45.06 96 VAL E C 1
ATOM 5664 O O . VAL E 1 98 ? 51.739 17.693 31.149 1.00 47.93 96 VAL E O 1
ATOM 5668 N N . LEU E 1 99 ? 52.625 17.045 33.114 1.00 46.67 97 LEU E N 1
ATOM 5669 C CA . LEU E 1 99 ? 53.495 16.041 32.499 1.00 47.05 97 LEU E CA 1
ATOM 5670 C C . LEU E 1 99 ? 52.763 14.746 32.277 1.00 47.84 97 LEU E C 1
ATOM 5671 O O . LEU E 1 99 ? 52.964 14.089 31.258 1.00 44.20 97 LEU E O 1
ATOM 5676 N N . SER E 1 100 ? 51.906 14.372 33.221 1.00 49.06 98 SER E N 1
ATOM 5677 C CA . SER E 1 100 ? 51.179 13.121 33.083 1.00 52.68 98 SER E CA 1
ATOM 5678 C C . SER E 1 100 ? 49.768 13.204 33.625 1.00 46.91 98 SER E C 1
ATOM 5679 O O . SER E 1 100 ? 49.479 13.954 34.557 1.00 46.11 98 SER E O 1
ATOM 5682 N N . CYS E 1 101 ? 48.897 12.432 32.997 1.00 46.49 99 CYS E N 1
ATOM 5683 C CA . CYS E 1 101 ? 47.502 12.344 33.374 1.00 46.83 99 CYS E CA 1
ATOM 5684 C C . CYS E 1 101 ? 47.048 10.901 33.186 1.00 42.68 99 CYS E C 1
ATOM 5685 O O . CYS E 1 101 ? 47.174 10.345 32.092 1.00 44.52 99 CYS E O 1
ATOM 5688 N N . PHE E 1 102 ? 46.548 10.301 34.267 1.00 46.94 1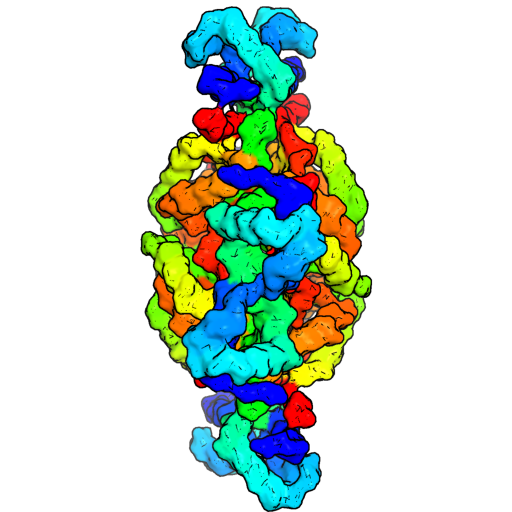00 PHE E N 1
ATOM 5689 C CA . PHE E 1 102 ? 46.049 8.931 34.252 1.00 49.21 100 PHE E CA 1
ATOM 5690 C C . PHE E 1 102 ? 44.640 8.863 34.795 1.00 44.70 100 PHE E C 1
ATOM 5691 O O . PHE E 1 102 ? 44.369 9.417 35.852 1.00 40.59 100 PHE E O 1
ATOM 5699 N N . ALA E 1 103 ? 43.750 8.185 34.067 1.00 44.96 101 ALA E N 1
ATOM 5700 C CA . ALA E 1 103 ? 42.478 7.741 34.625 1.00 45.13 101 ALA E CA 1
ATOM 5701 C C . ALA E 1 103 ? 42.790 6.572 35.562 1.00 46.15 101 ALA E C 1
ATOM 5702 O O . ALA E 1 103 ? 43.472 5.634 35.168 1.00 50.00 101 ALA E O 1
ATOM 5704 N N . LEU E 1 104 ? 42.321 6.645 36.802 1.00 44.26 102 LEU E N 1
ATOM 5705 C CA . LEU E 1 104 ? 42.601 5.603 37.789 1.00 43.46 102 LEU E CA 1
ATOM 5706 C C . LEU E 1 104 ? 41.350 4.816 38.176 1.00 40.70 102 LEU E C 1
ATOM 5707 O O . LEU E 1 104 ? 40.234 5.210 37.865 1.00 47.17 102 LEU E O 1
ATOM 5712 N N . THR E 1 105 ? 41.563 3.696 38.858 1.00 47.00 103 THR E N 1
ATOM 5713 C CA . THR E 1 105 ? 40.490 2.762 39.221 1.00 42.80 103 THR E CA 1
ATOM 5714 C C . THR E 1 105 ? 39.751 3.131 40.498 1.00 37.66 103 THR E C 1
ATOM 5715 O O . THR E 1 105 ? 38.734 2.513 40.834 1.00 37.05 103 THR E O 1
ATOM 5719 N N . GLY E 1 106 ? 40.271 4.103 41.232 1.00 33.12 104 GLY E N 1
ATOM 5720 C CA . GLY E 1 106 ? 39.771 4.415 42.556 1.00 38.28 104 GLY E CA 1
ATOM 5721 C C . GLY E 1 106 ? 38.791 5.561 42.528 1.00 41.51 104 GLY E C 1
ATOM 5722 O O . GLY E 1 106 ? 38.085 5.757 41.536 1.00 47.21 104 GLY E O 1
ATOM 5723 N N . GLU E 1 107 ? 38.709 6.290 43.640 1.00 36.07 105 GLU E N 1
ATOM 5724 C CA . GLU E 1 107 ? 37.786 7.426 43.741 1.00 51.10 105 GLU E CA 1
ATOM 5725 C C . GLU E 1 107 ? 38.245 8.603 42.889 1.00 42.06 105 GLU E C 1
ATOM 5726 O O . GLU E 1 107 ? 37.422 9.352 42.378 1.00 41.38 105 GLU E O 1
ATOM 5732 N N . THR E 1 108 ? 39.552 8.775 42.737 1.00 46.46 106 THR E N 1
ATOM 5733 C CA . THR E 1 108 ? 40.071 9.854 41.898 1.00 46.13 106 THR E CA 1
ATOM 5734 C C . THR E 1 108 ? 39.907 9.477 40.421 1.00 48.37 106 THR E C 1
ATOM 5735 O O . THR E 1 108 ? 40.396 8.429 39.977 1.00 45.15 106 THR E O 1
ATOM 5739 N N . ASP E 1 109 ? 39.208 10.315 39.659 1.00 40.89 107 ASP E N 1
ATOM 5740 C CA . ASP E 1 109 ? 38.958 9.969 38.247 1.00 46.89 107 ASP E CA 1
ATOM 5741 C C . ASP E 1 109 ? 40.256 10.086 37.449 1.00 48.66 107 ASP E C 1
ATOM 5742 O O . ASP E 1 109 ? 40.668 9.143 36.794 1.00 45.37 107 ASP E O 1
ATOM 5747 N N . TYR E 1 110 ? 40.901 11.243 37.525 1.00 49.07 108 TYR E N 1
ATOM 5748 C CA . TYR E 1 110 ? 42.161 11.449 36.841 1.00 47.51 108 TYR E CA 1
ATOM 5749 C C . TYR E 1 110 ? 43.187 11.997 37.824 1.00 52.18 108 TYR E C 1
ATOM 5750 O O . TYR E 1 110 ? 42.883 12.879 38.633 1.00 50.94 108 TYR E O 1
ATOM 5759 N N . LEU E 1 111 ? 44.404 11.483 37.744 1.00 48.59 109 LEU E N 1
ATOM 5760 C CA . LEU E 1 111 ? 45.497 12.005 38.535 1.00 47.17 109 LEU E CA 1
ATOM 5761 C C . LEU E 1 111 ? 46.492 12.709 37.606 1.00 46.64 109 LEU E C 1
ATOM 5762 O O . LEU E 1 111 ? 47.023 12.107 36.673 1.00 45.27 109 LEU E O 1
ATOM 5767 N N . LEU E 1 112 ? 46.731 13.988 37.878 1.00 47.54 110 LEU E N 1
ATOM 5768 C CA . LEU E 1 112 ? 47.649 14.798 37.096 1.00 41.79 110 LEU E CA 1
ATOM 5769 C C . LEU E 1 112 ? 48.919 15.045 37.886 1.00 44.03 110 LEU E C 1
ATOM 5770 O O . LEU E 1 112 ? 48.897 15.222 39.104 1.00 44.77 110 LEU E O 1
ATOM 5775 N N . GLN E 1 113 ? 50.030 15.042 37.169 1.00 47.36 111 GLN E N 1
ATOM 5776 C CA . GLN E 1 113 ? 51.318 15.371 37.732 1.00 52.35 111 GLN E CA 1
ATOM 5777 C C . GLN E 1 113 ? 51.765 16.623 36.996 1.00 44.08 111 GLN E C 1
ATOM 5778 O O . GLN E 1 113 ? 51.771 16.663 35.764 1.00 47.72 111 GLN E O 1
ATOM 5784 N N . ALA E 1 114 ? 52.111 17.660 37.743 1.00 50.69 112 ALA E N 1
ATOM 5785 C CA . ALA E 1 114 ? 52.300 18.979 37.142 1.00 52.12 112 ALA E CA 1
ATOM 5786 C C . ALA E 1 114 ? 53.328 19.799 37.901 1.00 45.42 112 ALA E C 1
ATOM 5787 O O . ALA E 1 114 ? 53.470 19.647 39.113 1.00 49.04 112 ALA E O 1
ATOM 5789 N N . PHE E 1 115 ? 54.040 20.660 37.168 1.00 47.13 113 PHE E N 1
ATOM 5790 C CA . PHE E 1 115 ? 55.118 21.483 37.722 1.00 45.75 113 PHE E CA 1
ATOM 5791 C C . PHE E 1 115 ? 54.856 22.964 37.519 1.00 47.17 113 PHE E C 1
ATOM 5792 O O . PHE E 1 115 ? 54.353 23.377 36.472 1.00 43.59 113 PHE E O 1
ATOM 5800 N N . PHE E 1 116 ? 55.242 23.744 38.529 1.00 41.09 114 PHE E N 1
ATOM 5801 C CA . PHE E 1 116 ? 55.031 25.180 38.585 1.00 41.91 114 PHE E CA 1
ATOM 5802 C C . PHE E 1 116 ? 56.200 25.811 39.311 1.00 43.53 114 PHE E C 1
ATOM 5803 O O . PHE E 1 116 ? 56.888 25.143 40.092 1.00 46.41 114 PHE E O 1
ATOM 5811 N N . THR E 1 117 ? 56.403 27.103 39.082 1.00 47.41 115 THR E N 1
ATOM 5812 C CA . THR E 1 117 ? 57.451 27.841 39.774 1.00 47.72 115 THR E CA 1
ATOM 5813 C C . THR E 1 117 ? 57.108 28.001 41.258 1.00 50.62 115 THR E C 1
ATOM 5814 O O . THR E 1 117 ? 57.993 27.897 42.107 1.00 50.71 115 THR E O 1
ATOM 5818 N N . ASP E 1 118 ? 55.828 28.244 41.556 1.00 46.12 116 ASP E N 1
ATOM 5819 C CA . ASP E 1 118 ? 55.381 28.518 42.929 1.00 46.44 116 ASP E CA 1
ATOM 5820 C C . ASP E 1 118 ? 53.865 28.464 43.052 1.00 39.66 116 ASP E C 1
ATOM 5821 O O . ASP E 1 118 ? 53.170 28.177 42.081 1.00 43.39 116 ASP E O 1
ATOM 5834 N N . ASN E 1 120 ? 51.638 30.803 43.476 1.00 45.11 118 ASN E N 1
ATOM 5835 C CA . ASN E 1 120 ? 51.026 31.771 42.552 1.00 47.25 118 ASN E CA 1
ATOM 5836 C C . ASN E 1 120 ? 50.706 31.190 41.188 1.00 44.60 118 ASN E C 1
ATOM 5837 O O . ASN E 1 120 ? 49.583 31.315 40.695 1.00 42.08 118 ASN E O 1
ATOM 5842 N N . ALA E 1 121 ? 51.709 30.571 40.574 1.00 46.22 119 ALA E N 1
ATOM 5843 C CA . ALA E 1 1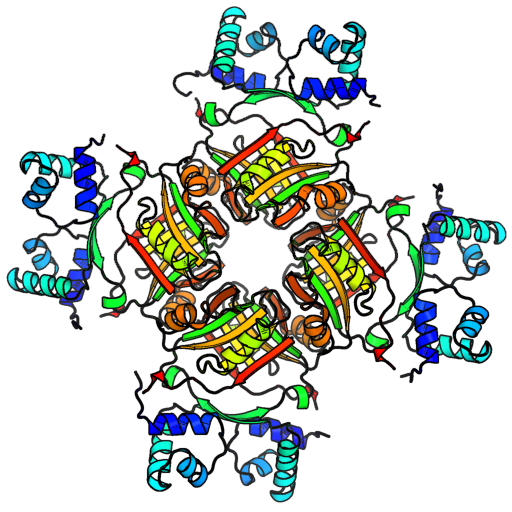21 ? 51.543 29.965 39.258 1.00 46.12 119 ALA E CA 1
ATOM 5844 C C . ALA E 1 121 ? 50.525 28.835 39.318 1.00 41.58 119 ALA E C 1
ATOM 5845 O O . ALA E 1 121 ? 49.665 28.736 38.450 1.00 49.25 119 ALA E O 1
ATOM 5847 N N . PHE E 1 122 ? 50.623 27.992 40.345 1.00 39.70 120 PHE E N 1
ATOM 5848 C CA . PHE E 1 122 ? 49.702 26.874 40.515 1.00 39.45 120 PHE E CA 1
ATOM 5849 C C . PHE E 1 122 ? 48.271 27.383 40.611 1.00 39.34 120 PHE E C 1
ATOM 5850 O O . PHE E 1 122 ? 47.358 26.860 39.959 1.00 42.05 120 PHE E O 1
ATOM 5858 N N . SER E 1 123 ? 48.084 28.412 41.434 1.00 43.99 121 SER E N 1
ATOM 5859 C CA . SER E 1 123 ? 46.761 28.972 41.683 1.00 42.85 121 SER E CA 1
ATOM 5860 C C . SER E 1 123 ? 46.133 29.513 40.392 1.00 43.19 121 SER E C 1
ATOM 5861 O O . SER E 1 123 ? 44.965 29.249 40.088 1.00 44.20 121 SER E O 1
ATOM 5864 N N . HIS E 1 124 ? 46.926 30.253 39.631 1.00 45.43 122 HIS E N 1
ATOM 5865 C CA . HIS E 1 124 ? 46.499 30.755 38.338 1.00 50.89 122 HIS E CA 1
ATOM 5866 C C . HIS E 1 124 ? 46.058 29.622 37.404 1.00 46.43 122 HIS E C 1
ATOM 5867 O O . HIS E 1 124 ? 45.043 29.727 36.728 1.00 45.52 122 HIS E O 1
ATOM 5874 N N . PHE E 1 125 ? 46.828 28.542 37.380 1.00 46.80 123 PHE E N 1
ATOM 5875 C CA . PHE E 1 125 ? 46.496 27.382 36.567 1.00 47.06 123 PHE E CA 1
ATOM 5876 C C . PHE E 1 125 ? 45.185 26.721 37.008 1.00 44.24 123 PHE E C 1
ATOM 5877 O O . PHE E 1 125 ? 44.306 26.429 36.199 1.00 46.00 123 PHE E O 1
ATOM 5885 N N . VAL E 1 126 ? 45.067 26.487 38.302 1.00 45.14 124 VAL E N 1
ATOM 5886 C CA . VAL E 1 126 ? 43.893 25.821 38.850 1.00 47.87 124 VAL E CA 1
ATOM 5887 C C . VAL E 1 126 ? 42.586 26.606 38.643 1.00 43.67 124 VAL E C 1
ATOM 5888 O O . VAL E 1 126 ? 41.598 26.053 38.148 1.00 45.94 124 VAL E O 1
ATOM 5892 N N . LEU E 1 127 ? 42.595 27.883 39.020 1.00 43.46 125 LEU E N 1
ATOM 5893 C CA . LEU E 1 127 ? 41.397 28.721 38.995 1.00 45.23 125 LEU E CA 1
ATOM 5894 C C . LEU E 1 127 ? 41.008 29.130 37.578 1.00 46.75 125 LEU E C 1
ATOM 5895 O O . LEU E 1 127 ? 39.829 29.095 37.209 1.00 52.61 125 LEU E O 1
ATOM 5900 N N . ASP E 1 128 ? 42.000 29.492 36.777 1.00 51.32 126 ASP E N 1
ATOM 5901 C CA . ASP E 1 128 ? 41.736 30.082 35.466 1.00 52.92 126 ASP E CA 1
ATOM 5902 C C . ASP E 1 128 ? 41.786 29.094 34.302 1.00 51.53 126 ASP E C 1
ATOM 5903 O O . ASP E 1 128 ? 41.258 29.397 33.236 1.00 54.26 126 ASP E O 1
ATOM 5908 N N . THR E 1 129 ? 42.399 27.924 34.491 1.00 47.61 127 THR E N 1
ATOM 5909 C CA . THR E 1 129 ? 42.472 26.928 33.415 1.00 49.86 127 THR E CA 1
ATOM 5910 C C . THR E 1 129 ? 41.760 25.631 33.796 1.00 46.80 127 THR E C 1
ATOM 5911 O O . THR E 1 129 ? 40.859 25.176 33.085 1.00 51.50 127 THR E O 1
ATOM 5915 N N . LEU E 1 130 ? 42.151 25.052 34.925 1.00 49.09 128 LEU E N 1
ATOM 5916 C CA . LEU E 1 130 ? 41.644 23.747 35.342 1.00 47.05 128 LEU E CA 1
ATOM 5917 C C . LEU E 1 130 ? 40.190 23.782 35.802 1.00 48.57 128 LEU E C 1
ATOM 5918 O O . LEU E 1 130 ? 39.331 23.161 35.176 1.00 44.51 128 LEU E O 1
ATOM 5923 N N . LEU E 1 131 ? 39.917 24.499 36.892 1.00 49.82 129 LEU E N 1
ATOM 5924 C CA . LEU E 1 131 ? 38.573 24.499 37.474 1.00 50.72 129 LEU E CA 1
ATOM 5925 C C . LEU E 1 131 ? 37.540 25.066 36.508 1.00 51.19 129 LEU E C 1
ATOM 5926 O O . LEU E 1 131 ? 36.373 24.661 36.534 1.00 53.22 129 LEU E O 1
ATOM 5931 N N . SER E 1 132 ? 37.978 25.979 35.645 1.00 47.84 130 SER E N 1
ATOM 5932 C CA . SER E 1 132 ? 37.099 26.593 34.652 1.00 49.99 130 SER E CA 1
ATOM 5933 C C . SER E 1 132 ? 36.866 25.731 33.397 1.00 48.72 130 SER E C 1
ATOM 5934 O O . SER E 1 132 ? 36.038 26.082 32.571 1.00 47.38 130 SER E O 1
ATOM 5937 N N . HIS E 1 133 ? 37.580 24.613 33.257 1.00 53.01 131 HIS E N 1
ATOM 5938 C CA . HIS E 1 133 ? 37.324 23.668 32.155 1.00 53.10 131 HIS E CA 1
ATOM 5939 C C . HIS E 1 133 ? 35.920 23.073 32.292 1.00 52.37 131 HIS E C 1
ATOM 5940 O O . HIS E 1 133 ? 35.571 22.536 33.344 1.00 52.62 131 HIS E O 1
ATOM 5947 N N . HIS E 1 134 ? 35.132 23.160 31.222 1.00 49.67 132 HIS E N 1
ATOM 5948 C CA . HIS E 1 134 ? 33.730 22.726 31.238 1.00 52.68 132 HIS E CA 1
ATOM 5949 C C . HIS E 1 134 ? 33.558 21.274 31.695 1.00 53.28 132 HIS E C 1
ATOM 5950 O O . HIS E 1 134 ? 32.537 20.928 32.281 1.00 53.79 132 HIS E O 1
ATOM 5957 N N . GLY E 1 135 ? 34.557 20.441 31.420 1.00 50.85 133 GLY E N 1
ATOM 5958 C CA . GLY E 1 135 ? 34.558 19.035 31.820 1.00 48.27 133 GLY E CA 1
ATOM 5959 C C . GLY E 1 135 ? 35.030 18.706 33.228 1.00 45.40 133 GLY E C 1
ATOM 5960 O O . GLY E 1 135 ? 34.979 17.539 33.622 1.00 47.46 133 GLY E O 1
ATOM 5961 N N . VAL E 1 136 ? 35.499 19.704 33.984 1.00 44.67 134 VAL E N 1
ATOM 5962 C CA . VAL E 1 136 ? 36.015 19.471 35.333 1.00 43.74 134 VAL E CA 1
ATOM 5963 C C . VAL E 1 136 ? 34.957 19.817 36.375 1.00 43.52 134 VAL E C 1
ATOM 5964 O O . VAL E 1 136 ? 34.522 20.960 36.473 1.00 46.62 134 VAL E O 1
ATOM 5968 N N . GLN E 1 137 ? 34.556 18.816 37.153 1.00 40.76 135 GLN E N 1
ATOM 5969 C CA . GLN E 1 137 ? 33.634 18.999 38.257 1.00 43.92 135 GLN E CA 1
ATOM 5970 C C . GLN E 1 137 ? 34.341 19.567 39.480 1.00 48.47 135 GLN E C 1
ATOM 5971 O O . GLN E 1 137 ? 33.819 20.447 40.165 1.00 56.59 135 GLN E O 1
ATOM 5977 N N . ASP E 1 138 ? 35.522 19.040 39.768 1.00 46.29 136 ASP E N 1
ATOM 5978 C CA . ASP E 1 138 ? 36.278 19.469 40.933 1.00 47.24 136 ASP E CA 1
ATOM 5979 C C . ASP E 1 138 ? 37.713 18.999 40.837 1.00 45.08 136 ASP E C 1
ATOM 5980 O O . ASP E 1 138 ? 38.051 18.176 40.000 1.00 45.87 136 ASP E O 1
ATOM 5985 N N . ALA E 1 139 ? 38.554 19.537 41.704 1.00 40.75 137 ALA E N 1
ATOM 5986 C CA . ALA E 1 139 ? 39.930 19.126 41.761 1.00 39.63 137 ALA E CA 1
ATOM 5987 C C . ALA E 1 139 ? 40.484 19.385 43.159 1.00 43.97 137 ALA E C 1
ATOM 5988 O O . ALA E 1 139 ? 40.092 20.340 43.847 1.00 46.18 137 ALA E O 1
ATOM 5990 N N . GLN E 1 140 ? 41.383 18.518 43.586 1.00 43.25 138 GLN E N 1
ATOM 5991 C CA . GLN E 1 140 ? 42.073 18.710 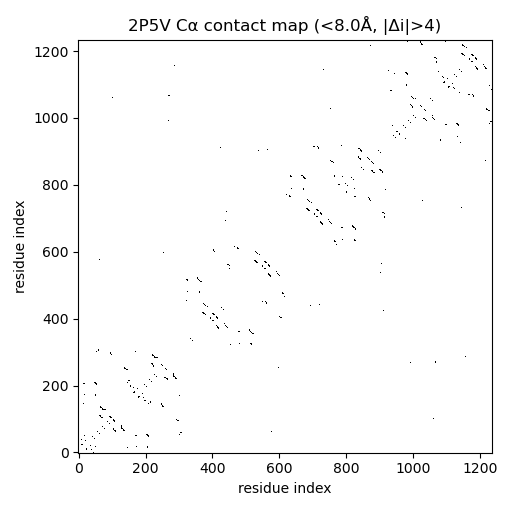44.846 1.00 46.18 138 GLN E CA 1
ATOM 5992 C C . GLN E 1 140 ? 43.497 18.238 44.689 1.00 43.53 138 GLN E C 1
ATOM 5993 O O . GLN E 1 140 ? 43.773 17.329 43.903 1.00 45.92 138 GLN E O 1
ATOM 5999 N N . SER E 1 141 ? 44.401 18.869 45.433 1.00 50.13 139 SER E N 1
ATOM 6000 C CA . SER E 1 141 ? 45.820 18.736 45.175 1.00 48.48 139 SER E CA 1
ATOM 6001 C C . SER E 1 141 ? 46.696 18.525 46.406 1.00 44.97 139 SER E C 1
ATOM 6002 O O . SER E 1 141 ? 46.364 18.911 47.528 1.00 44.10 139 SER E O 1
ATOM 6005 N N . SER E 1 142 ? 47.829 17.894 46.137 1.00 49.77 140 SER E N 1
ATOM 6006 C CA . SER E 1 142 ? 48.897 17.670 47.096 1.00 46.05 140 SER E CA 1
ATOM 6007 C C . SER E 1 142 ? 50.176 18.060 46.411 1.00 45.89 140 SER E C 1
ATOM 6008 O O . SER E 1 142 ? 50.249 18.111 45.173 1.00 44.91 140 SER E O 1
ATOM 6011 N N . PHE E 1 143 ? 51.189 18.308 47.223 1.00 42.74 141 PHE E N 1
ATOM 6012 C CA . PHE E 1 143 ? 52.443 18.857 46.749 1.00 39.72 141 PHE E CA 1
ATOM 6013 C C . PHE E 1 143 ? 53.571 18.065 47.358 1.00 43.34 141 PHE E C 1
ATOM 6014 O O . PHE E 1 143 ? 53.460 17.562 48.483 1.00 45.62 141 PHE E O 1
ATOM 6022 N N . VAL E 1 144 ? 54.668 17.991 46.620 1.00 45.36 142 VAL E N 1
ATOM 6023 C CA . VAL E 1 144 ? 55.821 17.235 47.035 1.00 44.85 142 VAL E CA 1
ATOM 6024 C C . VAL E 1 144 ? 56.540 17.986 48.137 1.00 47.70 142 VAL E C 1
ATOM 6025 O O . VAL E 1 144 ? 56.925 19.137 47.944 1.00 52.14 142 VAL E O 1
ATOM 6029 N N . LEU E 1 145 ? 56.683 17.341 49.295 1.00 46.44 143 LEU E N 1
ATOM 6030 C CA . LEU E 1 145 ? 57.526 17.853 50.384 1.00 44.62 143 LEU E CA 1
ATOM 6031 C C . LEU E 1 145 ? 58.976 17.433 50.157 1.00 47.77 143 LEU E C 1
ATOM 6032 O O . LEU E 1 145 ? 59.894 18.191 50.438 1.00 48.35 143 LEU E O 1
ATOM 6037 N N . LYS E 1 146 ? 59.168 16.216 49.652 1.00 44.62 144 LYS E N 1
ATOM 6038 C CA . LYS E 1 146 ? 60.497 15.660 49.434 1.00 47.78 144 LYS E CA 1
ATOM 6039 C C . LYS E 1 146 ? 60.410 14.535 48.416 1.00 45.06 144 LYS E C 1
ATOM 6040 O O . LYS E 1 146 ? 59.553 13.675 48.516 1.00 47.46 144 LYS E O 1
ATOM 6046 N N . GLU E 1 147 ? 61.309 14.549 47.437 1.00 44.95 145 GLU E N 1
ATOM 6047 C CA . GLU E 1 147 ? 61.440 13.450 46.498 1.00 47.27 145 GLU E CA 1
ATOM 6048 C C . GLU E 1 147 ? 62.378 12.409 47.103 1.00 48.99 145 GLU E C 1
ATOM 6049 O O . GLU E 1 147 ? 63.550 12.682 47.360 1.00 44.46 145 GLU E O 1
ATOM 6055 N N . ILE E 1 148 ? 61.840 11.217 47.326 1.00 47.10 146 ILE E N 1
ATOM 6056 C CA . ILE E 1 148 ? 62.605 10.089 47.839 1.00 44.51 146 ILE E CA 1
ATOM 6057 C C . ILE E 1 148 ? 63.272 9.376 46.667 1.00 46.14 146 ILE E C 1
ATOM 6058 O O . ILE E 1 148 ? 64.431 8.979 46.740 1.00 41.15 146 ILE E O 1
ATOM 6063 N N . LYS E 1 149 ? 62.517 9.206 45.589 1.00 40.12 147 LYS E N 1
ATOM 6064 C CA . LYS E 1 149 ? 63.002 8.470 44.437 1.00 42.11 147 LYS E CA 1
ATOM 6065 C C . LYS E 1 149 ? 62.304 8.985 43.201 1.00 42.58 147 LYS E C 1
ATOM 6066 O O . LYS E 1 149 ? 61.128 9.323 43.239 1.00 44.79 147 LYS E O 1
ATOM 6072 N N . HIS E 1 150 ? 63.041 9.073 42.105 1.00 44.62 148 HIS E N 1
ATOM 6073 C CA . HIS E 1 150 ? 62.419 9.373 40.834 1.00 40.83 148 HIS E CA 1
ATOM 6074 C C . HIS E 1 150 ? 63.295 8.926 39.668 1.00 47.43 148 HIS E C 1
ATOM 6075 O O . HIS E 1 150 ? 64.246 9.606 39.299 1.00 43.64 148 HIS E O 1
ATOM 6082 N N . THR E 1 151 ? 62.948 7.785 39.089 1.00 47.01 149 THR E N 1
ATOM 6083 C CA . THR E 1 151 ? 63.606 7.300 37.881 1.00 49.35 149 THR E CA 1
ATOM 6084 C C . THR E 1 151 ? 62.557 6.959 36.825 1.00 50.86 149 THR E C 1
ATOM 6085 O O . THR E 1 151 ? 61.355 6.801 37.138 1.00 48.38 149 THR E O 1
ATOM 6089 N N . THR E 1 152 ? 63.030 6.891 35.583 1.00 44.09 150 THR E N 1
ATOM 6090 C CA . THR E 1 152 ? 62.221 6.515 34.437 1.00 48.09 150 THR E CA 1
ATOM 6091 C C . THR E 1 152 ? 62.492 5.067 34.012 1.00 46.89 150 THR E C 1
ATOM 6092 O O . THR E 1 152 ? 61.787 4.526 33.166 1.00 47.64 150 THR E O 1
ATOM 6096 N N . SER E 1 153 ? 63.510 4.444 34.602 1.00 46.81 151 SER E N 1
ATOM 6097 C CA . SER E 1 153 ? 63.864 3.077 34.272 1.00 44.78 151 SER E CA 1
ATOM 6098 C C . SER E 1 153 ? 62.815 2.106 34.780 1.00 48.56 151 SER E C 1
ATOM 6099 O O . SER E 1 153 ? 62.516 2.089 35.975 1.00 50.60 151 SER E O 1
ATOM 6102 N N . LEU E 1 154 ? 62.268 1.296 33.876 1.00 46.76 152 LEU E N 1
ATOM 6103 C CA . LEU E 1 154 ? 61.341 0.247 34.260 1.00 45.74 152 LEU E CA 1
ATOM 6104 C C . LEU E 1 154 ? 62.126 -0.952 34.767 1.00 46.08 152 LEU E C 1
ATOM 6105 O O . LEU E 1 154 ? 63.254 -1.200 34.327 1.00 43.44 152 LEU E O 1
ATOM 6110 N N . PRO E 1 155 ? 61.528 -1.725 35.682 1.00 45.28 153 PRO E N 1
ATOM 6111 C CA . PRO E 1 155 ? 62.189 -2.959 36.061 1.00 48.84 153 PRO E CA 1
ATOM 6112 C C . PRO E 1 155 ? 62.065 -3.958 34.907 1.00 49.11 153 PRO E C 1
ATOM 6113 O O . PRO E 1 155 ? 61.022 -3.982 34.235 1.00 46.30 153 PRO E O 1
ATOM 6117 N N . LEU E 1 156 ? 63.123 -4.738 34.667 1.00 47.16 154 LEU E N 1
ATOM 6118 C CA . LEU E 1 156 ? 63.171 -5.684 33.545 1.00 50.34 154 LEU E CA 1
ATOM 6119 C C . LEU E 1 156 ? 63.584 -7.107 33.940 1.00 50.27 154 LEU E C 1
ATOM 6120 O O . LEU E 1 156 ? 63.740 -7.965 33.068 1.00 49.81 154 LEU E O 1
ATOM 6125 N N . ASN E 1 157 ? 63.769 -7.362 35.235 1.00 53.62 155 ASN E N 1
ATOM 6126 C CA . ASN E 1 157 ? 64.224 -8.681 35.708 1.00 57.66 155 ASN E CA 1
ATOM 6127 C C . ASN E 1 157 ? 63.183 -9.782 35.553 1.00 56.12 155 ASN E C 1
ATOM 6128 O O . ASN E 1 157 ? 63.534 -10.955 35.464 1.00 54.87 155 ASN E O 1
ATOM 6133 N N . HIS E 1 158 ? 61.909 -9.407 35.537 1.00 52.48 156 HIS E N 1
ATOM 6134 C CA . HIS E 1 158 ? 60.836 -10.363 35.271 1.00 53.43 156 HIS E CA 1
ATOM 6135 C C . HIS E 1 158 ? 60.990 -11.026 33.899 1.00 55.65 156 HIS E C 1
ATOM 6136 O O . HIS E 1 158 ? 60.502 -12.136 33.690 1.00 57.73 156 HIS E O 1
ATOM 6143 N N . LEU E 1 159 ? 61.674 -10.351 32.975 1.00 51.88 157 LEU E N 1
ATOM 6144 C CA . LEU E 1 159 ? 61.915 -10.891 31.642 1.00 54.29 157 LEU E CA 1
ATOM 6145 C C . LEU E 1 159 ? 63.056 -11.913 31.586 1.00 60.76 157 LEU E C 1
ATOM 6146 O O . LEU E 1 159 ? 63.200 -12.618 30.584 1.00 53.32 157 LEU E O 1
ATOM 6151 N N . LEU E 1 160 ? 63.868 -11.978 32.643 1.00 66.31 158 LEU E N 1
ATOM 6152 C CA . LEU E 1 160 ? 65.004 -12.905 32.706 1.00 71.11 158 LEU E CA 1
ATOM 6153 C C . LEU E 1 160 ? 64.617 -14.220 33.386 1.00 70.04 158 LEU E C 1
ATOM 6154 O O . LEU E 1 160 ? 63.827 -14.236 34.332 1.00 68.76 158 LEU E O 1
ATOM 6159 N N . THR F 1 7 ? 72.753 31.402 33.878 1.00 71.74 5 THR F N 1
ATOM 6160 C CA . THR F 1 7 ? 71.497 31.973 33.302 1.00 76.14 5 THR F CA 1
ATOM 6161 C C . THR F 1 7 ? 71.193 31.396 31.917 1.00 74.04 5 THR F C 1
ATOM 6162 O O . THR F 1 7 ? 72.104 31.121 31.130 1.00 74.70 5 THR F O 1
ATOM 6166 N N . LEU F 1 8 ? 69.903 31.234 31.625 1.00 70.55 6 LEU F N 1
ATOM 6167 C CA . LEU F 1 8 ? 69.454 30.582 30.394 1.00 65.80 6 LEU F CA 1
ATOM 6168 C C . LEU F 1 8 ? 68.873 31.585 29.416 1.00 62.74 6 LEU F C 1
ATOM 6169 O O . LEU F 1 8 ? 67.869 32.237 29.717 1.00 62.96 6 LEU F O 1
ATOM 6174 N N . ASP F 1 9 ? 69.507 31.705 28.250 1.00 55.22 7 ASP F N 1
ATOM 6175 C CA . ASP F 1 9 ? 68.979 32.548 27.184 1.00 49.58 7 ASP F CA 1
ATOM 6176 C C . ASP F 1 9 ? 68.063 31.740 26.272 1.00 45.53 7 ASP F C 1
ATOM 6177 O O . ASP F 1 9 ? 67.928 30.524 26.426 1.00 43.50 7 ASP F O 1
ATOM 6182 N N . LYS F 1 10 ? 67.436 32.438 25.336 1.00 45.44 8 LYS F N 1
ATOM 6183 C CA . LYS F 1 10 ? 66.471 31.872 24.399 1.00 50.62 8 LYS F CA 1
ATOM 6184 C C . LYS F 1 10 ? 66.970 30.617 23.678 1.00 50.64 8 LYS F C 1
ATOM 6185 O O . LYS F 1 10 ? 66.187 29.704 23.402 1.00 42.67 8 LYS F O 1
ATOM 6191 N N . THR F 1 11 ? 68.263 30.588 23.356 1.00 48.85 9 THR F N 1
ATOM 6192 C CA . THR F 1 11 ? 68.846 29.472 22.622 1.00 48.36 9 THR F CA 1
ATOM 6193 C C . THR F 1 11 ? 69.103 28.274 23.533 1.00 43.53 9 THR F C 1
ATOM 6194 O O . THR F 1 11 ? 68.904 27.134 23.122 1.00 40.40 9 THR F O 1
ATOM 6198 N N . ASP F 1 12 ? 69.540 28.527 24.766 1.00 48.08 10 ASP F N 1
ATOM 6199 C CA . ASP F 1 12 ? 69.661 27.455 25.755 1.00 50.88 10 ASP F CA 1
ATOM 6200 C C . ASP F 1 12 ? 68.308 26.765 25.942 1.00 45.22 10 ASP F C 1
ATOM 6201 O O . ASP F 1 12 ? 68.241 25.547 25.957 1.00 45.82 10 ASP F O 1
ATOM 6206 N N . ILE F 1 13 ? 67.241 27.557 26.067 1.00 47.02 11 ILE F N 1
ATOM 6207 C CA . ILE F 1 13 ? 65.879 27.035 26.211 1.00 45.59 11 ILE F CA 1
ATOM 6208 C C . ILE F 1 13 ? 65.510 26.154 25.019 1.00 44.50 11 ILE F C 1
ATOM 6209 O O . ILE F 1 13 ? 65.032 25.033 25.198 1.00 45.66 11 ILE F O 1
ATOM 6214 N N . LYS F 1 14 ? 65.767 26.654 23.813 1.00 47.01 12 LYS F N 1
ATOM 6215 C CA . LYS F 1 14 ? 65.560 25.890 22.575 1.00 49.75 12 LYS F CA 1
ATOM 6216 C C . LYS F 1 14 ? 66.277 24.544 22.586 1.00 47.51 12 LYS F C 1
ATOM 6217 O O . LYS F 1 14 ? 65.681 23.519 22.253 1.00 50.10 12 LYS F O 1
ATOM 6223 N N . ILE F 1 15 ? 67.557 24.551 22.955 1.00 48.26 13 ILE F N 1
ATOM 6224 C CA . ILE F 1 15 ? 68.330 23.310 23.075 1.00 43.61 13 ILE F CA 1
ATOM 6225 C C . ILE F 1 15 ? 67.631 22.323 24.032 1.00 45.82 13 ILE F C 1
ATOM 6226 O O . ILE F 1 15 ? 67.500 21.137 23.714 1.00 46.19 13 ILE F O 1
ATOM 6231 N N . LEU F 1 16 ? 67.175 22.823 25.184 1.00 42.15 14 LEU F N 1
ATOM 6232 C CA . LEU F 1 16 ? 66.528 21.979 26.196 1.00 41.24 14 LEU F CA 1
ATOM 6233 C C . LEU F 1 16 ? 65.194 21.429 25.719 1.00 47.54 14 LEU F C 1
ATOM 6234 O O . LEU F 1 16 ? 64.896 20.249 25.931 1.00 48.63 14 LEU F O 1
ATOM 6239 N N . GLN F 1 17 ? 64.402 22.282 25.071 1.00 44.71 15 GLN F N 1
ATOM 6240 C CA . GLN F 1 17 ? 63.159 21.855 24.453 1.00 45.83 15 GLN F CA 1
ATOM 6241 C C . GLN F 1 17 ? 63.400 20.687 23.496 1.00 47.42 15 GLN F C 1
ATOM 6242 O O . GLN F 1 17 ? 62.735 19.657 23.599 1.00 50.88 15 GLN F O 1
ATOM 6248 N N . VAL F 1 18 ? 64.359 20.841 22.585 1.00 38.63 16 VAL F N 1
ATOM 6249 C CA . VAL F 1 18 ? 64.621 19.817 21.576 1.00 40.04 16 VAL F CA 1
ATOM 6250 C C . VAL F 1 18 ? 65.123 18.517 22.199 1.00 39.67 16 VAL F C 1
ATOM 6251 O O . VAL F 1 18 ? 64.621 17.449 21.875 1.00 42.26 16 VAL F O 1
ATOM 6255 N N . LEU F 1 19 ? 66.081 18.615 23.116 1.00 41.00 17 LEU F N 1
ATOM 6256 C CA . LEU F 1 19 ? 66.697 17.428 23.714 1.00 44.02 17 LEU F CA 1
ATOM 6257 C C . LEU F 1 19 ? 65.790 16.675 24.687 1.00 44.08 17 LEU F C 1
ATOM 6258 O O . LEU F 1 19 ? 65.930 15.458 24.843 1.00 41.05 17 LEU F O 1
ATOM 6263 N N . GLN F 1 20 ? 64.878 17.388 25.344 1.00 43.09 18 GLN F N 1
ATOM 6264 C CA . GLN F 1 20 ? 63.873 16.735 26.191 1.00 45.70 18 GLN F CA 1
ATOM 6265 C C . GLN F 1 20 ? 63.010 15.762 25.384 1.00 49.69 18 GLN F C 1
ATOM 6266 O O . GLN F 1 20 ? 62.608 14.720 25.894 1.00 52.82 18 GLN F O 1
ATOM 6272 N N . GLU F 1 21 ? 62.747 16.106 24.125 1.00 50.24 19 GLU F N 1
ATOM 6273 C CA . GLU F 1 21 ? 61.983 15.259 23.217 1.00 49.49 19 GLU F CA 1
ATOM 6274 C C . GLU F 1 21 ? 62.875 14.291 22.419 1.00 51.08 19 GLU F C 1
ATOM 6275 O O . GLU F 1 21 ? 62.425 13.216 22.028 1.00 45.68 19 GLU F O 1
ATOM 6281 N N . ASN F 1 22 ? 64.120 14.688 22.147 1.00 48.98 20 ASN F N 1
ATOM 6282 C CA . ASN F 1 22 ? 65.031 13.889 21.321 1.00 47.17 20 ASN F CA 1
ATOM 6283 C C . ASN F 1 22 ? 66.425 13.856 21.927 1.00 45.12 20 ASN F C 1
ATOM 6284 O O . ASN F 1 22 ? 67.318 14.581 21.489 1.00 48.68 20 ASN F O 1
ATOM 6289 N N . GLY F 1 23 ? 66.603 13.005 22.927 1.00 49.32 21 GLY F N 1
ATOM 6290 C CA . GLY F 1 23 ? 67.800 13.020 23.779 1.00 51.45 21 GLY F CA 1
ATOM 6291 C C . GLY F 1 23 ? 69.016 12.310 23.217 1.00 50.36 21 GLY F C 1
ATOM 6292 O O . GLY F 1 23 ? 70.082 12.309 23.843 1.00 47.28 21 GLY F O 1
ATOM 6293 N N . ARG F 1 24 ? 68.872 11.703 22.042 1.00 48.47 22 ARG F N 1
ATOM 6294 C CA . ARG F 1 24 ? 69.969 10.953 21.433 1.00 52.06 22 ARG F CA 1
ATOM 6295 C C . ARG F 1 24 ? 70.433 11.550 20.107 1.00 48.52 22 ARG F C 1
ATOM 6296 O O . ARG F 1 24 ? 71.243 10.942 19.408 1.00 48.92 22 ARG F O 1
ATOM 6304 N N . LEU F 1 25 ? 69.948 12.743 19.768 1.00 51.64 23 LEU F N 1
ATOM 6305 C CA . LEU F 1 25 ? 70.385 13.421 18.542 1.00 50.02 23 LEU F CA 1
ATOM 6306 C C . LEU F 1 25 ? 71.884 13.668 18.557 1.00 52.51 23 LEU F C 1
ATOM 6307 O O . LEU F 1 25 ? 72.463 13.962 19.609 1.00 55.44 23 LEU F O 1
ATOM 6312 N N . THR F 1 26 ? 72.506 13.582 17.385 1.00 51.29 24 THR F N 1
ATOM 6313 C CA . THR F 1 26 ? 73.896 13.995 17.239 1.00 55.80 24 THR F CA 1
ATOM 6314 C C . THR F 1 26 ? 73.989 15.510 17.434 1.00 54.56 24 THR F C 1
ATOM 6315 O O . THR F 1 26 ? 73.020 16.239 17.188 1.00 49.29 24 THR F O 1
ATOM 6319 N N . ASN F 1 27 ? 75.154 15.977 17.875 1.00 49.53 25 ASN F N 1
ATOM 6320 C CA . ASN F 1 27 ? 75.406 17.408 17.970 1.00 48.68 25 ASN F CA 1
ATOM 6321 C C . ASN F 1 27 ? 75.120 18.123 16.647 1.00 43.77 25 ASN F C 1
ATOM 6322 O O . ASN F 1 27 ? 74.559 19.218 16.643 1.00 47.80 25 ASN F O 1
ATOM 6327 N N . VAL F 1 28 ? 75.527 17.510 15.537 1.00 44.14 26 VAL F N 1
ATOM 6328 C CA . VAL F 1 28 ? 75.243 18.052 14.209 1.00 47.97 26 VAL F CA 1
ATOM 6329 C C . VAL F 1 28 ? 73.735 18.223 14.017 1.00 46.33 26 VAL F C 1
ATOM 6330 O O . VAL F 1 28 ? 73.273 19.296 13.639 1.00 44.81 26 VAL F O 1
ATOM 6334 N N . GLU F 1 29 ? 72.979 17.165 14.295 1.00 50.71 27 GLU F N 1
ATOM 6335 C CA . GLU F 1 29 ? 71.522 17.211 14.207 1.00 52.82 27 GLU F CA 1
ATOM 6336 C C . GLU F 1 29 ? 70.935 18.252 15.161 1.00 50.87 27 GLU F C 1
ATOM 6337 O O . GLU F 1 29 ? 70.075 19.036 14.769 1.00 47.71 27 GLU F O 1
ATOM 6343 N N . LEU F 1 30 ? 71.403 18.249 16.407 1.00 42.61 28 LEU F N 1
ATOM 6344 C CA . LEU F 1 30 ? 70.923 19.192 17.411 1.00 47.25 28 LEU F CA 1
ATOM 6345 C C . LEU F 1 30 ? 71.101 20.616 16.921 1.00 44.90 28 LEU F C 1
ATOM 6346 O O . LEU F 1 30 ? 70.136 21.387 16.872 1.00 39.02 28 LEU F O 1
ATOM 6351 N N . SER F 1 31 ? 72.335 20.946 16.548 1.00 43.93 29 SER F N 1
ATOM 6352 C CA . SER F 1 31 ? 72.687 22.302 16.133 1.00 47.20 29 SER F CA 1
ATOM 6353 C C . SER F 1 31 ? 71.850 22.767 14.933 1.00 47.04 29 SER F C 1
ATOM 6354 O O . SER F 1 31 ? 71.459 23.933 14.857 1.00 50.48 29 SER F O 1
ATOM 6357 N N . GLU F 1 32 ? 71.554 21.846 14.021 1.00 47.72 30 GLU F N 1
ATOM 6358 C CA . GLU F 1 32 ? 70.665 22.127 12.893 1.00 55.63 30 GLU F CA 1
ATOM 6359 C C . GLU F 1 32 ? 69.262 22.546 13.349 1.00 50.26 30 GLU F C 1
ATOM 6360 O O . GLU F 1 32 ? 68.627 23.394 12.730 1.00 56.70 30 GLU F O 1
ATOM 6366 N N . ARG F 1 33 ? 68.781 21.954 14.435 1.00 51.99 31 ARG F N 1
ATOM 6367 C CA . ARG F 1 33 ? 67.430 22.236 14.928 1.00 52.69 31 ARG F CA 1
ATOM 6368 C C . ARG F 1 33 ? 67.316 23.497 15.795 1.00 54.16 31 ARG F C 1
ATOM 6369 O O . ARG F 1 33 ? 66.214 24.013 15.978 1.00 56.11 31 ARG F O 1
ATOM 6377 N N . VAL F 1 34 ? 68.439 23.994 16.317 1.00 53.09 32 VAL F N 1
ATOM 6378 C CA . VAL F 1 34 ? 68.444 25.244 17.093 1.00 51.96 32 VAL F CA 1
ATOM 6379 C C . VAL F 1 34 ? 69.073 26.416 16.321 1.00 53.92 32 VAL F C 1
ATOM 6380 O O . VAL F 1 34 ? 69.167 27.535 16.841 1.00 56.42 32 VAL F O 1
ATOM 6384 N N . ALA F 1 35 ? 69.492 26.161 15.082 1.00 52.64 33 ALA F N 1
ATOM 6385 C CA . ALA F 1 35 ? 70.072 27.196 14.232 1.00 52.93 33 ALA F CA 1
ATOM 6386 C C . ALA F 1 35 ? 71.388 27.699 14.808 1.00 52.29 33 ALA F C 1
ATOM 6387 O O . ALA F 1 35 ? 71.593 28.906 14.958 1.00 58.93 33 ALA F O 1
ATOM 6389 N N . LEU F 1 36 ? 72.266 26.757 15.141 1.00 47.34 34 LEU F N 1
ATOM 6390 C CA . LEU F 1 36 ? 73.608 27.062 15.622 1.00 50.45 34 LEU F CA 1
ATOM 6391 C C . LEU F 1 36 ? 74.616 26.267 14.819 1.00 49.99 34 LEU F C 1
ATOM 6392 O O . LEU F 1 36 ? 74.274 25.246 14.227 1.00 50.04 34 LEU F O 1
ATOM 6397 N N . SER F 1 37 ? 75.862 26.732 14.799 1.00 50.12 35 SER F N 1
ATOM 6398 C CA . SER F 1 37 ? 76.956 25.897 14.313 1.00 50.16 35 SER F CA 1
ATOM 6399 C C . SER F 1 37 ? 77.243 24.829 15.374 1.00 47.01 35 SER F C 1
ATOM 6400 O O . SER F 1 37 ? 76.886 25.004 16.536 1.00 48.11 35 SER F O 1
ATOM 6403 N N . PRO F 1 38 ? 77.850 23.703 14.970 1.00 48.86 36 PRO F N 1
ATOM 6404 C CA . PRO F 1 38 ? 78.097 22.615 15.915 1.00 45.95 36 PRO F CA 1
ATOM 6405 C C . PRO F 1 38 ? 78.949 22.981 17.140 1.00 49.26 36 PRO F C 1
ATOM 6406 O O . PRO F 1 38 ? 78.627 22.558 18.254 1.00 47.65 36 PRO F O 1
ATOM 6410 N N . SER F 1 39 ? 80.006 23.768 16.948 1.00 50.26 37 SER F N 1
ATOM 6411 C CA . SER F 1 39 ? 80.887 24.135 18.063 1.00 50.61 37 SER F CA 1
ATOM 6412 C C . SER F 1 39 ? 80.186 24.933 19.179 1.00 48.44 37 SER F C 1
ATOM 6413 O O . SER F 1 39 ? 80.300 24.561 20.345 1.00 51.69 37 SER F O 1
ATOM 6416 N N . PRO F 1 40 ? 79.505 26.049 18.841 1.00 49.91 38 PRO F N 1
ATOM 6417 C CA . PRO F 1 40 ? 78.728 26.771 19.873 1.00 48.78 38 PRO F CA 1
ATOM 6418 C C . PRO F 1 40 ? 77.646 25.935 20.554 1.00 51.14 38 PRO F C 1
ATOM 6419 O O . PRO F 1 40 ? 77.459 26.021 21.778 1.00 49.07 38 PRO F O 1
ATOM 6423 N N . CYS F 1 41 ? 76.936 25.148 19.752 1.00 48.80 39 CYS F N 1
ATOM 6424 C CA . CYS F 1 41 ? 75.896 24.265 20.249 1.00 47.43 39 CYS F CA 1
ATOM 6425 C C . CYS F 1 41 ? 76.474 23.260 21.234 1.00 49.00 39 CYS F C 1
ATOM 6426 O O . CYS F 1 41 ? 75.856 22.970 22.262 1.00 48.31 39 CYS F O 1
ATOM 6429 N N . LEU F 1 42 ? 77.657 22.738 20.915 1.00 45.06 40 LEU F N 1
ATOM 6430 C CA . LEU F 1 42 ? 78.348 21.799 21.789 1.00 48.86 40 LEU F CA 1
ATOM 6431 C C . LEU F 1 42 ? 78.801 22.459 23.088 1.00 45.72 40 LEU F C 1
ATOM 6432 O O . LEU F 1 42 ? 78.723 21.843 24.144 1.00 39.94 40 LEU F O 1
ATOM 6437 N N . ARG F 1 43 ? 79.271 23.702 23.006 1.00 45.15 41 ARG F N 1
ATOM 6438 C CA . ARG F 1 43 ? 79.651 24.459 24.202 1.00 46.25 41 ARG F CA 1
ATOM 6439 C C . ARG F 1 43 ? 78.461 24.633 25.136 1.00 45.90 41 ARG F C 1
ATOM 6440 O O . ARG F 1 43 ? 78.561 24.373 26.340 1.00 42.48 41 ARG F O 1
ATOM 6448 N N . ARG F 1 44 ? 77.349 25.096 24.568 1.00 46.54 42 ARG F N 1
ATOM 6449 C CA . ARG F 1 44 ? 76.119 25.339 25.325 1.00 47.22 42 ARG F CA 1
ATOM 6450 C C . ARG F 1 44 ? 75.635 24.091 26.061 1.00 51.36 42 ARG F C 1
ATOM 6451 O O . ARG F 1 44 ? 75.326 24.147 27.259 1.00 46.90 42 ARG F O 1
ATOM 6459 N N . LEU F 1 45 ? 75.578 22.966 25.347 1.00 48.61 43 LEU F N 1
ATOM 6460 C CA . LEU F 1 45 ? 75.081 21.717 25.932 1.00 50.14 43 LEU F CA 1
ATOM 6461 C C . LEU F 1 45 ? 75.936 21.325 27.135 1.00 47.18 43 LEU F C 1
ATOM 6462 O O . LEU F 1 45 ? 75.413 20.972 28.181 1.00 54.43 43 LEU F O 1
ATOM 6467 N N . LYS F 1 46 ? 77.252 21.395 26.967 1.00 49.32 44 LYS F N 1
ATOM 6468 C CA . LYS F 1 46 ? 78.199 21.064 28.036 1.00 51.93 44 LYS F CA 1
ATOM 6469 C C . LYS F 1 46 ? 78.023 21.914 29.284 1.00 44.29 44 LYS F C 1
ATOM 6470 O O . LYS F 1 46 ? 78.098 21.400 30.396 1.00 47.45 44 LYS F O 1
ATOM 6476 N N . GLN F 1 47 ? 77.786 23.206 29.094 1.00 44.27 45 GLN F N 1
ATOM 6477 C CA . GLN F 1 47 ? 77.479 24.102 30.206 1.00 44.73 45 GLN F CA 1
ATOM 6478 C C . GLN F 1 47 ? 76.178 23.723 30.914 1.00 49.54 45 GLN F C 1
ATOM 6479 O O . GLN F 1 47 ? 76.113 23.746 32.151 1.00 46.85 45 GLN F O 1
ATOM 6485 N N . LEU F 1 48 ? 75.149 23.381 30.135 1.00 45.63 46 LEU F N 1
ATOM 6486 C CA . LEU F 1 48 ? 73.861 22.955 30.704 1.00 48.72 46 LEU F CA 1
ATOM 6487 C C . LEU F 1 48 ? 73.998 21.652 31.485 1.00 51.67 46 LEU F C 1
ATOM 6488 O O . LEU F 1 48 ? 73.350 21.466 32.518 1.00 48.36 46 LEU F O 1
ATOM 6493 N N . GLU F 1 49 ? 74.826 20.748 30.966 1.00 48.22 47 GLU F N 1
ATOM 6494 C CA . GLU F 1 49 ? 75.141 19.504 31.652 1.00 47.13 47 GLU F CA 1
ATOM 6495 C C . GLU F 1 49 ? 75.966 19.768 32.917 1.00 48.42 47 GLU F C 1
ATOM 6496 O O . GLU F 1 49 ? 75.687 19.199 33.974 1.00 52.19 47 GLU F O 1
ATOM 6502 N N . ASP F 1 50 ? 76.971 20.636 32.820 1.00 49.67 48 ASP F N 1
ATOM 6503 C CA . ASP F 1 50 ? 77.814 20.943 33.981 1.00 50.97 48 ASP F CA 1
ATOM 6504 C C . ASP F 1 50 ? 77.037 21.674 35.073 1.00 53.42 48 ASP F C 1
ATOM 6505 O O . ASP F 1 50 ? 77.260 21.430 36.262 1.00 53.12 48 ASP F O 1
ATOM 6510 N N . ALA F 1 51 ? 76.124 22.558 34.672 1.00 49.84 49 ALA F N 1
ATOM 6511 C CA . ALA F 1 51 ? 75.296 23.307 35.623 1.00 49.36 49 ALA F CA 1
ATOM 6512 C C . ALA F 1 51 ? 74.299 22.428 36.393 1.00 50.58 49 ALA F C 1
ATOM 6513 O O . ALA F 1 51 ? 73.732 22.866 37.396 1.00 54.06 49 ALA F O 1
ATOM 6515 N N . GLY F 1 52 ? 74.092 21.197 35.932 1.00 48.21 50 GLY F N 1
ATOM 6516 C CA . GLY F 1 52 ? 73.158 20.278 36.565 1.00 49.85 50 GLY F CA 1
ATOM 6517 C C . GLY F 1 52 ? 71.748 20.441 36.031 1.00 46.51 50 GLY F C 1
ATOM 6518 O O . GLY F 1 52 ? 70.800 19.911 36.606 1.00 49.23 50 GLY F O 1
ATOM 6519 N N . ILE F 1 53 ? 71.608 21.169 34.928 1.00 45.71 51 ILE F N 1
ATOM 6520 C CA . ILE F 1 53 ? 70.291 21.429 34.348 1.00 48.14 51 ILE F CA 1
ATOM 6521 C C . ILE F 1 53 ? 69.797 20.164 33.667 1.00 45.23 51 ILE F C 1
ATOM 6522 O O . ILE F 1 53 ? 68.723 19.662 33.970 1.00 43.19 51 ILE F O 1
ATOM 6527 N N . VAL F 1 54 ? 70.611 19.634 32.770 1.00 45.42 52 VAL F N 1
ATOM 6528 C CA . VAL F 1 54 ? 70.404 18.299 32.241 1.00 49.51 52 VAL F CA 1
ATOM 6529 C C . VAL F 1 54 ? 71.050 17.339 33.240 1.00 45.45 52 VAL F C 1
ATOM 6530 O O . VAL F 1 54 ? 72.264 17.321 33.392 1.00 49.75 52 VAL F O 1
ATOM 6534 N N . ARG F 1 55 ? 70.224 16.573 33.945 1.00 48.20 53 ARG F N 1
ATOM 6535 C CA . ARG F 1 55 ? 70.722 15.652 34.959 1.00 49.32 53 ARG F CA 1
ATOM 6536 C C . ARG F 1 55 ? 70.937 14.249 34.405 1.00 46.37 53 ARG F C 1
ATOM 6537 O O . ARG F 1 55 ? 71.709 13.486 34.974 1.00 47.29 53 ARG F O 1
ATOM 6545 N N . GLN F 1 56 ? 70.258 13.901 33.310 1.00 48.62 54 GLN F N 1
ATOM 6546 C CA . GLN F 1 56 ? 70.388 12.564 32.744 1.00 43.52 54 GLN F CA 1
ATOM 6547 C C . GLN F 1 56 ? 69.840 12.454 31.334 1.00 49.04 54 GLN F C 1
ATOM 6548 O O . GLN F 1 56 ? 68.898 13.162 30.955 1.00 50.80 54 GLN F O 1
ATOM 6554 N N . TYR F 1 57 ? 70.442 11.545 30.570 1.00 47.55 55 TYR F N 1
ATOM 6555 C CA . TYR F 1 57 ? 69.887 11.076 29.313 1.00 48.25 55 TYR F CA 1
ATOM 6556 C C . TYR F 1 57 ? 69.389 9.663 29.550 1.00 49.83 55 TYR F C 1
ATOM 6557 O O . TYR F 1 57 ? 70.085 8.854 30.177 1.00 47.78 55 TYR F O 1
ATOM 6566 N N . ALA F 1 58 ? 68.182 9.380 29.061 1.00 48.90 56 ALA F N 1
ATOM 6567 C CA . ALA F 1 58 ? 67.525 8.109 29.318 1.00 50.54 56 ALA F CA 1
ATOM 6568 C C . ALA F 1 58 ? 66.724 7.607 28.117 1.00 43.86 56 ALA F C 1
ATOM 6569 O O . ALA F 1 58 ? 66.028 8.366 27.451 1.00 50.66 56 ALA F O 1
ATOM 6571 N N . ALA F 1 59 ? 66.861 6.315 27.847 1.00 42.93 57 ALA F N 1
ATOM 6572 C CA . ALA F 1 59 ? 65.974 5.596 26.951 1.00 47.31 57 ALA F CA 1
ATOM 6573 C C . ALA F 1 59 ? 64.677 5.309 27.708 1.00 45.36 57 ALA F C 1
ATOM 6574 O O . ALA F 1 59 ? 64.704 4.750 28.799 1.00 47.95 57 ALA F O 1
ATOM 6576 N N . LEU F 1 60 ? 63.558 5.730 27.131 1.00 41.81 58 LEU F N 1
ATOM 6577 C CA . LEU F 1 60 ? 62.242 5.492 27.698 1.00 41.26 58 LEU F CA 1
ATOM 6578 C C . LEU F 1 60 ? 61.588 4.324 26.978 1.00 45.23 58 LEU F C 1
ATOM 6579 O O . LEU F 1 60 ? 61.593 4.266 25.743 1.00 45.33 58 LEU F O 1
ATOM 6584 N N . LEU F 1 61 ? 61.028 3.395 27.749 1.00 47.51 59 LEU F N 1
ATOM 6585 C CA . LEU F 1 61 ? 60.475 2.159 27.198 1.00 42.95 59 LEU F CA 1
ATOM 6586 C C . LEU F 1 61 ? 58.952 2.147 27.255 1.00 44.52 59 LEU F C 1
ATOM 6587 O O . LEU F 1 61 ? 58.359 2.880 28.036 1.00 45.99 59 LEU F O 1
ATOM 6592 N N . SER F 1 62 ? 58.338 1.320 26.409 1.00 40.65 60 SER F N 1
ATOM 6593 C CA . SER F 1 62 ? 56.893 1.062 26.457 1.00 45.97 60 SER F CA 1
ATOM 6594 C C . SER F 1 62 ? 56.670 -0.014 27.516 1.00 46.02 60 SER F C 1
ATOM 6595 O O . SER F 1 62 ? 57.179 -1.116 27.363 1.00 43.25 60 SER F O 1
ATOM 6598 N N . PRO F 1 63 ? 55.959 0.310 28.620 1.00 47.38 61 PRO F N 1
ATOM 6599 C CA . PRO F 1 63 ? 55.659 -0.689 29.658 1.00 46.47 61 PRO F CA 1
ATOM 6600 C C . PRO F 1 63 ? 55.031 -1.987 29.147 1.00 48.00 61 PRO F C 1
ATOM 6601 O O . PRO F 1 63 ? 55.465 -3.070 29.533 1.00 49.30 61 PRO F O 1
ATOM 6605 N N . GLU F 1 64 ? 54.024 -1.862 28.287 1.00 52.48 62 GLU F N 1
ATOM 6606 C CA . GLU F 1 64 ? 53.356 -3.009 27.677 1.00 52.74 62 GLU F CA 1
ATOM 6607 C C . GLU F 1 64 ? 54.280 -3.863 26.801 1.00 47.32 62 GLU F C 1
ATOM 6608 O O . GLU F 1 64 ? 54.127 -5.086 26.735 1.00 40.91 62 GLU F O 1
ATOM 6614 N N . SER F 1 65 ? 55.226 -3.221 26.120 1.00 45.64 63 SER F N 1
ATOM 6615 C CA . SER F 1 65 ? 56.194 -3.939 25.288 1.00 41.44 63 SER F CA 1
ATOM 6616 C C . SER F 1 65 ? 57.071 -4.888 26.095 1.00 42.74 63 SER F C 1
ATOM 6617 O O . SER F 1 65 ? 57.568 -5.869 25.561 1.00 45.52 63 SER F O 1
ATOM 6620 N N . VAL F 1 66 ? 57.270 -4.580 27.375 1.00 46.57 64 VAL F N 1
ATOM 6621 C CA . VAL F 1 66 ? 58.104 -5.400 28.239 1.00 44.71 64 VAL F CA 1
ATOM 6622 C C . VAL F 1 66 ? 57.247 -6.109 29.299 1.00 46.76 64 VAL F C 1
ATOM 6623 O O . VAL F 1 66 ? 57.735 -6.480 30.367 1.00 45.91 64 VAL F O 1
ATOM 6627 N N . ASN F 1 67 ? 55.973 -6.309 28.967 1.00 45.40 65 ASN F N 1
ATOM 6628 C CA . ASN F 1 67 ? 55.024 -7.049 29.795 1.00 50.15 65 ASN F CA 1
ATOM 6629 C C . ASN F 1 67 ? 54.775 -6.449 31.182 1.00 53.07 65 ASN F C 1
ATOM 6630 O O . ASN F 1 67 ? 54.601 -7.176 32.160 1.00 60.35 65 ASN F O 1
ATOM 6635 N N . LEU F 1 68 ? 54.750 -5.125 31.264 1.00 51.03 66 LEU F N 1
ATOM 6636 C CA . LEU F 1 68 ? 54.438 -4.449 32.512 1.00 49.40 66 LEU F CA 1
ATOM 6637 C C . LEU F 1 68 ? 53.099 -3.757 32.338 1.00 50.56 66 LEU F C 1
ATOM 6638 O O . LEU F 1 68 ? 53.019 -2.535 32.262 1.00 55.62 66 LEU F O 1
ATOM 6643 N N . GLY F 1 69 ? 52.045 -4.564 32.284 1.00 46.25 67 GLY F N 1
ATOM 6644 C CA . GLY F 1 69 ? 50.701 -4.071 32.033 1.00 50.66 67 GLY F CA 1
ATOM 6645 C C . GLY F 1 69 ? 49.979 -3.452 33.221 1.00 49.73 67 GLY F C 1
ATOM 6646 O O . GLY F 1 69 ? 48.868 -2.955 33.069 1.00 53.97 67 GLY F O 1
ATOM 6647 N N . LEU F 1 70 ? 50.580 -3.487 34.406 1.00 49.01 68 LEU F N 1
ATOM 6648 C CA . LEU F 1 70 ? 49.935 -2.921 35.576 1.00 43.95 68 LEU F CA 1
ATOM 6649 C C . LEU F 1 70 ? 50.785 -1.813 36.177 1.00 48.27 68 LEU F C 1
ATOM 6650 O O . LEU F 1 70 ? 51.911 -2.049 36.629 1.00 47.13 68 LEU F O 1
ATOM 6655 N N . GLN F 1 71 ? 50.223 -0.605 36.164 1.00 49.91 69 GLN F N 1
ATOM 6656 C CA . GLN F 1 71 ? 50.841 0.569 36.757 1.00 46.76 69 GLN F CA 1
ATOM 6657 C C . GLN F 1 71 ? 50.040 0.953 37.993 1.00 44.24 69 GLN F C 1
ATOM 6658 O O . GLN F 1 71 ? 48.819 1.171 37.918 1.00 40.94 69 GLN F O 1
ATOM 6664 N N . ALA F 1 72 ? 50.727 1.026 39.129 1.00 43.17 70 ALA F N 1
ATOM 6665 C CA . ALA F 1 72 ? 50.081 1.247 40.413 1.00 45.74 70 ALA F CA 1
ATOM 6666 C C . ALA F 1 72 ? 50.460 2.609 40.997 1.00 49.93 70 ALA F C 1
ATOM 6667 O O . ALA F 1 72 ? 51.595 3.061 40.858 1.00 48.04 70 ALA F O 1
ATOM 6669 N N . PHE F 1 73 ? 49.492 3.261 41.631 1.00 47.03 71 PHE F N 1
ATOM 6670 C CA . PHE F 1 73 ? 49.778 4.392 42.490 1.00 48.30 71 PHE F CA 1
ATOM 6671 C C . PHE F 1 73 ? 49.478 3.956 43.909 1.00 46.11 71 PHE F C 1
ATOM 6672 O O . PHE F 1 73 ? 48.336 3.640 44.232 1.00 42.89 71 PHE F O 1
ATOM 6680 N N . ILE F 1 74 ? 50.505 3.939 44.753 1.00 46.79 72 ILE F N 1
ATOM 6681 C CA . ILE F 1 74 ? 50.377 3.395 46.104 1.00 43.10 72 ILE F CA 1
ATOM 6682 C C . ILE F 1 74 ? 50.521 4.485 47.143 1.00 43.16 72 ILE F C 1
ATOM 6683 O O . ILE F 1 74 ? 51.527 5.192 47.186 1.00 43.21 72 ILE F O 1
ATOM 6688 N N . ARG F 1 75 ? 49.503 4.594 47.991 1.00 42.77 73 ARG F N 1
ATOM 6689 C CA . ARG F 1 75 ? 49.436 5.606 49.012 1.00 43.63 73 ARG F CA 1
ATOM 6690 C C . ARG F 1 75 ? 49.785 4.930 50.309 1.00 46.10 73 ARG F C 1
ATOM 6691 O O . ARG F 1 75 ? 49.038 4.074 50.785 1.00 46.58 73 ARG F O 1
ATOM 6699 N N . VAL F 1 76 ? 50.930 5.321 50.867 1.00 45.58 74 VAL F N 1
ATOM 6700 C CA . VAL F 1 76 ? 51.527 4.639 52.001 1.00 46.46 74 VAL F CA 1
ATOM 6701 C C . VAL F 1 76 ? 51.525 5.564 53.204 1.00 47.51 74 VAL F C 1
ATOM 6702 O O . VAL F 1 76 ? 51.958 6.704 53.099 1.00 45.48 74 VAL F O 1
ATOM 6706 N N . SER F 1 77 ? 51.028 5.051 54.332 1.00 47.97 75 SER F N 1
ATOM 6707 C CA . SER F 1 77 ? 51.112 5.711 55.631 1.00 46.83 75 SER F CA 1
ATOM 6708 C C . SER F 1 77 ? 52.293 5.171 56.433 1.00 44.90 75 SER F C 1
ATOM 6709 O O . SER F 1 77 ? 52.416 3.967 56.629 1.00 45.58 75 SER F O 1
ATOM 6712 N N . ILE F 1 78 ? 53.135 6.077 56.904 1.00 49.15 76 ILE F N 1
ATOM 6713 C CA . ILE F 1 78 ? 54.348 5.721 57.629 1.00 48.64 76 ILE F CA 1
ATOM 6714 C C . ILE F 1 78 ? 54.041 5.573 59.116 1.00 43.60 76 ILE F C 1
ATOM 6715 O O . ILE F 1 78 ? 53.270 6.331 59.693 1.00 46.06 76 ILE F O 1
ATOM 6720 N N . ARG F 1 79 ? 54.629 4.563 59.723 1.00 48.84 77 ARG F N 1
ATOM 6721 C CA . ARG F 1 79 ? 54.521 4.375 61.157 1.00 46.76 77 ARG F CA 1
ATOM 6722 C C . ARG F 1 79 ? 55.189 5.556 61.899 1.00 48.13 77 ARG F C 1
ATOM 6723 O O . ARG F 1 79 ? 56.178 6.127 61.434 1.00 43.42 77 ARG F O 1
ATOM 6731 N N . LYS F 1 80 ? 54.607 5.931 63.033 1.00 50.04 78 LYS F N 1
ATOM 6732 C CA . LYS F 1 80 ? 55.141 6.976 63.893 1.00 50.88 78 LYS F CA 1
ATOM 6733 C C . LYS F 1 80 ? 56.162 6.331 64.828 1.00 48.42 78 LYS F C 1
ATOM 6734 O O . LYS F 1 80 ? 55.839 5.906 65.930 1.00 51.39 78 LYS F O 1
ATOM 6740 N N . ALA F 1 81 ? 57.396 6.230 64.351 1.00 41.37 79 ALA F N 1
ATOM 6741 C CA . ALA F 1 81 ? 58.491 5.715 65.160 1.00 35.70 79 ALA F CA 1
ATOM 6742 C C . ALA F 1 81 ? 59.788 6.251 64.590 1.00 32.82 79 ALA F C 1
ATOM 6743 O O . ALA F 1 81 ? 59.895 6.504 63.378 1.00 46.24 79 ALA F O 1
ATOM 6745 N N . LYS F 1 82 ? 60.767 6.429 65.458 1.00 43.01 80 LYS F N 1
ATOM 6746 C CA . LYS F 1 82 ? 62.093 6.865 65.055 1.00 41.05 80 LYS F CA 1
ATOM 6747 C C . LYS F 1 82 ? 62.618 6.151 63.809 1.00 41.16 80 LYS F C 1
ATOM 6748 O O . LYS F 1 82 ? 62.610 4.928 63.741 1.00 45.58 80 LYS F O 1
ATOM 6754 N N . ASP F 1 83 ? 63.062 6.939 62.829 1.00 46.12 81 ASP F N 1
ATOM 6755 C CA . ASP F 1 83 ? 63.777 6.454 61.630 1.00 43.82 81 ASP F CA 1
ATOM 6756 C C . ASP F 1 83 ? 62.915 5.678 60.638 1.00 37.72 81 ASP F C 1
ATOM 6757 O O . ASP F 1 83 ? 63.432 5.213 59.620 1.00 37.69 81 ASP F O 1
ATOM 6762 N N . ALA F 1 84 ? 61.618 5.536 60.920 1.00 42.58 82 ALA F N 1
ATOM 6763 C CA . ALA F 1 84 ? 60.707 4.795 60.041 1.00 40.47 82 ALA F CA 1
ATOM 6764 C C . ALA F 1 84 ? 60.740 5.385 58.639 1.00 41.09 82 ALA F C 1
ATOM 6765 O O . ALA F 1 84 ? 60.884 4.659 57.667 1.00 44.74 82 ALA F O 1
ATOM 6767 N N . ARG F 1 85 ? 60.652 6.708 58.549 1.00 42.38 83 ARG F N 1
ATOM 6768 C CA . ARG F 1 85 ? 60.663 7.410 57.260 1.00 46.84 83 ARG F CA 1
ATOM 6769 C C . ARG F 1 85 ? 61.938 7.146 56.483 1.00 40.88 83 ARG F C 1
ATOM 6770 O O . ARG F 1 85 ? 61.899 6.871 55.297 1.00 42.63 83 ARG F O 1
ATOM 6778 N N . GLU F 1 86 ? 63.062 7.254 57.175 1.00 45.28 84 GLU F N 1
ATOM 6779 C CA . GLU F 1 86 ? 64.371 7.107 56.573 1.00 44.86 84 GLU F CA 1
ATOM 6780 C C . GLU F 1 86 ? 64.608 5.654 56.151 1.00 45.04 84 GLU F C 1
ATOM 6781 O O . GLU F 1 86 ? 65.085 5.362 55.030 1.00 44.56 84 GLU F O 1
ATOM 6787 N N . ASP F 1 87 ? 64.272 4.735 57.045 1.00 42.98 85 ASP F N 1
ATOM 6788 C CA . ASP F 1 87 ? 64.321 3.321 56.692 1.00 45.93 85 ASP F CA 1
ATOM 6789 C C . ASP F 1 87 ? 63.414 3.014 55.502 1.00 41.45 85 ASP F C 1
ATOM 6790 O O . ASP F 1 87 ? 63.804 2.276 54.618 1.00 44.58 85 ASP F O 1
ATOM 6795 N N . PHE F 1 88 ? 62.221 3.595 55.463 1.00 45.91 86 PHE F N 1
ATOM 6796 C CA . PHE F 1 88 ? 61.301 3.337 54.339 1.00 46.30 86 PHE F CA 1
ATOM 6797 C C . PHE F 1 88 ? 61.866 3.891 53.033 1.00 51.29 86 PHE F C 1
ATOM 6798 O O . PHE F 1 88 ? 61.746 3.253 51.986 1.00 55.97 86 PHE F O 1
ATOM 6806 N N . ALA F 1 89 ? 62.481 5.077 53.098 1.00 52.02 87 ALA F N 1
ATOM 6807 C CA . ALA F 1 89 ? 63.091 5.711 51.913 1.00 43.93 87 ALA F CA 1
ATOM 6808 C C . ALA F 1 89 ? 64.208 4.860 51.318 1.00 46.04 87 ALA F C 1
ATOM 6809 O O . ALA F 1 89 ? 64.244 4.643 50.095 1.00 48.62 87 ALA F O 1
ATOM 6811 N N . ALA F 1 90 ? 65.089 4.356 52.188 1.00 47.11 88 ALA F N 1
ATOM 6812 C CA . ALA F 1 90 ? 66.235 3.545 51.784 1.00 48.34 88 ALA F CA 1
ATOM 6813 C C . ALA F 1 90 ? 65.824 2.239 51.118 1.00 48.16 88 ALA F C 1
ATOM 6814 O O . ALA F 1 90 ? 66.457 1.791 50.140 1.00 44.61 88 ALA F O 1
ATOM 6816 N N . SER F 1 91 ? 64.780 1.623 51.657 1.00 49.34 89 SER F N 1
ATOM 6817 C CA . SER F 1 91 ? 64.200 0.428 51.052 1.00 47.93 89 SER F CA 1
ATOM 6818 C C . SER F 1 91 ? 63.582 0.710 49.678 1.00 44.80 89 SER F C 1
ATOM 6819 O O . SER F 1 91 ? 63.861 -0.002 48.722 1.00 52.21 89 SER F O 1
ATOM 6822 N N . VAL F 1 92 ? 62.756 1.748 49.593 1.00 50.18 90 VAL F N 1
ATOM 6823 C CA . VAL F 1 92 ? 62.114 2.148 48.340 1.00 49.83 90 VAL F CA 1
ATOM 6824 C C . VAL F 1 92 ? 63.155 2.363 47.230 1.00 51.43 90 VAL F C 1
ATOM 6825 O O . VAL F 1 92 ? 62.933 1.981 46.073 1.00 51.15 90 VAL F O 1
ATOM 6829 N N . ARG F 1 93 ? 64.294 2.947 47.590 1.00 49.48 91 ARG F N 1
ATOM 6830 C CA . ARG F 1 93 ? 65.385 3.169 46.637 1.00 50.22 91 ARG F CA 1
ATOM 6831 C C . ARG F 1 93 ? 65.968 1.873 46.079 1.00 44.46 91 ARG F C 1
ATOM 6832 O O . ARG F 1 93 ? 66.511 1.872 44.989 1.00 45.35 91 ARG F O 1
ATOM 6840 N N . LYS F 1 94 ? 65.836 0.773 46.826 1.00 48.36 92 LYS F N 1
ATOM 6841 C CA . LYS F 1 94 ? 66.273 -0.545 46.382 1.00 48.16 92 LYS F CA 1
ATOM 6842 C C . LYS F 1 94 ? 65.159 -1.392 45.751 1.00 46.58 92 LYS F C 1
ATOM 6843 O O . LYS F 1 94 ? 65.408 -2.525 45.369 1.00 48.79 92 LYS F O 1
ATOM 6849 N N . TRP F 1 95 ? 63.945 -0.866 45.647 1.00 43.26 93 TRP F N 1
ATOM 6850 C CA . TRP F 1 95 ? 62.866 -1.598 44.982 1.00 40.64 93 TRP F CA 1
ATOM 6851 C C . TRP F 1 95 ? 62.697 -1.127 43.538 1.00 38.71 93 TRP F C 1
ATOM 6852 O O . TRP F 1 95 ? 62.114 -0.086 43.324 1.00 43.79 93 TRP F O 1
ATOM 6863 N N . PRO F 1 96 ? 63.216 -1.893 42.547 1.00 43.07 94 PRO F N 1
ATOM 6864 C CA . PRO F 1 96 ? 63.154 -1.508 41.125 1.00 45.49 94 PRO F CA 1
ATOM 6865 C C . PRO F 1 96 ? 61.747 -1.372 40.524 1.00 44.80 94 PRO F C 1
ATOM 6866 O O . PRO F 1 96 ? 61.566 -0.696 39.513 1.00 50.63 94 PRO F O 1
ATOM 6870 N N . GLU F 1 97 ? 60.769 -2.042 41.107 1.00 50.75 95 GLU F N 1
ATOM 6871 C CA . GLU F 1 97 ? 59.385 -1.929 40.625 1.00 44.94 95 GLU F CA 1
ATOM 6872 C C . GLU F 1 97 ? 58.835 -0.550 40.937 1.00 43.20 95 GLU F C 1
ATOM 6873 O O . GLU F 1 97 ? 57.917 -0.097 40.270 1.00 46.06 95 GLU F O 1
ATOM 6879 N N . VAL F 1 98 ? 59.416 0.113 41.946 1.00 51.42 96 VAL F N 1
ATOM 6880 C CA . VAL F 1 98 ? 59.030 1.472 42.344 1.00 48.54 96 VAL F CA 1
ATOM 6881 C C . VAL F 1 98 ? 59.938 2.505 41.627 1.00 45.36 96 VAL F C 1
ATOM 6882 O O . VAL F 1 98 ? 61.143 2.583 41.863 1.00 50.64 96 VAL F O 1
ATOM 6886 N N . LEU F 1 99 ? 59.335 3.270 40.729 1.00 49.16 97 LEU F N 1
ATOM 6887 C CA . LEU F 1 99 ? 60.063 4.219 39.894 1.00 48.14 97 LEU F CA 1
ATOM 6888 C C . LEU F 1 99 ? 60.166 5.565 40.575 1.00 47.08 97 LEU F C 1
ATOM 6889 O O . LEU F 1 99 ? 61.193 6.230 40.472 1.00 47.64 97 LEU F O 1
ATOM 6894 N N . SER F 1 100 ? 59.119 5.951 41.299 1.00 49.59 98 SER F N 1
ATOM 6895 C CA . SER F 1 100 ? 59.146 7.193 42.056 1.00 54.65 98 SER F CA 1
ATOM 6896 C C . SER F 1 100 ? 58.348 7.134 43.357 1.00 48.49 98 SER F C 1
ATOM 6897 O O . SER F 1 100 ? 57.421 6.344 43.513 1.00 46.13 98 SER F O 1
ATOM 6900 N N . CYS F 1 101 ? 58.755 7.976 44.291 1.00 52.59 99 CYS F N 1
ATOM 6901 C CA . CYS F 1 101 ? 58.182 8.024 45.625 1.00 48.59 99 CYS F CA 1
ATOM 6902 C C . CYS F 1 101 ? 58.359 9.449 46.132 1.00 53.01 99 CYS F C 1
ATOM 6903 O O . CYS F 1 101 ? 59.473 9.991 46.108 1.00 43.21 99 CYS F O 1
ATOM 6906 N N . PHE F 1 102 ? 57.250 10.061 46.543 1.00 46.18 100 PHE F N 1
ATOM 6907 C CA . PHE F 1 102 ? 57.242 11.432 47.013 1.00 47.86 100 PHE F CA 1
ATOM 6908 C C . PHE F 1 102 ? 56.574 11.512 48.372 1.00 46.26 100 PHE F C 1
ATOM 6909 O O . PHE F 1 102 ? 55.528 10.895 48.584 1.00 43.08 100 PHE F O 1
ATOM 6917 N N . ALA F 1 103 ? 57.204 12.230 49.304 1.00 46.21 101 ALA F N 1
ATOM 6918 C CA . ALA F 1 103 ? 56.506 12.667 50.510 1.00 47.28 101 ALA F CA 1
ATOM 6919 C C . ALA F 1 103 ? 55.568 13.816 50.098 1.00 47.47 101 ALA F C 1
ATOM 6920 O O . ALA F 1 103 ? 56.014 14.767 49.443 1.00 47.79 101 ALA F O 1
ATOM 6922 N N . LEU F 1 104 ? 54.280 13.719 50.456 1.00 43.86 102 LEU F N 1
ATOM 6923 C CA . LEU F 1 104 ? 53.259 14.705 50.036 1.00 41.99 102 LEU F CA 1
ATOM 6924 C C . LEU F 1 104 ? 52.651 15.465 51.206 1.00 44.80 102 LEU F C 1
ATOM 6925 O O . LEU F 1 104 ? 52.780 15.063 52.368 1.00 42.88 102 LEU F O 1
ATOM 6930 N N . THR F 1 105 ? 51.986 16.574 50.882 1.00 48.34 103 THR F N 1
ATOM 6931 C CA . THR F 1 105 ? 51.442 17.479 51.889 1.00 46.98 103 THR F CA 1
ATOM 6932 C C . THR F 1 105 ? 50.093 17.058 52.492 1.00 48.34 103 THR F C 1
ATOM 6933 O O . THR F 1 105 ? 49.760 17.489 53.591 1.00 50.31 103 THR F O 1
ATOM 6937 N N . GLY F 1 106 ? 49.329 16.221 51.797 1.00 48.36 104 GLY F N 1
ATOM 6938 C CA . GLY F 1 106 ? 47.966 15.884 52.242 1.00 46.03 104 GLY F CA 1
ATOM 6939 C C . GLY F 1 106 ? 47.921 14.716 53.196 1.00 50.71 104 GLY F C 1
ATOM 6940 O O . GLY F 1 106 ? 48.842 14.523 53.987 1.00 46.39 104 GLY F O 1
ATOM 6941 N N . GLU F 1 107 ? 46.856 13.920 53.128 1.00 51.53 105 GLU F N 1
ATOM 6942 C CA . GLU F 1 107 ? 46.726 12.793 54.061 1.00 53.08 105 GLU F CA 1
ATOM 6943 C C . GLU F 1 107 ? 47.582 11.593 53.689 1.00 46.22 105 GLU F C 1
ATOM 6944 O O . GLU F 1 107 ? 47.830 10.743 54.518 1.00 42.14 105 GLU F O 1
ATOM 6950 N N . THR F 1 108 ? 48.028 11.505 52.444 1.00 51.13 106 THR F N 1
ATOM 6951 C CA . THR F 1 108 ? 48.955 10.445 52.065 1.00 49.35 106 THR F CA 1
ATOM 6952 C C . THR F 1 108 ? 50.365 10.883 52.398 1.00 52.18 106 THR F C 1
ATOM 6953 O O . THR F 1 108 ? 50.833 11.930 51.922 1.00 49.00 106 THR F O 1
ATOM 6957 N N . ASP F 1 109 ? 51.028 10.093 53.231 1.00 49.43 107 ASP F N 1
ATOM 6958 C CA . ASP F 1 109 ? 52.395 10.394 53.625 1.00 47.99 107 ASP F CA 1
ATOM 6959 C C . ASP F 1 109 ? 53.350 10.212 52.441 1.00 47.45 107 ASP F C 1
ATOM 6960 O O . ASP F 1 109 ? 54.140 11.091 52.164 1.00 42.08 107 ASP F O 1
ATOM 6965 N N . TYR F 1 110 ? 53.279 9.070 51.757 1.00 51.41 108 TYR F N 1
ATOM 6966 C CA . TYR F 1 110 ? 54.121 8.824 50.574 1.00 49.76 108 TYR F CA 1
ATOM 6967 C C . TYR F 1 110 ? 53.298 8.268 49.428 1.00 48.91 108 TYR F C 1
ATOM 6968 O O . TYR F 1 110 ? 52.474 7.382 49.632 1.00 50.38 108 TYR F O 1
ATOM 6977 N N . LEU F 1 111 ? 53.529 8.796 48.229 1.00 48.70 109 LEU F N 1
ATOM 6978 C CA . LEU F 1 111 ? 52.898 8.279 47.029 1.00 43.44 109 LEU F CA 1
ATOM 6979 C C . LEU F 1 111 ? 53.951 7.620 46.163 1.00 45.31 109 LEU F C 1
ATOM 6980 O O . LEU F 1 111 ? 54.927 8.257 45.771 1.00 45.38 109 LEU F O 1
ATOM 6985 N N . LEU F 1 112 ? 53.755 6.335 45.887 1.00 48.05 110 LEU F N 1
ATOM 6986 C CA . LEU F 1 112 ? 54.657 5.576 45.045 1.00 42.65 110 LEU F CA 1
ATOM 6987 C C . LEU F 1 112 ? 53.999 5.287 43.705 1.00 43.49 110 LEU F C 1
ATOM 6988 O O . LEU F 1 112 ? 52.791 5.102 43.597 1.00 43.05 110 LEU F O 1
ATOM 6993 N N . GLN F 1 113 ? 54.844 5.246 42.697 1.00 49.40 111 GLN F N 1
ATOM 6994 C CA . GLN F 1 113 ? 54.495 4.900 41.350 1.00 49.47 111 GLN F CA 1
ATOM 6995 C C . GLN F 1 113 ? 55.311 3.670 41.032 1.00 43.07 111 GLN F C 1
ATOM 6996 O O . GLN F 1 113 ? 56.534 3.709 41.106 1.00 46.01 111 GLN F O 1
ATOM 7002 N N . ALA F 1 114 ? 54.633 2.574 40.700 1.00 48.85 112 ALA F N 1
ATOM 7003 C CA . ALA F 1 114 ? 55.301 1.296 40.493 1.00 51.42 112 ALA F CA 1
ATOM 7004 C C . ALA F 1 114 ? 54.686 0.510 39.335 1.00 48.76 112 ALA F C 1
ATOM 7005 O O . ALA F 1 114 ? 53.550 0.757 38.922 1.00 43.81 112 ALA F O 1
ATOM 7007 N N . PHE F 1 115 ? 55.467 -0.431 38.812 1.00 47.72 113 PHE F N 1
ATOM 7008 C CA . PHE F 1 115 ? 55.072 -1.211 37.648 1.00 44.54 113 PHE F CA 1
ATOM 7009 C C . PHE F 1 115 ? 55.181 -2.689 37.901 1.00 42.03 113 PHE F C 1
ATOM 7010 O O . PHE F 1 115 ? 56.155 -3.162 38.507 1.00 45.27 113 PHE F O 1
ATOM 7018 N N . PHE F 1 116 ? 54.179 -3.414 37.414 1.00 41.98 114 PHE F N 1
ATOM 7019 C CA . PHE F 1 116 ? 54.091 -4.856 37.587 1.00 44.72 114 PHE F CA 1
ATOM 7020 C C . PHE F 1 116 ? 53.509 -5.501 36.350 1.00 44.05 114 PHE F C 1
ATOM 7021 O O . PHE F 1 116 ? 52.833 -4.844 35.547 1.00 45.24 114 PHE F O 1
ATOM 7029 N N . THR F 1 117 ? 53.747 -6.802 36.231 1.00 45.28 115 THR F N 1
ATOM 7030 C CA . THR F 1 117 ? 53.252 -7.568 35.112 1.00 43.66 115 THR F CA 1
ATOM 7031 C C . THR F 1 117 ? 51.737 -7.696 35.240 1.00 43.84 115 THR F C 1
ATOM 7032 O O . THR F 1 117 ? 51.029 -7.541 34.259 1.00 42.27 115 THR F O 1
ATOM 7036 N N . ASP F 1 118 ? 51.274 -7.948 36.468 1.00 42.75 116 ASP F N 1
ATOM 7037 C CA . ASP F 1 118 ? 49.866 -8.199 36.768 1.00 42.60 116 ASP F CA 1
ATOM 7038 C C . ASP F 1 118 ? 49.585 -8.140 38.256 1.00 41.21 116 ASP F C 1
ATOM 7039 O O . ASP F 1 118 ? 50.500 -7.966 39.066 1.00 44.23 116 ASP F O 1
ATOM 7052 N N . ASN F 1 120 ? 48.807 -10.384 40.349 1.00 43.98 118 ASN F N 1
ATOM 7053 C CA . ASN F 1 120 ? 49.523 -11.437 41.065 1.00 41.83 118 ASN F CA 1
ATOM 7054 C C . ASN F 1 120 ? 50.900 -10.972 41.533 1.00 46.58 118 ASN F C 1
ATOM 7055 O O . ASN F 1 120 ? 51.296 -11.194 42.670 1.00 41.02 118 ASN F O 1
ATOM 7060 N N . ALA F 1 121 ? 51.628 -10.332 40.626 1.00 43.50 119 ALA F N 1
ATOM 7061 C CA . ALA F 1 121 ? 52.927 -9.793 40.947 1.00 48.45 119 ALA F CA 1
ATOM 7062 C C . ALA F 1 121 ? 52.764 -8.623 41.925 1.00 45.76 119 ALA F C 1
ATOM 7063 O O . ALA F 1 121 ? 53.537 -8.490 42.886 1.00 49.67 119 ALA F O 1
ATOM 7065 N N . PHE F 1 122 ? 51.748 -7.790 41.700 1.00 45.93 120 PHE F N 1
ATOM 7066 C CA . PHE F 1 122 ? 51.482 -6.666 42.610 1.00 45.33 120 PHE F CA 1
ATOM 7067 C C . PHE F 1 122 ? 51.198 -7.164 44.033 1.00 43.12 120 PHE F C 1
ATOM 7068 O O . PHE F 1 122 ? 51.757 -6.651 45.005 1.00 40.23 120 PHE F O 1
ATOM 7076 N N . SER F 1 123 ? 50.322 -8.158 44.129 1.00 37.06 121 SER F N 1
ATOM 7077 C CA . SER F 1 123 ? 49.971 -8.808 45.387 1.00 40.22 121 SER F CA 1
ATOM 7078 C C . SER F 1 123 ? 51.204 -9.313 46.137 1.00 46.33 121 SER F C 1
ATOM 7079 O O . SER F 1 123 ? 51.372 -9.080 47.352 1.00 42.38 121 SER F O 1
ATOM 7082 N N . HIS F 1 124 ? 52.081 -10.003 45.417 1.00 49.15 122 HIS F N 1
ATOM 7083 C CA . HIS F 1 124 ? 53.320 -10.466 46.024 1.00 49.85 122 HIS F CA 1
ATOM 7084 C C . HIS F 1 124 ? 54.147 -9.324 46.594 1.00 46.53 122 HIS F C 1
ATOM 7085 O O . HIS F 1 124 ? 54.583 -9.400 47.739 1.00 42.20 122 HIS F O 1
ATOM 7092 N N . PHE F 1 125 ? 54.321 -8.256 45.817 1.00 46.30 123 PHE F N 1
ATOM 7093 C CA . PHE F 1 125 ? 55.095 -7.093 46.279 1.00 46.38 123 PHE F CA 1
ATOM 7094 C C . PHE F 1 125 ? 54.481 -6.428 47.516 1.00 43.76 123 PHE F C 1
ATOM 7095 O O . PHE F 1 125 ? 55.175 -6.155 48.501 1.00 41.90 123 PHE F O 1
ATOM 7103 N N . VAL F 1 126 ? 53.181 -6.177 47.465 1.00 44.49 124 VAL F N 1
ATOM 7104 C CA . VAL F 1 126 ? 52.481 -5.499 48.576 1.00 46.27 124 VAL F CA 1
ATOM 7105 C C . VAL F 1 126 ? 52.489 -6.312 49.873 1.00 39.44 124 VAL F C 1
ATOM 7106 O O . VAL F 1 126 ? 52.895 -5.818 50.922 1.00 48.48 124 VAL F O 1
ATOM 7110 N N . LEU F 1 127 ? 52.038 -7.559 49.784 1.00 49.79 125 LEU F N 1
ATOM 7111 C CA . LEU F 1 127 ? 51.919 -8.446 50.943 1.00 51.79 125 LEU F CA 1
ATOM 7112 C C . LEU F 1 127 ? 53.285 -8.869 51.492 1.00 49.45 125 LEU F C 1
ATOM 7113 O O . LEU F 1 127 ? 53.495 -8.843 52.694 1.00 54.87 125 LEU F O 1
ATOM 7118 N N . ASP F 1 128 ? 54.214 -9.239 50.614 1.00 52.05 126 ASP F N 1
ATOM 7119 C CA . ASP F 1 128 ? 55.509 -9.777 51.054 1.00 53.05 126 ASP F CA 1
ATOM 7120 C C . ASP F 1 128 ? 56.620 -8.750 51.250 1.00 51.04 126 ASP F C 1
ATOM 7121 O O . ASP F 1 128 ? 57.576 -9.029 51.962 1.00 53.63 126 ASP F O 1
ATOM 7126 N N . THR F 1 129 ? 56.539 -7.588 50.612 1.00 50.74 127 THR F N 1
ATOM 7127 C CA . THR F 1 129 ? 57.630 -6.615 50.724 1.00 50.00 127 THR F CA 1
ATOM 7128 C C . THR F 1 129 ? 57.173 -5.324 51.392 1.00 50.72 127 THR F C 1
ATOM 7129 O O . THR F 1 129 ? 57.702 -4.948 52.446 1.00 50.37 127 THR F O 1
ATOM 7133 N N . LEU F 1 130 ? 56.168 -4.680 50.810 1.00 47.69 128 LEU F N 1
ATOM 7134 C CA . LEU F 1 130 ? 55.687 -3.394 51.300 1.00 46.16 128 LEU F CA 1
ATOM 7135 C C . LEU F 1 130 ? 55.108 -3.451 52.716 1.00 44.69 128 LEU F C 1
ATOM 7136 O O . LEU F 1 130 ? 55.629 -2.789 53.616 1.00 41.56 128 LEU F O 1
ATOM 7141 N N . LEU F 1 131 ? 54.048 -4.238 52.911 1.00 46.06 129 LEU F N 1
ATOM 7142 C CA . LEU F 1 131 ? 53.332 -4.256 54.200 1.00 49.21 129 LEU F CA 1
ATOM 7143 C C . LEU F 1 131 ? 54.162 -4.870 55.314 1.00 47.68 129 LEU F C 1
ATOM 7144 O O . LEU F 1 131 ? 53.981 -4.545 56.488 1.00 52.91 129 LEU F O 1
ATOM 7149 N N . SER F 1 132 ? 55.064 -5.765 54.938 1.00 49.66 130 SER F N 1
ATOM 7150 C CA . SER F 1 132 ? 56.005 -6.362 55.879 1.00 54.92 130 SER F CA 1
ATOM 7151 C C . SER F 1 132 ? 57.138 -5.417 56.326 1.00 52.36 130 SER F C 1
ATOM 7152 O O . SER F 1 132 ? 57.893 -5.760 57.239 1.00 53.37 130 SER F O 1
ATOM 7155 N N . HIS F 1 133 ? 57.277 -4.251 55.691 1.00 52.51 131 HIS F N 1
ATOM 7156 C CA . HIS F 1 133 ? 58.298 -3.278 56.106 1.00 46.56 131 HIS F CA 1
ATOM 7157 C C . HIS F 1 133 ? 57.923 -2.702 57.469 1.00 44.71 131 HIS F C 1
ATOM 7158 O O . HIS F 1 133 ? 56.801 -2.276 57.654 1.00 43.43 131 HIS F O 1
ATOM 7165 N N . HIS F 1 134 ? 58.857 -2.683 58.420 1.00 48.53 132 HIS F N 1
ATOM 7166 C CA . HIS F 1 134 ? 58.563 -2.200 59.786 1.00 46.75 132 HIS F CA 1
ATOM 7167 C C . HIS F 1 134 ? 57.987 -0.763 59.826 1.00 50.46 132 HIS F C 1
ATOM 7168 O O . HIS F 1 134 ? 57.135 -0.461 60.650 1.00 44.76 132 HIS F O 1
ATOM 7175 N N . GLY F 1 135 ? 58.455 0.111 58.931 1.00 49.50 133 GLY F N 1
ATOM 7176 C CA . GLY F 1 135 ? 58.009 1.508 58.882 1.00 49.25 133 GLY F CA 1
ATOM 7177 C C . GLY F 1 135 ? 56.680 1.776 58.184 1.00 48.38 133 GLY F C 1
ATOM 7178 O O . GLY F 1 135 ? 56.192 2.901 58.185 1.00 49.46 133 GLY F O 1
ATOM 7179 N N . VAL F 1 136 ? 56.082 0.752 57.590 1.00 49.86 134 VAL F N 1
ATOM 7180 C CA . VAL F 1 136 ? 54.798 0.910 56.920 1.00 41.63 134 VAL F CA 1
ATOM 7181 C C . VAL F 1 136 ? 53.639 0.574 57.857 1.00 38.25 134 VAL F C 1
ATOM 7182 O O . VAL F 1 136 ? 53.496 -0.547 58.302 1.00 49.17 134 VAL F O 1
ATOM 7186 N N . GLN F 1 137 ? 52.810 1.573 58.137 1.00 44.93 135 GLN F N 1
ATOM 7187 C CA . GLN F 1 137 ? 51.594 1.391 58.904 1.00 43.90 135 GLN F CA 1
ATOM 7188 C C . GLN F 1 137 ? 50.440 0.904 58.029 1.00 44.98 135 GLN F C 1
ATOM 7189 O O . GLN F 1 137 ? 49.665 0.054 58.460 1.00 50.10 135 GLN F O 1
ATOM 7195 N N . ASP F 1 138 ? 50.295 1.452 56.822 1.00 44.31 136 ASP F N 1
ATOM 7196 C CA . ASP F 1 138 ? 49.200 1.039 55.944 1.00 49.50 136 ASP F CA 1
ATOM 7197 C C . ASP F 1 138 ? 49.486 1.412 54.501 1.00 43.31 136 ASP F C 1
ATOM 7198 O O . ASP F 1 138 ? 50.336 2.242 54.230 1.00 42.26 136 ASP F O 1
ATOM 7203 N N . ALA F 1 139 ? 48.786 0.774 53.572 1.00 41.46 137 ALA F N 1
ATOM 7204 C CA . ALA F 1 139 ? 48.873 1.171 52.152 1.00 38.82 137 ALA F CA 1
ATOM 7205 C C . ALA F 1 139 ? 47.571 0.853 51.447 1.00 44.00 137 ALA F C 1
ATOM 7206 O O . ALA F 1 139 ? 46.859 -0.076 51.816 1.00 44.44 137 ALA F O 1
ATOM 7208 N N . GLN F 1 140 ? 47.267 1.664 50.448 1.00 40.59 138 GLN F N 1
ATOM 7209 C CA . GLN F 1 140 ? 46.119 1.462 49.601 1.00 48.47 138 GLN F CA 1
ATOM 7210 C C . GLN F 1 140 ? 46.494 1.969 48.236 1.00 44.71 138 GLN F C 1
ATOM 7211 O O . GLN F 1 140 ? 47.240 2.927 48.115 1.00 48.78 138 GLN F O 1
ATOM 7217 N N . SER F 1 141 ? 45.977 1.314 47.214 1.00 44.45 139 SER F N 1
ATOM 7218 C CA . SER F 1 141 ? 46.485 1.519 45.877 1.00 43.30 139 SER F CA 1
ATOM 7219 C C . SER F 1 141 ? 45.360 1.687 44.872 1.00 44.83 139 SER F C 1
ATOM 7220 O O . SER F 1 141 ? 44.235 1.231 45.097 1.00 46.93 139 SER F O 1
ATOM 7223 N N . SER F 1 142 ? 45.699 2.368 43.778 1.00 43.08 140 SER F N 1
ATOM 7224 C CA . SER F 1 142 ? 44.842 2.550 42.613 1.00 42.84 140 SER F CA 1
ATOM 7225 C C . SER F 1 142 ? 45.677 2.221 41.401 1.00 46.43 140 SER F C 1
ATOM 7226 O O . SER F 1 142 ? 46.903 2.237 41.480 1.00 42.84 140 SER F O 1
ATOM 7229 N N . PHE F 1 143 ? 45.011 1.967 40.276 1.00 41.73 141 PHE F N 1
ATOM 7230 C CA . PHE F 1 143 ? 45.682 1.456 39.082 1.00 46.51 141 PHE F CA 1
ATOM 7231 C C . PHE F 1 143 ? 45.245 2.226 37.844 1.00 45.89 141 PHE F C 1
ATOM 7232 O O . PHE F 1 143 ? 44.128 2.725 37.768 1.00 46.47 141 PHE F O 1
ATOM 7240 N N . VAL F 1 144 ? 46.138 2.303 36.868 1.00 47.36 142 VAL F N 1
ATOM 7241 C CA . VAL F 1 144 ? 45.873 3.063 35.661 1.00 43.90 142 VAL F CA 1
ATOM 7242 C C . VAL F 1 144 ? 44.849 2.328 34.796 1.00 46.08 142 VAL F C 1
ATOM 7243 O O . VAL F 1 144 ? 45.059 1.178 34.413 1.00 47.88 142 VAL F O 1
ATOM 7247 N N . LEU F 1 145 ? 43.727 2.994 34.530 1.00 49.56 143 LEU F N 1
ATOM 7248 C CA . LEU F 1 145 ? 42.733 2.521 33.566 1.00 43.39 143 LEU F CA 1
ATOM 7249 C C . LEU F 1 145 ? 43.157 2.929 32.161 1.00 47.50 143 LEU F C 1
ATOM 7250 O O . LEU F 1 145 ? 43.018 2.158 31.205 1.00 46.54 143 LEU F O 1
ATOM 7255 N N . LYS F 1 146 ? 43.667 4.155 32.051 1.00 46.21 144 LYS F N 1
ATOM 7256 C CA . LYS F 1 146 ? 44.124 4.706 30.784 1.00 46.99 144 LYS F CA 1
ATOM 7257 C C . LYS F 1 146 ? 45.140 5.806 31.012 1.00 45.98 144 LYS F C 1
ATOM 7258 O O . LYS F 1 146 ? 44.959 6.668 31.868 1.00 42.94 144 LYS F O 1
ATOM 7264 N N . GLU F 1 147 ? 46.205 5.775 30.226 1.00 48.47 145 GLU F N 1
ATOM 7265 C CA . GLU F 1 147 ? 47.162 6.865 30.183 1.00 48.17 145 GLU F CA 1
ATOM 7266 C C . GLU F 1 147 ? 46.693 7.888 29.162 1.00 47.86 145 GLU F C 1
ATOM 7267 O O . GLU F 1 147 ? 46.605 7.592 27.980 1.00 47.32 145 GLU F O 1
ATOM 7273 N N . ILE F 1 148 ? 46.371 9.087 29.632 1.00 46.94 146 ILE F N 1
ATOM 7274 C CA . ILE F 1 148 ? 45.902 10.174 28.765 1.00 41.08 146 ILE F CA 1
ATOM 7275 C C . ILE F 1 148 ? 47.097 10.937 28.208 1.00 49.63 146 ILE F C 1
ATOM 7276 O O . ILE F 1 148 ? 47.114 11.321 27.031 1.00 45.73 146 ILE F O 1
ATOM 7281 N N . LYS F 1 149 ? 48.099 11.121 29.067 1.00 43.61 147 LYS F N 1
ATOM 7282 C CA . LYS F 1 149 ? 49.302 11.866 28.750 1.00 45.48 147 LYS F CA 1
ATOM 7283 C C . LYS F 1 149 ? 50.421 11.402 29.678 1.00 44.73 147 LYS F C 1
ATOM 7284 O O . LYS F 1 149 ? 50.198 11.179 30.870 1.00 44.36 147 LYS F O 1
ATOM 7290 N N . HIS F 1 150 ? 51.620 11.250 29.133 1.00 44.65 148 HIS F N 1
ATOM 7291 C CA . HIS F 1 150 ? 52.805 11.012 29.955 1.00 48.99 148 HIS F CA 1
ATOM 7292 C C . HIS F 1 150 ? 54.065 11.462 29.226 1.00 46.73 148 HIS F C 1
ATOM 7293 O O . HIS F 1 150 ? 54.528 10.805 28.297 1.00 47.65 148 HIS F O 1
ATOM 7300 N N . THR F 1 151 ? 54.610 12.592 29.635 1.00 49.83 149 THR F N 1
ATOM 7301 C CA . THR F 1 151 ? 55.879 13.049 29.091 1.00 46.37 149 THR F CA 1
ATOM 7302 C C . THR F 1 151 ? 56.848 13.301 30.243 1.00 47.96 149 THR F C 1
ATOM 7303 O O . THR F 1 151 ? 56.438 13.374 31.398 1.00 44.92 149 THR F O 1
ATOM 7307 N N . THR F 1 152 ? 58.133 13.363 29.914 1.00 46.16 150 THR F N 1
ATOM 7308 C CA . THR F 1 152 ? 59.192 13.716 30.866 1.00 50.91 150 THR F CA 1
ATOM 7309 C C . THR F 1 152 ? 59.620 15.181 30.706 1.00 47.03 150 THR F C 1
ATOM 7310 O O . THR F 1 152 ? 60.430 15.690 31.493 1.00 44.49 150 THR F O 1
ATOM 7314 N N . SER F 1 153 ? 59.073 15.853 29.692 1.00 42.67 151 SER F N 1
ATOM 7315 C CA . SER F 1 153 ? 59.482 17.223 29.363 1.00 44.91 151 SER F CA 1
ATOM 7316 C C . SER F 1 153 ? 58.913 18.210 30.349 1.00 43.61 151 SER F C 1
ATOM 7317 O O . SER F 1 153 ? 57.706 18.288 30.513 1.00 39.14 151 SER F O 1
ATOM 7320 N N . LEU F 1 154 ? 59.792 18.947 31.017 1.00 47.48 152 LEU F N 1
ATOM 7321 C CA . LEU F 1 154 ? 59.371 20.030 31.895 1.00 47.58 152 LEU F CA 1
ATOM 7322 C C . LEU F 1 154 ? 58.952 21.214 31.032 1.00 49.18 152 LEU F C 1
ATOM 7323 O O . LEU F 1 154 ? 59.528 21.443 29.961 1.00 43.67 152 LEU F O 1
ATOM 7328 N N . PRO F 1 155 ? 57.950 21.977 31.497 1.00 47.47 153 PRO F N 1
ATOM 7329 C CA . PRO F 1 155 ? 57.615 23.203 30.786 1.00 43.57 153 PRO F CA 1
ATOM 7330 C C . PRO F 1 155 ? 58.764 24.203 30.948 1.00 42.47 153 PRO F C 1
ATOM 7331 O O . PRO F 1 155 ? 59.368 24.273 32.015 1.00 44.08 153 PRO F O 1
ATOM 7335 N N . LEU F 1 156 ? 59.079 24.944 29.895 1.00 43.89 154 LEU F N 1
ATOM 7336 C CA . LEU F 1 156 ? 60.189 25.896 29.929 1.00 50.14 154 LEU F CA 1
ATOM 7337 C C . LEU F 1 156 ? 59.783 27.318 29.553 1.00 50.49 154 LEU F C 1
ATOM 7338 O O . LEU F 1 156 ? 60.625 28.225 29.559 1.00 50.53 154 LEU F O 1
ATOM 7343 N N . ASN F 1 157 ? 58.502 27.517 29.246 1.00 53.98 155 ASN F N 1
ATOM 7344 C CA . ASN F 1 157 ? 58.021 28.794 28.721 1.00 58.22 155 ASN F CA 1
ATOM 7345 C C . ASN F 1 157 ? 58.084 29.921 29.742 1.00 54.02 155 ASN F C 1
ATOM 7346 O O . ASN F 1 157 ? 58.225 31.089 29.369 1.00 58.65 155 ASN F O 1
ATOM 7351 N N . HIS F 1 158 ? 57.986 29.565 31.018 1.00 47.44 156 HIS F N 1
ATOM 7352 C CA . HIS F 1 158 ? 58.160 30.525 32.111 1.00 52.29 156 HIS F CA 1
ATOM 7353 C C . HIS F 1 158 ? 59.541 31.199 32.144 1.00 55.48 156 HIS F C 1
ATOM 7354 O O . HIS F 1 158 ? 59.680 32.284 32.700 1.00 59.01 156 HIS F O 1
ATOM 7361 N N . LEU F 1 159 ? 60.557 30.556 31.575 1.00 55.29 157 LEU F N 1
ATOM 7362 C CA . LEU F 1 159 ? 61.901 31.134 31.547 1.00 57.37 157 LEU F CA 1
ATOM 7363 C C . LEU F 1 159 ? 62.091 32.184 30.446 1.00 60.74 157 LEU F C 1
ATOM 7364 O O . LEU F 1 159 ? 63.042 32.967 30.502 1.00 68.29 157 LEU F O 1
ATOM 7369 N N . LEU F 1 160 ? 61.200 32.207 29.455 1.00 66.58 158 LEU F N 1
ATOM 7370 C CA . LEU F 1 160 ? 61.323 33.148 28.329 1.00 73.62 158 LEU F CA 1
ATOM 7371 C C . LEU F 1 160 ? 60.858 34.560 28.698 1.00 76.87 158 LEU F C 1
ATOM 7372 O O . LEU F 1 160 ? 59.905 34.741 29.459 1.00 79.67 158 LEU F O 1
ATOM 7385 N N . PRO G 1 4 ? 61.643 43.268 49.208 1.00 78.44 2 PRO G N 1
ATOM 7386 C CA . PRO G 1 4 ? 61.647 43.638 50.632 1.00 76.26 2 PRO G CA 1
ATOM 7387 C C . PRO G 1 4 ? 62.976 43.415 51.363 1.00 72.87 2 PRO G C 1
ATOM 7388 O O . PRO G 1 4 ? 63.337 44.207 52.233 1.00 67.45 2 PRO G O 1
ATOM 7392 N N . GLN G 1 5 ? 63.680 42.336 51.036 1.00 72.31 3 GLN G N 1
ATOM 7393 C CA . GLN G 1 5 ? 65.029 42.114 51.560 1.00 74.11 3 GLN G CA 1
ATOM 7394 C C . GLN G 1 5 ? 65.943 43.315 51.249 1.00 70.71 3 GLN G C 1
ATOM 7395 O O . GLN G 1 5 ? 66.705 43.758 52.112 1.00 69.36 3 GLN G O 1
ATOM 7401 N N . LEU G 1 6 ? 65.860 43.830 50.021 1.00 66.89 4 LEU G N 1
ATOM 7402 C CA . LEU G 1 6 ? 66.592 45.042 49.631 1.00 65.67 4 LEU G CA 1
ATOM 7403 C C . LEU G 1 6 ? 66.044 46.282 50.328 1.00 64.92 4 LEU G C 1
ATOM 7404 O O . LEU G 1 6 ? 66.802 47.083 50.876 1.00 64.93 4 LEU G O 1
ATOM 7409 N N . THR G 1 7 ? 64.724 46.435 50.289 1.00 65.18 5 THR G N 1
ATOM 7410 C CA . THR G 1 7 ? 64.069 47.641 50.784 1.00 66.02 5 THR G CA 1
ATOM 7411 C C . THR G 1 7 ? 64.157 47.795 52.307 1.00 64.19 5 THR G C 1
ATOM 7412 O O . THR G 1 7 ? 64.466 48.879 52.794 1.00 63.76 5 THR G O 1
ATOM 7416 N N . LEU G 1 8 ? 63.907 46.708 53.040 1.00 62.34 6 LEU G N 1
ATOM 7417 C CA . LEU G 1 8 ? 63.820 46.741 54.505 1.00 58.97 6 LEU G CA 1
ATOM 7418 C C . LEU G 1 8 ? 65.085 46.252 55.210 1.00 57.25 6 LEU G C 1
ATOM 7419 O O . LEU G 1 8 ? 65.571 45.144 54.954 1.00 53.26 6 LEU G O 1
ATOM 7424 N N . ASP G 1 9 ? 65.584 47.083 56.122 1.00 52.71 7 ASP G N 1
ATOM 7425 C CA . ASP G 1 9 ? 66.749 46.761 56.938 1.00 51.53 7 ASP G CA 1
ATOM 7426 C C . ASP G 1 9 ? 66.287 46.423 58.349 1.00 50.42 7 ASP G C 1
ATOM 7427 O O . ASP G 1 9 ? 65.088 46.449 58.630 1.00 46.16 7 ASP G O 1
ATOM 7432 N N . LYS G 1 10 ? 67.245 46.131 59.230 1.00 50.75 8 LYS G N 1
ATOM 7433 C CA . LYS G 1 10 ? 66.959 45.666 60.592 1.00 52.88 8 LYS G CA 1
ATOM 7434 C C . LYS G 1 10 ? 66.075 46.608 61.422 1.00 51.43 8 LYS G C 1
ATOM 7435 O O . LYS G 1 10 ? 65.315 46.143 62.280 1.00 46.93 8 LYS G O 1
ATOM 7441 N N . THR G 1 11 ? 66.165 47.918 61.176 1.00 50.32 9 THR G N 1
ATOM 7442 C CA . THR G 1 11 ? 65.373 48.881 61.953 1.00 50.12 9 THR G CA 1
ATOM 7443 C C . THR G 1 11 ? 63.954 49.043 61.383 1.00 49.06 9 THR G C 1
ATOM 7444 O O . THR G 1 11 ? 63.016 49.346 62.125 1.00 44.94 9 THR G O 1
ATOM 7448 N N . ASP G 1 12 ? 63.800 48.828 60.077 1.00 49.32 10 ASP G N 1
ATOM 7449 C CA . ASP G 1 12 ? 62.473 48.758 59.458 1.00 47.20 10 ASP G CA 1
ATOM 7450 C C . ASP G 1 12 ? 61.712 47.513 59.941 1.00 47.93 10 ASP G C 1
ATOM 7451 O O . ASP G 1 12 ? 60.490 47.560 60.146 1.00 40.78 10 ASP G O 1
ATOM 7456 N N . ILE G 1 13 ? 62.434 46.407 60.131 1.00 46.83 11 ILE G N 1
ATOM 7457 C CA . ILE G 1 13 ? 61.847 45.208 60.739 1.00 46.62 11 ILE G CA 1
ATOM 7458 C C . ILE G 1 13 ? 61.336 45.536 62.139 1.00 45.50 11 ILE G C 1
ATOM 7459 O O . ILE G 1 13 ? 60.179 45.262 62.462 1.00 46.42 11 ILE G O 1
ATOM 7464 N N . LYS G 1 14 ? 62.204 46.130 62.953 1.00 43.20 12 LYS G N 1
ATOM 7465 C CA . LYS G 1 14 ? 61.872 46.514 64.328 1.00 46.56 12 LYS G CA 1
ATOM 7466 C C . LYS G 1 14 ? 60.592 47.349 64.410 1.00 44.95 12 LYS G C 1
ATOM 7467 O O . LYS G 1 14 ? 59.744 47.104 65.265 1.00 45.66 12 LYS G O 1
ATOM 7473 N N . ILE G 1 15 ? 60.468 48.332 63.519 1.00 45.71 13 ILE G N 1
ATOM 7474 C CA . ILE G 1 15 ? 59.277 49.189 63.446 1.00 44.83 13 ILE G CA 1
ATOM 7475 C C . ILE G 1 15 ? 58.000 48.389 63.156 1.00 40.79 13 ILE G C 1
ATOM 7476 O O . ILE G 1 15 ? 56.947 48.648 63.742 1.00 38.64 13 ILE G O 1
ATOM 7481 N N . LEU G 1 16 ? 58.096 47.433 62.237 1.00 42.31 14 LEU G N 1
ATOM 7482 C CA . LEU G 1 16 ? 56.950 46.588 61.883 1.00 42.27 14 LEU G CA 1
ATOM 7483 C C . LEU G 1 16 ? 56.564 45.652 63.027 1.00 40.44 14 LEU G C 1
ATOM 7484 O O . LEU G 1 16 ? 55.384 45.436 63.291 1.00 44.97 14 LEU G O 1
ATOM 7489 N N . GLN G 1 17 ? 57.558 45.103 63.711 1.00 43.92 15 GLN G N 1
ATOM 7490 C CA . GLN G 1 17 ? 57.297 44.264 64.874 1.00 42.96 15 GLN G CA 1
ATOM 7491 C C . GLN G 1 17 ? 56.598 45.058 65.971 1.00 44.07 15 GLN G C 1
ATOM 7492 O O . GLN G 1 17 ? 55.639 44.575 66.574 1.00 45.72 15 GLN G O 1
ATOM 7498 N N . VAL G 1 18 ? 57.082 46.274 66.223 1.00 44.05 16 VAL G N 1
ATOM 7499 C CA . VAL G 1 18 ? 56.506 47.128 67.261 1.00 42.24 16 VAL G CA 1
ATOM 7500 C C . VAL G 1 18 ? 55.047 47.452 66.950 1.00 42.30 16 VAL G C 1
ATOM 7501 O O . VAL G 1 18 ? 54.175 47.299 67.806 1.00 37.04 16 VAL G O 1
ATOM 7505 N N . LEU G 1 19 ? 54.793 47.900 65.726 1.00 39.22 17 LEU G N 1
ATOM 7506 C CA . LEU G 1 19 ? 53.449 48.323 65.323 1.00 45.40 17 LEU G CA 1
ATOM 7507 C C . LEU G 1 19 ? 52.442 47.167 65.224 1.00 48.59 17 LEU G C 1
ATOM 7508 O O . LEU G 1 19 ? 51.242 47.371 65.436 1.00 46.92 17 LEU G O 1
ATOM 7513 N N . GLN G 1 20 ? 52.923 45.970 64.883 1.00 48.01 18 GLN G N 1
ATOM 7514 C CA . GLN G 1 20 ? 52.056 44.795 64.822 1.00 44.51 18 GLN G CA 1
ATOM 7515 C C . GLN G 1 20 ? 51.462 44.483 66.190 1.00 43.98 18 GLN G C 1
ATOM 7516 O O . GLN G 1 20 ? 50.300 44.092 66.288 1.00 43.41 18 GLN G O 1
ATOM 7522 N N . GLU G 1 21 ? 52.264 44.672 67.234 1.00 45.68 19 GLU G N 1
ATOM 7523 C CA . GLU G 1 21 ? 51.824 44.458 68.609 1.00 44.33 19 GLU G CA 1
ATOM 7524 C C . GLU G 1 21 ? 51.115 45.668 69.209 1.00 45.01 19 GLU G C 1
ATOM 7525 O O . GLU G 1 21 ? 50.172 45.509 69.976 1.00 47.93 19 GLU G O 1
ATOM 7531 N N . ASN G 1 22 ? 51.569 46.869 68.858 1.00 47.56 20 ASN G N 1
ATOM 7532 C CA . ASN G 1 22 ? 51.038 48.112 69.422 1.00 48.46 20 ASN G CA 1
ATOM 7533 C C . ASN G 1 22 ? 50.740 49.105 68.303 1.00 50.98 20 ASN G C 1
ATOM 7534 O O . ASN G 1 22 ? 51.520 50.028 68.039 1.00 49.52 20 ASN G O 1
ATOM 7539 N N . GLY G 1 23 ? 49.604 48.904 67.649 1.00 49.80 21 GLY G N 1
ATOM 7540 C CA . GLY G 1 23 ? 49.225 49.691 66.481 1.00 49.67 21 GLY G CA 1
ATOM 7541 C C . GLY G 1 23 ? 48.840 51.136 66.752 1.00 52.53 21 GLY G C 1
ATOM 7542 O O . GLY G 1 23 ? 48.749 51.927 65.816 1.00 51.84 21 GLY G O 1
ATOM 7543 N N . ARG G 1 24 ? 48.617 51.492 68.017 1.00 51.42 22 ARG G N 1
ATOM 7544 C CA . ARG G 1 24 ? 48.212 52.858 68.364 1.00 56.21 22 ARG G CA 1
ATOM 7545 C C . ARG G 1 24 ? 49.306 53.688 69.068 1.00 54.48 22 ARG G C 1
ATOM 7546 O O . ARG G 1 24 ? 49.005 54.530 69.915 1.00 56.92 22 ARG G O 1
ATOM 7554 N N . LEU G 1 25 ? 50.566 53.466 68.697 1.00 52.09 23 LEU G N 1
ATOM 7555 C CA . LEU G 1 25 ? 51.673 54.278 69.211 1.00 55.87 23 LEU G CA 1
ATOM 7556 C C . LEU G 1 25 ? 51.833 55.550 68.382 1.00 54.26 23 LEU G C 1
ATOM 7557 O O . LEU G 1 25 ? 51.820 55.496 67.158 1.00 54.97 23 LEU G O 1
ATOM 7562 N N . THR G 1 26 ? 52.006 56.693 69.036 1.00 57.25 24 THR G N 1
ATOM 7563 C CA . THR G 1 26 ? 52.329 57.923 68.309 1.00 56.31 24 THR G CA 1
ATOM 7564 C C . THR G 1 26 ? 53.699 57.761 67.655 1.00 54.54 24 THR G C 1
ATOM 7565 O O . THR G 1 26 ? 54.380 56.757 67.878 1.00 49.56 24 THR G O 1
ATOM 7569 N N . ASN G 1 27 ? 54.101 58.740 66.848 1.00 56.14 25 ASN G N 1
ATOM 7570 C CA . ASN G 1 27 ? 55.426 58.718 66.236 1.00 54.87 25 ASN G CA 1
ATOM 7571 C C . ASN G 1 27 ? 56.511 58.813 67.305 1.00 53.32 25 ASN G C 1
ATOM 7572 O O . ASN G 1 27 ? 57.497 58.077 67.254 1.00 53.88 25 ASN G O 1
ATOM 7577 N N . VAL G 1 28 ? 56.319 59.709 68.275 1.00 51.86 26 VAL G N 1
ATOM 7578 C CA . VAL G 1 28 ? 57.277 59.881 69.374 1.00 51.05 26 VAL G CA 1
ATOM 7579 C C . VAL G 1 28 ? 57.455 58.603 70.194 1.00 50.86 26 VAL G C 1
ATOM 7580 O O . VAL G 1 28 ? 58.568 58.279 70.607 1.00 51.16 26 VAL G O 1
ATOM 7584 N N . GLU G 1 29 ? 56.361 57.880 70.420 1.00 51.90 27 GLU G N 1
ATOM 7585 C CA . GLU G 1 29 ? 56.413 56.599 71.122 1.00 51.61 27 GLU G CA 1
ATOM 7586 C C . GLU G 1 29 ? 57.153 55.563 70.288 1.00 46.71 27 GLU G C 1
ATOM 7587 O O . GLU G 1 29 ? 58.115 54.951 70.755 1.00 43.56 27 GLU G O 1
ATOM 7593 N N . LEU G 1 30 ? 56.701 55.394 69.046 1.00 45.90 28 LEU G N 1
ATOM 7594 C CA . LEU G 1 30 ? 57.302 54.456 68.088 1.00 45.26 28 LEU G CA 1
ATOM 7595 C C . LEU G 1 30 ? 58.803 54.688 67.918 1.00 46.85 28 LEU G C 1
ATOM 7596 O O . LEU G 1 30 ? 59.591 53.739 67.964 1.00 49.48 28 LEU G O 1
ATOM 7601 N N . SER G 1 31 ? 59.184 55.950 67.725 1.00 47.09 29 SER G N 1
ATOM 7602 C CA . SER G 1 31 ? 60.589 56.335 67.579 1.00 47.08 29 SER G CA 1
ATOM 7603 C C . SER G 1 31 ? 61.416 55.984 68.818 1.00 49.66 29 SER G C 1
ATOM 7604 O O . SER G 1 31 ? 62.580 55.602 68.698 1.00 49.13 29 SER G O 1
ATOM 7607 N N . GLU G 1 32 ? 60.803 56.107 69.996 1.00 53.01 30 GLU G N 1
ATOM 7608 C CA . GLU G 1 32 ? 61.473 55.821 71.270 1.00 55.00 30 GLU G CA 1
ATOM 7609 C C . GLU G 1 32 ? 61.753 54.321 71.463 1.00 54.70 30 GLU G C 1
ATOM 7610 O O . GLU G 1 32 ? 62.701 53.956 72.162 1.00 53.79 30 GLU G O 1
ATOM 7616 N N . ARG G 1 33 ? 60.948 53.461 70.839 1.00 52.14 31 ARG G N 1
ATOM 7617 C CA . ARG G 1 33 ? 61.132 52.007 70.956 1.00 53.23 31 ARG G CA 1
ATOM 7618 C C . ARG G 1 33 ? 62.046 51.444 69.866 1.00 50.98 31 ARG G C 1
ATOM 7619 O O . ARG G 1 33 ? 62.444 50.284 69.935 1.00 50.01 31 ARG G O 1
ATOM 7627 N N . VAL G 1 34 ? 62.363 52.260 68.863 1.00 52.09 32 VAL G N 1
ATOM 7628 C CA . VAL G 1 34 ? 63.203 51.836 67.740 1.00 54.36 32 VAL G CA 1
ATOM 7629 C C . VAL G 1 34 ? 64.550 52.575 67.723 1.00 53.44 32 VAL G C 1
ATOM 7630 O O . VAL G 1 34 ? 65.336 52.423 66.785 1.00 54.27 32 VAL G O 1
ATOM 7634 N N . ALA G 1 35 ? 64.817 53.354 68.771 1.00 53.28 33 ALA G N 1
ATOM 7635 C CA . ALA G 1 35 ? 66.052 54.136 68.883 1.00 54.72 33 ALA G CA 1
ATOM 7636 C C . ALA G 1 35 ? 66.286 55.025 67.659 1.00 55.37 33 ALA G C 1
ATOM 7637 O O . ALA G 1 35 ? 67.394 55.075 67.116 1.00 55.66 33 ALA G O 1
ATOM 7639 N N . LEU G 1 36 ? 65.224 55.712 67.234 1.00 55.46 34 LEU G N 1
ATOM 7640 C CA . LEU G 1 36 ? 65.272 56.668 66.124 1.00 55.49 34 LEU G CA 1
ATOM 7641 C C . LEU G 1 36 ? 64.717 58.026 66.549 1.00 54.41 34 LEU G C 1
ATOM 7642 O O . LEU G 1 36 ? 64.005 58.128 67.549 1.00 56.92 34 LEU G O 1
ATOM 7647 N N . SER G 1 37 ? 65.053 59.063 65.784 1.00 52.43 35 SER G N 1
ATOM 7648 C CA . SER G 1 37 ? 64.424 60.372 65.948 1.00 49.29 35 SER G CA 1
ATOM 7649 C C . SER G 1 37 ? 63.078 60.381 65.220 1.00 49.35 35 SER G C 1
ATOM 7650 O O . SER G 1 37 ? 62.892 59.629 64.262 1.00 48.62 35 SER G O 1
ATOM 7653 N N . PRO G 1 38 ? 62.129 61.220 65.677 1.00 50.32 36 PRO G N 1
ATOM 7654 C CA . PRO G 1 38 ? 60.786 61.248 65.084 1.00 50.76 36 PRO G CA 1
ATOM 7655 C C . PRO G 1 38 ? 60.758 61.459 63.570 1.00 49.63 36 PRO G C 1
ATOM 7656 O O . PRO G 1 38 ? 59.994 60.795 62.878 1.00 44.10 36 PRO G O 1
ATOM 7660 N N . SER G 1 39 ? 61.582 62.379 63.074 1.00 51.42 37 SER G N 1
ATOM 7661 C CA . SER G 1 39 ? 61.590 62.727 61.648 1.00 53.60 37 SER G CA 1
ATOM 7662 C C . SER G 1 39 ? 61.985 61.555 60.740 1.00 53.14 37 SER G C 1
ATOM 7663 O O . SER G 1 39 ? 61.228 61.213 59.830 1.00 53.34 37 SER G O 1
ATOM 7666 N N . PRO G 1 40 ? 63.172 60.954 60.961 1.00 53.96 38 PRO G N 1
ATOM 7667 C CA . PRO G 1 40 ? 63.510 59.765 60.166 1.00 54.98 38 PRO G CA 1
ATOM 7668 C C . PRO G 1 40 ? 62.528 58.622 60.379 1.00 52.98 38 PRO G C 1
ATOM 7669 O O . PRO G 1 40 ? 62.075 58.014 59.411 1.00 52.13 38 PRO G O 1
ATOM 7673 N N . CYS G 1 41 ? 62.203 58.350 61.639 1.00 50.84 39 CYS G N 1
ATOM 7674 C CA . CYS G 1 41 ? 61.236 57.319 61.992 1.00 47.10 39 CYS G CA 1
ATOM 7675 C C . CYS G 1 41 ? 59.918 57.479 61.233 1.00 48.10 39 CYS G C 1
ATOM 7676 O O . CYS G 1 41 ? 59.360 56.501 60.733 1.00 47.02 39 CYS G O 1
ATOM 7679 N N . LEU G 1 42 ? 59.426 58.713 61.169 1.00 47.49 40 LEU G N 1
ATOM 7680 C CA . LEU G 1 42 ? 58.193 59.036 60.448 1.00 46.81 40 LEU G CA 1
ATOM 7681 C C . LEU G 1 42 ? 58.362 58.829 58.943 1.00 48.54 40 LEU G C 1
ATOM 7682 O O . LEU G 1 42 ? 57.434 58.381 58.268 1.00 45.05 40 LEU G O 1
ATOM 7687 N N . ARG G 1 43 ? 59.541 59.166 58.420 1.00 46.24 41 ARG G N 1
ATOM 7688 C CA . ARG G 1 43 ? 59.827 58.961 57.002 1.00 49.95 41 ARG G CA 1
ATOM 7689 C C . ARG G 1 43 ? 59.833 57.472 56.671 1.00 47.90 41 ARG G C 1
ATOM 7690 O O . ARG G 1 43 ? 59.249 57.055 55.667 1.00 49.23 41 ARG G O 1
ATOM 7698 N N . ARG G 1 44 ? 60.488 56.683 57.523 1.00 41.05 42 ARG G N 1
ATOM 7699 C CA . ARG G 1 44 ? 60.599 55.242 57.315 1.00 40.10 42 ARG G CA 1
ATOM 7700 C C . ARG G 1 44 ? 59.230 54.569 57.349 1.00 38.50 42 ARG G C 1
ATOM 7701 O O . ARG G 1 44 ? 58.931 53.732 56.505 1.00 40.76 42 ARG G O 1
ATOM 7709 N N . LEU G 1 45 ? 58.408 54.937 58.326 1.00 40.68 43 LEU G N 1
ATOM 7710 C CA . LEU G 1 45 ? 57.047 54.406 58.432 1.00 45.23 43 LEU G CA 1
ATOM 7711 C C . LEU G 1 45 ? 56.205 54.750 57.198 1.00 47.41 43 LEU G C 1
ATOM 7712 O O . LEU G 1 45 ? 55.469 53.905 56.681 1.00 48.76 43 LEU G O 1
ATOM 7717 N N . LYS G 1 46 ? 56.316 55.995 56.744 1.00 49.67 44 LYS G N 1
ATOM 7718 C CA . LYS G 1 46 ? 55.637 56.455 55.531 1.00 49.53 44 LYS G CA 1
ATOM 7719 C C . LYS G 1 46 ? 55.964 55.572 54.324 1.00 46.03 44 LYS G C 1
ATOM 7720 O O . LYS G 1 46 ? 55.078 55.232 53.546 1.00 42.52 44 LYS G O 1
ATOM 7726 N N . GLN G 1 47 ? 57.241 55.222 54.168 1.00 42.42 45 GLN G N 1
ATOM 7727 C CA . GLN G 1 47 ? 57.687 54.336 53.089 1.00 45.95 45 GLN G CA 1
ATOM 7728 C C . GLN G 1 47 ? 57.015 52.965 53.198 1.00 45.25 45 GLN G C 1
ATOM 7729 O O . GLN G 1 47 ? 56.587 52.386 52.195 1.00 43.73 45 GLN G O 1
ATOM 7735 N N . LEU G 1 48 ? 56.918 52.462 54.424 1.00 46.19 46 LEU G N 1
ATOM 7736 C CA . LEU G 1 48 ? 56.284 51.172 54.695 1.00 43.27 46 LEU G CA 1
ATOM 7737 C C . LEU G 1 48 ? 54.795 51.161 54.348 1.00 45.16 46 LEU G C 1
ATOM 7738 O O . LEU G 1 48 ? 54.295 50.170 53.818 1.00 43.54 46 LEU G O 1
ATOM 7743 N N . GLU G 1 49 ? 54.095 52.255 54.650 1.00 46.47 47 GLU G N 1
ATOM 7744 C CA . GLU G 1 49 ? 52.671 52.382 54.316 1.00 51.17 47 GLU G CA 1
ATOM 7745 C C . GLU G 1 49 ? 52.463 52.585 52.816 1.00 49.89 47 GLU G C 1
ATOM 7746 O O . GLU G 1 49 ? 51.576 51.976 52.224 1.00 48.84 47 GLU G O 1
ATOM 7752 N N . ASP G 1 50 ? 53.281 53.444 52.213 1.00 47.61 48 ASP G N 1
ATOM 7753 C CA . ASP G 1 50 ? 53.221 53.683 50.773 1.00 50.51 48 ASP G CA 1
ATOM 7754 C C . ASP G 1 50 ? 53.598 52.432 49.974 1.00 49.44 48 ASP G C 1
ATOM 7755 O O . ASP G 1 50 ? 53.053 52.194 48.897 1.00 49.02 48 ASP G O 1
ATOM 7760 N N . ALA G 1 51 ? 54.527 51.639 50.507 1.00 49.18 49 ALA G N 1
ATOM 7761 C CA . ALA G 1 51 ? 54.937 50.377 49.883 1.00 43.87 49 ALA G CA 1
ATOM 7762 C C . ALA G 1 51 ? 53.855 49.296 49.953 1.00 47.57 49 ALA G C 1
ATOM 7763 O O . ALA G 1 51 ? 53.930 48.296 49.238 1.00 50.63 49 ALA G O 1
ATOM 7765 N N . GLY G 1 52 ? 52.866 49.483 50.825 1.00 44.97 50 GLY G N 1
ATOM 7766 C CA . GLY G 1 52 ? 51.798 48.509 51.005 1.00 42.04 50 GLY G CA 1
ATOM 7767 C C . GLY G 1 52 ? 52.144 47.424 52.009 1.00 42.52 50 GLY G C 1
ATOM 7768 O O . GLY G 1 52 ? 51.438 46.418 52.099 1.00 42.88 50 GLY G O 1
ATOM 7769 N N . ILE G 1 53 ? 53.219 47.623 52.772 1.00 37.93 51 ILE G N 1
ATOM 7770 C CA . ILE G 1 53 ? 53.631 46.639 53.771 1.00 38.59 51 ILE G CA 1
ATOM 7771 C C . ILE G 1 53 ? 52.657 46.627 54.950 1.00 42.92 51 ILE G C 1
ATOM 7772 O O . ILE G 1 53 ? 52.159 45.562 55.342 1.00 37.36 51 ILE G O 1
ATOM 7777 N N . VAL G 1 54 ? 52.401 47.810 55.507 1.00 43.05 52 VAL G N 1
ATOM 7778 C CA . VAL G 1 54 ? 51.324 47.997 56.463 1.00 41.92 52 VAL G CA 1
ATOM 7779 C C . VAL G 1 54 ? 50.077 48.281 55.649 1.00 43.82 52 VAL G C 1
ATOM 7780 O O . VAL G 1 54 ? 49.967 49.348 55.040 1.00 45.26 52 VAL G O 1
ATOM 7784 N N . ARG G 1 55 ? 49.149 47.328 55.622 1.00 43.93 53 ARG G N 1
ATOM 7785 C CA . ARG G 1 55 ? 47.921 47.496 54.845 1.00 49.73 53 ARG G CA 1
ATOM 7786 C C . ARG G 1 55 ? 46.770 48.124 55.643 1.00 42.54 53 ARG G C 1
ATOM 7787 O O . ARG G 1 55 ? 45.875 48.731 55.053 1.00 42.80 53 ARG G O 1
ATOM 7795 N N . GLN G 1 56 ? 46.798 47.996 56.968 1.00 42.34 54 GLN G N 1
ATOM 7796 C CA . GLN G 1 56 ? 45.715 48.515 57.802 1.00 43.87 54 GLN G CA 1
ATOM 7797 C C . GLN G 1 56 ? 46.112 48.579 59.267 1.00 42.02 54 GLN G C 1
ATOM 7798 O O . GLN G 1 56 ? 46.957 47.812 59.715 1.00 44.33 54 GLN G O 1
ATOM 7804 N N . TYR G 1 57 ? 45.507 49.520 59.992 1.00 39.79 55 TYR G N 1
ATOM 7805 C CA . TYR G 1 57 ? 45.511 49.528 61.451 1.00 41.72 55 TYR G CA 1
ATOM 7806 C C . TYR G 1 57 ? 44.106 49.189 61.948 1.00 40.85 55 TYR G C 1
ATOM 7807 O O . TYR G 1 57 ? 43.107 49.600 61.347 1.00 44.13 55 TYR G O 1
ATOM 7816 N N . ALA G 1 58 ? 44.026 48.452 63.047 1.00 43.65 56 ALA G N 1
ATOM 7817 C CA . ALA G 1 58 ? 42.742 47.984 63.552 1.00 42.63 56 ALA G CA 1
ATOM 7818 C C . ALA G 1 58 ? 42.754 47.754 65.063 1.00 43.78 56 ALA G C 1
ATOM 7819 O O . ALA G 1 58 ? 43.752 47.299 65.635 1.00 35.69 56 ALA G O 1
ATOM 7821 N N . ALA G 1 59 ? 41.636 48.109 65.693 1.00 42.49 57 ALA G N 1
ATOM 7822 C CA . ALA G 1 59 ? 41.316 47.680 67.046 1.00 44.76 57 ALA G CA 1
ATOM 7823 C C . ALA G 1 59 ? 40.859 46.229 66.978 1.00 46.57 57 ALA G C 1
ATOM 7824 O O . ALA G 1 59 ? 39.984 45.881 66.175 1.00 41.15 57 ALA G O 1
ATOM 7826 N N . LEU G 1 60 ? 41.464 45.383 67.802 1.00 42.91 58 LEU G N 1
ATOM 7827 C CA . LEU G 1 60 ? 41.050 43.994 67.895 1.00 44.95 58 LEU G CA 1
ATOM 7828 C C . LEU G 1 60 ? 40.231 43.816 69.177 1.00 46.05 58 LEU G C 1
ATOM 7829 O O . LEU G 1 60 ? 40.650 44.234 70.265 1.00 41.96 58 LEU G O 1
ATOM 7834 N N . LEU G 1 61 ? 39.053 43.216 69.030 1.00 44.20 59 LEU G N 1
ATOM 7835 C CA . LEU G 1 61 ? 38.123 43.053 70.138 1.00 43.58 59 LEU G CA 1
ATOM 7836 C C . LEU G 1 61 ? 38.107 41.630 70.689 1.00 42.96 59 LEU G C 1
ATOM 7837 O O . LEU G 1 61 ? 38.466 40.667 69.997 1.00 38.82 59 LEU G O 1
ATOM 7842 N N . SER G 1 62 ? 37.705 41.521 71.953 1.00 42.30 60 SER G N 1
ATOM 7843 C CA . SER G 1 62 ? 37.421 40.233 72.594 1.00 44.33 60 SER G CA 1
ATOM 7844 C C . SER G 1 62 ? 36.035 39.779 72.142 1.00 41.70 60 SER G C 1
ATOM 7845 O O . SER G 1 62 ? 35.054 40.468 72.409 1.00 37.54 60 SER G O 1
ATOM 7848 N N . PRO G 1 63 ? 35.947 38.642 71.428 1.00 46.33 61 PRO G N 1
ATOM 7849 C CA . PRO G 1 63 ? 34.631 38.110 71.019 1.00 46.58 61 PRO G CA 1
ATOM 7850 C C . PRO G 1 63 ? 33.667 37.855 72.180 1.00 52.14 61 PRO G C 1
ATOM 7851 O O . PRO G 1 63 ? 32.468 38.106 72.054 1.00 51.21 61 PRO G O 1
ATOM 7855 N N . GLU G 1 64 ? 34.200 37.379 73.303 1.00 49.59 62 GLU G N 1
ATOM 7856 C CA . GLU G 1 64 ? 33.384 36.990 74.446 1.00 51.88 62 GLU G CA 1
ATOM 7857 C C . GLU G 1 64 ? 32.775 38.239 75.070 1.00 54.42 62 GLU G C 1
ATOM 7858 O O . GLU G 1 64 ? 31.627 38.223 75.521 1.00 57.71 62 GLU G O 1
ATOM 7864 N N . SER G 1 65 ? 33.548 39.324 75.090 1.00 48.88 63 SER G N 1
ATOM 7865 C CA . SER G 1 65 ? 33.086 40.581 75.658 1.00 48.41 63 SER G CA 1
ATOM 7866 C C . SER G 1 65 ? 31.894 41.139 74.885 1.00 47.39 63 SER G C 1
ATOM 7867 O O . SER G 1 65 ? 31.087 41.868 75.447 1.00 46.74 63 SER G O 1
ATOM 7870 N N . VAL G 1 66 ? 31.770 40.784 73.606 1.00 48.80 64 VAL G N 1
ATOM 7871 C CA . VAL G 1 66 ? 30.626 41.221 72.798 1.00 48.84 64 VAL G CA 1
ATOM 7872 C C . VAL G 1 66 ? 29.665 40.064 72.509 1.00 52.70 64 VAL G C 1
ATOM 7873 O O . VAL G 1 66 ? 28.909 40.090 71.530 1.00 51.39 64 VAL G O 1
ATOM 7877 N N . ASN G 1 67 ? 29.714 39.050 73.374 1.00 51.78 65 ASN G N 1
ATOM 7878 C CA . ASN G 1 67 ? 28.743 37.961 73.394 1.00 54.86 65 ASN G CA 1
ATOM 7879 C C . ASN G 1 67 ? 28.845 37.013 72.194 1.00 49.61 65 ASN G C 1
ATOM 7880 O O . ASN G 1 67 ? 27.886 36.314 71.869 1.00 53.51 65 ASN G O 1
ATOM 7885 N N . LEU G 1 68 ? 30.004 36.974 71.546 1.00 46.14 66 LEU G N 1
ATOM 7886 C CA . LEU G 1 68 ? 30.197 36.080 70.404 1.00 48.50 66 LEU G CA 1
ATOM 7887 C C . LEU G 1 68 ? 30.910 34.799 70.848 1.00 52.39 66 LEU G C 1
ATOM 7888 O O . LEU G 1 68 ? 32.085 34.584 70.554 1.00 57.44 66 LEU G O 1
ATOM 7893 N N . GLY G 1 69 ? 30.170 33.945 71.545 1.00 55.21 67 GLY G N 1
ATOM 7894 C CA . GLY G 1 69 ? 30.714 32.698 72.066 1.00 56.93 67 GLY G CA 1
ATOM 7895 C C . GLY G 1 69 ? 31.004 31.608 71.046 1.00 54.27 67 GLY G C 1
ATOM 7896 O O . GLY G 1 69 ? 31.765 30.707 71.335 1.00 58.83 67 GLY G O 1
ATOM 7897 N N . LEU G 1 70 ? 30.402 31.685 69.859 1.00 53.32 68 LEU G N 1
ATOM 7898 C CA . LEU G 1 70 ? 30.507 30.625 68.848 1.00 52.04 68 LEU G CA 1
ATOM 7899 C C . LEU G 1 70 ? 31.419 31.064 67.700 1.00 48.93 68 LEU G C 1
ATOM 7900 O O . LEU G 1 70 ? 31.077 31.969 66.948 1.00 55.90 68 LEU G O 1
ATOM 7905 N N . GLN G 1 71 ? 32.580 30.425 67.583 1.00 52.37 69 GLN G N 1
ATOM 7906 C CA . GLN G 1 71 ? 33.487 30.637 66.461 1.00 48.69 69 GLN G CA 1
ATOM 7907 C C . GLN G 1 71 ? 33.467 29.403 65.572 1.00 45.09 69 GLN G C 1
ATOM 7908 O O . GLN G 1 71 ? 33.818 28.309 66.013 1.00 44.82 69 GLN G O 1
ATOM 7914 N N . ALA G 1 72 ? 33.061 29.597 64.320 1.00 51.75 70 ALA G N 1
ATOM 7915 C CA . ALA G 1 72 ? 32.880 28.504 63.363 1.00 43.60 70 ALA G CA 1
ATOM 7916 C C . ALA G 1 72 ? 33.911 28.548 62.243 1.00 47.20 70 ALA G C 1
ATOM 7917 O O . ALA G 1 72 ? 34.252 29.622 61.735 1.00 46.55 70 ALA G O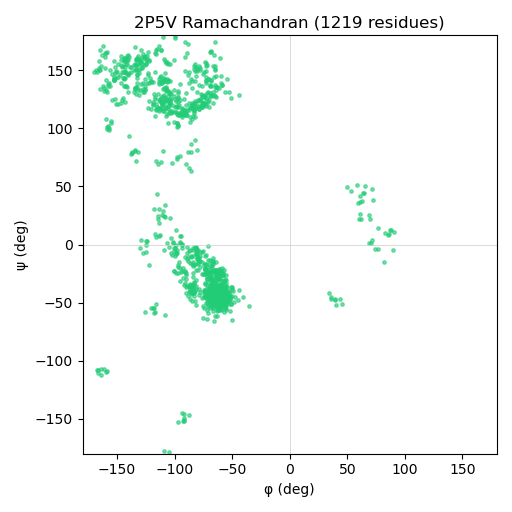 1
ATOM 7919 N N . PHE G 1 73 ? 34.417 27.370 61.880 1.00 46.41 71 PHE G N 1
ATOM 7920 C CA . PHE G 1 73 ? 35.133 27.181 60.627 1.00 47.03 71 PHE G CA 1
ATOM 7921 C C . PHE G 1 73 ? 34.200 26.437 59.679 1.00 44.70 71 PHE G C 1
ATOM 7922 O O . PHE G 1 73 ? 33.835 25.293 59.937 1.00 47.68 71 PHE G O 1
ATOM 7930 N N . ILE G 1 74 ? 33.776 27.100 58.608 1.00 50.48 72 ILE G N 1
ATOM 7931 C CA . ILE G 1 74 ? 32.785 26.526 57.691 1.00 44.41 72 ILE G CA 1
ATOM 7932 C C . ILE G 1 74 ? 33.454 26.122 56.384 1.00 44.75 72 ILE G C 1
ATOM 7933 O O . ILE G 1 74 ? 34.141 26.922 55.749 1.00 43.08 72 ILE G O 1
ATOM 7938 N N . ARG G 1 75 ? 33.269 24.855 56.018 1.00 43.36 73 ARG G N 1
ATOM 7939 C CA . ARG G 1 75 ? 33.787 24.307 54.780 1.00 45.65 73 ARG G CA 1
ATOM 7940 C C . ARG G 1 75 ? 32.677 24.288 53.730 1.00 42.06 73 ARG G C 1
ATOM 7941 O O . ARG G 1 75 ? 31.694 23.546 53.861 1.00 40.17 73 ARG G O 1
ATOM 7949 N N . VAL G 1 76 ? 32.854 25.099 52.688 1.00 48.53 74 VAL G N 1
ATOM 7950 C CA . VAL G 1 76 ? 31.846 25.282 51.644 1.00 46.98 74 VAL G CA 1
ATOM 7951 C C . VAL G 1 76 ? 32.279 24.657 50.320 1.00 46.27 74 VAL G C 1
ATOM 7952 O O . VAL G 1 76 ? 33.425 24.825 49.870 1.00 43.54 74 VAL G O 1
ATOM 7956 N N . SER G 1 77 ? 31.342 23.928 49.722 1.00 39.47 75 SER G N 1
ATOM 7957 C CA . SER G 1 77 ? 31.502 23.347 48.413 1.00 44.86 75 SER G CA 1
ATOM 7958 C C . SER G 1 77 ? 30.705 24.216 47.488 1.00 43.97 75 SER G C 1
ATOM 7959 O O . SER G 1 77 ? 29.506 24.447 47.691 1.00 39.17 75 SER G O 1
ATOM 7962 N N . ILE G 1 78 ? 31.388 24.690 46.467 1.00 42.05 76 ILE G N 1
ATOM 7963 C CA . ILE G 1 78 ? 30.809 25.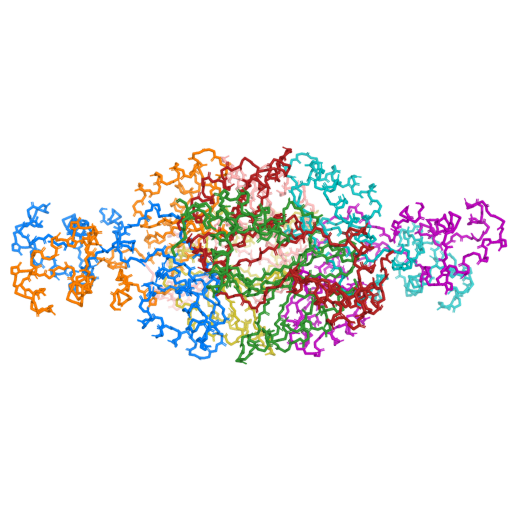568 45.498 1.00 44.02 76 ILE G CA 1
ATOM 7964 C C . ILE G 1 78 ? 30.073 24.714 44.467 1.00 46.36 76 ILE G C 1
ATOM 7965 O O . ILE G 1 78 ? 30.428 23.555 44.229 1.00 46.82 76 ILE G O 1
ATOM 7970 N N . ARG G 1 79 ? 29.025 25.273 43.879 1.00 46.97 77 ARG G N 1
ATOM 7971 C CA . ARG G 1 79 ? 28.354 24.612 42.770 1.00 48.11 77 ARG G CA 1
ATOM 7972 C C . ARG G 1 79 ? 29.112 24.893 41.485 1.00 45.11 77 ARG G C 1
ATOM 7973 O O . ARG G 1 79 ? 29.601 26.001 41.278 1.00 51.34 77 ARG G O 1
ATOM 7981 N N . LYS G 1 80 ? 29.212 23.876 40.635 1.00 41.52 78 LYS G N 1
ATOM 7982 C CA . LYS G 1 80 ? 29.866 23.986 39.335 1.00 46.19 78 LYS G CA 1
ATOM 7983 C C . LYS G 1 80 ? 28.856 24.583 38.376 1.00 50.34 78 LYS G C 1
ATOM 7984 O O . LYS G 1 80 ? 28.061 23.869 37.760 1.00 52.19 78 LYS G O 1
ATOM 7990 N N . ALA G 1 81 ? 28.859 25.905 38.306 1.00 47.41 79 ALA G N 1
ATOM 7991 C CA . ALA G 1 81 ? 28.046 26.628 37.354 1.00 54.75 79 ALA G CA 1
ATOM 7992 C C . ALA G 1 81 ? 28.742 27.934 37.057 1.00 59.98 79 ALA G C 1
ATOM 7993 O O . ALA G 1 81 ? 29.568 28.407 37.848 1.00 60.61 79 ALA G O 1
ATOM 7995 N N . LYS G 1 82 ? 28.403 28.502 35.907 1.00 62.42 80 LYS G N 1
ATOM 7996 C CA . LYS G 1 82 ? 28.921 29.794 35.487 1.00 63.11 80 LYS G CA 1
ATOM 7997 C C . LYS G 1 82 ? 28.724 30.829 36.596 1.00 59.52 80 LYS G C 1
ATOM 7998 O O . LYS G 1 82 ? 27.613 30.994 37.110 1.00 57.10 80 LYS G O 1
ATOM 8004 N N . ASP G 1 83 ? 29.818 31.492 36.971 1.00 58.68 81 ASP G N 1
ATOM 8005 C CA . ASP G 1 83 ? 29.813 32.580 37.962 1.00 57.96 81 ASP G CA 1
ATOM 8006 C C . ASP G 1 83 ? 29.322 32.207 39.365 1.00 47.42 81 ASP G C 1
ATOM 8007 O O . ASP G 1 83 ? 28.924 33.072 40.124 1.00 49.31 81 ASP G O 1
ATOM 8012 N N . ALA G 1 84 ? 29.363 30.929 39.713 1.00 40.49 82 ALA G N 1
ATOM 8013 C CA . ALA G 1 84 ? 29.118 30.513 41.092 1.00 40.77 82 ALA G CA 1
ATOM 8014 C C . ALA G 1 84 ? 30.207 31.061 42.032 1.00 41.54 82 ALA G C 1
ATOM 8015 O O . ALA G 1 84 ? 29.900 31.584 43.111 1.00 46.24 82 ALA G O 1
ATOM 8017 N N . ARG G 1 85 ? 31.472 30.934 41.639 1.00 40.68 83 ARG G N 1
ATOM 8018 C CA . ARG G 1 85 ? 32.580 31.378 42.504 1.00 47.21 83 ARG G CA 1
ATOM 8019 C C . ARG G 1 85 ? 32.563 32.892 42.725 1.00 52.17 83 ARG G C 1
ATOM 8020 O O . ARG G 1 85 ? 32.659 33.374 43.858 1.00 53.96 83 ARG G O 1
ATOM 8028 N N . GLU G 1 86 ? 32.403 33.623 41.632 1.00 51.12 84 GLU G N 1
ATOM 8029 C CA . GLU G 1 86 ? 32.323 35.072 41.658 1.00 55.62 84 GLU G CA 1
ATOM 8030 C C . GLU G 1 86 ? 31.159 35.571 42.517 1.00 49.06 84 GLU G C 1
ATOM 8031 O O . GLU G 1 86 ? 31.344 36.437 43.366 1.00 51.83 84 GLU G O 1
ATOM 8037 N N . ASP G 1 87 ? 29.969 35.017 42.295 1.00 45.58 85 ASP G N 1
ATOM 8038 C CA . ASP G 1 87 ? 28.766 35.408 43.048 1.00 45.25 85 ASP G CA 1
ATOM 8039 C C . ASP G 1 87 ? 28.874 35.118 44.536 1.00 43.39 85 ASP G C 1
ATOM 8040 O O . ASP G 1 87 ? 28.330 35.858 45.364 1.00 41.88 85 ASP G O 1
ATOM 8045 N N . PHE G 1 88 ? 29.553 34.027 44.869 1.00 47.17 86 PHE G N 1
ATOM 8046 C CA . PHE G 1 88 ? 29.705 33.612 46.255 1.00 45.87 86 PHE G CA 1
ATOM 8047 C C . PHE G 1 88 ? 30.696 34.518 46.976 1.00 47.86 86 PHE G C 1
ATOM 8048 O O . PHE G 1 88 ? 30.444 34.959 48.100 1.00 45.86 86 PHE G O 1
ATOM 8056 N N . ALA G 1 89 ? 31.826 34.794 46.328 1.00 47.12 87 ALA G N 1
ATOM 8057 C CA . ALA G 1 89 ? 32.795 35.731 46.868 1.00 47.10 87 ALA G CA 1
ATOM 8058 C C . ALA G 1 89 ? 32.135 37.092 47.142 1.00 46.22 87 ALA G C 1
ATOM 8059 O O . ALA G 1 89 ? 32.389 37.714 48.176 1.00 47.88 87 ALA G O 1
ATOM 8061 N N . ALA G 1 90 ? 31.274 37.537 46.227 1.00 43.50 88 ALA G N 1
ATOM 8062 C CA . ALA G 1 90 ? 30.592 38.826 46.363 1.00 43.52 88 ALA G CA 1
ATOM 8063 C C . ALA G 1 90 ? 29.691 38.890 47.602 1.00 43.74 88 ALA G C 1
ATOM 8064 O O . ALA G 1 90 ? 29.671 39.897 48.326 1.00 41.91 88 ALA G O 1
ATOM 8066 N N . SER G 1 91 ? 28.934 37.820 47.829 1.00 42.26 89 SER G N 1
ATOM 8067 C CA . SER G 1 91 ? 28.034 37.733 48.983 1.00 44.14 89 SER G CA 1
ATOM 8068 C C . SER G 1 91 ? 28.805 37.592 50.290 1.00 45.65 89 SER G C 1
ATOM 8069 O O . SER G 1 91 ? 28.437 38.189 51.291 1.00 54.08 89 SER G O 1
ATOM 8072 N N . VAL G 1 92 ? 29.869 36.794 50.280 1.00 48.86 90 VAL G N 1
ATOM 8073 C CA . VAL G 1 92 ? 30.636 36.534 51.501 1.00 47.23 90 VAL G CA 1
ATOM 8074 C C . VAL G 1 92 ? 31.332 37.822 51.974 1.00 50.58 90 VAL G C 1
ATOM 8075 O O . VAL G 1 92 ? 31.506 38.049 53.180 1.00 43.25 90 VAL G O 1
ATOM 8079 N N . ARG G 1 93 ? 31.681 38.685 51.017 1.00 50.22 91 ARG G N 1
ATOM 8080 C CA . ARG G 1 93 ? 32.254 39.988 51.334 1.00 49.37 91 ARG G CA 1
ATOM 8081 C C . ARG G 1 93 ? 31.246 40.915 52.037 1.00 45.28 91 ARG G C 1
ATOM 8082 O O . ARG G 1 93 ? 31.640 41.793 52.803 1.00 48.65 91 ARG G O 1
ATOM 8090 N N . LYS G 1 94 ? 29.955 40.677 51.811 1.00 53.39 92 LYS G N 1
ATOM 8091 C CA . LYS G 1 94 ? 28.880 41.419 52.478 1.00 52.34 92 LYS G CA 1
ATOM 8092 C C . LYS G 1 94 ? 28.415 40.822 53.819 1.00 54.41 92 LYS G C 1
ATOM 8093 O O . LYS G 1 94 ? 27.681 41.483 54.549 1.00 58.89 92 LYS G O 1
ATOM 8099 N N . TRP G 1 95 ? 28.817 39.592 54.146 1.00 48.29 93 TRP G N 1
ATOM 8100 C CA . TRP G 1 95 ? 28.346 38.936 55.380 1.00 44.18 93 TRP G CA 1
ATOM 8101 C C . TRP G 1 95 ? 29.226 39.304 56.563 1.00 46.64 93 TRP G C 1
ATOM 8102 O O . TRP G 1 95 ? 30.337 38.796 56.678 1.00 43.93 93 TRP G O 1
ATOM 8113 N N . PRO G 1 96 ? 28.739 40.175 57.464 1.00 49.04 94 PRO G N 1
ATOM 8114 C CA . PRO G 1 96 ? 29.665 40.635 58.512 1.00 47.32 94 PRO G CA 1
ATOM 8115 C C . PRO G 1 96 ? 30.112 39.560 59.507 1.00 43.36 94 PRO G C 1
ATOM 8116 O O . PRO G 1 96 ? 31.166 39.702 60.134 1.00 51.84 94 PRO G O 1
ATOM 8120 N N . GLU G 1 97 ? 29.317 38.501 59.656 1.00 46.70 95 GLU G N 1
ATOM 8121 C CA . GLU G 1 97 ? 29.680 37.384 60.532 1.00 44.44 95 GLU G CA 1
ATOM 8122 C C . GLU G 1 97 ? 30.850 36.561 59.993 1.00 44.84 95 GLU G C 1
ATOM 8123 O O . GLU G 1 97 ? 31.546 35.932 60.772 1.00 49.47 95 GLU G O 1
ATOM 8129 N N . VAL G 1 98 ? 31.077 36.578 58.677 1.00 46.04 96 VAL G N 1
ATOM 8130 C CA . VAL G 1 98 ? 32.249 35.917 58.081 1.00 42.96 96 VAL G CA 1
ATOM 8131 C C . VAL G 1 98 ? 33.421 36.910 58.048 1.00 45.37 96 VAL G C 1
ATOM 8132 O O . VAL G 1 98 ? 33.376 37.899 57.334 1.00 45.48 96 VAL G O 1
ATOM 8136 N N . LEU G 1 99 ? 34.444 36.645 58.858 1.00 45.77 97 LEU G N 1
ATOM 8137 C CA . LEU G 1 99 ? 35.678 37.449 58.903 1.00 46.84 97 LEU G CA 1
ATOM 8138 C C . LEU G 1 99 ? 36.663 37.094 57.787 1.00 43.87 97 LEU G C 1
ATOM 8139 O O . LEU G 1 99 ? 37.327 37.956 57.227 1.00 44.79 97 LEU G O 1
ATOM 8144 N N . SER G 1 100 ? 36.766 35.821 57.459 1.00 44.01 98 SER G N 1
ATOM 8145 C CA . SER G 1 100 ? 37.693 35.419 56.425 1.00 47.64 98 SER G CA 1
ATOM 8146 C C . SER G 1 100 ? 37.130 34.276 55.609 1.00 45.29 98 SER G C 1
ATOM 8147 O O . SER G 1 100 ? 36.331 33.470 56.092 1.00 45.40 98 SER G O 1
ATOM 8150 N N . CYS G 1 101 ? 37.522 34.267 54.343 1.00 46.99 99 CYS G N 1
ATOM 8151 C CA . CYS G 1 101 ? 37.125 33.257 53.382 1.00 42.70 99 CYS G CA 1
ATOM 8152 C C . CYS G 1 101 ? 38.299 33.036 52.445 1.00 46.01 99 CYS G C 1
ATOM 8153 O O . CYS G 1 101 ? 38.801 33.982 51.837 1.00 42.76 99 CYS G O 1
ATOM 8156 N N . PHE G 1 102 ? 38.742 31.792 52.340 1.00 46.94 100 PHE G N 1
ATOM 8157 C CA . PHE G 1 102 ? 39.815 31.439 51.422 1.00 46.55 100 PHE G CA 1
ATOM 8158 C C . PHE G 1 102 ? 39.406 30.313 50.497 1.00 50.33 100 PHE G C 1
ATOM 8159 O O . PHE G 1 102 ? 38.806 29.335 50.946 1.00 47.85 100 PHE G O 1
ATOM 8167 N N . ALA G 1 103 ? 39.744 30.451 49.217 1.00 43.63 101 ALA G N 1
ATOM 8168 C CA . ALA G 1 103 ? 39.769 29.318 48.306 1.00 40.93 101 ALA G CA 1
ATOM 8169 C C . ALA G 1 103 ? 41.033 28.513 48.618 1.00 45.43 101 ALA G C 1
ATOM 8170 O O . ALA G 1 103 ? 42.125 29.079 48.636 1.00 43.29 101 ALA G O 1
ATOM 8172 N N . LEU G 1 104 ? 40.881 27.204 48.858 1.00 46.89 102 LEU G N 1
ATOM 8173 C CA . LEU G 1 104 ? 42.000 26.343 49.267 1.00 47.23 102 LEU G CA 1
ATOM 8174 C C . LEU G 1 104 ? 42.310 25.275 48.234 1.00 44.64 102 LEU G C 1
ATOM 8175 O O . LEU G 1 104 ? 41.522 25.029 47.318 1.00 48.51 102 LEU G O 1
ATOM 8180 N N . THR G 1 105 ? 43.458 24.627 48.402 1.00 45.34 103 THR G N 1
ATOM 8181 C CA . THR G 1 105 ? 43.958 23.661 47.421 1.00 46.01 103 THR G CA 1
ATOM 8182 C C . THR G 1 105 ? 43.417 22.243 47.570 1.00 43.40 103 THR G C 1
ATOM 8183 O O . THR G 1 105 ? 43.559 21.436 46.653 1.00 38.90 103 THR G O 1
ATOM 8187 N N . GLY G 1 106 ? 42.839 21.936 48.727 1.00 43.15 104 GLY G N 1
ATOM 8188 C CA . GLY G 1 106 ? 42.389 20.592 49.038 1.00 46.11 104 GLY G CA 1
ATOM 8189 C C . GLY G 1 106 ? 40.937 20.358 48.651 1.00 44.94 104 GLY G C 1
ATOM 8190 O O . GLY G 1 106 ? 40.411 20.991 47.715 1.00 45.43 104 GLY G O 1
ATOM 8191 N N . GLU G 1 107 ? 40.283 19.450 49.373 1.00 46.84 105 GLU G N 1
ATOM 8192 C CA . GLU G 1 107 ? 38.914 19.054 49.024 1.00 47.66 105 GLU G CA 1
ATOM 8193 C C . GLU G 1 107 ? 37.892 20.150 49.336 1.00 46.94 105 GLU G C 1
ATOM 8194 O O . GLU G 1 107 ? 36.908 20.315 48.608 1.00 46.51 105 GLU G O 1
ATOM 8200 N N . THR G 1 108 ? 38.119 20.891 50.414 1.00 44.90 106 THR G N 1
ATOM 8201 C CA . THR G 1 108 ? 37.285 22.043 50.741 1.00 46.95 106 THR G CA 1
ATOM 8202 C C . THR G 1 108 ? 37.536 23.185 49.739 1.00 48.27 106 THR G C 1
ATOM 8203 O O . THR G 1 108 ? 38.660 23.687 49.641 1.00 45.63 106 THR G O 1
ATOM 8207 N N . ASP G 1 109 ? 36.497 23.584 48.999 1.00 45.83 107 ASP G N 1
ATOM 8208 C CA . ASP G 1 109 ? 36.617 24.659 48.003 1.00 46.02 107 ASP G CA 1
ATOM 8209 C C . ASP G 1 109 ? 36.888 26.019 48.649 1.00 49.41 107 ASP G C 1
ATOM 8210 O O . ASP G 1 109 ? 37.778 26.758 48.214 1.00 38.73 107 ASP G O 1
ATOM 8215 N N . TYR G 1 110 ? 36.076 26.356 49.649 1.00 43.48 108 TYR G N 1
ATOM 8216 C CA . TYR G 1 110 ? 36.233 27.580 50.422 1.00 50.93 108 TYR G CA 1
ATOM 8217 C C . TYR G 1 110 ? 36.199 27.286 51.916 1.00 46.02 108 TYR G C 1
ATOM 8218 O O . TYR G 1 110 ? 35.332 26.537 52.390 1.00 50.16 108 TYR G O 1
ATOM 8227 N N . LEU G 1 111 ? 37.148 27.857 52.652 1.00 47.58 109 LEU G N 1
ATOM 8228 C CA . LEU G 1 111 ? 37.110 27.812 54.114 1.00 45.55 109 LEU G CA 1
ATOM 8229 C C . LEU G 1 111 ? 36.767 29.178 54.685 1.00 47.07 109 LEU G C 1
ATOM 8230 O O . LEU G 1 111 ? 37.460 30.153 54.422 1.00 48.76 109 LEU G O 1
ATOM 8235 N N . LEU G 1 112 ? 35.701 29.221 55.484 1.00 46.48 110 LEU G N 1
ATOM 8236 C CA . LEU G 1 112 ? 35.190 30.440 56.079 1.00 48.14 110 LEU G CA 1
ATOM 8237 C C . LEU G 1 112 ? 35.390 30.403 57.591 1.00 49.91 110 LEU G C 1
ATOM 8238 O O . LEU G 1 112 ? 35.278 29.353 58.217 1.00 51.02 110 LEU G O 1
ATOM 8243 N N . GLN G 1 113 ? 35.690 31.556 58.173 1.00 51.18 111 GLN G N 1
ATOM 8244 C CA . GLN G 1 113 ? 35.828 31.676 59.622 1.00 50.31 111 GLN G CA 1
ATOM 8245 C C . GLN G 1 113 ? 34.815 32.741 60.051 1.00 46.80 111 GLN G C 1
ATOM 8246 O O . GLN G 1 113 ? 34.810 33.849 59.512 1.00 50.89 111 GLN G O 1
ATOM 8252 N N . ALA G 1 114 ? 33.922 32.381 60.975 1.00 49.22 112 ALA G N 1
ATOM 8253 C CA . ALA G 1 114 ? 32.763 33.225 61.301 1.00 44.95 112 ALA G CA 1
ATOM 8254 C C . ALA G 1 114 ? 32.426 33.215 62.784 1.00 44.95 112 ALA G C 1
ATOM 8255 O O . ALA G 1 114 ? 32.723 32.257 63.490 1.00 50.91 112 ALA G O 1
ATOM 8257 N N . PHE G 1 115 ? 31.779 34.284 63.241 1.00 47.83 113 PHE G N 1
ATOM 8258 C CA . PHE G 1 115 ? 31.448 34.438 64.649 1.00 42.45 113 PHE G CA 1
ATOM 8259 C C . PHE G 1 115 ? 29.960 34.611 64.871 1.00 41.85 113 PHE G C 1
ATOM 8260 O O . PHE G 1 115 ? 29.291 35.326 64.121 1.00 43.48 113 PHE G O 1
ATOM 8268 N N . PHE G 1 116 ? 29.452 33.958 65.916 1.00 46.59 114 PHE G N 1
ATOM 8269 C CA . PHE G 1 116 ? 28.030 34.013 66.274 1.00 43.95 114 PHE G CA 1
ATOM 8270 C C . PHE G 1 116 ? 27.892 34.022 67.766 1.00 40.84 114 PHE G C 1
ATOM 8271 O O . PHE G 1 116 ? 28.831 33.656 68.480 1.00 46.01 114 PHE G O 1
ATOM 8279 N N . THR G 1 117 ? 26.736 34.467 68.244 1.00 42.16 115 THR G N 1
ATOM 8280 C CA . THR G 1 117 ? 26.455 34.473 69.679 1.00 44.45 115 THR G CA 1
ATOM 8281 C C . THR G 1 117 ? 26.291 33.053 70.194 1.00 43.18 115 THR G C 1
ATOM 8282 O O . THR G 1 117 ? 26.798 32.709 71.260 1.00 49.67 115 THR G O 1
ATOM 8286 N N . ASP G 1 118 ? 25.582 32.234 69.425 1.00 43.82 116 ASP G N 1
ATOM 8287 C CA . ASP G 1 118 ? 25.294 30.861 69.815 1.00 41.71 116 ASP G CA 1
ATOM 8288 C C . ASP G 1 118 ? 24.829 30.045 68.603 1.00 43.96 116 ASP G C 1
ATOM 8289 O O . ASP G 1 118 ? 24.812 30.547 67.473 1.00 45.05 116 ASP G O 1
ATOM 8302 N N . ASN G 1 120 ? 21.877 28.868 67.734 1.00 44.10 118 ASN G N 1
ATOM 8303 C CA . ASN G 1 120 ? 20.649 29.357 67.095 1.00 40.70 118 ASN G CA 1
ATOM 8304 C C . ASN G 1 120 ? 20.918 30.377 66.008 1.00 43.27 118 ASN G C 1
ATOM 8305 O O . ASN G 1 120 ? 20.310 30.331 64.939 1.00 41.07 118 ASN G O 1
ATOM 8310 N N . ALA G 1 121 ? 21.780 31.341 66.320 1.00 45.67 119 ALA G N 1
ATOM 8311 C CA . ALA G 1 121 ? 22.183 32.343 65.345 1.00 44.70 119 ALA G CA 1
ATOM 8312 C C . ALA G 1 121 ? 22.994 31.683 64.229 1.00 43.57 119 ALA G C 1
ATOM 8313 O O . ALA G 1 121 ? 22.846 32.032 63.056 1.00 46.15 119 ALA G O 1
ATOM 8315 N N . PHE G 1 122 ? 23.829 30.711 64.580 1.00 43.63 120 PHE G N 1
ATOM 8316 C CA . PHE G 1 122 ? 24.590 29.990 63.557 1.00 45.17 120 PHE G CA 1
ATOM 8317 C C . PHE G 1 122 ? 23.621 29.300 62.594 1.00 44.61 120 PHE G C 1
ATOM 8318 O O . PHE G 1 122 ? 23.743 29.392 61.370 1.00 46.67 120 PHE G O 1
ATOM 8326 N N . SER G 1 123 ? 22.643 28.629 63.180 1.00 41.69 121 SER G N 1
ATOM 8327 C CA . SER G 1 123 ? 21.629 27.929 62.442 1.00 40.15 121 SER G CA 1
ATOM 8328 C C . SER G 1 123 ? 20.844 28.835 61.482 1.00 43.20 121 SER G C 1
ATOM 8329 O O . SER G 1 123 ? 20.590 28.448 60.348 1.00 38.30 121 SER G O 1
ATOM 8332 N N . HIS G 1 124 ? 20.459 30.021 61.939 1.00 45.06 122 HIS G N 1
ATOM 8333 C CA . HIS G 1 124 ? 19.744 30.972 61.078 1.00 51.30 122 HIS G CA 1
ATOM 8334 C C . HIS G 1 124 ? 20.605 31.402 59.899 1.00 46.58 122 HIS G C 1
ATOM 8335 O O . HIS G 1 124 ? 20.133 31.452 58.762 1.00 39.77 122 HIS G O 1
ATOM 8342 N N . PHE G 1 125 ? 21.861 31.731 60.179 1.00 39.95 123 PHE G N 1
ATOM 8343 C CA . PHE G 1 125 ? 22.799 32.099 59.122 1.00 45.26 123 PHE G CA 1
ATOM 8344 C C . PHE G 1 125 ? 22.934 30.988 58.083 1.00 47.21 123 PHE G C 1
ATOM 8345 O O . PHE G 1 125 ? 22.667 31.190 56.904 1.00 49.46 123 PHE G O 1
ATOM 8353 N N . VAL G 1 126 ? 23.335 29.810 58.541 1.00 50.34 124 VAL G N 1
ATOM 8354 C CA . VAL G 1 126 ? 23.531 28.655 57.666 1.00 46.48 124 VAL G CA 1
ATOM 8355 C C . VAL G 1 126 ? 22.276 28.321 56.830 1.00 48.77 124 VAL G C 1
ATOM 8356 O O . VAL G 1 126 ? 22.326 28.298 55.596 1.00 42.99 124 VAL G O 1
ATOM 8360 N N . LEU G 1 127 ? 21.153 28.091 57.503 1.00 45.43 125 LEU G N 1
ATOM 8361 C CA . LEU G 1 127 ? 19.928 27.652 56.820 1.00 50.28 125 LEU G CA 1
ATOM 8362 C C . LEU G 1 127 ? 19.323 28.722 55.909 1.00 53.63 125 LEU G C 1
ATOM 8363 O O . LEU G 1 127 ? 18.879 28.406 54.804 1.00 63.01 125 LEU G O 1
ATOM 8368 N N . ASP G 1 128 ? 19.302 29.974 56.373 1.00 51.01 126 ASP G N 1
ATOM 8369 C CA . ASP G 1 128 ? 18.632 31.055 55.641 1.00 51.20 126 ASP G CA 1
ATOM 8370 C C . ASP G 1 128 ? 19.564 31.827 54.698 1.00 48.89 126 ASP G C 1
ATOM 8371 O O . ASP G 1 128 ? 19.103 32.350 53.693 1.00 49.42 126 ASP G O 1
ATOM 8376 N N . THR G 1 129 ? 20.860 31.908 55.010 1.00 48.56 127 THR G N 1
ATOM 8377 C CA . THR G 1 129 ? 21.776 32.712 54.190 1.00 48.15 127 THR G CA 1
ATOM 8378 C C . THR G 1 129 ? 22.724 31.861 53.360 1.00 48.18 127 THR G C 1
ATOM 8379 O O . THR G 1 129 ? 22.713 31.927 52.141 1.00 48.85 127 THR G O 1
ATOM 8383 N N . LEU G 1 130 ? 23.544 31.062 54.024 1.00 52.67 128 LEU G N 1
ATOM 8384 C CA . LEU G 1 130 ? 24.584 30.315 53.334 1.00 50.45 128 LEU G CA 1
ATOM 8385 C C . LEU G 1 130 ? 24.025 29.299 52.334 1.00 51.36 128 LEU G C 1
ATOM 8386 O O . LEU G 1 130 ? 24.348 29.352 51.152 1.00 47.95 128 LEU G O 1
ATOM 8391 N N . LEU G 1 131 ? 23.183 28.387 52.819 1.00 46.99 129 LEU G N 1
ATOM 8392 C CA . LEU G 1 131 ? 22.771 27.227 52.033 1.00 50.52 129 LEU G CA 1
ATOM 8393 C C . LEU G 1 131 ? 21.788 27.610 50.947 1.00 50.15 129 LEU G C 1
ATOM 8394 O O . LEU G 1 131 ? 21.705 26.932 49.929 1.00 52.44 129 LEU G O 1
ATOM 8399 N N . SER G 1 132 ? 21.065 28.706 51.176 1.00 45.94 130 SER G N 1
ATOM 8400 C CA . SER G 1 132 ? 20.099 29.244 50.227 1.00 55.73 130 SER G CA 1
ATOM 8401 C C . SER G 1 132 ? 20.764 29.911 49.017 1.00 55.20 130 SER G C 1
ATOM 8402 O O . SER G 1 132 ? 20.109 30.141 47.995 1.00 57.22 130 SER G O 1
ATOM 8405 N N . HIS G 1 133 ? 22.051 30.221 49.142 1.00 47.69 131 HIS G N 1
ATOM 8406 C CA . HIS G 1 133 ? 22.803 30.892 48.092 1.00 46.99 131 HIS G CA 1
ATOM 8407 C C . HIS G 1 133 ? 22.957 29.960 46.891 1.00 46.24 131 HIS G C 1
ATOM 8408 O O . HIS G 1 133 ? 23.403 28.818 47.030 1.00 43.71 131 HIS G O 1
ATOM 8415 N N . HIS G 1 134 ? 22.580 30.465 45.717 1.00 50.22 132 HIS G N 1
ATOM 8416 C CA . HIS G 1 134 ? 22.576 29.688 44.461 1.00 47.73 132 HIS G CA 1
ATOM 8417 C C . HIS G 1 134 ? 23.941 29.114 44.085 1.00 49.42 132 HIS G C 1
ATOM 8418 O O . HIS G 1 134 ? 24.018 28.123 43.383 1.00 46.26 132 HIS G O 1
ATOM 8425 N N . GLY G 1 135 ? 25.008 29.762 44.541 1.00 50.32 133 GLY G N 1
ATOM 8426 C CA . GLY G 1 135 ? 26.372 29.293 44.315 1.00 52.50 133 GLY G CA 1
ATOM 8427 C C . GLY G 1 135 ? 26.831 28.173 45.229 1.00 52.17 133 GLY G C 1
ATOM 8428 O O . GLY G 1 135 ? 27.830 27.516 44.927 1.00 55.80 133 GLY G O 1
ATOM 8429 N N . VAL G 1 136 ? 26.106 27.941 46.328 1.00 47.07 134 VAL G N 1
ATOM 8430 C CA . VAL G 1 136 ? 26.533 26.996 47.360 1.00 47.19 134 VAL G CA 1
ATOM 8431 C C . VAL G 1 136 ? 25.875 25.629 47.189 1.00 42.75 134 VAL G C 1
ATOM 8432 O O . VAL G 1 136 ? 24.660 25.504 47.266 1.00 43.49 134 VAL G O 1
ATOM 8436 N N . GLN G 1 137 ? 26.703 24.610 46.970 1.00 41.73 135 GLN G N 1
ATOM 8437 C CA . GLN G 1 137 ? 26.260 23.226 46.828 1.00 46.02 135 GLN G CA 1
ATOM 8438 C C . GLN G 1 137 ? 26.073 22.587 48.195 1.00 46.79 135 GLN G C 1
ATOM 8439 O O . GLN G 1 137 ? 25.099 21.876 48.418 1.00 44.28 135 GLN G O 1
ATOM 8445 N N . ASP G 1 138 ? 27.030 22.816 49.096 1.00 46.79 136 ASP G N 1
ATOM 8446 C CA . ASP G 1 138 ? 26.957 22.269 50.455 1.00 47.27 136 ASP G CA 1
ATOM 8447 C C . ASP G 1 138 ? 27.919 22.978 51.408 1.00 46.08 136 ASP G C 1
ATOM 8448 O O . ASP G 1 138 ? 28.847 23.656 50.971 1.00 46.62 136 ASP G O 1
ATOM 8453 N N . ALA G 1 139 ? 27.677 22.806 52.707 1.00 43.31 137 ALA G N 1
ATOM 8454 C CA . ALA G 1 139 ? 28.531 23.353 53.755 1.00 49.37 137 ALA G CA 1
ATOM 8455 C C . ALA G 1 139 ? 28.572 22.403 54.946 1.00 46.03 137 ALA G C 1
ATOM 8456 O O . ALA G 1 139 ? 27.624 21.686 55.210 1.00 39.35 137 ALA G O 1
ATOM 8458 N N . GLN G 1 140 ? 29.700 22.373 55.640 1.00 46.00 138 GLN G N 1
ATOM 8459 C CA . GLN G 1 140 ? 29.815 21.600 56.870 1.00 47.26 138 GLN G CA 1
ATOM 8460 C C . GLN G 1 140 ? 30.796 22.323 57.764 1.00 43.34 138 GLN G C 1
ATOM 8461 O O . GLN G 1 140 ? 31.772 22.877 57.275 1.00 38.36 138 GLN G O 1
ATOM 8467 N N . SER G 1 141 ? 30.537 22.296 59.065 1.00 41.43 139 SER G N 1
ATOM 8468 C CA . SER G 1 141 ? 31.152 23.223 59.981 1.00 45.71 139 SER G CA 1
ATOM 8469 C C . SER G 1 141 ? 31.706 22.553 61.219 1.00 49.02 139 SER G C 1
ATOM 8470 O O . SER G 1 141 ? 31.163 21.547 61.705 1.00 46.25 139 SER G O 1
ATOM 8473 N N . SER G 1 142 ? 32.798 23.136 61.705 1.00 42.69 140 SER G N 1
ATOM 8474 C CA . SER G 1 142 ? 33.400 22.790 62.984 1.00 47.97 140 SER G CA 1
ATOM 8475 C C . SER G 1 142 ? 33.477 24.052 63.814 1.00 47.55 140 SER G C 1
ATOM 8476 O O . SER G 1 142 ? 33.392 25.164 63.287 1.00 47.51 140 SER G O 1
ATOM 8479 N N . PHE G 1 143 ? 33.652 23.875 65.117 1.00 44.33 141 PHE G N 1
ATOM 8480 C CA . PHE G 1 143 ? 33.587 24.981 66.038 1.00 45.72 141 PHE G CA 1
ATOM 8481 C C . PHE G 1 143 ? 34.738 24.905 67.022 1.00 42.46 141 PHE G C 1
ATOM 8482 O O . PHE G 1 143 ? 35.209 23.825 67.369 1.00 46.92 141 PHE G O 1
ATOM 8490 N N . VAL G 1 144 ? 35.171 26.063 67.487 1.00 47.37 142 VAL G N 1
ATOM 8491 C CA . VAL G 1 144 ? 36.314 26.131 68.378 1.00 45.46 142 VAL G CA 1
ATOM 8492 C C . VAL G 1 144 ? 35.944 25.655 69.780 1.00 42.42 142 VAL G C 1
ATOM 8493 O O . VAL G 1 144 ? 35.041 26.210 70.421 1.00 47.79 142 VAL G O 1
ATOM 8497 N N . LEU G 1 145 ? 36.633 24.606 70.228 1.00 44.84 143 LEU G N 1
ATOM 8498 C CA . LEU G 1 145 ? 36.574 24.162 71.614 1.00 45.17 143 LEU G CA 1
ATOM 8499 C C . LEU G 1 145 ? 37.527 24.988 72.464 1.00 42.94 143 LEU G C 1
ATOM 8500 O O . LEU G 1 145 ? 37.287 25.218 73.645 1.00 45.58 143 LEU G O 1
ATOM 8505 N N . LYS G 1 146 ? 38.640 25.399 71.877 1.00 44.33 144 LYS G N 1
ATOM 8506 C CA . LYS G 1 146 ? 39.655 26.090 72.641 1.00 42.40 144 LYS G CA 1
ATOM 8507 C C . LYS G 1 146 ? 40.620 26.769 71.702 1.00 44.62 144 LYS G C 1
ATOM 8508 O O . LYS G 1 146 ? 41.049 26.172 70.718 1.00 43.29 144 LYS G O 1
ATOM 8514 N N . GLU G 1 147 ? 40.935 28.029 72.007 1.00 49.17 145 GLU G N 1
ATOM 8515 C CA . GLU G 1 147 ? 41.952 28.785 71.286 1.00 46.50 145 GLU G CA 1
ATOM 8516 C C . GLU G 1 147 ? 43.292 28.562 71.967 1.00 48.15 145 GLU G C 1
ATOM 8517 O O . GLU G 1 147 ? 43.462 28.875 73.148 1.00 38.27 145 GLU G O 1
ATOM 8523 N N . ILE G 1 148 ? 44.233 28.022 71.203 1.00 47.24 146 ILE G N 1
ATOM 8524 C CA . ILE G 1 148 ? 45.574 27.726 71.683 1.00 48.31 146 ILE G CA 1
ATOM 8525 C C . ILE G 1 148 ? 46.458 28.945 71.436 1.00 43.98 146 ILE G C 1
ATOM 8526 O O . ILE G 1 148 ? 47.266 29.336 72.289 1.00 40.71 146 ILE G O 1
ATOM 8531 N N . LYS G 1 149 ? 46.272 29.545 70.262 1.00 41.78 147 LYS G N 1
ATOM 8532 C CA . LYS G 1 149 ? 47.017 30.708 69.841 1.00 42.62 147 LYS G CA 1
ATOM 8533 C C . LYS G 1 149 ? 46.172 31.507 68.869 1.00 44.64 147 LYS G C 1
ATOM 8534 O O . LYS G 1 149 ? 45.439 30.942 68.040 1.00 42.28 147 LYS G O 1
ATOM 8540 N N . HIS G 1 150 ? 46.261 32.825 68.978 1.00 47.43 148 HIS G N 1
ATOM 8541 C CA . HIS G 1 150 ? 45.674 33.702 67.976 1.00 49.39 148 HIS G CA 1
ATOM 8542 C C . HIS G 1 150 ? 46.343 35.060 67.971 1.00 43.88 148 HIS G C 1
ATOM 8543 O O . HIS G 1 150 ? 46.028 35.921 68.795 1.00 44.15 148 HIS G O 1
ATOM 8550 N N . THR G 1 151 ? 47.267 35.242 67.032 1.00 44.67 149 THR G N 1
ATOM 8551 C CA . THR G 1 151 ? 47.881 36.542 66.783 1.00 47.72 149 THR G CA 1
ATOM 8552 C C . THR G 1 151 ? 47.733 36.949 65.308 1.00 48.52 149 THR G C 1
ATOM 8553 O O . THR G 1 151 ? 47.545 36.113 64.436 1.00 47.17 149 THR G O 1
ATOM 8557 N N . THR G 1 152 ? 47.798 38.252 65.062 1.00 53.89 150 THR G N 1
ATOM 8558 C CA . THR G 1 152 ? 47.754 38.817 63.712 1.00 51.84 150 THR G CA 1
ATOM 8559 C C . THR G 1 152 ? 49.164 39.151 63.209 1.00 46.65 150 THR G C 1
ATOM 8560 O O . THR G 1 152 ? 49.355 39.481 62.038 1.00 49.15 150 THR G O 1
ATOM 8564 N N . SER G 1 153 ? 50.147 39.046 64.096 1.00 43.69 151 SER G N 1
ATOM 8565 C CA . SER G 1 153 ? 51.510 39.412 63.781 1.00 43.32 151 SER G CA 1
ATOM 8566 C C . SER G 1 153 ? 52.176 38.363 62.903 1.00 47.32 151 SER G C 1
ATOM 8567 O O . SER G 1 153 ? 52.261 37.184 63.271 1.00 51.15 151 SER G O 1
ATOM 8570 N N . LEU G 1 154 ? 52.637 38.809 61.737 1.00 48.99 152 LEU G N 1
ATOM 8571 C CA . LEU G 1 154 ? 53.375 37.964 60.811 1.00 47.57 152 LEU G CA 1
ATOM 8572 C C . LEU G 1 154 ? 54.799 37.831 61.321 1.00 48.94 152 LEU G C 1
ATOM 8573 O O . LEU G 1 154 ? 55.307 38.751 61.976 1.00 45.81 152 LEU G O 1
ATOM 8578 N N . PRO G 1 155 ? 55.447 36.689 61.024 1.00 49.50 153 PRO G N 1
ATOM 8579 C CA . PRO G 1 155 ? 56.848 36.486 61.379 1.00 50.18 153 PRO G CA 1
ATOM 8580 C C . PRO G 1 155 ? 57.713 37.228 60.371 1.00 48.74 153 PRO G C 1
ATOM 8581 O O . PRO G 1 155 ? 57.417 37.203 59.173 1.00 49.14 153 PRO G O 1
ATOM 8585 N N . LEU G 1 156 ? 58.752 37.906 60.844 1.00 45.36 154 LEU G N 1
ATOM 8586 C CA . LEU G 1 156 ? 59.539 38.779 59.962 1.00 49.11 154 LEU G CA 1
ATOM 8587 C C . LEU G 1 156 ? 61.033 38.457 59.939 1.00 46.66 154 LEU G C 1
ATOM 8588 O O . LEU G 1 156 ? 61.791 39.124 59.241 1.00 42.95 154 LEU G O 1
ATOM 8593 N N . ASN G 1 157 ? 61.432 37.403 60.650 1.00 54.56 155 ASN G N 1
ATOM 8594 C CA . ASN G 1 157 ? 62.847 37.063 60.835 1.00 58.47 155 ASN G CA 1
ATOM 8595 C C . ASN G 1 157 ? 63.560 36.687 59.542 1.00 55.52 155 ASN G C 1
ATOM 8596 O O . ASN G 1 157 ? 64.771 36.879 59.418 1.00 62.24 155 ASN G O 1
ATOM 8601 N N . HIS G 1 158 ? 62.802 36.155 58.586 1.00 54.79 156 HIS G N 1
ATOM 8602 C CA . HIS G 1 158 ? 63.330 35.805 57.267 1.00 52.25 156 HIS G CA 1
ATOM 8603 C C . HIS G 1 158 ? 63.849 37.001 56.475 1.00 51.17 156 HIS G C 1
ATOM 8604 O O . HIS G 1 158 ? 64.678 36.841 55.587 1.00 55.06 156 HIS G O 1
ATOM 8611 N N . LEU G 1 159 ? 63.364 38.194 56.799 1.00 53.47 157 LEU G N 1
ATOM 8612 C CA . LEU G 1 159 ? 63.792 39.406 56.109 1.00 59.05 157 LEU G CA 1
ATOM 8613 C C . LEU G 1 159 ? 65.167 39.907 56.574 1.00 61.39 157 LEU G C 1
ATOM 8614 O O . LEU G 1 159 ? 65.739 40.798 55.947 1.00 63.12 157 LEU G O 1
ATOM 8619 N N . LEU G 1 160 ? 65.695 39.323 57.652 1.00 65.62 158 LEU G N 1
ATOM 8620 C CA . LEU G 1 160 ? 67.010 39.694 58.192 1.00 67.69 158 LEU G CA 1
ATOM 8621 C C . LEU G 1 160 ? 68.131 38.934 57.486 1.00 66.51 158 LEU G C 1
ATOM 8622 O O . LEU G 1 160 ? 68.184 37.705 57.542 1.00 68.74 158 LEU G O 1
ATOM 8627 N N . THR H 1 7 ? 27.623 47.819 79.657 1.00 67.43 5 THR H N 1
ATOM 8628 C CA . THR H 1 7 ? 26.448 47.716 78.744 1.00 70.53 5 THR H CA 1
ATOM 8629 C C . THR H 1 7 ? 26.646 48.641 77.542 1.00 68.60 5 THR H C 1
ATOM 8630 O O . THR H 1 7 ? 27.098 49.778 77.696 1.00 68.11 5 THR H O 1
ATOM 8634 N N . LEU H 1 8 ? 26.315 48.146 76.349 1.00 66.58 6 LEU H N 1
ATOM 8635 C CA . LEU H 1 8 ? 26.607 48.858 75.101 1.00 62.83 6 LEU H CA 1
ATOM 8636 C C . LEU H 1 8 ? 25.355 49.354 74.384 1.00 61.00 6 LEU H C 1
ATOM 8637 O O . LEU H 1 8 ? 24.478 48.559 74.044 1.00 58.77 6 LEU H O 1
ATOM 8642 N N . ASP H 1 9 ? 25.293 50.663 74.142 1.00 57.41 7 ASP H N 1
ATOM 8643 C CA . ASP H 1 9 ? 24.238 51.250 73.316 1.00 56.70 7 ASP H CA 1
ATOM 8644 C C . ASP H 1 9 ? 24.747 51.518 71.891 1.00 54.74 7 ASP H C 1
ATOM 8645 O O . ASP H 1 9 ? 25.908 51.258 71.573 1.00 53.28 7 ASP H O 1
ATOM 8650 N N . LYS H 1 10 ? 23.868 52.049 71.048 1.00 54.06 8 LYS H N 1
ATOM 8651 C CA . LYS H 1 10 ? 24.155 52.292 69.633 1.00 54.68 8 LYS H CA 1
ATOM 8652 C C . LYS H 1 10 ? 25.467 53.049 69.388 1.00 52.51 8 LYS H C 1
ATOM 8653 O O . LYS H 1 10 ? 26.184 52.756 68.424 1.00 52.59 8 LYS H O 1
ATOM 8659 N N . THR H 1 11 ? 25.764 54.015 70.258 1.00 47.32 9 THR H N 1
ATOM 8660 C CA . THR H 1 11 ? 26.964 54.853 70.141 1.00 46.68 9 THR H CA 1
ATOM 8661 C C . THR H 1 11 ? 28.225 54.066 70.471 1.00 43.90 9 THR H C 1
ATOM 8662 O O . THR H 1 11 ? 29.248 54.230 69.814 1.00 42.81 9 THR H O 1
ATOM 8666 N N . ASP H 1 12 ? 28.149 53.217 71.495 1.00 46.27 10 ASP H N 1
ATOM 8667 C CA . ASP H 1 12 ? 29.256 52.310 71.828 1.00 45.74 10 ASP H CA 1
ATOM 8668 C C . ASP H 1 12 ? 29.543 51.373 70.657 1.00 39.46 10 ASP H C 1
ATOM 8669 O O . ASP H 1 12 ? 30.704 51.141 70.320 1.00 37.31 10 ASP H O 1
ATOM 8674 N N . ILE H 1 13 ? 28.479 50.868 70.028 1.00 38.50 11 ILE H N 1
ATOM 8675 C CA . ILE H 1 13 ? 28.607 50.006 68.848 1.00 43.61 11 ILE H CA 1
ATOM 8676 C C . ILE H 1 13 ? 29.332 50.741 67.722 1.00 42.71 11 ILE H C 1
ATOM 8677 O O . ILE H 1 13 ? 30.246 50.194 67.111 1.00 45.19 11 ILE H O 1
ATOM 8682 N N . LYS H 1 14 ? 28.947 51.987 67.469 1.00 44.67 12 LYS H N 1
ATOM 8683 C CA . LYS H 1 14 ? 29.597 52.784 66.425 1.00 43.43 12 LYS H CA 1
ATOM 8684 C C . LYS H 1 14 ? 31.087 52.980 66.713 1.00 40.83 12 LYS H C 1
ATOM 8685 O O . LYS H 1 14 ? 31.914 52.871 65.818 1.00 41.57 12 LYS H O 1
ATOM 8691 N N . ILE H 1 15 ? 31.437 53.258 67.962 1.00 42.36 13 ILE H N 1
ATOM 8692 C CA . ILE H 1 15 ? 32.850 53.444 68.319 1.00 41.69 13 ILE H CA 1
ATOM 8693 C C . ILE H 1 15 ? 33.686 52.212 67.958 1.00 43.60 13 ILE H C 1
ATOM 8694 O O . ILE H 1 15 ? 34.728 52.321 67.298 1.00 39.12 13 ILE H O 1
ATOM 8699 N N . LEU H 1 16 ? 33.200 51.037 68.349 1.00 41.78 14 LEU H N 1
ATOM 8700 C CA . LEU H 1 16 ? 33.921 49.786 68.109 1.00 38.21 14 LEU H CA 1
ATOM 8701 C C . LEU H 1 16 ? 33.982 49.458 66.619 1.00 42.20 14 LEU H C 1
ATOM 8702 O O . LEU H 1 16 ? 35.028 49.051 66.101 1.00 43.28 14 LEU H O 1
ATOM 8707 N N . GLN H 1 17 ? 32.860 49.641 65.931 1.00 37.50 15 GLN H N 1
ATOM 8708 C CA . GLN H 1 17 ? 32.813 49.467 64.485 1.00 41.65 15 GLN H CA 1
ATOM 8709 C C . GLN H 1 17 ? 33.854 50.339 63.771 1.00 45.99 15 GLN H C 1
ATOM 8710 O O . GLN H 1 17 ? 34.565 49.876 62.876 1.00 42.73 15 GLN H O 1
ATOM 8716 N N . VAL H 1 18 ? 33.945 51.598 64.187 1.00 49.19 16 VAL H N 1
ATOM 8717 C CA . VAL H 1 18 ? 34.863 52.550 63.565 1.00 46.01 16 VAL H CA 1
ATOM 8718 C C . VAL H 1 18 ? 36.322 52.200 63.820 1.00 46.98 16 VAL H C 1
ATOM 8719 O O . VAL H 1 18 ? 37.147 52.230 62.892 1.00 45.32 16 VAL H O 1
ATOM 8723 N N . LEU H 1 19 ? 36.638 51.861 65.068 1.00 45.22 17 LEU H N 1
ATOM 8724 C CA . LEU H 1 19 ? 38.014 51.535 65.439 1.00 48.28 17 LEU H CA 1
ATOM 8725 C C . LEU H 1 19 ? 38.454 50.162 64.917 1.00 48.99 17 LEU H C 1
ATOM 8726 O O . LEU H 1 19 ? 39.651 49.942 64.724 1.00 45.44 17 LEU H O 1
ATOM 8731 N N . GLN H 1 20 ? 37.500 49.253 64.681 1.00 50.25 18 GLN H N 1
ATOM 8732 C CA . GLN H 1 20 ? 37.818 47.951 64.061 1.00 47.89 18 GLN H CA 1
ATOM 8733 C C . GLN H 1 20 ? 38.401 48.169 62.662 1.00 45.45 18 GLN H C 1
ATOM 8734 O O . GLN H 1 20 ? 39.344 47.480 62.261 1.00 49.88 18 GLN H O 1
ATOM 8740 N N . GLU H 1 21 ? 37.864 49.156 61.949 1.00 47.12 19 GLU H N 1
ATOM 8741 C CA . GLU H 1 21 ? 38.293 49.463 60.580 1.00 49.15 19 GLU H CA 1
ATOM 8742 C C . GLU H 1 21 ? 39.505 50.383 60.509 1.00 47.25 19 GLU H C 1
ATOM 8743 O O . GLU H 1 21 ? 40.331 50.250 59.604 1.00 43.20 19 GLU H O 1
ATOM 8749 N N . ASN H 1 22 ? 39.599 51.320 61.450 1.00 45.85 20 ASN H N 1
ATOM 8750 C CA . ASN H 1 22 ? 40.730 52.235 61.519 1.00 47.76 20 ASN H CA 1
ATOM 8751 C C . ASN H 1 22 ? 41.150 52.454 62.967 1.00 50.06 20 ASN H C 1
ATOM 8752 O O . ASN H 1 22 ? 40.620 53.328 63.659 1.00 50.94 20 ASN H O 1
ATOM 8757 N N . GLY H 1 23 ? 42.116 51.652 63.410 1.00 45.88 21 GLY H N 1
ATOM 8758 C CA . GLY H 1 23 ? 42.612 51.698 64.779 1.00 50.08 21 GLY H CA 1
ATOM 8759 C C . GLY H 1 23 ? 43.462 52.918 65.088 1.00 52.20 21 GLY H C 1
ATOM 8760 O O . GLY H 1 23 ? 43.792 53.168 66.248 1.00 52.56 21 GLY H O 1
ATOM 8761 N N . ARG H 1 24 ? 43.803 53.677 64.044 1.00 55.68 22 ARG H N 1
ATOM 8762 C CA . ARG H 1 24 ? 44.634 54.878 64.143 1.00 53.25 22 ARG H CA 1
ATOM 8763 C C . ARG H 1 24 ? 43.833 56.196 64.152 1.00 54.69 22 ARG H C 1
ATOM 8764 O O . ARG H 1 24 ? 44.421 57.268 64.327 1.00 52.00 22 ARG H O 1
ATOM 8772 N N . LEU H 1 25 ? 42.513 56.124 63.947 1.00 54.62 23 LEU H N 1
ATOM 8773 C CA . LEU H 1 25 ? 41.666 57.324 63.904 1.00 53.21 23 LEU H CA 1
ATOM 8774 C C . LEU H 1 25 ? 41.886 58.179 65.145 1.00 53.25 23 LEU H C 1
ATOM 8775 O O . LEU H 1 25 ? 41.863 57.665 66.263 1.00 51.51 23 LEU H O 1
ATOM 8780 N N . THR H 1 26 ? 42.101 59.478 64.944 1.00 50.89 24 THR H N 1
ATOM 8781 C CA . THR H 1 26 ? 42.229 60.400 66.064 1.00 52.68 24 THR H CA 1
ATOM 8782 C C . THR H 1 26 ? 40.861 60.611 66.729 1.00 53.91 24 THR H C 1
ATOM 8783 O O . THR H 1 26 ? 39.816 60.445 66.088 1.00 52.84 24 THR H O 1
ATOM 8787 N N . ASN H 1 27 ? 40.877 60.961 68.014 1.00 51.53 25 ASN H N 1
ATOM 8788 C CA . ASN H 1 27 ? 39.644 61.193 68.765 1.00 51.52 25 ASN H CA 1
ATOM 8789 C C . ASN H 1 27 ? 38.782 62.246 68.087 1.00 45.83 25 ASN H C 1
ATOM 8790 O O . ASN H 1 27 ? 37.557 62.130 68.057 1.00 41.72 25 ASN H O 1
ATOM 8795 N N . VAL H 1 28 ? 39.427 63.279 67.555 1.00 42.01 26 VAL H N 1
ATOM 8796 C CA . VAL H 1 28 ? 38.726 64.292 66.775 1.00 44.85 26 VAL H CA 1
ATOM 8797 C C . VAL H 1 28 ? 37.906 63.617 65.681 1.00 45.40 26 VAL H C 1
ATOM 8798 O O . VAL H 1 28 ? 36.697 63.775 65.641 1.00 49.72 26 VAL H O 1
ATOM 8802 N N . GLU H 1 29 ? 38.561 62.840 64.823 1.00 47.10 27 GLU H N 1
ATOM 8803 C CA . GLU H 1 29 ? 37.879 62.134 63.727 1.00 51.98 27 GLU H CA 1
ATOM 8804 C C . GLU H 1 29 ? 36.839 61.136 64.229 1.00 41.92 27 GLU H C 1
ATOM 8805 O O . GLU H 1 29 ? 35.745 61.043 63.670 1.00 46.61 27 GLU H O 1
ATOM 8811 N N . LEU H 1 30 ? 37.192 60.390 65.271 1.00 39.07 28 LEU H N 1
ATOM 8812 C CA . LEU H 1 30 ? 36.275 59.429 65.900 1.00 42.13 28 LEU H CA 1
ATOM 8813 C C . LEU H 1 30 ? 35.010 60.115 66.427 1.00 41.25 28 LEU H C 1
ATOM 8814 O O . LEU H 1 30 ? 33.903 59.614 66.237 1.00 37.53 28 LEU H O 1
ATOM 8819 N N . SER H 1 31 ? 35.196 61.248 67.103 1.00 41.32 29 SER H N 1
ATOM 8820 C CA . SER H 1 31 ? 34.092 62.050 67.634 1.00 39.83 29 SER H CA 1
ATOM 8821 C C . SER H 1 31 ? 33.085 62.367 66.541 1.00 44.11 29 SER H C 1
ATOM 8822 O O . SER H 1 31 ? 31.868 62.243 66.730 1.00 45.22 29 SER H O 1
ATOM 8825 N N . GLU H 1 32 ? 33.613 62.792 65.398 1.00 47.41 30 GLU H N 1
ATOM 8826 C CA . GLU H 1 32 ? 32.786 63.154 64.261 1.00 51.56 30 GLU H CA 1
ATOM 8827 C C . GLU H 1 32 ? 32.022 61.943 63.744 1.00 48.20 30 GLU H C 1
ATOM 8828 O O . GLU H 1 32 ? 30.816 62.025 63.498 1.00 45.00 30 GLU H O 1
ATOM 8834 N N . ARG H 1 33 ? 32.717 60.819 63.594 1.00 48.80 31 ARG H N 1
ATOM 8835 C CA . ARG H 1 33 ? 32.100 59.636 62.993 1.00 51.90 31 ARG H CA 1
ATOM 8836 C C . ARG H 1 33 ? 31.005 59.029 63.873 1.00 51.28 31 ARG H C 1
ATOM 8837 O O . ARG H 1 33 ? 30.001 58.514 63.361 1.00 49.16 31 ARG H O 1
ATOM 8845 N N . VAL H 1 34 ? 31.178 59.124 65.186 1.00 46.03 32 VAL H N 1
ATOM 8846 C CA . VAL H 1 34 ? 30.178 58.611 66.116 1.00 42.93 32 VAL H CA 1
ATOM 8847 C C . VAL H 1 34 ? 29.202 59.693 66.580 1.00 45.25 32 VAL H C 1
ATOM 8848 O O . VAL H 1 34 ? 28.306 59.419 67.378 1.00 43.21 32 VAL H O 1
ATOM 8852 N N . ALA H 1 35 ? 29.366 60.911 66.054 1.00 49.54 33 ALA H N 1
ATOM 8853 C CA . ALA H 1 35 ? 28.481 62.037 66.357 1.00 47.04 33 ALA H CA 1
ATOM 8854 C C . ALA H 1 35 ? 28.465 62.325 67.859 1.00 46.55 33 ALA H C 1
ATOM 8855 O O . ALA H 1 35 ? 27.402 62.392 68.477 1.00 44.01 33 ALA H O 1
ATOM 8857 N N . LEU H 1 36 ? 29.661 62.464 68.430 1.00 48.62 34 LEU H N 1
ATOM 8858 C CA . LEU H 1 36 ? 29.838 62.884 69.820 1.00 47.71 34 LEU H CA 1
ATOM 8859 C C . LEU H 1 36 ? 30.822 64.036 69.889 1.00 44.32 34 LEU H C 1
ATOM 8860 O O . LEU H 1 36 ? 31.651 64.203 69.005 1.00 43.68 34 LEU H O 1
ATOM 8865 N N . SER H 1 37 ? 30.741 64.814 70.956 1.00 43.96 35 SER H N 1
ATOM 8866 C CA . SER H 1 37 ? 31.776 65.792 71.261 1.00 46.84 35 SER H CA 1
ATOM 8867 C C . SER H 1 37 ? 33.025 65.044 71.762 1.00 48.69 35 SER H C 1
ATOM 8868 O O . SER H 1 37 ? 32.907 63.930 72.285 1.00 43.46 35 SER H O 1
ATOM 8871 N N . PRO H 1 38 ? 34.220 65.647 71.586 1.00 49.58 36 PRO H N 1
ATOM 8872 C CA . PRO H 1 38 ? 35.511 65.017 71.914 1.00 48.91 36 PRO H CA 1
ATOM 8873 C C . PRO H 1 38 ? 35.624 64.359 73.297 1.00 42.53 36 PRO H C 1
ATOM 8874 O O . PRO H 1 38 ? 36.050 63.217 73.375 1.00 44.84 36 PRO H O 1
ATOM 8878 N N . SER H 1 39 ? 35.245 65.060 74.362 1.00 43.96 37 SER H N 1
ATOM 8879 C CA . SER H 1 39 ? 35.448 64.556 75.729 1.00 43.19 37 SER H CA 1
ATOM 8880 C C . SER H 1 39 ? 34.546 63.371 76.102 1.00 45.54 37 SER H C 1
ATOM 8881 O O . SER H 1 39 ? 35.039 62.374 76.638 1.00 45.53 37 SER H O 1
ATOM 8884 N N . PRO H 1 40 ? 33.227 63.471 75.838 1.00 46.01 38 PRO H N 1
ATOM 8885 C CA . PRO H 1 40 ? 32.358 62.300 76.026 1.00 43.71 38 PRO H CA 1
ATOM 8886 C C . PRO H 1 40 ? 32.714 61.102 75.132 1.00 48.08 38 PRO H C 1
ATOM 8887 O O . PRO H 1 40 ? 32.433 59.952 75.495 1.00 48.68 38 PRO H O 1
ATOM 8891 N N . CYS H 1 41 ? 33.310 61.369 73.972 1.00 45.38 39 CYS H N 1
ATOM 8892 C CA . CYS H 1 41 ? 33.779 60.297 73.101 1.00 44.17 39 CYS H CA 1
ATOM 8893 C C . CYS H 1 41 ? 35.022 59.614 73.679 1.00 43.66 39 CYS H C 1
ATOM 8894 O O . CYS H 1 41 ? 35.094 58.390 73.728 1.00 45.06 39 CYS H O 1
ATOM 8897 N N . LEU H 1 42 ? 35.989 60.416 74.113 1.00 43.62 40 LEU H N 1
ATOM 8898 C CA . LEU H 1 42 ? 37.203 59.913 74.738 1.00 49.30 40 LEU H CA 1
ATOM 8899 C C . LEU H 1 42 ? 36.891 59.106 75.993 1.00 50.48 40 LEU H C 1
ATOM 8900 O O . LEU H 1 42 ? 37.568 58.123 76.279 1.00 51.20 40 LEU H O 1
ATOM 8905 N N . ARG H 1 43 ? 35.864 59.518 76.732 1.00 49.53 41 ARG H N 1
ATOM 8906 C CA . ARG H 1 43 ? 35.492 58.839 77.967 1.00 51.27 41 ARG H CA 1
ATOM 8907 C C . ARG H 1 43 ? 34.846 57.490 77.686 1.00 49.98 41 ARG H C 1
ATOM 8908 O O . ARG H 1 43 ? 35.154 56.501 78.361 1.00 49.48 41 ARG H O 1
ATOM 8916 N N . ARG H 1 44 ? 33.957 57.446 76.695 1.00 46.60 42 ARG H N 1
ATOM 8917 C CA . ARG H 1 44 ? 33.342 56.179 76.287 1.00 47.17 42 ARG H CA 1
ATOM 8918 C C . ARG H 1 44 ? 34.395 55.169 75.830 1.00 46.79 42 ARG H C 1
ATOM 8919 O O . ARG H 1 44 ? 34.328 54.000 76.202 1.00 50.06 42 ARG H O 1
ATOM 8927 N N . LEU H 1 45 ? 35.367 55.618 75.037 1.00 48.06 43 LEU H N 1
ATOM 8928 C CA . LEU H 1 45 ? 36.402 54.721 74.520 1.00 49.70 43 LEU H CA 1
ATOM 8929 C C . LEU H 1 45 ? 37.279 54.146 75.627 1.00 50.89 43 LEU H C 1
ATOM 8930 O O . LEU H 1 45 ? 37.689 53.000 75.537 1.00 46.30 43 LEU H O 1
ATOM 8935 N N . LYS H 1 46 ? 37.565 54.930 76.662 1.00 51.94 44 LYS H N 1
ATOM 8936 C CA . LYS H 1 46 ? 38.375 54.437 77.783 1.00 54.33 44 LYS H CA 1
ATOM 8937 C C . LYS H 1 46 ? 37.633 53.352 78.557 1.00 52.31 44 LYS H C 1
ATOM 8938 O O . LYS H 1 46 ? 38.226 52.347 78.941 1.00 46.44 44 LYS H O 1
ATOM 8944 N N . GLN H 1 47 ? 36.335 53.556 78.771 1.00 51.04 45 GLN H N 1
ATOM 8945 C CA . GLN H 1 47 ? 35.478 52.532 79.375 1.00 53.11 45 GLN H CA 1
ATOM 8946 C C . GLN H 1 47 ? 35.486 51.214 78.595 1.00 50.13 45 GLN H C 1
ATOM 8947 O O . GLN H 1 47 ? 35.524 50.145 79.195 1.00 49.76 45 GLN H O 1
ATOM 8953 N N . LEU H 1 48 ? 35.437 51.305 77.265 1.00 51.33 46 LEU H N 1
ATOM 8954 C CA . LEU H 1 48 ? 35.442 50.123 76.394 1.00 50.97 46 LEU H CA 1
ATOM 8955 C C . LEU H 1 48 ? 36.782 49.400 76.454 1.00 53.59 46 LEU H C 1
ATOM 8956 O O . LEU H 1 48 ? 36.832 48.166 76.454 1.00 55.60 46 LEU H O 1
ATOM 8961 N N . GLU H 1 49 ? 37.862 50.175 76.504 1.00 53.23 47 GLU H N 1
ATOM 8962 C CA . GLU H 1 49 ? 39.206 49.618 76.605 1.00 53.74 47 GLU H CA 1
ATOM 8963 C C . GLU H 1 49 ? 39.403 48.923 77.947 1.00 53.78 47 GLU H C 1
ATOM 8964 O O . GLU H 1 49 ? 40.019 47.861 78.021 1.00 54.72 47 GLU H O 1
ATOM 8970 N N . ASP H 1 50 ? 38.846 49.525 78.992 1.00 51.87 48 ASP H N 1
ATOM 8971 C CA . ASP H 1 50 ? 38.961 49.019 80.355 1.00 52.52 48 ASP H CA 1
ATOM 8972 C C . ASP H 1 50 ? 37.997 47.864 80.644 1.00 53.70 48 ASP H C 1
ATOM 8973 O O . ASP H 1 50 ? 38.230 47.082 81.565 1.00 55.60 48 ASP H O 1
ATOM 8978 N N . ALA H 1 51 ? 36.922 47.759 79.863 1.00 53.55 49 ALA H N 1
ATOM 8979 C CA . ALA H 1 51 ? 35.984 46.637 79.981 1.00 52.41 49 ALA H CA 1
ATOM 8980 C C . ALA H 1 51 ? 36.535 45.356 79.350 1.00 49.11 49 ALA H C 1
ATOM 8981 O O . ALA H 1 51 ? 35.924 44.292 79.467 1.00 50.89 49 ALA H O 1
ATOM 8983 N N . GLY H 1 52 ? 37.682 45.462 78.679 1.00 50.67 50 GLY H N 1
ATOM 8984 C CA . GLY H 1 52 ? 38.287 44.339 77.976 1.00 46.59 50 GLY H CA 1
ATOM 8985 C C . GLY H 1 52 ? 37.804 44.226 76.543 1.00 47.07 50 GLY H C 1
ATOM 8986 O O . GLY H 1 52 ? 38.306 43.395 75.788 1.00 45.58 50 GLY H O 1
ATOM 8987 N N . ILE H 1 53 ? 36.846 45.073 76.156 1.00 42.61 51 ILE H N 1
ATOM 8988 C CA . ILE H 1 53 ? 36.188 44.940 74.854 1.00 41.16 51 ILE H CA 1
ATOM 8989 C C . ILE H 1 53 ? 37.182 45.164 73.723 1.00 43.34 51 ILE H C 1
ATOM 8990 O O . ILE H 1 53 ? 37.279 44.343 72.819 1.00 49.30 51 ILE H O 1
ATOM 8995 N N . VAL H 1 54 ? 37.920 46.269 73.779 1.00 41.21 52 VAL H N 1
ATOM 8996 C CA . VAL H 1 54 ? 39.105 46.426 72.942 1.00 44.27 52 VAL H CA 1
ATOM 8997 C C . VAL H 1 54 ? 40.244 45.730 73.681 1.00 48.22 52 VAL H C 1
ATOM 8998 O O . VAL H 1 54 ? 40.586 46.130 74.800 1.00 52.36 52 VAL H O 1
ATOM 9002 N N . ARG H 1 55 ? 40.802 44.674 73.087 1.00 43.39 53 ARG H N 1
ATOM 9003 C CA . ARG H 1 55 ? 41.913 43.939 73.716 1.00 46.04 53 ARG H CA 1
ATOM 9004 C C . ARG H 1 55 ? 43.272 44.314 73.138 1.00 44.28 53 ARG H C 1
ATOM 9005 O O . ARG H 1 55 ? 44.293 44.134 73.799 1.00 44.39 53 ARG H O 1
ATOM 9013 N N . GLN H 1 56 ? 43.289 44.830 71.911 1.00 49.56 54 GLN H N 1
ATOM 9014 C CA . GLN H 1 56 ? 44.547 45.203 71.271 1.00 53.02 54 GLN H CA 1
ATOM 9015 C C . GLN H 1 56 ? 44.340 46.177 70.115 1.00 52.78 54 GLN H C 1
ATOM 9016 O O . GLN H 1 56 ? 43.275 46.195 69.490 1.00 47.58 54 GLN H O 1
ATOM 9022 N N . TYR H 1 57 ? 45.358 47.001 69.859 1.00 44.02 55 TYR H N 1
ATOM 9023 C CA . TYR H 1 57 ? 45.470 47.736 68.598 1.00 43.82 55 TYR H CA 1
ATOM 9024 C C . TYR H 1 57 ? 46.651 47.134 67.839 1.00 41.67 55 TYR H C 1
ATOM 9025 O O . TYR H 1 57 ? 47.689 46.829 68.443 1.00 46.07 55 TYR H O 1
ATOM 9034 N N . ALA H 1 58 ? 46.500 46.961 66.529 1.00 34.40 56 ALA H N 1
ATOM 9035 C CA . ALA H 1 58 ? 47.507 46.275 65.715 1.00 38.00 56 ALA H CA 1
ATOM 9036 C C . ALA H 1 58 ? 47.618 46.825 64.292 1.00 41.93 56 ALA H C 1
ATOM 9037 O O . ALA H 1 58 ? 46.611 47.147 63.651 1.00 49.28 56 ALA H O 1
ATOM 9039 N N . ALA H 1 59 ? 48.855 46.934 63.819 1.00 40.27 57 ALA H N 1
ATOM 9040 C CA . ALA H 1 59 ? 49.143 47.090 62.401 1.00 43.53 57 ALA H CA 1
ATOM 9041 C C . ALA H 1 59 ? 48.988 45.724 61.749 1.00 42.57 57 ALA H C 1
ATOM 9042 O O . ALA H 1 59 ? 49.537 44.736 62.234 1.00 44.74 57 ALA H O 1
ATOM 9044 N N . LEU H 1 60 ? 48.216 45.673 60.669 1.00 43.85 58 LEU H N 1
ATOM 9045 C CA . LEU H 1 60 ? 48.032 44.457 59.883 1.00 46.68 58 LEU H CA 1
ATOM 9046 C C . LEU H 1 60 ? 48.862 44.587 58.608 1.00 46.49 58 LEU H C 1
ATOM 9047 O O . LEU H 1 60 ? 48.709 45.555 57.855 1.00 51.71 58 LEU H O 1
ATOM 9052 N N . LEU H 1 61 ? 49.750 43.623 58.377 1.00 48.82 59 LEU H N 1
ATOM 9053 C CA . LEU H 1 61 ? 50.673 43.686 57.244 1.00 44.36 59 LEU H CA 1
ATOM 9054 C C . LEU H 1 61 ? 50.201 42.822 56.078 1.00 42.96 59 LEU H C 1
ATOM 9055 O O . LEU H 1 61 ? 49.402 41.891 56.256 1.00 47.05 59 LEU H O 1
ATOM 9060 N N . SER H 1 62 ? 50.703 43.143 54.888 1.00 36.90 60 SER H N 1
ATOM 9061 C CA . SER H 1 62 ? 50.476 42.344 53.686 1.00 37.61 60 SER H CA 1
ATOM 9062 C C . SER H 1 62 ? 51.480 41.194 53.615 1.00 41.92 60 SER H C 1
ATOM 9063 O O . SER H 1 62 ? 52.682 41.441 53.531 1.00 44.33 60 SER H O 1
ATOM 9066 N N . PRO H 1 63 ? 50.996 39.934 53.646 1.00 49.51 61 PRO H N 1
ATOM 9067 C CA . PRO H 1 63 ? 51.884 38.768 53.557 1.00 49.01 61 PRO H CA 1
ATOM 9068 C C . PRO H 1 63 ? 52.766 38.781 52.324 1.00 46.40 61 PRO H C 1
ATOM 9069 O O . PRO H 1 63 ? 53.963 38.512 52.422 1.00 41.19 61 PRO H O 1
ATOM 9073 N N . GLU H 1 64 ? 52.175 39.122 51.183 1.00 47.24 62 GLU H N 1
ATOM 9074 C CA . GLU H 1 64 ? 52.912 39.215 49.920 1.00 49.96 62 GLU H CA 1
ATOM 9075 C C . GLU H 1 64 ? 54.022 40.260 49.997 1.00 52.25 62 GLU H C 1
ATOM 9076 O O . GLU H 1 64 ? 55.108 40.063 49.443 1.00 46.67 62 GLU H O 1
ATOM 9082 N N . SER H 1 65 ? 53.748 41.371 50.679 1.00 48.16 63 SER H N 1
ATOM 9083 C CA . SER H 1 65 ? 54.715 42.461 50.779 1.00 50.26 63 SER H CA 1
ATOM 9084 C C . SER H 1 65 ? 55.987 42.054 51.536 1.00 46.67 63 SER H C 1
ATOM 9085 O O . SER H 1 65 ? 57.053 42.601 51.295 1.00 44.98 63 SER H O 1
ATOM 9088 N N . VAL H 1 66 ? 55.876 41.097 52.448 1.00 49.22 64 VAL H N 1
ATOM 9089 C CA . VAL H 1 66 ? 57.043 40.643 53.220 1.00 48.32 64 VAL H CA 1
ATOM 9090 C C . VAL H 1 66 ? 57.505 39.234 52.814 1.00 52.84 64 VAL H C 1
ATOM 9091 O O . VAL H 1 66 ? 58.154 38.536 53.599 1.00 47.71 64 VAL H O 1
ATOM 9095 N N . ASN H 1 67 ? 57.179 38.841 51.580 1.00 50.42 65 ASN H N 1
ATOM 9096 C CA . ASN H 1 67 ? 57.627 37.569 51.003 1.00 59.44 65 ASN H CA 1
ATOM 9097 C C . ASN H 1 67 ? 57.138 36.339 51.783 1.00 58.04 65 ASN H C 1
ATOM 9098 O O . ASN H 1 67 ? 57.886 35.379 51.995 1.00 58.10 65 ASN H O 1
ATOM 9103 N N . LEU H 1 68 ? 55.877 36.388 52.208 1.00 54.34 66 LEU H N 1
ATOM 9104 C CA . LEU H 1 68 ? 55.191 35.239 52.803 1.00 51.16 66 LEU H CA 1
ATOM 9105 C C . LEU H 1 68 ? 54.044 34.877 51.872 1.00 48.34 66 LEU H C 1
ATOM 9106 O O . LEU H 1 68 ? 52.874 35.099 52.182 1.00 47.00 66 LEU H O 1
ATOM 9111 N N . GLY H 1 69 ? 54.412 34.321 50.723 1.00 45.36 67 GLY H N 1
ATOM 9112 C CA . GLY H 1 69 ? 53.477 34.052 49.647 1.00 53.33 67 GLY H CA 1
ATOM 9113 C C . GLY H 1 69 ? 52.728 32.747 49.792 1.00 51.92 67 GLY H C 1
ATOM 9114 O O . GLY H 1 69 ? 51.865 32.442 48.973 1.00 64.22 67 GLY H O 1
ATOM 9115 N N . LEU H 1 70 ? 53.054 31.979 50.830 1.00 48.11 68 LEU H N 1
ATOM 9116 C CA . LEU H 1 70 ? 52.440 30.686 51.049 1.00 45.71 68 LEU H CA 1
ATOM 9117 C C . LEU H 1 70 ? 51.673 30.695 52.363 1.00 48.64 68 LEU H C 1
ATOM 9118 O O . LEU H 1 70 ? 52.275 30.758 53.433 1.00 41.55 68 LEU H O 1
ATOM 9123 N N . GLN H 1 71 ? 50.342 30.645 52.274 1.00 49.39 69 GLN H N 1
ATOM 9124 C CA . GLN H 1 71 ? 49.499 30.527 53.464 1.00 48.30 69 GLN H CA 1
ATOM 9125 C C . GLN H 1 71 ? 48.939 29.108 53.569 1.00 49.16 69 GLN H C 1
ATOM 9126 O O . GLN H 1 71 ? 48.295 28.617 52.636 1.00 45.41 69 GLN H O 1
ATOM 9132 N N . ALA H 1 72 ? 49.201 28.464 54.703 1.00 48.16 70 ALA H N 1
ATOM 9133 C CA . ALA H 1 72 ? 48.798 27.075 54.954 1.00 49.88 70 ALA H CA 1
ATOM 9134 C C . ALA H 1 72 ? 47.759 26.956 56.059 1.00 47.24 70 ALA H C 1
ATOM 9135 O O . ALA H 1 72 ? 47.859 27.598 57.112 1.00 49.45 70 ALA H O 1
ATOM 9137 N N . PHE H 1 73 ? 46.777 26.096 55.820 1.00 53.66 71 PHE H N 1
ATOM 9138 C CA . PHE H 1 73 ? 45.886 25.622 56.864 1.00 49.11 71 PHE H CA 1
ATOM 9139 C C . PHE H 1 73 ? 46.298 24.179 57.186 1.00 49.08 71 PHE H C 1
ATOM 9140 O O . PHE H 1 73 ? 46.227 23.297 56.337 1.00 45.05 71 PHE H O 1
ATOM 9148 N N . ILE H 1 74 ? 46.750 23.944 58.409 1.00 44.86 72 ILE H N 1
ATOM 9149 C CA . ILE H 1 74 ? 47.276 22.638 58.758 1.00 44.29 72 ILE H CA 1
ATOM 9150 C C . ILE H 1 74 ? 46.312 21.939 59.708 1.00 41.58 72 ILE H C 1
ATOM 9151 O O . ILE H 1 74 ? 45.950 22.487 60.749 1.00 49.05 72 ILE H O 1
ATOM 9156 N N . ARG H 1 75 ? 45.916 20.720 59.352 1.00 40.26 73 ARG H N 1
ATOM 9157 C CA . ARG H 1 75 ? 45.004 19.924 60.166 1.00 43.36 73 ARG H CA 1
ATOM 9158 C C . ARG H 1 75 ? 45.851 18.898 60.902 1.00 44.58 73 ARG H C 1
ATOM 9159 O O . ARG H 1 75 ? 46.455 18.030 60.294 1.00 50.62 73 ARG H O 1
ATOM 9167 N N . VAL H 1 76 ? 45.911 19.026 62.214 1.00 46.38 74 VAL H N 1
ATOM 9168 C CA . VAL H 1 76 ? 46.792 18.221 63.033 1.00 42.72 74 VAL H CA 1
ATOM 9169 C C . VAL H 1 76 ? 45.996 17.228 63.860 1.00 39.05 74 VAL H C 1
ATOM 9170 O O . VAL H 1 76 ? 45.042 17.608 64.524 1.00 43.32 74 VAL H O 1
ATOM 9174 N N . SER H 1 77 ? 46.389 15.951 63.787 1.00 45.51 75 SER H N 1
ATOM 9175 C CA . SER H 1 77 ? 45.889 14.908 64.677 1.00 45.35 75 SER H CA 1
ATOM 9176 C C . SER H 1 77 ? 46.885 14.737 65.801 1.00 48.76 75 SER H C 1
ATOM 9177 O O . SER H 1 77 ? 48.053 14.388 65.583 1.00 47.15 75 SER H O 1
ATOM 9180 N N . ILE H 1 78 ? 46.394 14.965 67.007 1.00 48.02 76 ILE H N 1
ATOM 9181 C CA . ILE H 1 78 ? 47.196 14.887 68.202 1.00 48.07 76 ILE H CA 1
ATOM 9182 C C . ILE H 1 78 ? 47.303 13.435 68.640 1.00 51.05 76 ILE H C 1
ATOM 9183 O O . ILE H 1 78 ? 46.395 12.637 68.390 1.00 50.87 76 ILE H O 1
ATOM 9188 N N . ARG H 1 79 ? 48.430 13.099 69.270 1.00 51.13 77 ARG H N 1
ATOM 9189 C CA . ARG H 1 79 ? 48.588 11.817 69.926 1.00 50.48 77 ARG H CA 1
ATOM 9190 C C . ARG H 1 79 ? 47.683 11.735 71.146 1.00 55.79 77 ARG H C 1
ATOM 9191 O O . ARG H 1 79 ? 47.550 12.692 71.910 1.00 51.37 77 ARG H O 1
ATOM 9199 N N . LYS H 1 80 ? 47.111 10.556 71.343 1.00 58.39 78 LYS H N 1
ATOM 9200 C CA . LYS H 1 80 ? 46.130 10.330 72.385 1.00 62.74 78 LYS H CA 1
ATOM 9201 C C . LYS H 1 80 ? 46.885 9.935 73.643 1.00 60.21 78 LYS H C 1
ATOM 9202 O O . LYS H 1 80 ? 47.017 8.755 73.978 1.00 64.51 78 LYS H O 1
ATOM 9208 N N . ALA H 1 81 ? 47.416 10.940 74.321 1.00 61.63 79 ALA H N 1
ATOM 9209 C CA . ALA H 1 81 ? 48.253 10.705 75.479 1.00 60.41 79 ALA H CA 1
ATOM 9210 C C . ALA H 1 81 ? 48.156 11.880 76.423 1.00 62.77 79 ALA H C 1
ATOM 9211 O O . ALA H 1 81 ? 47.891 13.006 75.998 1.00 56.23 79 ALA H O 1
ATOM 9213 N N . LYS H 1 82 ? 48.371 11.614 77.709 1.00 67.40 80 LYS H N 1
ATOM 9214 C CA . LYS H 1 82 ? 48.422 12.682 78.698 1.00 70.06 80 LYS H CA 1
ATOM 9215 C C . LYS H 1 82 ? 49.494 13.671 78.246 1.00 67.99 80 LYS H C 1
ATOM 9216 O O . LYS H 1 82 ? 50.594 13.263 77.857 1.00 61.13 80 LYS H O 1
ATOM 9222 N N . ASP H 1 83 ? 49.144 14.956 78.241 1.00 66.99 81 ASP H N 1
ATOM 9223 C CA . ASP H 1 83 ? 50.099 16.049 78.008 1.00 65.81 81 ASP H CA 1
ATOM 9224 C C . ASP H 1 83 ? 50.590 16.225 76.564 1.00 63.67 81 ASP H C 1
ATOM 9225 O O . ASP H 1 83 ? 51.339 17.161 76.291 1.00 68.83 81 ASP H O 1
ATOM 9230 N N . ALA H 1 84 ? 50.189 15.351 75.641 1.00 55.15 82 ALA H N 1
ATOM 9231 C CA . ALA H 1 84 ? 50.470 15.581 74.221 1.00 52.95 82 ALA H CA 1
ATOM 9232 C C . ALA H 1 84 ? 49.827 16.902 73.785 1.00 53.57 82 ALA H C 1
ATOM 9233 O O . ALA H 1 84 ? 50.447 17.696 73.071 1.00 51.69 82 ALA H O 1
ATOM 9235 N N . ARG H 1 85 ? 48.591 17.138 74.236 1.00 50.71 83 ARG H N 1
ATOM 9236 C CA . ARG H 1 85 ? 47.901 18.402 73.982 1.00 51.35 83 ARG H CA 1
ATOM 9237 C C . ARG H 1 85 ? 48.625 19.591 74.589 1.00 46.80 83 ARG H C 1
ATOM 9238 O O . ARG H 1 85 ? 48.879 20.582 73.904 1.00 49.37 83 ARG H O 1
ATOM 9246 N N . GLU H 1 86 ? 48.949 19.483 75.872 1.00 45.61 84 GLU H N 1
ATOM 9247 C CA . GLU H 1 86 ? 49.603 20.576 76.599 1.00 55.28 84 GLU H CA 1
ATOM 9248 C C . GLU H 1 86 ? 50.960 20.895 75.960 1.00 50.15 84 GLU H C 1
ATOM 9249 O O . GLU H 1 86 ? 51.297 22.062 75.734 1.00 48.75 84 GLU H O 1
ATOM 9255 N N . ASP H 1 87 ? 51.725 19.847 75.664 1.00 45.72 85 ASP H N 1
ATOM 9256 C CA . ASP H 1 87 ? 53.032 20.000 75.027 1.00 41.58 85 ASP H CA 1
ATOM 9257 C C . ASP H 1 87 ? 52.957 20.544 73.603 1.00 38.90 85 ASP H C 1
ATOM 9258 O O . ASP H 1 87 ? 53.738 21.428 73.243 1.00 39.91 85 ASP H O 1
ATOM 9263 N N . PHE H 1 88 ? 52.029 20.033 72.791 1.00 44.45 86 PHE H N 1
ATOM 9264 C CA . PHE H 1 88 ? 51.852 20.569 71.431 1.00 42.92 86 PHE H CA 1
ATOM 9265 C C . PHE H 1 88 ? 51.497 22.042 71.540 1.00 42.74 86 PHE H C 1
ATOM 9266 O O . PHE H 1 88 ? 52.080 22.863 70.846 1.00 39.16 86 PHE H O 1
ATOM 9274 N N . ALA H 1 89 ? 50.567 22.366 72.447 1.00 49.00 87 ALA H N 1
ATOM 9275 C CA . ALA H 1 89 ? 50.101 23.744 72.656 1.00 49.52 87 ALA H CA 1
ATOM 9276 C C . ALA H 1 89 ? 51.237 24.691 73.020 1.00 45.57 87 ALA H C 1
ATOM 9277 O O . ALA H 1 89 ? 51.342 25.777 72.447 1.00 47.07 87 ALA H O 1
ATOM 9279 N N . ALA H 1 90 ? 52.075 24.273 73.968 1.00 40.96 88 ALA H N 1
ATOM 9280 C CA . ALA H 1 90 ? 53.232 25.061 74.386 1.00 43.02 88 ALA H CA 1
ATOM 9281 C C . ALA H 1 90 ? 54.256 25.266 73.264 1.00 42.14 88 ALA H C 1
ATOM 9282 O O . ALA H 1 90 ? 54.862 26.329 73.164 1.00 41.76 88 ALA H O 1
ATOM 9284 N N . SER H 1 91 ? 54.459 24.254 72.428 1.00 46.65 89 SER H N 1
ATOM 9285 C CA . SER H 1 91 ? 55.367 24.384 71.282 1.00 46.95 89 SER H CA 1
ATOM 9286 C C . SER H 1 91 ? 54.795 25.315 70.195 1.00 50.11 89 SER H C 1
ATOM 9287 O O . SER H 1 91 ? 55.512 26.149 69.634 1.00 44.94 89 SER H O 1
ATOM 9290 N N . VAL H 1 92 ? 53.509 25.164 69.904 1.00 41.32 90 VAL H N 1
ATOM 9291 C CA . VAL H 1 92 ? 52.841 25.980 68.883 1.00 51.31 90 VAL H CA 1
ATOM 9292 C C . VAL H 1 92 ? 52.936 27.470 69.221 1.00 50.86 90 VAL H C 1
ATOM 9293 O O . VAL H 1 92 ? 53.169 28.304 68.344 1.00 49.06 90 VAL H O 1
ATOM 9297 N N . ARG H 1 93 ? 52.802 27.787 70.506 1.00 53.12 91 ARG H N 1
ATOM 9298 C CA . ARG H 1 93 ? 52.933 29.160 70.987 1.00 52.84 91 ARG H CA 1
ATOM 9299 C C . ARG H 1 93 ? 54.307 29.770 70.721 1.00 50.45 91 ARG H C 1
ATOM 9300 O O . ARG H 1 93 ? 54.445 30.995 70.702 1.00 51.31 91 ARG H O 1
ATOM 9308 N N . LYS H 1 94 ? 55.310 28.923 70.512 1.00 44.18 92 LYS H N 1
ATOM 9309 C CA . LYS H 1 94 ? 56.666 29.386 70.265 1.00 46.32 92 LYS H CA 1
ATOM 9310 C C . LYS H 1 94 ? 57.087 29.348 68.797 1.00 44.62 92 LYS H C 1
ATOM 9311 O O . LYS H 1 94 ? 58.228 29.693 68.475 1.00 48.00 92 LYS H O 1
ATOM 9317 N N . TRP H 1 95 ? 56.180 28.951 67.908 1.00 45.76 93 TRP H N 1
ATOM 9318 C CA . TRP H 1 95 ? 56.470 28.943 66.478 1.00 40.17 93 TRP H CA 1
ATOM 9319 C C . TRP H 1 95 ? 55.867 30.158 65.818 1.00 42.28 93 TRP H C 1
ATOM 9320 O O . TRP H 1 95 ? 54.659 30.176 65.580 1.00 40.62 93 TRP H O 1
ATOM 9331 N N . PRO H 1 96 ? 56.711 31.155 65.463 1.00 42.87 94 PRO H N 1
ATOM 9332 C CA . PRO H 1 96 ? 56.239 32.431 64.916 1.00 46.74 94 PRO H CA 1
ATOM 9333 C C . PRO H 1 96 ? 55.532 32.335 63.572 1.00 47.28 94 PRO H C 1
ATOM 9334 O O . PRO H 1 96 ? 54.745 33.226 63.238 1.00 49.20 94 PRO H O 1
ATOM 9338 N N . GLU H 1 97 ? 55.821 31.277 62.814 1.00 47.58 95 GLU H N 1
ATOM 9339 C CA . GLU H 1 97 ? 55.129 31.003 61.539 1.00 48.44 95 GLU H CA 1
ATOM 9340 C C . GLU H 1 97 ? 53.670 30.595 61.728 1.00 49.62 95 GLU H C 1
ATOM 9341 O O . GLU H 1 97 ? 52.873 30.686 60.787 1.00 44.98 95 GLU H O 1
ATOM 9347 N N . VAL H 1 98 ? 53.319 30.128 62.927 1.00 49.11 96 VAL H N 1
ATOM 9348 C CA . VAL H 1 98 ? 51.934 29.773 63.219 1.00 48.05 96 VAL H CA 1
ATOM 9349 C C . VAL H 1 98 ? 51.211 30.933 63.897 1.00 44.21 96 VAL H C 1
ATOM 9350 O O . VAL H 1 98 ? 51.514 31.262 65.035 1.00 44.80 96 VAL H O 1
ATOM 9354 N N . LEU H 1 99 ? 50.242 31.536 63.205 1.00 47.63 97 LEU H N 1
ATOM 9355 C CA . LEU H 1 99 ? 49.492 32.670 63.767 1.00 47.51 97 LEU H CA 1
ATOM 9356 C C . LEU H 1 99 ? 48.318 32.231 64.650 1.00 47.85 97 LEU H C 1
ATOM 9357 O O . LEU H 1 99 ? 48.070 32.819 65.708 1.00 44.83 97 LEU H O 1
ATOM 9362 N N . SER H 1 100 ? 47.611 31.199 64.212 1.00 49.29 98 SER H N 1
ATOM 9363 C CA . SER H 1 100 ? 46.408 30.706 64.898 1.00 50.85 98 SER H CA 1
ATOM 9364 C C . SER H 1 100 ? 46.410 29.189 65.062 1.00 45.23 98 SER H C 1
ATOM 9365 O O . SER H 1 100 ? 46.843 28.459 64.177 1.00 42.13 98 SER H O 1
ATOM 9368 N N . CYS H 1 101 ? 45.887 28.733 66.190 1.00 43.31 99 CYS H N 1
ATOM 9369 C CA . CYS H 1 101 ? 45.740 27.321 66.462 1.00 41.92 99 CYS H CA 1
ATOM 9370 C C . CYS H 1 101 ? 44.482 27.144 67.290 1.00 44.22 99 CYS H C 1
ATOM 9371 O O . CYS H 1 101 ? 44.352 27.751 68.341 1.00 41.94 99 CYS H O 1
ATOM 9374 N N . PHE H 1 102 ? 43.547 26.346 66.779 1.00 44.94 100 PHE H N 1
ATOM 9375 C CA . PHE H 1 102 ? 42.314 26.041 67.502 1.00 48.66 100 PHE H CA 1
ATOM 9376 C C . PHE H 1 102 ? 42.098 24.541 67.628 1.00 45.84 100 PHE H C 1
ATOM 9377 O O . PHE H 1 102 ? 42.232 23.803 66.650 1.00 46.00 100 PHE H O 1
ATOM 9385 N N . ALA H 1 103 ? 41.767 24.106 68.843 1.00 44.39 101 ALA H N 1
ATOM 9386 C CA . ALA H 1 103 ? 41.156 22.801 69.070 1.00 39.80 101 ALA H CA 1
ATOM 9387 C C . ALA H 1 103 ? 39.708 22.893 68.564 1.00 41.05 101 ALA H C 1
ATOM 9388 O O . ALA H 1 103 ? 38.954 23.774 68.991 1.00 46.71 101 ALA H O 1
ATOM 9390 N N . LEU H 1 104 ? 39.339 22.012 67.634 1.00 44.22 102 LEU H N 1
ATOM 9391 C CA . LEU H 1 104 ? 38.017 22.037 66.966 1.00 43.96 102 LEU H CA 1
ATOM 9392 C C . LEU H 1 104 ? 37.106 20.846 67.321 1.00 43.89 102 LEU H C 1
ATOM 9393 O O . LEU H 1 104 ? 37.563 19.842 67.859 1.00 43.19 102 LEU H O 1
ATOM 9398 N N . THR H 1 105 ? 35.820 20.958 66.964 1.00 47.29 103 THR H N 1
ATOM 9399 C CA . THR H 1 105 ? 34.805 19.967 67.349 1.00 44.64 103 THR H CA 1
ATOM 9400 C C . THR H 1 105 ? 34.703 18.748 66.445 1.00 40.01 103 THR H C 1
ATOM 9401 O O . THR H 1 105 ? 34.126 17.738 66.852 1.00 41.45 103 THR H O 1
ATOM 9405 N N . GLY H 1 106 ? 35.241 18.855 65.232 1.00 43.73 104 GLY H N 1
ATOM 9406 C CA . GLY H 1 106 ? 35.116 17.816 64.229 1.00 37.99 104 GLY H CA 1
ATOM 9407 C C . GLY H 1 106 ? 36.237 16.801 64.220 1.00 45.15 104 GLY H C 1
ATOM 9408 O O . GLY H 1 106 ? 36.881 16.531 65.247 1.00 43.93 104 GLY H O 1
ATOM 9409 N N . GLU H 1 107 ? 36.485 16.251 63.038 1.00 42.15 105 GLU H N 1
ATOM 9410 C CA . GLU H 1 107 ? 37.512 15.221 62.866 1.00 51.73 105 GLU H CA 1
ATOM 9411 C C . GLU H 1 107 ? 38.915 15.784 63.052 1.00 45.90 105 GLU H C 1
ATOM 9412 O O . GLU H 1 107 ? 39.816 15.069 63.466 1.00 51.40 105 GLU H O 1
ATOM 9418 N N . THR H 1 108 ? 39.104 17.059 62.736 1.00 47.14 106 THR H N 1
ATOM 9419 C CA . THR H 1 108 ? 40.406 17.693 62.887 1.00 46.21 106 THR H CA 1
ATOM 9420 C C . THR H 1 108 ? 40.576 18.151 64.325 1.00 48.04 106 THR H C 1
ATOM 9421 O O . THR H 1 108 ? 39.793 18.969 64.825 1.00 48.26 106 THR H O 1
ATOM 9425 N N . ASP H 1 109 ? 41.608 17.629 64.981 1.00 46.94 107 ASP H N 1
ATOM 9426 C CA . ASP H 1 109 ? 41.859 17.929 66.384 1.00 47.28 107 ASP H CA 1
ATOM 9427 C C . ASP H 1 109 ? 42.240 19.375 66.569 1.00 45.55 107 ASP H C 1
ATOM 9428 O O . ASP H 1 109 ? 41.647 20.066 67.395 1.00 39.28 107 ASP H O 1
ATOM 9433 N N . TYR H 1 110 ? 43.234 19.811 65.798 1.00 44.52 108 TYR H N 1
ATOM 9434 C CA . TYR H 1 110 ? 43.728 21.179 65.821 1.00 42.41 108 TYR H CA 1
ATOM 9435 C C . TYR H 1 110 ? 43.836 21.699 64.396 1.00 49.58 108 TYR H C 1
ATOM 9436 O O . TYR H 1 110 ? 44.357 21.006 63.512 1.00 50.36 108 TYR H O 1
ATOM 9445 N N . LEU H 1 111 ? 43.327 22.909 64.172 1.00 50.02 109 LEU H N 1
ATOM 9446 C CA . LEU H 1 111 ? 43.547 23.625 62.927 1.00 49.69 109 LEU H CA 1
ATOM 9447 C C . LEU H 1 111 ? 44.553 24.745 63.192 1.00 52.30 109 LEU H C 1
ATOM 9448 O O . LEU H 1 111 ? 44.310 25.628 64.012 1.00 49.70 109 LEU H O 1
ATOM 9453 N N . LEU H 1 112 ? 45.684 24.686 62.496 1.00 50.19 110 LEU H N 1
ATOM 9454 C CA . LEU H 1 112 ? 46.674 25.745 62.510 1.00 45.66 110 LEU H CA 1
ATOM 9455 C C . LEU H 1 112 ? 46.648 26.540 61.194 1.00 48.28 110 LEU H C 1
ATOM 9456 O O . LEU H 1 112 ? 46.486 25.983 60.110 1.00 51.94 110 LEU H O 1
ATOM 9461 N N . GLN H 1 113 ? 46.819 27.846 61.324 1.00 46.03 111 GLN H N 1
ATOM 9462 C CA . GLN H 1 113 ? 46.974 28.764 60.208 1.00 51.60 111 GLN H CA 1
ATOM 9463 C C . GLN H 1 113 ? 48.404 29.291 60.265 1.00 45.11 111 GLN H C 1
ATOM 9464 O O . GLN H 1 113 ? 48.832 29.806 61.309 1.00 51.57 111 GLN H O 1
ATOM 9470 N N . ALA H 1 114 ? 49.144 29.146 59.167 1.00 47.12 112 ALA H N 1
ATOM 9471 C CA . ALA H 1 114 ? 50.575 29.491 59.157 1.00 46.61 112 ALA H CA 1
ATOM 9472 C C . ALA H 1 114 ? 51.042 30.123 57.846 1.00 44.89 112 ALA H C 1
ATOM 9473 O O . ALA H 1 114 ? 50.411 29.952 56.798 1.00 45.77 112 ALA H O 1
ATOM 9475 N N . PHE H 1 115 ? 52.156 30.857 57.926 1.00 47.38 113 PHE H N 1
ATOM 9476 C CA . PHE H 1 115 ? 52.723 31.556 56.771 1.00 44.95 113 PHE H CA 1
ATOM 9477 C C . PHE H 1 115 ? 54.168 31.166 56.525 1.00 47.82 113 PHE H C 1
ATOM 9478 O O . PHE H 1 115 ? 54.967 31.060 57.474 1.00 39.60 113 PHE H O 1
ATOM 9486 N N . PHE H 1 116 ? 54.488 30.995 55.241 1.00 45.64 114 PHE H N 1
ATOM 9487 C CA . PHE H 1 116 ? 55.830 30.624 54.764 1.00 41.38 114 PHE H CA 1
ATOM 9488 C C . PHE H 1 116 ? 56.180 31.364 53.471 1.00 42.05 114 PHE H C 1
ATOM 9489 O O . PHE H 1 116 ? 55.307 31.880 52.796 1.00 42.80 114 PHE H O 1
ATOM 9497 N N . THR H 1 117 ? 57.464 31.405 53.129 1.00 44.76 115 THR H N 1
ATOM 9498 C CA . THR H 1 117 ? 57.913 32.034 51.887 1.00 46.02 115 THR H CA 1
ATOM 9499 C C . THR H 1 117 ? 57.523 31.212 50.666 1.00 48.20 115 THR H C 1
ATOM 9500 O O . THR H 1 117 ? 57.052 31.752 49.661 1.00 48.34 115 THR H O 1
ATOM 9504 N N . ASP H 1 118 ? 57.738 29.903 50.765 1.00 50.15 116 ASP H N 1
ATOM 9505 C CA . ASP H 1 118 ? 57.475 28.965 49.670 1.00 45.75 116 ASP H CA 1
ATOM 9506 C C . ASP H 1 118 ? 57.300 27.544 50.216 1.00 44.71 116 ASP H C 1
ATOM 9507 O O . ASP H 1 118 ? 57.380 27.314 51.433 1.00 48.71 116 ASP H O 1
ATOM 9520 N N . ASN H 1 120 ? 59.264 25.119 49.928 1.00 42.17 118 ASN H N 1
ATOM 9521 C CA . ASN H 1 120 ? 60.551 24.722 50.495 1.00 47.37 118 ASN H CA 1
ATOM 9522 C C . ASN H 1 120 ? 60.642 24.918 52.014 1.00 44.44 118 ASN H C 1
ATOM 9523 O O . ASN H 1 120 ? 61.027 24.013 52.754 1.00 42.77 118 ASN H O 1
ATOM 9528 N N . ALA H 1 121 ? 60.290 26.119 52.457 1.00 42.71 119 ALA H N 1
ATOM 9529 C CA . ALA H 1 121 ? 60.289 26.466 53.872 1.00 39.23 119 ALA H CA 1
ATOM 9530 C C . ALA H 1 121 ? 59.164 25.763 54.607 1.00 41.82 119 ALA H C 1
ATOM 9531 O O . ALA H 1 121 ? 59.333 25.362 55.755 1.00 46.11 119 ALA H O 1
ATOM 9533 N N . PHE H 1 122 ? 58.006 25.626 53.960 1.00 44.92 120 PHE H N 1
ATOM 9534 C CA . PHE H 1 122 ? 56.920 24.843 54.537 1.00 44.04 120 PHE H CA 1
ATOM 9535 C C . PHE H 1 122 ? 57.393 23.436 54.834 1.00 45.43 120 PHE H C 1
ATOM 9536 O O . PHE H 1 122 ? 57.254 22.942 55.946 1.00 50.11 120 PHE H O 1
ATOM 9544 N N . SER H 1 123 ? 57.967 22.808 53.814 1.00 47.06 121 SER H N 1
ATOM 9545 C CA . SER H 1 123 ? 58.461 21.447 53.907 1.00 46.06 121 SER H CA 1
ATOM 9546 C C . SER H 1 123 ? 59.449 21.275 55.065 1.00 45.15 121 SER H C 1
ATOM 9547 O O . SER H 1 123 ? 59.369 20.294 55.805 1.00 41.92 121 SER H O 1
ATOM 9550 N N . HIS H 1 124 ? 60.370 22.224 55.222 1.00 42.01 122 HIS H N 1
ATOM 9551 C CA . HIS H 1 124 ? 61.312 22.184 56.326 1.00 45.50 122 HIS H CA 1
ATOM 9552 C C . HIS H 1 124 ? 60.562 22.257 57.658 1.00 39.76 122 HIS H C 1
ATOM 9553 O O . HIS H 1 124 ? 60.799 21.457 58.546 1.00 39.03 122 HIS H O 1
ATOM 9560 N N . PHE H 1 125 ? 59.616 23.181 57.776 1.00 42.81 123 PHE H N 1
ATOM 9561 C CA . PHE H 1 125 ? 58.808 23.270 58.976 1.00 46.19 123 PHE H CA 1
ATOM 9562 C C . PHE H 1 125 ? 58.060 21.977 59.288 1.00 49.50 123 PHE H C 1
ATOM 9563 O O . PHE H 1 125 ? 58.080 21.503 60.432 1.00 49.84 123 PHE H O 1
ATOM 9571 N N . VAL H 1 126 ? 57.371 21.436 58.287 1.00 47.12 124 VAL H N 1
ATOM 9572 C CA . VAL H 1 126 ? 56.523 20.259 58.475 1.00 46.38 124 VAL H CA 1
ATOM 9573 C C . VAL H 1 126 ? 57.350 19.043 58.896 1.00 47.48 124 VAL H C 1
ATOM 9574 O O . VAL H 1 126 ? 57.029 18.348 59.871 1.00 50.59 124 VAL H O 1
ATOM 9578 N N . LEU H 1 127 ? 58.430 18.808 58.166 1.00 48.45 125 LEU H N 1
ATOM 9579 C CA . LEU H 1 127 ? 59.216 17.605 58.347 1.00 48.64 125 LEU H CA 1
ATOM 9580 C C . LEU H 1 127 ? 60.134 17.671 59.568 1.00 52.86 125 LEU H C 1
ATOM 9581 O O . LEU H 1 127 ? 60.243 16.696 60.309 1.00 53.74 125 LEU H O 1
ATOM 9586 N N . ASP H 1 128 ? 60.765 18.816 59.794 1.00 46.00 126 ASP H N 1
ATOM 9587 C CA . ASP H 1 128 ? 61.748 18.932 60.861 1.00 47.12 126 ASP H CA 1
ATOM 9588 C C . ASP H 1 128 ? 61.210 19.508 62.171 1.00 47.12 126 ASP H C 1
ATOM 9589 O O . ASP H 1 128 ? 61.870 19.397 63.206 1.00 50.00 126 ASP H O 1
ATOM 9594 N N . THR H 1 129 ? 60.032 20.119 62.148 1.00 40.22 127 THR H N 1
ATOM 9595 C CA . THR H 1 129 ? 59.493 20.715 63.367 1.00 43.97 127 THR H CA 1
ATOM 9596 C C . THR H 1 129 ? 58.136 20.101 63.766 1.00 46.16 127 THR H C 1
ATOM 9597 O O . THR H 1 129 ? 57.971 19.632 64.891 1.00 48.60 127 THR H O 1
ATOM 9601 N N . LEU H 1 130 ? 57.175 20.120 62.852 1.00 44.98 128 LEU H N 1
ATOM 9602 C CA . LEU H 1 130 ? 55.802 19.687 63.154 1.00 47.13 128 LEU H CA 1
ATOM 9603 C C . LEU H 1 130 ? 55.663 18.175 63.344 1.00 51.49 128 LEU H C 1
ATOM 9604 O O . LEU H 1 130 ? 55.171 17.721 64.376 1.00 50.07 128 LEU H O 1
ATOM 9609 N N . LEU H 1 131 ? 56.065 17.391 62.347 1.00 52.10 129 LEU H N 1
ATOM 9610 C CA . LEU H 1 131 ? 55.855 15.939 62.426 1.00 49.01 129 LEU H CA 1
ATOM 9611 C C . LEU H 1 131 ? 56.800 15.256 63.406 1.00 46.42 129 LEU H C 1
ATOM 9612 O O . LEU H 1 131 ? 56.498 14.169 63.890 1.00 46.77 129 LEU H O 1
ATOM 9617 N N . SER H 1 132 ? 57.925 15.896 63.711 1.00 48.37 130 SER H N 1
ATOM 9618 C CA . SER H 1 132 ? 58.881 15.353 64.678 1.00 50.46 130 SER H CA 1
ATOM 9619 C C . SER H 1 132 ? 58.480 15.592 66.146 1.00 44.73 130 SER H C 1
ATOM 9620 O O . SER H 1 132 ? 59.049 14.984 67.052 1.00 50.00 130 SER H O 1
ATOM 9623 N N . HIS H 1 133 ? 57.505 16.463 66.382 1.00 43.34 131 HIS H N 1
ATOM 9624 C CA . HIS H 1 133 ? 56.995 16.691 67.724 1.00 43.22 131 HIS H CA 1
ATOM 9625 C C . HIS H 1 133 ? 56.343 15.423 68.284 1.00 38.16 131 HIS H C 1
ATOM 9626 O O . HIS H 1 133 ? 55.557 14.767 67.602 1.00 41.04 131 HIS H O 1
ATOM 9633 N N . HIS H 1 134 ? 56.677 15.079 69.526 1.00 40.54 132 HIS H N 1
ATOM 9634 C CA . HIS H 1 134 ? 56.207 13.832 70.140 1.00 36.91 132 HIS H CA 1
ATOM 9635 C C . HIS H 1 134 ? 54.682 13.724 70.256 1.00 41.13 132 HIS H C 1
ATOM 9636 O O . HIS H 1 134 ? 54.144 12.621 70.249 1.00 38.29 132 HIS H O 1
ATOM 9643 N N . GLY H 1 135 ? 53.995 14.853 70.384 1.00 45.66 133 GLY H N 1
ATOM 9644 C CA . GLY H 1 135 ? 52.543 14.862 70.526 1.00 47.58 133 GLY H CA 1
ATOM 9645 C C . GLY H 1 135 ? 51.760 14.861 69.215 1.00 52.37 133 GLY H C 1
ATOM 9646 O O . GLY H 1 135 ? 50.532 14.783 69.234 1.00 48.41 133 GLY H O 1
ATOM 9647 N N . VAL H 1 136 ? 52.448 14.950 68.078 1.00 50.65 134 VAL H N 1
ATOM 9648 C CA . VAL H 1 136 ? 51.766 15.003 66.773 1.00 45.13 134 VAL H CA 1
ATOM 9649 C C . VAL H 1 136 ? 51.694 13.619 66.134 1.00 46.27 134 VAL H C 1
ATOM 9650 O O . VAL H 1 136 ? 52.720 13.026 65.789 1.00 46.07 134 VAL H O 1
ATOM 9654 N N . GLN H 1 137 ? 50.472 13.105 66.014 1.00 44.18 135 GLN H N 1
ATOM 9655 C CA . GLN H 1 137 ? 50.209 11.815 65.388 1.00 51.31 135 GLN H CA 1
ATOM 9656 C C . GLN H 1 137 ? 50.295 11.932 63.873 1.00 48.06 135 GLN H C 1
ATOM 9657 O O . GLN H 1 137 ? 50.887 11.083 63.215 1.00 49.06 135 GLN H O 1
ATOM 9663 N N . ASP H 1 138 ? 49.675 12.971 63.323 1.00 45.77 136 ASP H N 1
ATOM 9664 C CA . ASP H 1 138 ? 49.764 13.245 61.895 1.00 44.25 136 ASP H CA 1
ATOM 9665 C C . ASP H 1 138 ? 49.349 14.675 61.597 1.00 48.49 136 ASP H C 1
ATOM 9666 O O . ASP H 1 138 ? 48.857 15.397 62.468 1.00 44.32 136 ASP H O 1
ATOM 9671 N N . ALA H 1 139 ? 49.569 15.081 60.356 1.00 47.73 137 ALA H N 1
ATOM 9672 C CA . ALA H 1 139 ? 49.203 16.407 59.896 1.00 49.03 137 ALA H CA 1
ATOM 9673 C C . ALA H 1 139 ? 48.951 16.357 58.402 1.00 48.43 137 ALA H C 1
ATOM 9674 O O . ALA H 1 139 ? 49.637 15.638 57.671 1.00 47.76 137 ALA H O 1
ATOM 9676 N N . GLN H 1 140 ? 47.980 17.136 57.956 1.00 45.99 138 GLN H N 1
ATOM 9677 C CA . GLN H 1 140 ? 47.727 17.311 56.531 1.00 45.57 138 GLN H CA 1
ATOM 9678 C C . GLN H 1 140 ? 47.280 18.739 56.259 1.00 46.70 138 GLN H C 1
ATOM 9679 O O . GLN H 1 140 ? 46.528 19.331 57.052 1.00 42.42 138 GLN H O 1
ATOM 9685 N N . SER H 1 141 ? 47.715 19.277 55.122 1.00 43.02 139 SER H N 1
ATOM 9686 C CA . SER H 1 141 ? 47.619 20.701 54.888 1.00 44.58 139 SER H CA 1
ATOM 9687 C C . SER H 1 141 ? 46.996 21.059 53.557 1.00 41.65 139 SER H C 1
ATOM 9688 O O . SER H 1 141 ? 47.086 20.318 52.569 1.00 44.90 139 SER H O 1
ATOM 9691 N N . SER H 1 142 ? 46.363 22.226 53.569 1.00 41.79 140 SER H N 1
ATOM 9692 C CA . SER H 1 142 ? 45.847 22.881 52.384 1.00 48.33 140 SER H CA 1
ATOM 9693 C C . SER H 1 142 ? 46.463 24.259 52.322 1.00 46.87 140 SER H C 1
ATOM 9694 O O . SER H 1 142 ? 46.943 24.784 53.332 1.00 45.87 140 SER H O 1
ATOM 9697 N N . PHE H 1 143 ? 46.452 24.831 51.125 1.00 49.33 141 PHE H N 1
ATOM 9698 C CA . PHE H 1 143 ? 47.071 26.121 50.887 1.00 45.50 141 PHE H CA 1
ATOM 9699 C C . PHE H 1 143 ? 46.072 27.035 50.206 1.00 42.85 141 PHE H C 1
ATOM 9700 O O . PHE H 1 143 ? 45.171 26.577 49.516 1.00 41.58 141 PHE H O 1
ATOM 9708 N N . VAL H 1 144 ? 46.247 28.331 50.433 1.00 45.27 142 VAL H N 1
ATOM 9709 C CA . VAL H 1 144 ? 45.351 29.357 49.927 1.00 44.41 142 VAL H CA 1
ATOM 9710 C C . VAL H 1 144 ? 45.599 29.592 48.437 1.00 42.16 142 VAL H C 1
ATOM 9711 O O . VAL H 1 144 ? 46.701 29.950 48.015 1.00 49.48 142 VAL H O 1
ATOM 9715 N N . LEU H 1 145 ? 44.561 29.332 47.649 1.00 45.53 143 LEU H N 1
ATOM 9716 C CA . LEU H 1 145 ? 44.559 29.593 46.218 1.00 37.27 143 LEU H CA 1
ATOM 9717 C C . LEU H 1 145 ? 44.234 31.050 45.953 1.00 42.00 143 LEU H C 1
ATOM 9718 O O . LEU H 1 145 ? 44.796 31.668 45.053 1.00 40.26 143 LEU H O 1
ATOM 9723 N N . LYS H 1 146 ? 43.289 31.573 46.733 1.00 42.95 144 LYS H N 1
ATOM 9724 C CA . LYS H 1 146 ? 42.818 32.941 46.608 1.00 41.67 144 LYS H CA 1
ATOM 9725 C C . LYS H 1 146 ? 42.187 33.368 47.918 1.00 44.04 144 LYS H C 1
ATOM 9726 O O . LYS H 1 146 ? 41.448 32.608 48.541 1.00 45.75 144 LYS H O 1
ATOM 9732 N N . GLU H 1 147 ? 42.493 34.585 48.345 1.00 49.72 145 GLU H N 1
ATOM 9733 C CA . GLU H 1 147 ? 41.870 35.138 49.528 1.00 49.45 145 GLU H CA 1
ATOM 9734 C C . GLU H 1 147 ? 40.681 35.932 49.013 1.00 44.65 145 GLU H C 1
ATOM 9735 O O . GLU H 1 147 ? 40.845 36.848 48.231 1.00 45.92 145 GLU H O 1
ATOM 9741 N N . ILE H 1 148 ? 39.480 35.526 49.413 1.00 41.85 146 ILE H N 1
ATOM 9742 C CA . ILE H 1 148 ? 38.265 36.225 49.038 1.00 45.58 146 ILE H CA 1
ATOM 9743 C C . ILE H 1 148 ? 38.017 37.326 50.047 1.00 40.22 146 ILE H C 1
ATOM 9744 O O . ILE H 1 148 ? 37.720 38.453 49.688 1.00 43.07 146 ILE H O 1
ATOM 9749 N N . LYS H 1 149 ? 38.132 36.982 51.319 1.00 44.56 147 LYS H N 1
ATOM 9750 C CA . LYS H 1 149 ? 37.874 37.923 52.389 1.00 42.86 147 LYS H CA 1
ATOM 9751 C C . LYS H 1 149 ? 38.834 37.666 53.538 1.00 41.40 147 LYS H C 1
ATOM 9752 O O . LYS H 1 149 ? 39.174 36.519 53.844 1.00 44.89 147 LYS H O 1
ATOM 9758 N N . HIS H 1 150 ? 39.288 38.744 54.161 1.00 44.39 148 HIS H N 1
ATOM 9759 C CA . HIS H 1 150 ? 40.040 38.633 55.396 1.00 44.46 148 HIS H CA 1
ATOM 9760 C C . HIS H 1 150 ? 39.959 39.928 56.186 1.00 48.11 148 HIS H C 1
ATOM 9761 O O . HIS H 1 150 ? 40.656 40.889 55.878 1.00 48.45 148 HIS H O 1
ATOM 9768 N N . THR H 1 151 ? 39.096 39.950 57.197 1.00 45.45 149 THR H N 1
ATOM 9769 C CA . THR H 1 151 ? 39.037 41.072 58.131 1.00 49.11 149 THR H CA 1
ATOM 9770 C C . THR H 1 151 ? 39.178 40.573 59.571 1.00 51.83 149 THR H C 1
ATOM 9771 O O . THR H 1 151 ? 38.881 39.412 59.869 1.00 45.95 149 THR H O 1
ATOM 9775 N N . THR H 1 152 ? 39.654 41.455 60.449 1.00 49.44 150 THR H N 1
ATOM 9776 C CA . THR H 1 152 ? 39.687 41.184 61.892 1.00 48.36 150 THR H CA 1
ATOM 9777 C C . THR H 1 152 ? 38.443 41.725 62.594 1.00 47.90 150 THR H C 1
ATOM 9778 O O . THR H 1 152 ? 38.264 41.514 63.789 1.00 46.82 150 THR H O 1
ATOM 9782 N N . SER H 1 153 ? 37.575 42.399 61.840 1.00 50.86 151 SER H N 1
ATOM 9783 C CA . SER H 1 153 ? 36.385 43.025 62.395 1.00 48.17 151 SER H CA 1
ATOM 9784 C C . SER H 1 153 ? 35.287 42.013 62.715 1.00 44.80 151 SER H C 1
ATOM 9785 O O . SER H 1 153 ? 34.771 41.336 61.829 1.00 44.22 151 SER H O 1
ATOM 9788 N N . LEU H 1 154 ? 34.930 41.938 63.989 1.00 42.93 152 LEU H N 1
ATOM 9789 C CA . LEU H 1 154 ? 33.802 41.141 64.457 1.00 42.62 152 LEU H CA 1
ATOM 9790 C C . LEU H 1 154 ? 32.439 41.767 64.078 1.00 40.57 152 LEU H C 1
ATOM 9791 O O . LEU H 1 154 ? 32.314 42.986 64.009 1.00 46.88 152 LEU H O 1
ATOM 9796 N N . PRO H 1 155 ? 31.408 40.936 63.855 1.00 41.10 153 PRO H N 1
ATOM 9797 C CA . PRO H 1 155 ? 30.065 41.491 63.696 1.00 49.94 153 PRO H CA 1
ATOM 9798 C C . PRO H 1 155 ? 29.554 42.024 65.026 1.00 49.01 153 PRO H C 1
ATOM 9799 O O . PRO H 1 155 ? 29.814 41.420 66.070 1.00 52.69 153 PRO H O 1
ATOM 9803 N N . LEU H 1 156 ? 28.839 43.142 64.985 1.00 47.64 154 LEU H N 1
ATOM 9804 C CA . LEU H 1 156 ? 28.310 43.764 66.195 1.00 46.42 154 LEU H CA 1
ATOM 9805 C C . LEU H 1 156 ? 26.809 44.050 66.132 1.00 46.82 154 LEU H C 1
ATOM 9806 O O . LEU H 1 156 ? 26.220 44.436 67.143 1.00 51.77 154 LEU H O 1
ATOM 9811 N N . ASN H 1 157 ? 26.184 43.847 64.970 1.00 49.09 155 ASN H N 1
ATOM 9812 C CA . ASN H 1 157 ? 24.760 44.160 64.810 1.00 54.31 155 ASN H CA 1
ATOM 9813 C C . ASN H 1 157 ? 23.872 43.437 65.827 1.00 55.10 155 ASN H C 1
ATOM 9814 O O . ASN H 1 157 ? 22.817 43.942 66.208 1.00 56.76 155 ASN H O 1
ATOM 9819 N N . HIS H 1 158 ? 24.309 42.258 66.271 1.00 53.88 156 HIS H N 1
ATOM 9820 C CA . HIS H 1 158 ? 23.570 41.495 67.277 1.00 50.23 156 HIS H CA 1
ATOM 9821 C C . HIS H 1 158 ? 23.358 42.237 68.600 1.00 51.54 156 HIS H C 1
ATOM 9822 O O . HIS H 1 158 ? 22.426 41.929 69.338 1.00 48.88 156 HIS H O 1
ATOM 9829 N N . LEU H 1 159 ? 24.208 43.220 68.888 1.00 52.18 157 LEU H N 1
ATOM 9830 C CA . LEU H 1 159 ? 24.136 43.955 70.147 1.00 54.73 157 LEU H CA 1
ATOM 9831 C C . LEU H 1 159 ? 23.081 45.072 70.180 1.00 60.34 157 LEU H C 1
ATOM 9832 O O . LEU H 1 159 ? 22.840 45.649 71.243 1.00 60.74 157 LEU H O 1
ATOM 9837 N N . LEU H 1 160 ? 22.452 45.366 69.039 1.00 66.96 158 LEU H N 1
ATOM 9838 C CA . LEU H 1 160 ? 21.472 46.461 68.939 1.00 74.55 158 LEU H CA 1
ATOM 9839 C C . LEU H 1 160 ? 20.082 45.942 68.581 1.00 75.93 158 LEU H C 1
ATOM 9840 O O . LEU H 1 160 ? 19.444 45.254 69.377 1.00 79.20 158 LEU H O 1
#

Radius of gyration: 35.76 Å; Cα contacts (8 Å, |Δi|>4): 2483; chains: 8; bounding box: 96×111×87 Å

B-factor: mean 50.89, std 9.42, range [30.7, 112.25]

Nearest PDB structures (foldseek):
  2p6s-assembly1_H  TM=9.871E-01  e=2.734E-27  Neisseria meningitidis MC58
  2pmh-assembly1_A  TM=9.003E-01  e=1.243E-12  Sulfurisphaera tokodaii str. 7
  2efo-assembly1_A  TM=9.119E-01  e=2.043E-12  Sulfurisphaera tokodaii str. 7
  2efq-assembly1_A  TM=8.836E-01  e=1.323E-12  Sulfurisphaera tokodaii str. 7
  2pn6-assembly1_A  TM=8.848E-01  e=1.498E-12  Sulfurisphaera tokodaii

CATH classification: 1.10.10.10 (+1 more: 3.30.70.920)

Organism: Neisseria meningitidis serogroup B (strain ATCC BAA-335 / MC58) (NCBI:txid122586)

InterPro domains:
  IPR000485 AsnC-type HTH domain [PR00033] (33-49)
  IPR000485 AsnC-type HTH domain [PR00033] (49-60)
  IPR000485 AsnC-type HTH domain [PR00033] (60-79)
  IPR000485 AsnC-type HTH domain [PS50956] (33-96)
  IPR011008 Dimeric alpha-beta barrel [SSF54909] (93-181)
  IPR011991 ArsR-like helix-turn-helix domain [cd00090] (34-82)
  IPR019885 Transcription regulator HTH, AsnC-type, conserved site [PS00519] (51-77)
  IPR019887 Transcription regulator AsnC/Lrp, ligand binding domain [PF01037] (96-178)
  IPR019888 Transcription regulator AsnC-like [SM00344] (33-141)
  IPR036388 Winged helix-like DNA-binding domain superfamily [G3DSA:1.10.10.10] (34-85)
  IPR036390 Winged helix DNA-binding domain superfamily [SSF46785] (29-115)

Sequence (1235 aa):
QLTLDKTDIKILQVLQENGRLTNVELSERVALSPSPCLRRLKQLEDAGIVRQYAALLSPESVNLGLQAFIRVSIRKAKDAREDFAASVRKWPEVLSCFALTGETDYLLQAFFTDNAFSHFVLDTLLSHHGVQDAQSSFVLKEIKHTTSLPLNHLLQLTLDKTDIKILQVLQENGRLTNVELSERVALSPSPCLRRLKQLEDAGIVRQYAALLSPESVNLGLQAFIRVSIRKAKDAREDFAASVRKWPEVLSCFALTGETDYLLQAFFTDNAFSHFVLDTLLSHHGVQDAQSSFVLKEIKHTTSLPLNHLLTLDKTDIKILQVLQENGRLTNVELSERVALSPSPCLRRLKQLEDAGIVRQYAALLSPESVNLGLQAFIRVSIRKAKDAREDFAASVRKWPEVLSCFALTGETDYLLQAFFTDNAFSHFVLDTLLSHHGVQDAQSSFVLKEIKHTTSLPLNHLLQLTLDKTDIKILQVLQENGRLTNVELSERVALSPSPCLRRLKQLEDAGIVRQYAALLSPESVNLGLQAFIRVSIRKAKDAREDFAASVRKWPEVLSCFALTGETDYLLQAFFTDNAFSHFVLDTLLSHHGVQDAQSSFVLKEIKHTTSLPLNHLLQLTLDKTDIKILQVLQENGRLTNVELSERVALSPSPCLRRLKQLEDAGIVRQYAALLSPESVNLGLQAFIRVSIRKAKDAREDFAASVRKWPEVLSCFALTGETDYLLQAFFTDNAFSHFVLDTLLSHHGVQDAQSSFVLKEIKHTTSLPLNHLLTLDKTDIKILQVLQENGRLTNVELSERVALSPSPCLRRLKQLEDAGIVRQYAALLSPESVNLGLQAFIRVSIRKAKDAREDFAASVRKWPEVLSCFALTGETDYLLQAFFTDNAFSHFVLDTLLSHHGVQDAQSSFVLKEIKHTTSLPLNHLLPQLTLDKTDIKILQVLQENGRLTNVELSERVALSPSPCLRRLKQLEDAGIVRQYAALLSPESVNLGLQAFIRVSIRKAKDAREDFAASVRKWPEVLSCFALTGETDYLLQAFFTDNAFSHFVLDTLLSHHGVQDAQSSFVLKEIKHTTSLPLNHLLTLDKTDIKILQVLQENGRLTNVELSERVALSPSPCLRRLKQLEDAGIVRQYAALLSPESVNLGLQAFIRVSIRKAKDAREDFAASVRKWPEVLSCFALTGETDYLLQAFFTDNAFSHFVLDTLLSHHGVQDAQSSFVLKEIKHTTSLPLNHLL